Protein AF-0000000074164419 (afdb_homodimer)

InterPro domains:
  IPR000891 Pyruvate carboxyltransferase [PF00682] (5-278)
  IPR000891 Pyruvate carboxyltransferase [PS50991] (6-289)
  IPR013785 Aldolase-type TIM barrel [G3DSA:3.20.20.70] (1-295)
  IPR050073 2-IPM synthase/homocitrate synthase-like [PTHR10277] (2-401)
  IPR054691 2-isopropylmalate synthase/homocitrate synthase, post-catalytic domain [PF22617] (308-386)

Radius of gyration: 31.01 Å; Cα contacts (8 Å, |Δi|>4): 2029; chains: 2; bounding box: 69×81×91 Å

Solvent-accessible surface area (backbone atoms only — not comparable to full-atom values): 44474 Å² total; per-residue (Å²): 121,57,71,42,67,41,42,45,34,37,29,37,62,31,48,21,24,48,15,74,50,19,56,62,54,75,67,52,52,51,52,46,52,53,50,40,53,70,23,43,41,42,29,39,30,49,20,40,25,63,77,36,71,67,36,22,49,50,27,26,49,47,19,40,53,38,37,75,67,66,52,87,43,24,39,27,30,39,32,57,84,40,71,68,32,44,52,45,28,49,61,29,29,44,49,14,44,77,72,73,26,20,30,46,32,33,41,46,60,53,10,60,61,43,23,42,56,74,47,42,94,70,61,42,71,69,57,50,32,52,47,41,23,54,53,43,26,59,43,30,74,72,67,35,43,28,33,42,31,37,36,29,43,53,50,35,85,90,32,60,65,60,52,50,50,37,49,49,28,28,50,76,27,49,43,40,29,44,31,45,19,24,61,40,13,60,65,49,70,72,39,78,81,21,44,49,42,50,51,51,36,52,51,52,52,52,48,42,71,76,37,69,87,57,81,67,42,30,27,30,35,24,21,11,34,58,66,39,10,56,60,53,40,49,42,26,41,78,76,24,66,27,38,29,41,36,20,6,66,84,15,37,15,50,25,16,7,23,12,30,38,67,45,52,51,50,48,34,72,75,46,20,71,52,95,69,36,28,43,40,68,74,59,44,48,53,48,45,25,60,54,41,49,51,42,32,73,56,36,53,58,65,30,45,33,32,46,77,59,20,72,31,37,38,34,38,71,33,40,92,46,47,64,48,38,71,75,38,47,65,61,61,26,70,59,66,44,57,56,33,50,39,63,78,41,67,32,52,22,74,60,36,46,20,68,56,42,28,49,54,40,40,73,71,74,43,89,60,56,80,88,45,20,49,59,50,29,50,49,40,42,58,73,38,58,78,32,68,40,13,40,42,68,64,52,47,46,50,40,47,46,54,72,63,34,42,58,34,65,84,41,77,49,64,50,71,58,96,84,23,35,28,29,33,31,36,33,34,44,67,84,34,71,59,39,69,31,75,21,79,81,54,89,38,58,61,53,22,48,49,48,49,50,50,73,68,98,122,58,72,41,69,41,43,43,32,38,28,38,62,31,49,21,23,49,15,76,49,18,56,63,53,73,66,53,51,50,52,46,52,54,50,40,54,69,25,44,41,43,29,38,29,50,20,40,25,64,77,38,71,66,37,23,49,50,28,27,50,47,20,40,54,38,37,74,66,65,52,85,42,24,40,27,30,41,32,56,83,40,71,71,34,45,53,44,28,49,62,29,29,45,49,14,43,76,72,73,25,20,31,46,33,34,41,46,60,53,8,61,61,43,24,43,56,75,47,43,91,69,61,42,73,70,58,50,31,52,48,41,23,54,54,44,27,58,43,30,74,73,67,36,42,29,34,41,31,36,36,30,43,52,50,32,85,90,34,60,67,60,51,50,50,38,50,49,27,28,51,76,28,51,43,41,30,46,31,46,19,25,61,39,14,57,66,48,69,74,40,78,82,22,43,51,40,50,51,51,37,53,51,51,51,51,49,41,70,75,37,71,87,57,83,67,41,31,27,28,36,24,21,12,35,58,65,40,10,54,58,53,40,48,41,24,40,77,76,24,66,27,37,29,42,37,21,7,66,83,16,37,14,51,24,16,7,23,13,32,38,66,46,51,52,48,48,34,71,75,44,20,71,52,95,69,36,29,43,39,68,74,60,44,48,51,48,46,26,59,56,40,51,51,41,32,73,56,36,52,59,63,28,46,33,31,45,76,59,20,72,30,35,39,36,39,70,34,40,92,46,46,63,48,38,71,75,38,46,64,61,62,26,69,57,66,46,58,58,34,50,39,65,79,41,66,32,53,22,74,61,36,45,21,67,55,42,28,49,55,38,40,73,71,73,44,88,61,56,82,88,44,19,49,60,50,28,50,50,41,43,58,73,39,59,76,30,67,39,14,39,41,68,65,52,47,48,51,40,48,48,53,70,63,33,42,60,36,64,83,42,77,48,66,49,70,58,98,83,23,37,28,27,33,32,36,33,34,44,68,84,34,71,60,39,68,30,74,23,78,82,52,89,38,58,61,54,22,48,49,49,48,48,49,73,70,97

Structure (mmCIF, N/CA/C/O backbone):
data_AF-0000000074164419-model_v1
#
loop_
_entity.id
_entity.type
_entity.pdbx_description
1 polymer '2-isopropylmalate synthase'
#
loop_
_atom_site.group_PDB
_atom_site.id
_atom_site.type_symbol
_atom_site.label_atom_id
_atom_site.label_alt_id
_atom_site.label_comp_id
_atom_site.label_asym_id
_atom_site.label_entity_id
_atom_site.label_seq_id
_atom_site.pdbx_PDB_ins_code
_atom_site.Cartn_x
_atom_site.Cartn_y
_atom_site.Cartn_z
_atom_site.occupancy
_atom_site.B_iso_or_equiv
_atom_site.auth_seq_id
_atom_site.auth_comp_id
_atom_site.auth_asym_id
_atom_site.auth_atom_id
_atom_site.pdbx_PDB_model_num
ATOM 1 N N . MET A 1 1 ? -29.906 -5.766 -13.25 1 70.62 1 MET A N 1
ATOM 2 C CA . MET A 1 1 ? -28.469 -5.457 -13.188 1 70.62 1 MET A CA 1
ATOM 3 C C . MET A 1 1 ? -27.641 -6.703 -13.445 1 70.62 1 MET A C 1
ATOM 5 O O . MET A 1 1 ? -27.969 -7.793 -12.984 1 70.62 1 MET A O 1
ATOM 9 N N . ASP A 1 2 ? -26.703 -6.707 -14.453 1 84.56 2 ASP A N 1
ATOM 10 C CA . ASP A 1 2 ? -25.844 -7.824 -14.82 1 84.56 2 ASP A CA 1
ATOM 11 C C . ASP A 1 2 ? -24.828 -8.125 -13.719 1 84.56 2 ASP A C 1
ATOM 13 O O . ASP A 1 2 ? -23.969 -7.297 -13.43 1 84.56 2 ASP A O 1
ATOM 17 N N . LYS A 1 3 ? -25.078 -9.141 -12.867 1 92.38 3 LYS A N 1
ATOM 18 C CA . LYS A 1 3 ? -24.172 -9.555 -11.805 1 92.38 3 LYS A CA 1
ATOM 19 C C . LYS A 1 3 ? -23.062 -10.461 -12.344 1 92.38 3 LYS A C 1
ATOM 21 O O . LYS A 1 3 ? -23.328 -11.43 -13.047 1 92.38 3 LYS A O 1
ATOM 26 N N . GLN A 1 4 ? -21.859 -10.078 -12.062 1 96.88 4 GLN A N 1
ATOM 27 C CA . GLN A 1 4 ? -20.703 -10.844 -12.516 1 96.88 4 GLN A CA 1
ATOM 28 C C . GLN A 1 4 ? -19.766 -11.164 -11.352 1 96.88 4 GLN A C 1
ATOM 30 O O . GLN A 1 4 ? -19.375 -10.266 -10.602 1 96.88 4 GLN A O 1
ATOM 35 N N . LYS A 1 5 ? -19.406 -12.359 -11.242 1 98.12 5 LYS A N 1
ATOM 36 C CA . LYS A 1 5 ? -18.5 -12.781 -10.18 1 98.12 5 LYS A CA 1
ATOM 37 C C . LYS A 1 5 ? -17.047 -12.477 -10.555 1 98.12 5 LYS A C 1
ATOM 39 O O . LYS A 1 5 ? -16.641 -12.672 -11.703 1 98.12 5 LYS A O 1
ATOM 44 N N . ILE A 1 6 ? -16.344 -11.961 -9.656 1 98.88 6 ILE A N 1
ATOM 45 C CA . ILE A 1 6 ? -14.898 -11.844 -9.758 1 98.88 6 ILE A CA 1
ATOM 46 C C . ILE A 1 6 ? -14.234 -12.938 -8.922 1 98.88 6 ILE A C 1
ATOM 48 O O . ILE A 1 6 ? -14.375 -12.969 -7.699 1 98.88 6 ILE A O 1
ATOM 52 N N . TYR A 1 7 ? -13.461 -13.82 -9.555 1 98.94 7 TYR A N 1
ATOM 53 C CA . TYR A 1 7 ? -12.766 -14.898 -8.867 1 98.94 7 TYR A CA 1
ATOM 54 C C . TYR A 1 7 ? -11.516 -14.383 -8.164 1 98.94 7 TYR A C 1
ATOM 56 O O . TYR A 1 7 ? -10.781 -13.562 -8.711 1 98.94 7 TYR A O 1
ATOM 64 N N . ILE A 1 8 ? -11.359 -14.828 -6.938 1 98.94 8 ILE A N 1
ATOM 65 C CA . ILE A 1 8 ? -10.203 -14.43 -6.145 1 98.94 8 ILE A CA 1
ATOM 66 C C . ILE A 1 8 ? -9.164 -15.547 -6.148 1 98.94 8 ILE A C 1
ATOM 68 O O . ILE A 1 8 ? -9.414 -16.641 -5.652 1 98.94 8 ILE A O 1
ATOM 72 N N . PHE A 1 9 ? -8 -15.297 -6.73 1 98.94 9 PHE A N 1
ATOM 73 C CA . PHE A 1 9 ? -6.871 -16.219 -6.84 1 98.94 9 PHE A CA 1
ATOM 74 C C . PHE A 1 9 ? -5.777 -15.852 -5.844 1 98.94 9 PHE A C 1
ATOM 76 O O . PHE A 1 9 ? -5.125 -14.812 -5.98 1 98.94 9 PHE A O 1
ATOM 83 N N . ASP A 1 10 ? -5.574 -16.703 -4.871 1 98.94 10 ASP A N 1
ATOM 84 C CA . ASP A 1 10 ? -4.594 -16.484 -3.809 1 98.94 10 ASP A CA 1
ATOM 85 C C . ASP A 1 10 ? -3.283 -17.203 -4.125 1 98.94 10 ASP A C 1
ATOM 87 O O . ASP A 1 10 ? -3.223 -18.438 -4.113 1 98.94 10 ASP A O 1
ATOM 91 N N . THR A 1 11 ? -2.248 -16.453 -4.367 1 98.38 11 THR A N 1
ATOM 92 C CA . THR A 1 11 ? -0.948 -17.047 -4.66 1 98.38 11 THR A CA 1
ATOM 93 C C . THR A 1 11 ? 0.026 -16.812 -3.51 1 98.38 11 THR A C 1
ATOM 95 O O . THR A 1 11 ? 1.242 -16.812 -3.709 1 98.38 11 THR A O 1
ATOM 98 N N . THR A 1 12 ? -0.447 -16.672 -2.277 1 97.56 12 THR A N 1
ATOM 99 C CA . THR A 1 12 ? 0.369 -16.438 -1.091 1 97.56 12 THR A CA 1
ATOM 100 C C . THR A 1 12 ? 1.345 -17.578 -0.87 1 97.56 12 THR A C 1
ATOM 102 O O . THR A 1 12 ? 2.508 -17.359 -0.527 1 97.56 12 THR A O 1
ATOM 105 N N . LEU A 1 13 ? 0.938 -18.812 -1.135 1 95.94 13 LEU A N 1
ATOM 106 C CA . LEU A 1 13 ? 1.765 -19.984 -0.866 1 95.94 13 LEU A CA 1
ATOM 107 C C . LEU A 1 13 ? 2.82 -20.156 -1.952 1 95.94 13 LEU A C 1
ATOM 109 O O . LEU A 1 13 ? 3.787 -20.906 -1.767 1 95.94 13 LEU A O 1
ATOM 113 N N . ARG A 1 14 ? 2.645 -19.484 -3.025 1 93.56 14 ARG A N 1
ATOM 114 C CA . ARG A 1 14 ? 3.598 -19.625 -4.121 1 93.56 14 ARG A CA 1
ATOM 115 C C . ARG A 1 14 ? 4.406 -18.344 -4.312 1 93.56 14 ARG A C 1
ATOM 117 O O . ARG A 1 14 ? 5.512 -18.219 -3.789 1 93.56 14 ARG A O 1
ATOM 124 N N . ASP A 1 15 ? 3.775 -17.281 -4.863 1 92.94 15 ASP A N 1
ATOM 125 C CA . ASP A 1 15 ? 4.477 -16.016 -5.07 1 92.94 15 ASP A CA 1
ATOM 126 C C . ASP A 1 15 ? 4.832 -15.367 -3.738 1 92.94 15 ASP A C 1
ATOM 128 O O . ASP A 1 15 ? 5.898 -14.758 -3.602 1 92.94 15 ASP A O 1
ATOM 132 N N . GLY A 1 16 ? 3.893 -15.453 -2.803 1 92.75 16 GLY A N 1
ATOM 133 C CA . GLY A 1 16 ? 4.145 -14.875 -1.49 1 92.75 16 GLY A CA 1
ATOM 134 C C . GLY A 1 16 ? 5.422 -15.383 -0.85 1 92.75 16 GLY A C 1
ATOM 135 O O . GLY A 1 16 ? 6.145 -14.617 -0.203 1 92.75 16 GLY A O 1
ATOM 136 N N . GLN A 1 17 ? 5.711 -16.609 -1.078 1 87.62 17 GLN A N 1
ATOM 137 C CA . GLN A 1 17 ? 6.875 -17.234 -0.452 1 87.62 17 GLN A CA 1
ATOM 138 C C . GLN A 1 17 ? 8.125 -17.047 -1.312 1 87.62 17 GLN A C 1
ATOM 140 O O . GLN A 1 17 ? 9.203 -17.531 -0.953 1 87.62 17 GLN A O 1
ATOM 145 N N . GLN A 1 18 ? 7.961 -16.359 -2.404 1 80.88 18 GLN A N 1
ATOM 146 C CA . GLN A 1 18 ? 9.125 -16.094 -3.24 1 80.88 18 GLN A CA 1
ATOM 147 C C . GLN A 1 18 ? 9.914 -14.898 -2.721 1 80.88 18 GLN A C 1
ATOM 149 O O . GLN A 1 18 ? 11.031 -14.641 -3.176 1 80.88 18 GLN A O 1
ATOM 154 N N . SER A 1 19 ? 9.344 -14.203 -1.775 1 77.69 19 SER A N 1
ATOM 155 C CA . SER A 1 19 ? 10.094 -13.141 -1.123 1 77.69 19 SER A CA 1
ATOM 156 C C . SER A 1 19 ? 11.211 -13.703 -0.248 1 77.69 19 SER A C 1
ATOM 158 O O . SER A 1 19 ? 11.023 -14.719 0.427 1 77.69 19 SER A O 1
ATOM 160 N N . PRO A 1 20 ? 12.328 -13.023 -0.27 1 70.25 20 PRO A N 1
ATOM 161 C CA . PRO A 1 20 ? 13.398 -13.492 0.617 1 70.25 20 PRO A CA 1
ATOM 162 C C . PRO A 1 20 ? 12.961 -13.578 2.076 1 70.25 20 PRO A C 1
ATOM 164 O O . PRO A 1 20 ? 12.328 -12.656 2.592 1 70.25 20 PRO A O 1
ATOM 167 N N . GLY A 1 21 ? 13.211 -14.703 2.693 1 66.88 21 GLY A N 1
ATOM 168 C CA . GLY A 1 21 ? 12.898 -14.867 4.102 1 66.88 21 GLY A CA 1
ATOM 169 C C . GLY A 1 21 ? 11.461 -15.266 4.352 1 66.88 21 GLY A C 1
ATOM 170 O O . GLY A 1 21 ? 11.023 -15.359 5.5 1 66.88 21 GLY A O 1
ATOM 171 N N . ALA A 1 22 ? 10.711 -15.562 3.289 1 75.12 22 ALA A N 1
ATOM 172 C CA . ALA A 1 22 ? 9.273 -15.766 3.434 1 75.12 22 ALA A CA 1
ATOM 173 C C . ALA A 1 22 ? 8.922 -17.25 3.379 1 75.12 22 ALA A C 1
ATOM 175 O O . ALA A 1 22 ? 7.766 -17.609 3.133 1 75.12 22 ALA A O 1
ATOM 176 N N . GLY A 1 23 ? 9.766 -18.125 3.598 1 78.44 23 GLY A N 1
ATOM 177 C CA . GLY A 1 23 ? 9.453 -19.547 3.586 1 78.44 23 GLY A CA 1
ATOM 178 C C . GLY A 1 23 ? 8.719 -20.016 4.832 1 78.44 23 GLY A C 1
ATOM 179 O O . GLY A 1 23 ? 9.023 -19.562 5.938 1 78.44 23 GLY A O 1
ATOM 180 N N . MET A 1 24 ? 7.695 -20.781 4.605 1 82 24 MET A N 1
ATOM 181 C CA . MET A 1 24 ? 6.922 -21.344 5.711 1 82 24 MET A CA 1
ATOM 182 C C . MET A 1 24 ? 7.199 -22.828 5.867 1 82 24 MET A C 1
ATOM 184 O O . MET A 1 24 ? 7.613 -23.5 4.914 1 82 24 MET A O 1
ATOM 188 N N . SER A 1 25 ? 6.988 -23.328 7.078 1 81.69 25 SER A N 1
ATOM 189 C CA . SER A 1 25 ? 7.09 -24.766 7.32 1 81.69 25 SER A CA 1
ATOM 190 C C . SER A 1 25 ? 6.004 -25.531 6.574 1 81.69 25 SER A C 1
ATOM 192 O O . SER A 1 25 ? 5.031 -24.938 6.105 1 81.69 25 SER A O 1
ATOM 194 N N . PHE A 1 26 ? 6.293 -26.844 6.422 1 87.94 26 PHE A N 1
ATOM 195 C CA . PHE A 1 26 ? 5.301 -27.734 5.824 1 87.94 26 PHE A CA 1
ATOM 196 C C . PHE A 1 26 ? 3.953 -27.578 6.523 1 87.94 26 PHE A C 1
ATOM 198 O O . PHE A 1 26 ? 2.926 -27.375 5.867 1 87.94 26 PHE A O 1
ATOM 205 N N . GLU A 1 27 ? 3.982 -27.531 7.875 1 91.38 27 GLU A N 1
ATOM 206 C CA . GLU A 1 27 ? 2.77 -27.453 8.68 1 91.38 27 GLU A CA 1
ATOM 207 C C . GLU A 1 27 ? 2.068 -26.109 8.477 1 91.38 27 GLU A C 1
ATOM 209 O O . GLU A 1 27 ? 0.84 -26.047 8.406 1 91.38 27 GLU A O 1
ATOM 214 N N . ASP A 1 28 ? 2.834 -25.094 8.352 1 91.88 28 ASP A N 1
ATOM 215 C CA . ASP A 1 28 ? 2.268 -23.766 8.172 1 91.88 28 ASP A CA 1
ATOM 216 C C . ASP A 1 28 ? 1.6 -23.625 6.809 1 91.88 28 ASP A C 1
ATOM 218 O O . ASP A 1 28 ? 0.587 -22.938 6.676 1 91.88 28 ASP A O 1
ATOM 222 N N . ASN A 1 29 ? 2.205 -24.25 5.797 1 94.06 29 ASN A N 1
ATOM 223 C CA . ASN A 1 29 ? 1.574 -24.25 4.48 1 94.06 29 ASN A CA 1
ATOM 224 C C . ASN A 1 29 ? 0.196 -24.906 4.52 1 94.06 29 ASN A C 1
ATOM 226 O O . ASN A 1 29 ? -0.762 -24.375 3.953 1 94.06 29 ASN A O 1
ATOM 230 N N . ILE A 1 30 ? 0.13 -26.031 5.168 1 96.94 30 ILE A N 1
ATOM 231 C CA . ILE A 1 30 ? -1.129 -26.766 5.266 1 96.94 30 ILE A CA 1
ATOM 232 C C . ILE A 1 30 ? -2.135 -25.938 6.078 1 96.94 30 ILE A C 1
ATOM 234 O O . ILE A 1 30 ? -3.303 -25.828 5.695 1 96.94 30 ILE A O 1
ATOM 238 N N . ALA A 1 31 ? -1.688 -25.312 7.195 1 97 31 ALA A N 1
ATOM 239 C CA . ALA A 1 31 ? -2.553 -24.484 8.031 1 97 31 ALA A CA 1
ATOM 240 C C . ALA A 1 31 ? -3.1 -23.297 7.254 1 97 31 ALA A C 1
ATOM 242 O O . ALA A 1 31 ? -4.262 -22.922 7.426 1 97 31 ALA A O 1
ATOM 243 N N . TYR A 1 32 ? -2.301 -22.75 6.445 1 98 32 TYR A N 1
ATOM 244 C CA . TYR A 1 32 ? -2.736 -21.625 5.629 1 98 32 TYR A CA 1
ATOM 245 C C . TYR A 1 32 ? -3.846 -22.047 4.672 1 98 32 TYR A C 1
ATOM 247 O O . TYR A 1 32 ? -4.812 -21.297 4.469 1 98 32 TYR A O 1
ATOM 255 N N . ALA A 1 33 ? -3.676 -23.188 4.066 1 98.75 33 ALA A N 1
ATOM 256 C CA . ALA A 1 33 ? -4.688 -23.688 3.139 1 98.75 33 ALA A CA 1
ATOM 257 C C . ALA A 1 33 ? -6.039 -23.844 3.83 1 98.75 33 ALA A C 1
ATOM 259 O O . ALA A 1 33 ? -7.082 -23.562 3.236 1 98.75 33 ALA A O 1
ATOM 260 N N . ASP A 1 34 ? -5.996 -24.266 5.066 1 98.31 34 ASP A N 1
ATOM 261 C CA . ASP A 1 34 ? -7.23 -24.375 5.844 1 98.31 34 ASP A CA 1
ATOM 262 C C . ASP A 1 34 ? -7.875 -23 6.043 1 98.31 34 ASP A C 1
ATOM 264 O O . ASP A 1 34 ? -9.094 -22.875 5.949 1 98.31 34 ASP A O 1
ATOM 268 N N . LEU A 1 35 ? -7.066 -22.047 6.348 1 98.19 35 LEU A N 1
ATOM 269 C CA . LEU A 1 35 ? -7.562 -20.688 6.547 1 98.19 35 LEU A CA 1
ATOM 270 C C . LEU A 1 35 ? -8.133 -20.125 5.25 1 98.19 35 LEU A C 1
ATOM 272 O O . LEU A 1 35 ? -9.188 -19.484 5.262 1 98.19 35 LEU A O 1
ATOM 276 N N . ALA A 1 36 ? -7.43 -20.375 4.152 1 98.75 36 ALA A N 1
ATOM 277 C CA . ALA A 1 36 ? -7.906 -19.906 2.848 1 98.75 36 ALA A CA 1
ATOM 278 C C . ALA A 1 36 ? -9.258 -20.531 2.51 1 98.75 36 ALA A C 1
ATOM 280 O O . ALA A 1 36 ? -10.133 -19.859 1.963 1 98.75 36 ALA A O 1
ATOM 281 N N . ASP A 1 37 ? -9.367 -21.781 2.781 1 98.62 37 ASP A N 1
ATOM 282 C CA . ASP A 1 37 ? -10.625 -22.484 2.547 1 98.62 37 ASP A CA 1
ATOM 283 C C . ASP A 1 37 ? -11.75 -21.875 3.381 1 98.62 37 ASP A C 1
ATOM 285 O O . ASP A 1 37 ? -12.867 -21.703 2.891 1 98.62 37 ASP A O 1
ATOM 289 N N . LYS A 1 38 ? -11.445 -21.547 4.602 1 97.19 38 LYS A N 1
ATOM 290 C CA . LYS A 1 38 ? -12.422 -20.938 5.496 1 97.19 38 LYS A CA 1
ATOM 291 C C . LYS A 1 38 ? -12.883 -19.578 4.961 1 97.19 38 LYS A C 1
ATOM 293 O O . LYS A 1 38 ? -14.023 -19.172 5.18 1 97.19 38 LYS A O 1
ATOM 298 N N . LEU A 1 39 ? -12.062 -18.891 4.262 1 98.19 39 LEU A N 1
ATOM 299 C CA . LEU A 1 39 ? -12.383 -17.609 3.672 1 98.19 39 LEU A CA 1
ATOM 300 C C . LEU A 1 39 ? -13.195 -17.766 2.393 1 98.19 39 LEU A C 1
ATOM 302 O O . LEU A 1 39 ? -13.758 -16.797 1.877 1 98.19 39 LEU A O 1
ATOM 306 N N . ASN A 1 40 ? -13.266 -18.938 1.892 1 98.38 40 ASN A N 1
ATOM 307 C CA . ASN A 1 40 ? -13.93 -19.219 0.62 1 98.38 40 ASN A CA 1
ATOM 308 C C . ASN A 1 40 ? -13.156 -18.609 -0.554 1 98.38 40 ASN A C 1
ATOM 310 O O . ASN A 1 40 ? -13.758 -18.016 -1.452 1 98.38 40 ASN A O 1
ATOM 314 N N . ILE A 1 41 ? -11.867 -18.734 -0.454 1 98.81 41 ILE A N 1
ATOM 315 C CA . ILE A 1 41 ? -11.039 -18.391 -1.597 1 98.81 41 ILE A CA 1
ATOM 316 C C . ILE A 1 41 ? -11.398 -19.266 -2.793 1 98.81 41 ILE A C 1
ATOM 318 O O . ILE A 1 41 ? -11.633 -20.469 -2.641 1 98.81 41 ILE A O 1
ATOM 322 N N . ASP A 1 42 ? -11.422 -18.672 -3.977 1 98.94 42 ASP A N 1
ATOM 323 C CA . ASP A 1 42 ? -11.836 -19.422 -5.152 1 98.94 42 ASP A CA 1
ATOM 324 C C . ASP A 1 42 ? -10.727 -20.359 -5.625 1 98.94 42 ASP A C 1
ATOM 326 O O . ASP A 1 42 ? -10.977 -21.516 -5.949 1 98.94 42 ASP A O 1
ATOM 330 N N . VAL A 1 43 ? -9.531 -19.844 -5.758 1 98.94 43 VAL A N 1
ATOM 331 C CA . VAL A 1 43 ? -8.391 -20.594 -6.25 1 98.94 43 VAL A CA 1
ATOM 332 C C . VAL A 1 43 ? -7.184 -20.359 -5.336 1 98.94 43 VAL A C 1
ATOM 334 O O . VAL A 1 43 ? -6.832 -19.219 -5.043 1 98.94 43 VAL A O 1
ATOM 337 N N . LEU A 1 44 ? -6.57 -21.375 -4.859 1 98.94 44 LEU A N 1
ATOM 338 C CA . LEU A 1 44 ? -5.324 -21.312 -4.102 1 98.94 44 LEU A CA 1
ATOM 339 C C . LEU A 1 44 ? -4.172 -21.906 -4.898 1 98.94 44 LEU A C 1
ATOM 341 O O . LEU A 1 44 ? -4.188 -23.078 -5.238 1 98.94 44 LEU A O 1
ATOM 345 N N . GLU A 1 45 ? -3.25 -21.078 -5.273 1 98.81 45 GLU A N 1
ATOM 346 C CA . GLU A 1 45 ? -2.018 -21.625 -5.844 1 98.81 45 GLU A CA 1
ATOM 347 C C . GLU A 1 45 ? -1.098 -22.156 -4.75 1 98.81 45 GLU A C 1
ATOM 349 O O . GLU A 1 45 ? -0.402 -21.391 -4.082 1 98.81 45 GLU A O 1
ATOM 354 N N . ALA A 1 46 ? -1.036 -23.422 -4.703 1 98.31 46 ALA A N 1
ATOM 355 C CA . ALA A 1 46 ? -0.48 -24.094 -3.533 1 98.31 46 ALA A CA 1
ATOM 356 C C . ALA A 1 46 ? 1.042 -24.172 -3.621 1 98.31 46 ALA A C 1
ATOM 358 O O . ALA A 1 46 ? 1.711 -24.469 -2.629 1 98.31 46 ALA A O 1
ATOM 359 N N . GLY A 1 47 ? 1.548 -23.906 -4.789 1 94.5 47 GLY A N 1
ATOM 360 C CA . GLY A 1 47 ? 3 -23.922 -4.879 1 94.5 47 GLY A CA 1
ATOM 361 C C . GLY A 1 47 ? 3.51 -24.219 -6.273 1 94.5 47 GLY A C 1
ATOM 362 O O . GLY A 1 47 ? 2.834 -23.922 -7.266 1 94.5 47 GLY A O 1
ATOM 363 N N . PHE A 1 48 ? 4.789 -24.625 -6.309 1 91.44 48 PHE A N 1
ATOM 364 C CA . PHE A 1 48 ? 5.535 -25.031 -7.488 1 91.44 48 PHE A CA 1
ATOM 365 C C . PHE A 1 48 ? 6.047 -26.469 -7.336 1 91.44 48 PHE A C 1
ATOM 367 O O . PHE A 1 48 ? 7.223 -26.672 -7.035 1 91.44 48 PHE A O 1
ATOM 374 N N . PRO A 1 49 ? 5.188 -27.453 -7.723 1 93.94 49 PRO A N 1
ATOM 375 C CA . PRO A 1 49 ? 5.426 -28.844 -7.348 1 93.94 49 PRO A CA 1
ATOM 376 C C . PRO A 1 49 ? 6.75 -29.375 -7.887 1 93.94 49 PRO A C 1
ATOM 378 O O . PRO A 1 49 ? 7.375 -30.234 -7.254 1 93.94 49 PRO A O 1
ATOM 381 N N . SER A 1 50 ? 7.191 -28.906 -9.039 1 87.25 50 SER A N 1
ATOM 382 C CA . SER A 1 50 ? 8.383 -29.469 -9.664 1 87.25 50 SER A CA 1
ATOM 383 C C . SER A 1 50 ? 9.656 -28.844 -9.102 1 87.25 50 SER A C 1
ATOM 385 O O . SER A 1 50 ? 10.766 -29.234 -9.469 1 87.25 50 SER A O 1
ATOM 387 N N . ALA A 1 51 ? 9.508 -27.828 -8.219 1 78.75 51 ALA A N 1
ATOM 388 C CA . ALA A 1 51 ? 10.672 -27.125 -7.695 1 78.75 51 ALA A CA 1
ATOM 389 C C . ALA A 1 51 ? 11.492 -28.031 -6.777 1 78.75 51 ALA A C 1
ATOM 391 O O . ALA A 1 51 ? 12.727 -27.984 -6.777 1 78.75 51 ALA A O 1
ATOM 392 N N . SER A 1 52 ? 10.867 -28.828 -5.969 1 76.44 52 SER A N 1
ATOM 393 C CA . SER A 1 52 ? 11.492 -29.781 -5.055 1 76.44 52 SER A CA 1
ATOM 394 C C . SER A 1 52 ? 10.5 -30.844 -4.602 1 76.44 52 SER A C 1
ATOM 396 O O . SER A 1 52 ? 9.289 -30.703 -4.801 1 76.44 52 SER A O 1
ATOM 398 N N . ASN A 1 53 ? 11.047 -31.859 -3.994 1 85.69 53 ASN A N 1
ATOM 399 C CA . ASN A 1 53 ? 10.18 -32.906 -3.439 1 85.69 53 ASN A CA 1
ATOM 400 C C . ASN A 1 53 ? 9.266 -32.344 -2.352 1 85.69 53 ASN A C 1
ATOM 402 O O . ASN A 1 53 ? 8.102 -32.719 -2.244 1 85.69 53 ASN A O 1
ATOM 406 N N . THR A 1 54 ? 9.805 -31.453 -1.534 1 83.56 54 THR A N 1
ATOM 407 C CA . THR A 1 54 ? 9.016 -30.828 -0.48 1 83.56 54 THR A CA 1
ATOM 408 C C . THR A 1 54 ? 7.883 -30 -1.075 1 83.56 54 THR A C 1
ATOM 410 O O . THR A 1 54 ? 6.758 -30.016 -0.566 1 83.56 54 THR A O 1
ATOM 413 N N . ASP A 1 55 ? 8.18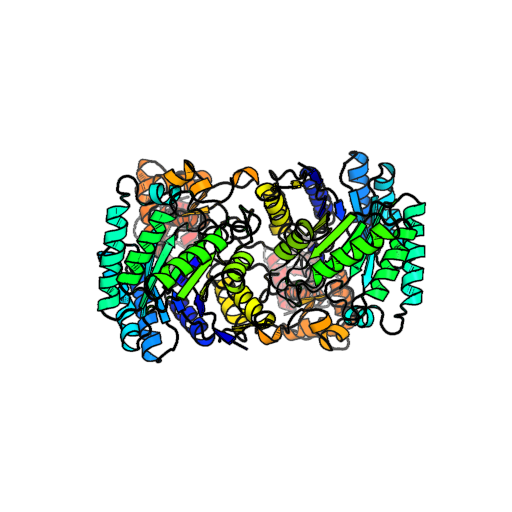8 -29.312 -2.09 1 87.81 55 ASP A N 1
ATOM 414 C CA . ASP A 1 55 ? 7.156 -28.516 -2.758 1 87.81 55 ASP A CA 1
ATOM 415 C C . ASP A 1 55 ? 6.059 -29.406 -3.328 1 87.81 55 ASP A C 1
ATOM 417 O O . ASP A 1 55 ? 4.875 -29.078 -3.24 1 87.81 55 ASP A O 1
ATOM 421 N N . PHE A 1 56 ? 6.539 -30.484 -3.922 1 93.62 56 PHE A N 1
ATOM 422 C CA . PHE A 1 56 ? 5.582 -31.469 -4.414 1 93.62 56 PHE A CA 1
ATOM 423 C C . PHE A 1 56 ? 4.68 -31.953 -3.285 1 93.62 56 PHE A C 1
ATOM 425 O O . PHE A 1 56 ? 3.457 -31.969 -3.43 1 93.62 56 PHE A O 1
ATOM 432 N N . GLU A 1 57 ? 5.273 -32.312 -2.197 1 95.62 57 GLU A N 1
ATOM 433 C CA . GLU A 1 57 ? 4.539 -32.875 -1.067 1 95.62 57 GLU A CA 1
ATOM 434 C C . GLU A 1 57 ? 3.559 -31.859 -0.489 1 95.62 57 GLU A C 1
ATOM 436 O O . GLU A 1 57 ? 2.457 -32.219 -0.068 1 95.62 57 GLU A O 1
ATOM 441 N N . ILE A 1 58 ? 3.924 -30.641 -0.418 1 95.19 58 ILE A N 1
ATOM 442 C CA . ILE A 1 58 ? 3.057 -29.578 0.087 1 95.19 58 ILE A CA 1
ATOM 443 C C . ILE A 1 58 ? 1.811 -29.469 -0.789 1 95.19 58 ILE A C 1
ATOM 445 O O . ILE A 1 58 ? 0.685 -29.531 -0.289 1 95.19 58 ILE A O 1
ATOM 449 N N . VAL A 1 59 ? 2.018 -29.391 -2.061 1 98.19 59 VAL A N 1
ATOM 450 C CA . VAL A 1 59 ? 0.904 -29.219 -2.988 1 98.19 59 VAL A CA 1
ATOM 451 C C . VAL A 1 59 ? 0.018 -30.453 -2.971 1 98.19 59 VAL A C 1
ATOM 453 O O . VAL A 1 59 ? -1.21 -30.344 -2.932 1 98.19 59 VAL A O 1
ATOM 456 N N . ASN A 1 60 ? 0.656 -31.594 -3.02 1 98.75 60 ASN A N 1
ATOM 457 C CA . ASN A 1 60 ? -0.091 -32.844 -3.021 1 98.75 60 ASN A CA 1
ATOM 458 C C . ASN A 1 60 ? -0.904 -33.031 -1.741 1 98.75 60 ASN A C 1
ATOM 460 O O . ASN A 1 60 ? -2.049 -33.469 -1.783 1 98.75 60 ASN A O 1
ATOM 464 N N . THR A 1 61 ? -0.321 -32.688 -0.6 1 98.69 61 THR A N 1
ATOM 465 C CA . THR A 1 61 ? -1.011 -32.812 0.68 1 98.69 61 THR A CA 1
ATOM 466 C C . THR A 1 61 ? -2.193 -31.844 0.75 1 98.69 61 THR A C 1
ATOM 468 O O . THR A 1 61 ? -3.277 -32.219 1.207 1 98.69 61 THR A O 1
ATOM 471 N N . ILE A 1 62 ? -2.045 -30.641 0.302 1 98.88 62 ILE A N 1
ATOM 472 C CA . ILE A 1 62 ? -3.129 -29.672 0.271 1 98.88 62 ILE A CA 1
ATOM 473 C C . ILE A 1 62 ? -4.234 -30.156 -0.666 1 98.88 62 ILE A C 1
ATOM 475 O O . ILE A 1 62 ? -5.418 -30.094 -0.325 1 98.88 62 ILE A O 1
ATOM 479 N N . SER A 1 63 ? -3.82 -30.641 -1.813 1 98.88 63 SER A N 1
ATOM 480 C CA . SER A 1 63 ? -4.766 -31.188 -2.779 1 98.88 63 SER A CA 1
ATOM 481 C C . SER A 1 63 ? -5.59 -32.312 -2.17 1 98.88 63 SER A C 1
ATOM 483 O O . SER A 1 63 ? -6.812 -32.344 -2.295 1 98.88 63 SER A O 1
ATOM 485 N N . LYS A 1 64 ? -4.93 -33.219 -1.512 1 98.81 64 LYS A N 1
ATOM 486 C CA . LYS A 1 64 ? -5.598 -34.344 -0.861 1 98.81 64 LYS A CA 1
ATOM 487 C C . LYS A 1 64 ? -6.562 -33.875 0.218 1 98.81 64 LYS A C 1
ATOM 489 O O . LYS A 1 64 ? -7.703 -34.312 0.286 1 98.81 64 LYS A O 1
ATOM 494 N N . ARG A 1 65 ? -6.047 -33 0.984 1 98.44 65 ARG A N 1
ATOM 495 C CA . ARG A 1 65 ? -6.82 -32.5 2.113 1 98.44 65 ARG A CA 1
ATOM 496 C C . ARG A 1 65 ? -8.094 -31.812 1.638 1 98.44 65 ARG A C 1
ATOM 498 O O . ARG A 1 65 ? -9.172 -32.031 2.191 1 98.44 65 ARG A O 1
ATOM 505 N N . MET A 1 66 ? -8.031 -31 0.649 1 98.69 66 MET A N 1
ATOM 506 C CA . MET A 1 66 ? -9.195 -30.281 0.123 1 98.69 66 MET A CA 1
ATOM 507 C C . MET A 1 66 ? -10.164 -31.25 -0.558 1 98.69 66 MET A C 1
ATOM 509 O O . MET A 1 66 ? -11.375 -31.062 -0.474 1 98.69 66 MET A O 1
ATOM 513 N N . ALA A 1 67 ? -9.617 -32.219 -1.251 1 98.5 67 ALA A N 1
ATOM 514 C CA . ALA A 1 67 ? -10.461 -33.219 -1.887 1 98.5 67 ALA A CA 1
ATOM 515 C C . ALA A 1 67 ? -11.258 -34 -0.846 1 98.5 67 ALA A C 1
ATOM 517 O O . ALA A 1 67 ? -12.453 -34.25 -1.02 1 98.5 67 ALA A O 1
ATOM 518 N N . GLU A 1 68 ? -10.57 -34.406 0.193 1 98.19 68 GLU A N 1
ATOM 519 C CA . GLU A 1 68 ? -11.203 -35.156 1.263 1 98.19 68 GLU A CA 1
ATOM 520 C C . GLU A 1 68 ? -12.367 -34.375 1.882 1 98.19 68 GLU A C 1
ATOM 522 O O . GLU A 1 68 ? -13.383 -34.969 2.256 1 98.19 68 GLU A O 1
ATOM 527 N N . ARG A 1 69 ? -12.273 -33.156 1.903 1 97.44 69 ARG A N 1
ATOM 528 C CA . ARG A 1 69 ? -13.289 -32.312 2.525 1 97.44 69 ARG A CA 1
ATOM 529 C C . ARG A 1 69 ? -14.305 -31.828 1.495 1 97.44 69 ARG A C 1
ATOM 531 O O . ARG A 1 69 ? -15.234 -31.078 1.829 1 97.44 69 ARG A O 1
ATOM 538 N N . ASN A 1 70 ? -14.117 -32.188 0.281 1 98.12 70 ASN A N 1
ATOM 539 C CA . ASN A 1 70 ? -14.961 -31.766 -0.826 1 98.12 70 ASN A CA 1
ATOM 540 C C . ASN A 1 70 ? -15.055 -30.234 -0.89 1 98.12 70 ASN A C 1
ATOM 542 O O . ASN A 1 70 ? -16.156 -29.688 -0.952 1 98.12 70 ASN A O 1
ATOM 546 N N . SER A 1 71 ? -13.859 -29.594 -0.697 1 98.25 71 SER A N 1
ATOM 547 C CA . SER A 1 71 ? -13.766 -28.141 -0.741 1 98.25 71 SER A CA 1
ATOM 548 C C . SER A 1 71 ? -14.172 -27.594 -2.109 1 98.25 71 SER A C 1
ATOM 550 O O . SER A 1 71 ? -13.938 -28.25 -3.131 1 98.25 71 SER A O 1
ATOM 552 N N . ASN A 1 72 ? -14.75 -26.406 -2.129 1 98.19 72 ASN A N 1
ATOM 553 C CA . ASN A 1 72 ? -15.07 -25.734 -3.385 1 98.19 72 ASN A CA 1
ATOM 554 C C . ASN A 1 72 ? -13.859 -24.969 -3.932 1 98.19 72 ASN A C 1
ATOM 556 O O . ASN A 1 72 ? -13.898 -24.469 -5.055 1 98.19 72 ASN A O 1
ATOM 560 N N . MET A 1 73 ? -12.82 -24.906 -3.156 1 98.75 73 MET A N 1
ATOM 561 C CA . MET A 1 73 ? -11.609 -24.188 -3.545 1 98.75 73 MET A CA 1
ATOM 562 C C . MET A 1 73 ? -10.836 -24.969 -4.605 1 98.75 73 MET A C 1
ATOM 564 O O . MET A 1 73 ? -10.57 -26.156 -4.434 1 98.75 73 MET A O 1
ATOM 568 N N . ILE A 1 74 ? -10.539 -24.344 -5.711 1 98.94 74 ILE A N 1
ATOM 569 C CA . ILE A 1 74 ? -9.688 -24.938 -6.734 1 98.94 74 ILE A CA 1
ATOM 570 C C . ILE A 1 74 ? -8.227 -24.875 -6.293 1 98.94 74 ILE A C 1
ATOM 572 O O . ILE A 1 74 ? -7.758 -23.828 -5.832 1 98.94 74 ILE A O 1
ATOM 576 N N . ILE A 1 75 ? -7.543 -25.969 -6.359 1 98.94 75 ILE A N 1
ATOM 577 C CA . ILE A 1 75 ? -6.121 -26 -6.031 1 98.94 75 ILE A CA 1
ATOM 578 C C . ILE A 1 75 ? -5.293 -25.922 -7.312 1 98.94 75 ILE A C 1
ATOM 580 O O . ILE A 1 75 ? -5.48 -26.719 -8.234 1 98.94 75 ILE A O 1
ATOM 584 N N . ALA A 1 76 ? -4.438 -24.922 -7.375 1 98.94 76 ALA A N 1
ATOM 585 C CA . ALA A 1 76 ? -3.588 -24.703 -8.547 1 98.94 76 ALA A CA 1
ATOM 586 C C . ALA A 1 76 ? -2.123 -24.984 -8.211 1 98.94 76 ALA A C 1
ATOM 588 O O . ALA A 1 76 ? -1.708 -24.844 -7.059 1 98.94 76 ALA A O 1
ATOM 589 N N . GLY A 1 77 ? -1.396 -25.422 -9.156 1 98.44 77 GLY A N 1
ATOM 590 C CA . GLY A 1 77 ? 0.052 -25.547 -9.117 1 98.44 77 GLY A CA 1
ATOM 591 C C . GLY A 1 77 ? 0.742 -24.922 -10.312 1 98.44 77 GLY A C 1
ATOM 592 O O . GLY A 1 77 ? 0.29 -25.078 -11.453 1 98.44 77 GLY A O 1
ATOM 593 N N . LEU A 1 78 ? 1.803 -24.172 -10.016 1 97 78 LEU A N 1
ATOM 594 C CA . LEU A 1 78 ? 2.533 -23.484 -11.07 1 97 78 LEU A CA 1
ATOM 595 C C . LEU A 1 78 ? 3.611 -24.375 -11.664 1 97 78 LEU A C 1
ATOM 597 O O . LEU A 1 78 ? 4.207 -25.188 -10.961 1 97 78 LEU A O 1
ATOM 601 N N . CYS A 1 79 ? 3.828 -24.25 -12.953 1 93.88 79 CYS A N 1
ATOM 602 C CA . CYS A 1 79 ? 4.949 -24.891 -13.617 1 93.88 79 CYS A CA 1
ATOM 603 C C . CYS A 1 79 ? 5.383 -24.109 -14.852 1 93.88 79 CYS A C 1
ATOM 605 O O . CYS A 1 79 ? 4.609 -23.312 -15.391 1 93.88 79 CYS A O 1
ATOM 607 N N . GLN A 1 80 ? 6.609 -24.328 -15.266 1 90.44 80 GLN A N 1
ATOM 608 C CA . GLN A 1 80 ? 7.074 -23.797 -16.547 1 90.44 80 GLN A CA 1
ATOM 609 C C . GLN A 1 80 ? 6.504 -24.594 -17.703 1 90.44 80 GLN A C 1
ATOM 611 O O . GLN A 1 80 ? 5.914 -25.656 -17.5 1 90.44 80 GLN A O 1
ATOM 616 N N . LEU A 1 81 ? 6.656 -24.047 -18.844 1 92.69 81 LEU A N 1
ATOM 617 C CA . LEU A 1 81 ? 6.195 -24.719 -20.062 1 92.69 81 LEU A CA 1
ATOM 618 C C . LEU A 1 81 ? 7.164 -25.812 -20.469 1 92.69 81 LEU A C 1
ATOM 620 O O . LEU A 1 81 ? 7.727 -25.781 -21.562 1 92.69 81 LEU A O 1
ATOM 624 N N . ARG A 1 82 ? 7.262 -26.797 -19.625 1 92.12 82 ARG A N 1
ATOM 625 C CA . ARG A 1 82 ? 8.062 -28 -19.812 1 92.12 82 ARG A CA 1
ATOM 626 C C . ARG A 1 82 ? 7.258 -29.25 -19.5 1 92.12 82 ARG A C 1
ATOM 628 O O . ARG A 1 82 ? 6.578 -29.312 -18.469 1 92.12 82 ARG A O 1
ATOM 635 N N . LYS A 1 83 ? 7.367 -30.219 -20.375 1 96 83 LYS A N 1
ATOM 636 C CA . LYS A 1 83 ? 6.527 -31.406 -20.281 1 96 83 LYS A CA 1
ATOM 637 C C . LYS A 1 83 ? 6.688 -32.062 -18.922 1 96 83 LYS A C 1
ATOM 639 O O . LYS A 1 83 ? 5.695 -32.438 -18.266 1 96 83 LYS A O 1
ATOM 644 N N . ASN A 1 84 ? 7.879 -32.281 -18.5 1 95.75 84 ASN A N 1
ATOM 645 C CA . ASN A 1 84 ? 8.133 -32.938 -17.234 1 95.75 84 ASN A CA 1
ATOM 646 C C . ASN A 1 84 ? 7.512 -32.188 -16.062 1 95.75 84 ASN A C 1
ATOM 648 O O . ASN A 1 84 ? 6.938 -32.781 -15.156 1 95.75 84 ASN A O 1
ATOM 652 N N . GLN A 1 85 ? 7.621 -30.891 -16.016 1 94.88 85 GLN A N 1
ATOM 653 C CA . GLN A 1 85 ? 7.062 -30.062 -14.938 1 94.88 85 GLN A CA 1
ATOM 654 C C . GLN A 1 85 ? 5.539 -30.109 -14.953 1 94.88 85 GLN A C 1
ATOM 656 O O . GLN A 1 85 ? 4.898 -30.125 -13.898 1 94.88 85 GLN A O 1
ATOM 661 N N . VAL A 1 86 ? 4.973 -30.109 -16.156 1 98 86 VAL A N 1
ATOM 662 C CA . VAL A 1 86 ? 3.525 -30.203 -16.297 1 98 86 VAL A CA 1
ATOM 663 C C . VAL A 1 86 ? 3.033 -31.531 -15.711 1 98 86 VAL A C 1
ATOM 665 O O . VAL A 1 86 ? 2.074 -31.547 -14.938 1 98 86 VAL A O 1
ATOM 668 N N . GLU A 1 87 ? 3.717 -32.594 -16.031 1 98.44 87 GLU A N 1
ATOM 669 C CA . GLU A 1 87 ? 3.336 -33.938 -15.555 1 98.44 87 GLU A CA 1
ATOM 670 C C . GLU A 1 87 ? 3.449 -34 -14.031 1 98.44 87 GLU A C 1
ATOM 672 O O . GLU A 1 87 ? 2.555 -34.531 -13.367 1 98.44 87 GLU A O 1
ATOM 677 N N . ILE A 1 88 ? 4.523 -33.469 -13.484 1 97.88 88 ILE A N 1
ATOM 678 C CA . ILE A 1 88 ? 4.73 -33.469 -12.039 1 97.88 88 ILE A CA 1
ATOM 679 C C . ILE A 1 88 ? 3.623 -32.656 -11.359 1 97.88 88 ILE A C 1
ATOM 681 O O . ILE A 1 88 ? 3.096 -33.094 -10.328 1 97.88 88 ILE A O 1
ATOM 685 N N . THR A 1 89 ? 3.326 -31.547 -11.953 1 98.38 89 THR A N 1
ATOM 686 C CA . THR A 1 89 ? 2.277 -30.703 -11.406 1 98.38 89 THR A CA 1
ATOM 687 C C . THR A 1 89 ? 0.925 -31.406 -11.461 1 98.38 89 THR A C 1
ATOM 689 O O . THR A 1 89 ? 0.16 -31.359 -10.492 1 98.38 89 THR A O 1
ATOM 692 N N . MET A 1 90 ? 0.617 -32.062 -12.57 1 98.81 90 MET A N 1
ATOM 693 C CA . MET A 1 90 ? -0.609 -32.875 -12.68 1 98.81 90 MET A CA 1
ATOM 694 C C . MET A 1 90 ? -0.668 -33.938 -11.602 1 98.81 90 MET A C 1
ATOM 696 O O . MET A 1 90 ? -1.711 -34.125 -10.977 1 98.81 90 MET A O 1
ATOM 700 N N . ASP A 1 91 ? 0.432 -34.594 -11.391 1 98.81 91 ASP A N 1
ATOM 701 C CA . ASP A 1 91 ? 0.486 -35.625 -10.383 1 98.81 91 ASP A CA 1
ATOM 702 C C . ASP A 1 91 ? 0.197 -35.062 -8.992 1 98.81 91 ASP A C 1
ATOM 704 O O . ASP A 1 91 ? -0.531 -35.688 -8.203 1 98.81 91 ASP A O 1
ATOM 708 N N . ALA A 1 92 ? 0.767 -33.938 -8.688 1 98.69 92 ALA A N 1
ATOM 709 C CA . ALA A 1 92 ? 0.568 -33.312 -7.387 1 98.69 92 ALA A CA 1
ATOM 710 C C . ALA A 1 92 ? -0.896 -32.938 -7.18 1 98.69 92 ALA A C 1
ATOM 712 O O . ALA A 1 92 ? -1.396 -32.969 -6.055 1 98.69 92 ALA A O 1
ATOM 713 N N . LEU A 1 93 ? -1.629 -32.656 -8.25 1 98.88 93 LEU A N 1
ATOM 714 C CA . LEU A 1 93 ? -2.971 -32.094 -8.172 1 98.88 93 LEU A CA 1
ATOM 715 C C . LEU A 1 93 ? -4.027 -33.156 -8.383 1 98.88 93 LEU A C 1
ATOM 717 O O . LEU A 1 93 ? -5.227 -32.875 -8.289 1 98.88 93 LEU A O 1
ATOM 721 N N . ARG A 1 94 ? -3.66 -34.375 -8.633 1 98.69 94 ARG A N 1
ATOM 722 C CA . ARG A 1 94 ? -4.559 -35.469 -9 1 98.69 94 ARG A CA 1
ATOM 723 C C . ARG A 1 94 ? -5.672 -35.656 -7.973 1 98.69 94 ARG A C 1
ATOM 725 O O . ARG A 1 94 ? -6.828 -35.875 -8.336 1 98.69 94 ARG A O 1
ATOM 732 N N . PRO A 1 95 ? -5.387 -35.531 -6.625 1 98.75 95 PRO A N 1
ATOM 733 C CA . PRO A 1 95 ? -6.488 -35.656 -5.668 1 98.75 95 PRO A CA 1
ATOM 734 C C . PRO A 1 95 ? -7.59 -34.625 -5.891 1 98.75 95 PRO A C 1
ATOM 736 O O . PRO A 1 95 ? -8.773 -34.969 -5.77 1 98.75 95 PRO A O 1
ATOM 739 N N . SER A 1 96 ? -7.258 -33.438 -6.199 1 98.75 96 SER A N 1
ATOM 740 C CA . SER A 1 96 ? -8.242 -32.375 -6.434 1 98.75 96 SER A CA 1
ATOM 741 C C . SER A 1 96 ? -8.992 -32.594 -7.742 1 98.75 96 SER A C 1
ATOM 743 O O . S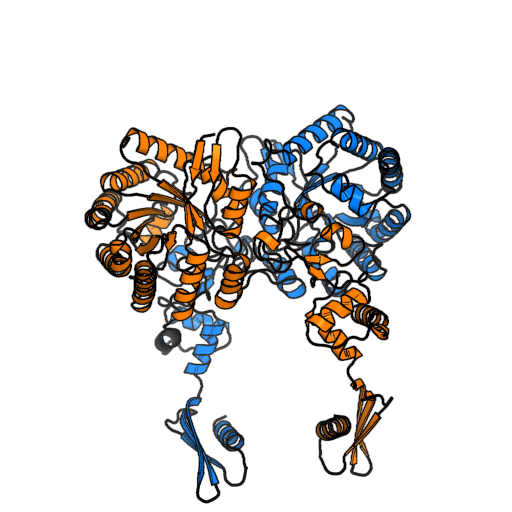ER A 1 96 ? -10.141 -32.188 -7.879 1 98.75 96 SER A O 1
ATOM 745 N N . LEU A 1 97 ? -8.312 -33.219 -8.727 1 98.69 97 LEU A N 1
ATOM 746 C CA . LEU A 1 97 ? -8.961 -33.531 -9.992 1 98.69 97 LEU A CA 1
ATOM 747 C C . LEU A 1 97 ? -10.18 -34.438 -9.766 1 98.69 97 LEU A C 1
ATOM 749 O O . LEU A 1 97 ? -11.18 -34.312 -10.469 1 98.69 97 LEU A O 1
ATOM 753 N N . ALA A 1 98 ? -10.078 -35.281 -8.828 1 97.81 98 ALA A N 1
ATOM 754 C CA . ALA A 1 98 ? -11.141 -36.219 -8.531 1 97.81 98 ALA A CA 1
ATOM 755 C C . ALA A 1 98 ? -12.445 -35.531 -8.195 1 97.81 98 ALA A C 1
ATOM 757 O O . ALA A 1 98 ? -13.531 -36.062 -8.414 1 97.81 98 ALA A O 1
ATOM 758 N N . ILE A 1 99 ? -12.391 -34.312 -7.703 1 98.19 99 ILE A N 1
ATOM 759 C CA . ILE A 1 99 ? -13.602 -33.562 -7.363 1 98.19 99 ILE A CA 1
ATOM 760 C C . ILE A 1 99 ? -13.766 -32.375 -8.312 1 98.19 99 ILE A C 1
ATOM 762 O O . ILE A 1 99 ? -14.508 -31.438 -8.016 1 98.19 99 ILE A O 1
ATOM 766 N N . GLY A 1 100 ? -12.984 -32.312 -9.375 1 98.31 100 GLY A N 1
ATOM 767 C CA . GLY A 1 100 ? -13.125 -31.312 -10.414 1 98.31 100 GLY A CA 1
ATOM 768 C C . GLY A 1 100 ? -12.57 -29.953 -10.016 1 98.31 100 GLY A C 1
ATOM 769 O O . GLY A 1 100 ? -13.055 -28.922 -10.484 1 98.31 100 GLY A O 1
ATOM 770 N N . LYS A 1 101 ? -11.602 -29.938 -9.094 1 98.81 101 LYS A N 1
ATOM 771 C CA . LYS A 1 101 ? -11.102 -28.672 -8.547 1 98.81 101 LYS A CA 1
ATOM 772 C C . LYS A 1 101 ? -9.586 -28.578 -8.695 1 98.81 101 LYS A C 1
ATOM 774 O O . LYS A 1 101 ? -8.891 -28.109 -7.789 1 98.81 101 LYS A O 1
ATOM 779 N N . ALA A 1 102 ? -9.016 -29.031 -9.797 1 98.88 102 ALA A N 1
ATOM 780 C CA . ALA A 1 102 ? -7.578 -29.016 -10.055 1 98.88 102 ALA A CA 1
ATOM 781 C C . ALA A 1 102 ? -7.246 -28.109 -11.242 1 98.88 102 ALA A C 1
ATOM 783 O O . ALA A 1 102 ? -7.832 -28.25 -12.312 1 98.88 102 ALA A O 1
ATOM 784 N N . ARG A 1 103 ? -6.281 -27.203 -11.023 1 98.94 103 ARG A N 1
ATOM 785 C CA . ARG A 1 103 ? -5.871 -26.281 -12.086 1 98.94 103 ARG A CA 1
ATOM 786 C C . ARG A 1 103 ? -4.355 -26.312 -12.273 1 98.94 103 ARG A C 1
ATOM 788 O O . ARG A 1 103 ? -3.607 -26.062 -11.32 1 98.94 103 ARG A O 1
ATOM 795 N N . VAL A 1 104 ? -3.92 -26.625 -13.445 1 98.94 104 VAL A N 1
ATOM 796 C CA . VAL A 1 104 ? -2.514 -26.5 -13.82 1 98.94 104 VAL A CA 1
ATOM 797 C C . VAL A 1 104 ? -2.236 -25.109 -14.359 1 98.94 104 VAL A C 1
ATOM 799 O O . VAL A 1 104 ? -2.871 -24.672 -15.328 1 98.94 104 VAL A O 1
ATOM 802 N N . HIS A 1 105 ? -1.344 -24.375 -13.719 1 98.88 105 HIS A N 1
ATOM 803 C CA . HIS A 1 105 ? -0.98 -23.016 -14.094 1 98.88 105 HIS A CA 1
ATOM 804 C C . HIS A 1 105 ? 0.375 -22.984 -14.789 1 98.88 105 HIS A C 1
ATOM 806 O O . HIS A 1 105 ? 1.402 -23.281 -14.18 1 98.88 105 HIS A O 1
ATOM 812 N N . MET A 1 106 ? 0.366 -22.641 -16.094 1 98.06 106 MET A N 1
ATOM 813 C CA . MET A 1 106 ? 1.576 -22.578 -16.906 1 98.06 106 MET A CA 1
ATOM 814 C C . MET A 1 106 ? 1.892 -21.141 -17.281 1 98.06 106 MET A C 1
ATOM 816 O O . MET A 1 106 ? 0.996 -20.297 -17.328 1 98.06 106 MET A O 1
ATOM 820 N N . TYR A 1 107 ? 3.207 -20.875 -17.484 1 95.81 107 TYR A N 1
ATOM 821 C CA . TYR A 1 107 ? 3.52 -19.516 -17.906 1 95.81 107 TYR A CA 1
ATOM 822 C C . TYR A 1 107 ? 4.629 -19.5 -18.953 1 95.81 107 TYR A C 1
ATOM 824 O O . TYR A 1 107 ? 5.391 -20.469 -19.062 1 95.81 107 TYR A O 1
ATOM 832 N N . LEU A 1 108 ? 4.691 -18.5 -19.75 1 93.94 108 LEU A N 1
ATOM 833 C CA . LEU A 1 108 ? 5.68 -18.203 -20.781 1 93.94 108 LEU A CA 1
ATOM 834 C C . LEU A 1 108 ? 6.016 -16.719 -20.781 1 93.94 108 LEU A C 1
ATOM 836 O O . LEU A 1 108 ? 5.117 -15.875 -20.828 1 93.94 108 LEU A O 1
ATOM 840 N N . PRO A 1 109 ? 7.383 -16.375 -20.656 1 91.44 109 PRO A N 1
ATOM 841 C CA . PRO A 1 109 ? 7.715 -14.953 -20.797 1 91.44 109 PRO A CA 1
ATOM 842 C C . PRO A 1 109 ? 7.418 -14.422 -22.203 1 91.44 109 PRO A C 1
ATOM 844 O O . PRO A 1 109 ? 7.844 -15.016 -23.203 1 91.44 109 PRO A O 1
ATOM 847 N N . VAL A 1 110 ? 6.641 -13.328 -22.25 1 94.19 110 VAL A N 1
ATOM 848 C CA . VAL A 1 110 ? 6.273 -1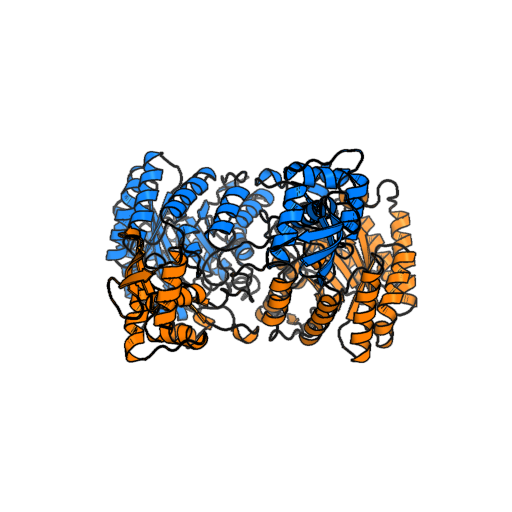2.789 -23.562 1 94.19 110 VAL A CA 1
ATOM 849 C C . VAL A 1 110 ? 6.875 -11.398 -23.734 1 94.19 110 VAL A C 1
ATOM 851 O O . VAL A 1 110 ? 6.887 -10.852 -24.828 1 94.19 110 VAL A O 1
ATOM 854 N N . ASP A 1 111 ? 7.266 -10.766 -22.594 1 91.25 111 ASP A N 1
ATOM 855 C CA . ASP A 1 111 ? 8.102 -9.57 -22.688 1 91.25 111 ASP A CA 1
ATOM 856 C C . ASP A 1 111 ? 9.445 -9.875 -23.328 1 91.25 111 ASP A C 1
ATOM 858 O O . ASP A 1 111 ? 10.148 -10.797 -22.906 1 91.25 111 ASP A O 1
ATOM 862 N N . PRO A 1 112 ? 9.82 -9.102 -24.344 1 86.81 112 PRO A N 1
ATOM 863 C CA . PRO A 1 112 ? 11.039 -9.445 -25.078 1 86.81 112 PRO A CA 1
ATOM 864 C C . PRO A 1 112 ? 12.273 -9.484 -24.172 1 86.81 112 PRO A C 1
ATOM 866 O O . PRO A 1 112 ? 13.133 -10.359 -24.344 1 86.81 112 PRO A O 1
ATOM 869 N N . ASN A 1 113 ? 12.367 -8.555 -23.266 1 83.5 113 ASN A N 1
ATOM 870 C CA . ASN A 1 113 ? 13.531 -8.523 -22.391 1 83.5 113 ASN A CA 1
ATOM 871 C C . ASN A 1 113 ? 13.531 -9.711 -21.422 1 83.5 113 ASN A C 1
ATOM 873 O O . ASN A 1 113 ? 14.57 -10.336 -21.203 1 83.5 113 ASN A O 1
ATOM 877 N N . LEU A 1 114 ? 12.367 -10.039 -20.922 1 83.12 114 LEU A N 1
ATOM 878 C CA . LEU A 1 114 ? 12.25 -11.164 -20.016 1 83.12 114 LEU A CA 1
ATOM 879 C C . LEU A 1 114 ? 12.445 -12.484 -20.75 1 83.12 114 LEU A C 1
ATOM 881 O O . LEU A 1 114 ? 13.047 -13.422 -20.203 1 83.12 114 LEU A O 1
ATOM 885 N N . ALA A 1 115 ? 11.883 -12.562 -21.953 1 84.94 115 ALA A N 1
ATOM 886 C CA . ALA A 1 115 ? 12.016 -13.781 -22.75 1 84.94 115 ALA A CA 1
ATOM 887 C C . ALA A 1 115 ? 13.477 -14.07 -23.062 1 84.94 115 ALA A C 1
ATOM 889 O O . ALA A 1 115 ? 13.93 -15.211 -22.969 1 84.94 115 ALA A O 1
ATOM 890 N N . GLN A 1 116 ? 14.156 -13.031 -23.375 1 78.69 116 GLN A N 1
ATOM 891 C CA . GLN A 1 116 ? 15.57 -13.188 -23.672 1 78.69 116 GLN A CA 1
ATOM 892 C C . GLN A 1 116 ? 16.359 -13.609 -22.438 1 78.69 116 GLN A C 1
ATOM 894 O O . GLN A 1 116 ? 17.25 -14.461 -22.516 1 78.69 116 GLN A O 1
ATOM 899 N N . ALA A 1 117 ? 16 -13.047 -21.375 1 72.5 117 ALA A N 1
ATOM 900 C CA . ALA A 1 117 ? 16.719 -13.328 -20.125 1 72.5 117 ALA A CA 1
ATOM 901 C C . ALA A 1 117 ? 16.406 -14.734 -19.641 1 72.5 117 ALA A C 1
ATOM 903 O O . ALA A 1 117 ? 17.297 -15.422 -19.109 1 72.5 117 ALA A O 1
ATOM 904 N N . SER A 1 118 ? 15.227 -15.195 -19.781 1 74.88 118 SER A N 1
ATOM 905 C CA . SER A 1 118 ? 14.766 -16.453 -19.219 1 74.88 118 SER A CA 1
ATOM 906 C C . SER A 1 118 ? 15.062 -17.625 -20.156 1 74.88 118 SER A C 1
ATOM 908 O O . SER A 1 118 ? 15.406 -18.719 -19.703 1 74.88 118 SER A O 1
ATOM 910 N N . LEU A 1 119 ? 14.859 -17.375 -21.484 1 76.19 119 LEU A N 1
ATOM 911 C CA . LEU A 1 119 ? 14.938 -18.469 -22.438 1 76.19 119 LEU A CA 1
ATOM 912 C C . LEU A 1 119 ? 16.234 -18.422 -23.234 1 76.19 119 LEU A C 1
ATOM 914 O O . LEU A 1 119 ? 16.641 -19.422 -23.812 1 76.19 119 LEU A O 1
ATOM 918 N N . GLY A 1 120 ? 16.859 -17.25 -23.203 1 73.88 120 GLY A N 1
ATOM 919 C CA . GLY A 1 120 ? 18.125 -17.094 -23.891 1 73.88 120 GLY A CA 1
ATOM 920 C C . GLY A 1 120 ? 18.047 -17.391 -25.375 1 73.88 120 GLY A C 1
ATOM 921 O O . GLY A 1 120 ? 17.156 -16.891 -26.062 1 73.88 120 GLY A O 1
ATOM 922 N N . SER A 1 121 ? 19.141 -18.172 -25.859 1 68.56 121 SER A N 1
ATOM 923 C CA . SER A 1 121 ? 19.281 -18.516 -27.281 1 68.56 121 SER A CA 1
ATOM 924 C C . SER A 1 121 ? 18.203 -19.5 -27.719 1 68.56 121 SER A C 1
ATOM 926 O O . SER A 1 121 ? 17.938 -19.656 -28.906 1 68.56 121 SER A O 1
ATOM 928 N N . LYS A 1 122 ? 17.547 -20.031 -26.922 1 70.81 122 LYS A N 1
ATOM 929 C CA . LYS A 1 122 ? 16.516 -21.047 -27.219 1 70.81 122 LYS A CA 1
ATOM 930 C C . LYS A 1 122 ? 15.164 -20.391 -27.469 1 70.81 122 LYS A C 1
ATOM 932 O O . LYS A 1 122 ? 14.195 -21.062 -27.828 1 70.81 122 LYS A O 1
ATOM 937 N N . ASN A 1 123 ? 15.188 -19.141 -27.297 1 80.31 123 ASN A N 1
ATOM 938 C CA . ASN A 1 123 ? 13.914 -18.453 -27.531 1 80.31 123 ASN A CA 1
ATOM 939 C C . ASN A 1 123 ? 13.508 -18.516 -29 1 80.31 123 ASN A C 1
ATOM 941 O O . ASN A 1 123 ? 14.211 -17.969 -29.859 1 80.31 123 ASN A O 1
ATOM 945 N N . ASP A 1 124 ? 12.445 -19.234 -29.25 1 89.38 124 ASP A N 1
ATOM 946 C CA . ASP A 1 124 ? 11.852 -19.422 -30.562 1 89.38 124 ASP A CA 1
ATOM 947 C C . ASP A 1 124 ? 10.328 -19.266 -30.5 1 89.38 124 ASP A C 1
ATOM 949 O O . ASP A 1 124 ? 9.633 -20.156 -30 1 89.38 124 ASP A O 1
ATOM 953 N N . ASN A 1 125 ? 9.836 -18.219 -31.141 1 92.81 125 ASN A N 1
ATOM 954 C CA . ASN A 1 125 ? 8.422 -17.875 -31.031 1 92.81 125 ASN A CA 1
ATOM 955 C C . ASN A 1 125 ? 7.531 -18.984 -31.578 1 92.81 125 ASN A C 1
ATOM 957 O O . ASN A 1 125 ? 6.512 -19.328 -30.969 1 92.81 125 ASN A O 1
ATOM 961 N N . GLU A 1 126 ? 7.922 -19.516 -32.719 1 95.12 126 GLU A N 1
ATOM 962 C CA . GLU A 1 126 ? 7.117 -20.578 -33.312 1 95.12 126 GLU A CA 1
ATOM 963 C C . GLU A 1 126 ? 7.098 -21.828 -32.438 1 95.12 126 GLU A C 1
ATOM 965 O O . GLU A 1 126 ? 6.047 -22.453 -32.25 1 95.12 126 GLU A O 1
ATOM 970 N N . GLN A 1 127 ? 8.188 -22.172 -31.984 1 95.06 127 GLN A N 1
ATOM 971 C CA . GLN A 1 127 ? 8.266 -23.328 -31.094 1 95.06 127 GLN A CA 1
ATOM 972 C C . GLN A 1 127 ? 7.484 -23.078 -29.797 1 95.06 127 GLN A C 1
ATOM 974 O O . GLN A 1 127 ? 6.859 -24 -29.266 1 95.06 127 GLN A O 1
ATOM 979 N N . ASN A 1 128 ? 7.57 -21.875 -29.281 1 95.94 128 ASN A N 1
ATOM 980 C CA . ASN A 1 128 ? 6.824 -21.531 -28.062 1 95.94 128 ASN A CA 1
ATOM 981 C C . ASN A 1 128 ? 5.324 -21.719 -28.266 1 95.94 128 ASN A C 1
ATOM 983 O O . ASN A 1 128 ? 4.641 -22.266 -27.406 1 95.94 128 ASN A O 1
ATOM 987 N N . ILE A 1 129 ? 4.848 -21.266 -29.375 1 97.94 129 ILE A N 1
ATOM 988 C CA . ILE A 1 129 ? 3.428 -21.375 -29.688 1 97.94 129 ILE A CA 1
ATOM 989 C C . ILE A 1 129 ? 3.029 -22.844 -29.75 1 97.94 129 ILE A C 1
ATOM 991 O O . ILE A 1 129 ? 1.995 -23.234 -29.219 1 97.94 129 ILE A O 1
ATOM 995 N N . LYS A 1 130 ? 3.848 -23.672 -30.406 1 97.88 130 LYS A N 1
ATOM 996 C CA . LYS A 1 130 ? 3.598 -25.094 -30.484 1 97.88 130 LYS A CA 1
ATOM 997 C C . LYS A 1 130 ? 3.596 -25.734 -29.109 1 97.88 130 LYS A C 1
ATOM 999 O O . LYS A 1 130 ? 2.738 -26.578 -28.797 1 97.88 130 LYS A O 1
ATOM 1004 N N . ASN A 1 131 ? 4.555 -25.344 -28.328 1 97.12 131 ASN A N 1
ATOM 1005 C CA . ASN A 1 131 ? 4.656 -25.875 -26.969 1 97.12 131 ASN A CA 1
ATOM 1006 C C . ASN A 1 131 ? 3.422 -25.531 -26.141 1 97.12 131 ASN A C 1
ATOM 1008 O O . ASN A 1 131 ? 2.936 -26.359 -25.375 1 97.12 131 ASN A O 1
ATOM 1012 N N . VAL A 1 132 ? 2.945 -24.297 -26.266 1 98.62 132 VAL A N 1
ATOM 1013 C CA . VAL A 1 132 ? 1.752 -23.875 -25.531 1 98.62 132 VAL A CA 1
ATOM 1014 C C . VAL A 1 132 ? 0.577 -24.781 -25.906 1 98.62 132 VAL A C 1
ATOM 1016 O O . VAL A 1 132 ? -0.114 -25.297 -25.016 1 98.62 132 VAL A O 1
ATOM 1019 N N . TYR A 1 133 ? 0.394 -25 -27.172 1 98.75 133 TYR A N 1
ATOM 1020 C CA . TYR A 1 133 ? -0.708 -25.844 -27.609 1 98.75 133 TYR A CA 1
ATOM 1021 C C . TYR A 1 133 ? -0.565 -27.25 -27.047 1 98.75 133 TYR A C 1
ATOM 1023 O O . TYR A 1 133 ? -1.502 -27.797 -26.453 1 98.75 133 TYR A O 1
ATOM 1031 N N . GLU A 1 134 ? 0.563 -27.859 -27.203 1 98.75 134 GLU A N 1
ATOM 1032 C CA . GLU A 1 134 ? 0.793 -29.25 -26.844 1 98.75 134 GLU A CA 1
ATOM 1033 C C . GLU A 1 134 ? 0.651 -29.469 -25.344 1 98.75 134 GLU A C 1
ATOM 1035 O O . GLU A 1 134 ? 0.021 -30.438 -24.906 1 98.75 134 GLU A O 1
ATOM 1040 N N . LEU A 1 135 ? 1.229 -28.609 -24.594 1 98.75 135 LEU A N 1
ATOM 1041 C CA . LEU A 1 135 ? 1.286 -28.844 -23.156 1 98.75 135 LEU A CA 1
ATOM 1042 C C . LEU A 1 135 ? -0.036 -28.469 -22.484 1 98.75 135 LEU A C 1
ATOM 1044 O O . LEU A 1 135 ? -0.449 -29.094 -21.516 1 98.75 135 LEU A O 1
ATOM 1048 N N . VAL A 1 136 ? -0.695 -27.391 -22.953 1 98.88 136 VAL A N 1
ATOM 1049 C CA . VAL A 1 136 ? -2.041 -27.094 -22.469 1 98.88 136 VAL A CA 1
ATOM 1050 C C . VAL A 1 136 ? -2.963 -28.281 -22.781 1 98.88 136 VAL A C 1
ATOM 1052 O O . VAL A 1 136 ? -3.746 -28.703 -21.922 1 98.88 136 VAL A O 1
ATOM 1055 N N . LYS A 1 137 ? -2.848 -28.828 -23.969 1 98.75 137 LYS A N 1
ATOM 1056 C CA . LYS A 1 137 ? -3.688 -29.953 -24.391 1 98.75 137 LYS A CA 1
ATOM 1057 C C . LYS A 1 137 ? -3.416 -31.188 -23.547 1 98.75 137 LYS A C 1
ATOM 1059 O O . LYS A 1 137 ? -4.344 -31.922 -23.203 1 98.75 137 LYS A O 1
ATOM 1064 N N . LEU A 1 138 ? -2.145 -31.391 -23.266 1 98.75 138 LEU A N 1
ATOM 1065 C CA . LEU A 1 138 ? -1.762 -32.531 -22.422 1 98.75 138 LEU A CA 1
ATOM 1066 C C . LEU A 1 138 ? -2.547 -32.531 -21.109 1 98.75 138 LEU A C 1
ATOM 1068 O O . LEU A 1 138 ? -3.068 -33.562 -20.688 1 98.75 138 LEU A O 1
ATOM 1072 N N . ALA A 1 139 ? -2.67 -31.375 -20.453 1 98.81 139 ALA A N 1
ATOM 1073 C CA . ALA A 1 139 ? -3.348 -31.25 -19.156 1 98.81 139 ALA A CA 1
ATOM 1074 C C . ALA A 1 139 ? -4.863 -31.234 -19.344 1 98.81 139 ALA A C 1
ATOM 1076 O O . ALA A 1 139 ? -5.59 -31.906 -18.609 1 98.81 139 ALA A O 1
ATOM 1077 N N . SER A 1 140 ? -5.355 -30.453 -20.328 1 98.75 140 SER A N 1
ATOM 1078 C CA . SER A 1 140 ? -6.797 -30.312 -20.531 1 98.75 140 SER A CA 1
ATOM 1079 C C . SER A 1 140 ? -7.426 -31.641 -20.953 1 98.75 140 SER A C 1
ATOM 1081 O O . SER A 1 140 ? -8.555 -31.953 -20.562 1 98.75 140 SER A O 1
ATOM 1083 N N . ASP A 1 141 ? -6.707 -32.438 -21.734 1 98.5 141 ASP A N 1
ATOM 1084 C CA . ASP A 1 141 ? -7.207 -33.719 -22.172 1 98.5 141 ASP A CA 1
ATOM 1085 C C . ASP A 1 141 ? -7.406 -34.688 -21 1 98.5 141 ASP A C 1
ATOM 1087 O O . ASP A 1 141 ? -8.227 -35.594 -21.062 1 98.5 141 ASP A O 1
ATOM 1091 N N . GLU A 1 142 ? -6.664 -34.438 -20 1 98.31 142 GLU A N 1
ATOM 1092 C CA . GLU A 1 142 ? -6.781 -35.312 -18.828 1 98.31 142 GLU A CA 1
ATOM 1093 C C . GLU A 1 142 ? -7.801 -34.75 -17.828 1 98.31 142 GLU A C 1
ATOM 1095 O O . GLU A 1 142 ? -7.965 -35.312 -16.734 1 98.31 142 GLU A O 1
ATOM 1100 N N . GLY A 1 143 ? -8.414 -33.656 -18.156 1 98.44 143 GLY A N 1
ATOM 1101 C CA . GLY A 1 143 ? -9.531 -33.156 -17.359 1 98.44 143 GLY A CA 1
ATOM 1102 C C . GLY A 1 143 ? -9.156 -32.031 -16.438 1 98.44 143 GLY A C 1
ATOM 1103 O O . GLY A 1 143 ? -10.008 -31.453 -15.742 1 98.44 143 GLY A O 1
ATOM 1104 N N . PHE A 1 144 ? -7.879 -31.625 -16.422 1 98.81 144 PHE A N 1
ATOM 1105 C CA . PHE A 1 144 ? -7.461 -30.5 -15.578 1 98.81 144 PHE A CA 1
ATOM 1106 C C . PHE A 1 144 ? -7.949 -29.188 -16.156 1 98.81 144 PHE A C 1
ATOM 1108 O O . PHE A 1 144 ? -7.973 -29 -17.375 1 98.81 144 PHE A O 1
ATOM 1115 N N . GLU A 1 145 ? -8.422 -28.25 -15.281 1 98.75 145 GLU A N 1
ATOM 1116 C CA . GLU A 1 145 ? -8.445 -26.859 -15.734 1 98.75 145 GLU A CA 1
ATOM 1117 C C . GLU A 1 145 ? -7.031 -26.344 -15.984 1 98.75 145 GLU A C 1
ATOM 1119 O O . GLU A 1 145 ? -6.094 -26.703 -15.266 1 98.75 145 GLU A O 1
ATOM 1124 N N . VAL A 1 146 ? -6.887 -25.531 -17 1 98.94 146 VAL A N 1
ATOM 1125 C CA . VAL A 1 146 ? -5.57 -24.984 -17.281 1 98.94 146 VAL A CA 1
ATOM 1126 C C . VAL A 1 146 ? -5.641 -23.453 -17.281 1 98.94 146 VAL A C 1
ATOM 1128 O O . VAL A 1 146 ? -6.578 -22.859 -17.828 1 98.94 146 VAL A O 1
ATOM 1131 N N . GLU A 1 147 ? -4.738 -22.844 -16.562 1 98.94 147 GLU A N 1
ATOM 1132 C CA . GLU A 1 147 ? -4.465 -21.406 -16.609 1 98.94 147 GLU A CA 1
ATOM 1133 C C . GLU A 1 147 ? -3.125 -21.125 -17.281 1 98.94 147 GLU A C 1
ATOM 1135 O O . GLU A 1 147 ? -2.133 -21.812 -17.016 1 98.94 147 GLU A O 1
ATOM 1140 N N . PHE A 1 148 ? -3.17 -20.203 -18.219 1 98.88 148 PHE A N 1
ATOM 1141 C CA . PHE A 1 148 ? -1.949 -19.812 -18.922 1 98.88 148 PHE A CA 1
ATOM 1142 C C . PHE A 1 148 ? -1.606 -18.359 -18.641 1 98.88 148 PHE A C 1
ATOM 1144 O O . PHE A 1 148 ? -2.445 -17.469 -18.828 1 98.88 148 PHE A O 1
ATOM 1151 N N . SER A 1 149 ? -0.339 -18.094 -18.203 1 98.62 149 SER A N 1
ATOM 1152 C CA . SER A 1 149 ? 0.114 -16.75 -17.891 1 98.62 149 SER A CA 1
ATOM 1153 C C . SER A 1 149 ? 1.139 -16.266 -18.922 1 98.62 149 SER A C 1
ATOM 1155 O O . SER A 1 149 ? 2.16 -16.922 -19.141 1 98.62 149 SER A O 1
ATOM 1157 N N . ALA A 1 150 ? 0.845 -15.125 -19.5 1 98.12 150 ALA A N 1
ATOM 1158 C CA . ALA A 1 150 ? 1.808 -14.43 -20.359 1 98.12 150 ALA A CA 1
ATOM 1159 C C . ALA A 1 150 ? 2.688 -13.492 -19.531 1 98.12 150 ALA A C 1
ATOM 1161 O O . ALA A 1 150 ? 2.41 -12.297 -19.438 1 98.12 150 ALA A O 1
ATOM 1162 N N . GLU A 1 151 ? 3.807 -13.992 -19 1 95.38 151 GLU A N 1
ATOM 1163 C CA . GLU A 1 151 ? 4.676 -13.266 -18.094 1 95.38 151 GLU A CA 1
ATOM 1164 C C . GLU A 1 151 ? 5.25 -12.016 -18.75 1 95.38 151 GLU A C 1
ATOM 1166 O O . GLU A 1 151 ? 5.762 -12.078 -19.875 1 95.38 151 GLU A O 1
ATOM 1171 N N . GLY A 1 152 ? 5.191 -10.914 -18.078 1 95.19 152 GLY A N 1
ATOM 1172 C CA . GLY A 1 152 ? 5.66 -9.641 -18.609 1 95.19 152 GLY A CA 1
ATOM 1173 C C . GLY A 1 152 ? 4.656 -8.977 -19.531 1 95.19 152 GLY A C 1
ATOM 1174 O O . GLY A 1 152 ? 5.027 -8.125 -20.344 1 95.19 152 GLY A O 1
ATOM 1175 N N . TYR A 1 153 ? 3.42 -9.289 -19.406 1 97.62 153 TYR A N 1
ATOM 1176 C CA . TYR A 1 153 ? 2.369 -8.875 -20.328 1 97.62 153 TYR A CA 1
ATOM 1177 C C . TYR A 1 153 ? 2.271 -7.355 -20.406 1 97.62 153 TYR A C 1
ATOM 1179 O O . TYR A 1 153 ? 1.996 -6.793 -21.469 1 97.62 153 TYR A O 1
ATOM 1187 N N . SER A 1 154 ? 2.457 -6.656 -19.312 1 95.81 154 SER A N 1
ATOM 1188 C CA . SER A 1 154 ? 2.287 -5.207 -19.266 1 95.81 154 SER A CA 1
ATOM 1189 C C . SER A 1 154 ? 3.381 -4.496 -20.047 1 95.81 154 SER A C 1
ATOM 1191 O O . SER A 1 154 ? 3.344 -3.275 -20.203 1 95.81 154 SER A O 1
ATOM 1193 N N . ARG A 1 155 ? 4.312 -5.281 -20.609 1 93.56 155 ARG A N 1
ATOM 1194 C CA . ARG A 1 155 ? 5.418 -4.727 -21.375 1 93.56 155 ARG A CA 1
ATOM 1195 C C . ARG A 1 155 ? 5.605 -5.48 -22.688 1 93.56 155 ARG A C 1
ATOM 1197 O O . ARG A 1 155 ? 6.711 -5.93 -23 1 93.56 155 ARG A O 1
ATOM 1204 N N . LEU A 1 156 ? 4.668 -5.555 -23.5 1 91.94 156 LEU A N 1
ATOM 1205 C CA . LEU A 1 156 ? 4.699 -6.348 -24.719 1 91.94 156 LEU A CA 1
ATOM 1206 C C . LEU A 1 156 ? 5.59 -5.695 -25.766 1 91.94 156 LEU A C 1
ATOM 1208 O O . LEU A 1 156 ? 6.18 -6.383 -26.609 1 91.94 156 LEU A O 1
ATOM 1212 N N . GLY A 1 157 ? 5.738 -4.344 -25.734 1 84.31 157 GLY A N 1
ATOM 1213 C CA . GLY A 1 157 ? 6.461 -3.68 -26.812 1 84.31 157 GLY A CA 1
ATOM 1214 C C . GLY A 1 157 ? 5.871 -3.947 -28.188 1 84.31 157 GLY A C 1
ATOM 1215 O O . GLY A 1 157 ? 4.715 -3.617 -28.438 1 84.31 157 GLY A O 1
ATOM 1216 N N . ASP A 1 158 ? 6.625 -4.754 -29.078 1 88.38 158 ASP A N 1
ATOM 1217 C CA . ASP A 1 158 ? 6.168 -5.039 -30.438 1 88.38 158 ASP A CA 1
ATOM 1218 C C . ASP A 1 158 ? 5.723 -6.492 -30.578 1 88.38 158 ASP A C 1
ATOM 1220 O O . ASP A 1 158 ? 5.598 -7.008 -31.688 1 88.38 158 ASP A O 1
ATOM 1224 N N . THR A 1 159 ? 5.352 -7.105 -29.484 1 93.19 159 THR A N 1
ATOM 1225 C CA . THR A 1 159 ? 5.07 -8.539 -29.516 1 93.19 159 THR A CA 1
ATOM 1226 C C . THR A 1 159 ? 3.57 -8.797 -29.438 1 93.19 159 THR A C 1
ATOM 1228 O O . THR A 1 159 ? 3.145 -9.914 -29.125 1 93.19 159 THR A O 1
ATOM 1231 N N . PHE A 1 160 ? 2.732 -7.836 -29.625 1 97 160 PHE A N 1
ATOM 1232 C CA . PHE A 1 160 ? 1.289 -7.984 -29.484 1 97 160 PHE A CA 1
ATOM 1233 C C . PHE A 1 160 ? 0.781 -9.125 -30.359 1 97 160 PHE A C 1
ATOM 1235 O O . PHE A 1 160 ? 0.004 -9.969 -29.906 1 97 160 PHE A O 1
ATOM 1242 N N . ASP A 1 161 ? 1.209 -9.227 -31.594 1 97.31 161 ASP A N 1
ATOM 1243 C CA . ASP A 1 161 ? 0.752 -10.258 -32.531 1 97.31 161 ASP A CA 1
ATOM 1244 C C . ASP A 1 161 ? 1.259 -11.633 -32.125 1 97.31 161 ASP A C 1
ATOM 1246 O O . ASP A 1 161 ? 0.537 -12.625 -32.25 1 97.31 161 ASP A O 1
ATOM 1250 N N . TYR A 1 162 ? 2.496 -11.656 -31.75 1 97.06 162 TYR A N 1
ATOM 1251 C CA . TYR A 1 162 ? 3.053 -12.906 -31.25 1 97.06 162 TYR A CA 1
ATOM 1252 C C . TYR A 1 162 ? 2.234 -13.43 -30.078 1 97.06 162 TYR A C 1
ATOM 1254 O O . TYR A 1 162 ? 1.868 -14.609 -30.047 1 97.06 162 TYR A O 1
ATOM 1262 N N . VAL A 1 163 ? 1.913 -12.539 -29.125 1 98.5 163 VAL A N 1
ATOM 1263 C CA . VAL A 1 163 ? 1.169 -12.922 -27.938 1 98.5 163 VAL A CA 1
ATOM 1264 C C . VAL A 1 163 ? -0.25 -13.336 -28.312 1 98.5 163 VAL A C 1
ATOM 1266 O O . VAL A 1 163 ? -0.826 -14.242 -27.719 1 98.5 163 VAL A O 1
ATOM 1269 N N . THR A 1 164 ? -0.805 -12.695 -29.344 1 98.62 164 THR A N 1
ATOM 1270 C CA . THR A 1 164 ? -2.105 -13.102 -29.875 1 98.62 164 THR A CA 1
ATOM 1271 C C . THR A 1 164 ? -2.08 -14.562 -30.312 1 98.62 164 THR A C 1
ATOM 1273 O O . THR A 1 164 ? -2.998 -15.32 -30 1 98.62 164 THR A O 1
ATOM 1276 N N . ASN A 1 165 ? -1.057 -14.922 -31.016 1 98.62 165 ASN A N 1
ATOM 1277 C CA . ASN A 1 165 ? -0.928 -16.297 -31.484 1 98.62 165 ASN A CA 1
ATOM 1278 C C . ASN A 1 165 ? -0.725 -17.266 -30.328 1 98.62 165 ASN A C 1
ATOM 1280 O O . ASN A 1 165 ? -1.184 -18.406 -30.391 1 98.62 165 ASN A O 1
ATOM 1284 N N . VAL A 1 166 ? -0.01 -16.812 -29.344 1 98.69 166 VAL A N 1
ATOM 1285 C CA . VAL A 1 166 ? 0.168 -17.609 -28.141 1 98.69 166 VAL A CA 1
ATOM 1286 C C . VAL A 1 166 ? -1.189 -17.891 -27.5 1 98.69 166 VAL A C 1
ATOM 1288 O O . VAL A 1 166 ? -1.491 -19.031 -27.141 1 98.69 166 VAL A O 1
ATOM 1291 N N . PHE A 1 167 ? -2.01 -16.875 -27.359 1 98.88 167 PHE A N 1
ATOM 1292 C CA . PHE A 1 167 ? -3.33 -17.016 -26.75 1 98.88 167 PHE A CA 1
ATOM 1293 C C . PHE A 1 167 ? -4.223 -17.906 -27.609 1 98.88 167 PHE A C 1
ATOM 1295 O O . PHE A 1 167 ? -4.969 -18.734 -27.094 1 98.88 167 PHE A O 1
ATOM 1302 N N . ARG A 1 168 ? -4.113 -17.781 -28.984 1 98.81 168 ARG A N 1
ATOM 1303 C CA . ARG A 1 168 ? -4.863 -18.641 -29.891 1 98.81 168 ARG A CA 1
ATOM 1304 C C . ARG A 1 168 ? -4.547 -20.109 -29.641 1 98.81 168 ARG A C 1
ATOM 1306 O O . ARG A 1 168 ? -5.453 -20.953 -29.562 1 98.81 168 ARG A O 1
ATOM 1313 N N . ALA A 1 169 ? -3.311 -20.359 -29.531 1 98.81 169 ALA A N 1
ATOM 1314 C CA . ALA A 1 169 ? -2.867 -21.734 -29.297 1 98.81 169 ALA A CA 1
ATOM 1315 C C . ALA A 1 169 ? -3.406 -22.266 -27.984 1 98.81 169 ALA A C 1
ATOM 1317 O O . ALA A 1 169 ? -3.881 -23.391 -27.906 1 98.81 169 ALA A O 1
ATOM 1318 N N . ALA A 1 170 ? -3.305 -21.453 -26.891 1 98.88 170 ALA A N 1
ATOM 1319 C CA . ALA A 1 170 ? -3.785 -21.859 -25.578 1 98.88 170 ALA A CA 1
ATOM 1320 C C . ALA A 1 170 ? -5.285 -22.141 -25.609 1 98.88 170 ALA A C 1
ATOM 1322 O O . ALA A 1 170 ? -5.738 -23.172 -25.078 1 98.88 170 ALA A O 1
ATOM 1323 N N . VAL A 1 171 ? -6.051 -21.266 -26.234 1 98.88 171 VAL A N 1
ATOM 1324 C CA . VAL A 1 171 ? -7.508 -21.375 -26.266 1 98.88 171 VAL A CA 1
ATOM 1325 C C . VAL A 1 171 ? -7.91 -22.594 -27.109 1 98.88 171 VAL A C 1
ATOM 1327 O O . VAL A 1 171 ? -8.789 -23.359 -26.703 1 98.88 171 VAL A O 1
ATOM 1330 N N . ALA A 1 172 ? -7.246 -22.766 -28.25 1 98.75 172 ALA A N 1
ATOM 1331 C CA . ALA A 1 172 ? -7.531 -23.906 -29.109 1 98.75 172 ALA A CA 1
ATOM 1332 C C . ALA A 1 172 ? -7.266 -25.219 -28.375 1 98.75 172 ALA A C 1
ATOM 1334 O O . ALA A 1 172 ? -7.938 -26.219 -28.609 1 98.75 172 ALA A O 1
ATOM 1335 N N . ALA A 1 173 ? -6.328 -25.172 -27.453 1 98.81 173 ALA A N 1
ATOM 1336 C CA . ALA A 1 173 ? -5.91 -26.375 -26.734 1 98.81 173 ALA A CA 1
ATOM 1337 C C . ALA A 1 173 ? -6.793 -26.609 -25.5 1 98.81 173 ALA A C 1
ATOM 1339 O O . ALA A 1 173 ? -6.723 -27.672 -24.875 1 98.81 173 ALA A O 1
ATOM 1340 N N . GLY A 1 174 ? -7.598 -25.625 -25.125 1 98.62 174 GLY A N 1
ATOM 1341 C CA . GLY A 1 174 ? -8.578 -25.875 -24.078 1 98.62 174 GLY A CA 1
ATOM 1342 C C . GLY A 1 174 ? -8.297 -25.125 -22.797 1 98.62 174 GLY A C 1
ATOM 1343 O O . GLY A 1 174 ? -8.773 -25.5 -21.734 1 98.62 174 GLY A O 1
ATOM 1344 N N . VAL A 1 175 ? -7.566 -24.047 -22.859 1 98.81 175 VAL A N 1
ATOM 1345 C CA . VAL A 1 175 ? -7.297 -23.25 -21.672 1 98.81 175 VAL A CA 1
ATOM 1346 C C . VAL A 1 175 ? -8.602 -22.688 -21.109 1 98.81 175 VAL A C 1
ATOM 1348 O O . VAL A 1 175 ? -9.523 -22.375 -21.859 1 98.81 175 VAL A O 1
ATOM 1351 N N . LYS A 1 176 ? -8.672 -22.609 -19.797 1 98.69 176 LYS A N 1
ATOM 1352 C CA . LYS A 1 176 ? -9.844 -22.047 -19.125 1 98.69 176 LYS A CA 1
ATOM 1353 C C . LYS A 1 176 ? -9.602 -20.594 -18.734 1 98.69 176 LYS A C 1
ATOM 1355 O O . LYS A 1 176 ? -10.516 -19.766 -18.781 1 98.69 176 LYS A O 1
ATOM 1360 N N . VAL A 1 177 ? -8.414 -20.25 -18.312 1 98.94 177 VAL A N 1
ATOM 1361 C CA . VAL A 1 177 ? -8.07 -18.938 -17.812 1 98.94 177 VAL A CA 1
ATOM 1362 C C . VAL A 1 177 ? -6.84 -18.406 -18.531 1 98.94 177 VAL A C 1
ATOM 1364 O O . VAL A 1 177 ? -5.852 -19.125 -18.703 1 98.94 177 VAL A O 1
ATOM 1367 N N . ILE A 1 178 ? -6.836 -17.203 -19 1 98.94 178 ILE A N 1
ATOM 1368 C CA . ILE A 1 178 ? -5.676 -16.484 -19.5 1 98.94 178 ILE A CA 1
ATOM 1369 C C . ILE A 1 178 ? -5.316 -15.352 -18.531 1 98.94 178 ILE A C 1
ATOM 1371 O O . ILE A 1 178 ? -6.137 -14.477 -18.25 1 98.94 178 ILE A O 1
ATOM 1375 N N . ASN A 1 179 ? -4.133 -15.43 -18.031 1 98.88 179 ASN A N 1
ATOM 1376 C CA . ASN A 1 179 ? -3.65 -14.438 -17.062 1 98.88 179 ASN A CA 1
ATOM 1377 C C . ASN A 1 179 ? -2.666 -13.469 -17.703 1 98.88 179 ASN A C 1
ATOM 1379 O O . ASN A 1 179 ? -1.753 -13.883 -18.422 1 98.88 179 ASN A O 1
ATOM 1383 N N . CYS A 1 180 ? -2.873 -12.203 -17.484 1 98.81 180 CYS A N 1
ATOM 1384 C CA . CYS A 1 180 ? -2.02 -11.117 -17.953 1 98.81 180 CYS A CA 1
ATOM 1385 C C . CYS A 1 180 ? -1.343 -10.406 -16.781 1 98.81 180 CYS A C 1
ATOM 1387 O O . CYS A 1 180 ? -1.917 -9.492 -16.188 1 98.81 180 CYS A O 1
ATOM 1389 N N . PRO A 1 181 ? -0.09 -10.719 -16.531 1 98.31 181 PRO A N 1
ATOM 1390 C CA . PRO A 1 181 ? 0.567 -10.164 -15.344 1 98.31 181 PRO A CA 1
ATOM 1391 C C . PRO A 1 181 ? 1.287 -8.852 -15.633 1 98.31 181 PRO A C 1
ATOM 1393 O O . PRO A 1 181 ? 1.833 -8.664 -16.719 1 98.31 181 PRO A O 1
ATOM 1396 N N . ASP A 1 182 ? 1.226 -7.945 -14.695 1 97.88 182 ASP A N 1
ATOM 1397 C CA . ASP A 1 182 ? 2.193 -6.859 -14.562 1 97.88 182 ASP A CA 1
ATOM 1398 C C . ASP A 1 182 ? 3.4 -7.297 -13.734 1 97.88 182 ASP A C 1
ATOM 1400 O O . ASP A 1 182 ? 3.566 -6.867 -12.594 1 97.88 182 ASP A O 1
ATOM 1404 N N . THR A 1 183 ? 4.242 -8.008 -14.359 1 95.44 183 THR A N 1
ATOM 1405 C CA . THR A 1 183 ? 5.273 -8.812 -13.711 1 95.44 183 THR A CA 1
ATOM 1406 C C . THR A 1 183 ? 6.27 -7.922 -12.977 1 95.44 183 THR A C 1
ATOM 1408 O O . THR A 1 183 ? 6.734 -8.273 -11.891 1 95.44 183 THR A O 1
ATOM 1411 N N . ILE A 1 184 ? 6.605 -6.781 -13.516 1 92.81 184 ILE A N 1
ATOM 1412 C CA . ILE A 1 184 ? 7.66 -5.984 -12.898 1 92.81 184 ILE A CA 1
ATOM 1413 C C . ILE A 1 184 ? 7.043 -4.844 -12.102 1 92.81 184 ILE A C 1
ATOM 1415 O O . ILE A 1 184 ? 7.758 -3.971 -11.602 1 92.81 184 ILE A O 1
ATOM 1419 N N . GLY A 1 185 ? 5.652 -4.781 -12.039 1 96.44 185 GLY A N 1
ATOM 1420 C CA . GLY A 1 185 ? 4.965 -3.803 -11.211 1 96.44 185 GLY A CA 1
ATOM 1421 C C . GLY A 1 185 ? 5.156 -2.377 -11.688 1 96.44 185 GLY A C 1
ATOM 1422 O O . GLY A 1 185 ? 5.293 -1.457 -10.883 1 96.44 185 GLY A O 1
ATOM 1423 N N . GLY A 1 186 ? 5.223 -2.225 -12.992 1 95.06 186 GLY A N 1
ATOM 1424 C CA . GLY A 1 186 ? 5.52 -0.911 -13.547 1 95.06 186 GLY A CA 1
ATOM 1425 C C . GLY A 1 186 ? 4.371 -0.32 -14.336 1 95.06 186 GLY A C 1
ATOM 1426 O O . GLY A 1 186 ? 4.449 0.817 -14.805 1 95.06 186 GLY A O 1
ATOM 1427 N N . ALA A 1 187 ? 3.264 -1.018 -14.5 1 96.81 187 ALA A N 1
ATOM 1428 C CA . ALA A 1 187 ? 2.143 -0.534 -15.305 1 96.81 187 ALA A CA 1
ATOM 1429 C C . ALA A 1 187 ? 1.424 0.616 -14.602 1 96.81 187 ALA A C 1
ATOM 1431 O O . ALA A 1 187 ? 1.374 0.668 -13.375 1 96.81 187 ALA A O 1
ATOM 1432 N N . CYS A 1 188 ? 0.917 1.525 -15.352 1 97.44 188 CYS A N 1
ATOM 1433 C CA . CYS A 1 188 ? 0.149 2.666 -14.859 1 97.44 188 CYS A CA 1
ATOM 1434 C C . CYS A 1 188 ? -0.894 3.096 -15.891 1 97.44 188 CYS A C 1
ATOM 1436 O O . CYS A 1 188 ? -0.624 3.104 -17.094 1 97.44 188 CYS A O 1
ATOM 1438 N N . GLU A 1 189 ? -2.035 3.469 -15.367 1 96.38 189 GLU A N 1
ATOM 1439 C CA . GLU A 1 189 ? -3.115 3.912 -16.234 1 96.38 189 GLU A CA 1
ATOM 1440 C C . GLU A 1 189 ? -2.723 5.172 -17 1 96.38 189 GLU A C 1
ATOM 1442 O O . GLU A 1 189 ? -3.252 5.438 -18.094 1 96.38 189 GLU A O 1
ATOM 1447 N N . ARG A 1 190 ? -1.768 5.926 -16.484 1 96.06 190 ARG A N 1
ATOM 1448 C CA . ARG A 1 190 ? -1.361 7.191 -17.078 1 96.06 190 ARG A CA 1
ATOM 1449 C C . ARG A 1 190 ? -0.313 6.973 -18.172 1 96.06 190 ARG A C 1
ATOM 1451 O O . ARG A 1 190 ? 0.029 7.898 -18.906 1 96.06 190 ARG A O 1
ATOM 1458 N N . GLU A 1 191 ? 0.079 5.773 -18.312 1 92.44 191 GLU A N 1
ATOM 1459 C CA . GLU A 1 191 ? 1.118 5.473 -19.281 1 92.44 191 GLU A CA 1
ATOM 1460 C C . GLU A 1 191 ? 0.513 5.012 -20.609 1 92.44 191 GLU A C 1
ATOM 1462 O O . GLU A 1 191 ? -0.254 4.047 -20.641 1 92.44 191 GLU A O 1
ATOM 1467 N N . ASN A 1 192 ? 0.869 5.691 -21.75 1 89.56 192 ASN A N 1
ATOM 1468 C CA . ASN A 1 192 ? 0.529 5.289 -23.109 1 89.56 192 ASN A CA 1
ATOM 1469 C C . ASN A 1 192 ? -0.944 4.91 -23.234 1 89.56 192 ASN A C 1
ATOM 1471 O O . ASN A 1 192 ? -1.272 3.83 -23.734 1 89.56 192 ASN A O 1
ATOM 1475 N N . ASP A 1 193 ? -1.857 5.758 -22.75 1 88.06 193 ASP A N 1
ATOM 1476 C CA . ASP A 1 193 ? -3.305 5.578 -22.797 1 88.06 193 ASP A CA 1
ATOM 1477 C C . ASP A 1 193 ? -3.713 4.23 -22.203 1 88.06 193 ASP A C 1
ATOM 1479 O O . ASP A 1 193 ? -4.359 3.422 -22.875 1 88.06 193 ASP A O 1
ATOM 1483 N N . ASN A 1 194 ? -3.201 3.975 -20.969 1 93.62 194 ASN A N 1
ATOM 1484 C CA . ASN A 1 194 ? -3.525 2.76 -20.219 1 93.62 194 ASN A CA 1
ATOM 1485 C C . ASN A 1 194 ? -3.197 1.508 -21.031 1 93.62 194 ASN A C 1
ATOM 1487 O O . ASN A 1 194 ? -4.047 0.629 -21.203 1 93.62 194 ASN A O 1
ATOM 1491 N N . TYR A 1 195 ? -2.023 1.453 -21.453 1 94.06 195 TYR A N 1
ATOM 1492 C CA . TYR A 1 195 ? -1.479 0.453 -22.375 1 94.06 195 TYR A CA 1
ATOM 1493 C C . TYR A 1 195 ? -1.784 -0.957 -21.875 1 94.06 195 TYR A C 1
ATOM 1495 O O . TYR A 1 195 ? -2.213 -1.812 -22.656 1 94.06 195 TYR A O 1
ATOM 1503 N N . PHE A 1 196 ? -1.604 -1.284 -20.672 1 97.38 196 PHE A N 1
ATOM 1504 C CA . PHE A 1 196 ? -1.775 -2.602 -20.062 1 97.38 196 PHE A CA 1
ATOM 1505 C C . PHE A 1 196 ? -3.211 -3.086 -20.234 1 97.38 196 PHE A C 1
ATOM 1507 O O . PHE A 1 196 ? -3.457 -4.121 -20.859 1 97.38 196 PHE A O 1
ATOM 1514 N N . ILE A 1 197 ? -4.141 -2.248 -19.812 1 98 197 ILE A N 1
ATOM 1515 C CA . ILE A 1 197 ? -5.551 -2.623 -19.797 1 98 197 ILE A CA 1
ATOM 1516 C C . ILE A 1 197 ? -6.105 -2.605 -21.234 1 98 197 ILE A C 1
ATOM 1518 O O . ILE A 1 197 ? -6.922 -3.457 -21.594 1 98 197 ILE A O 1
ATOM 1522 N N . LYS A 1 198 ? -5.699 -1.7 -22.047 1 97.5 198 LYS A N 1
ATOM 1523 C CA . LYS A 1 198 ? -6.148 -1.621 -23.438 1 97.5 198 LYS A CA 1
ATOM 1524 C C . LYS A 1 198 ? -5.746 -2.867 -24.219 1 97.5 198 LYS A C 1
ATOM 1526 O O . LYS A 1 198 ? -6.535 -3.4 -25 1 97.5 198 LYS A O 1
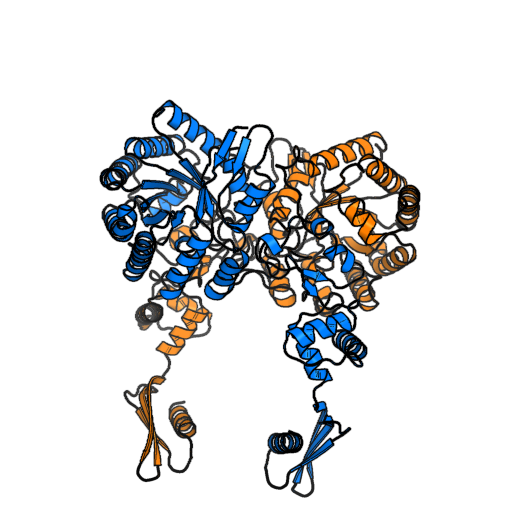ATOM 1531 N N . ASN A 1 199 ? -4.52 -3.301 -24.016 1 98 199 ASN A N 1
ATOM 1532 C CA . ASN A 1 199 ? -4.059 -4.516 -24.672 1 98 199 ASN A CA 1
ATOM 1533 C C . ASN A 1 199 ? -4.848 -5.738 -24.219 1 98 199 ASN A C 1
ATOM 1535 O O . ASN A 1 199 ? -5.18 -6.605 -25.031 1 98 199 ASN A O 1
ATOM 1539 N N . MET A 1 200 ? -5.109 -5.832 -22.953 1 98.56 200 MET A N 1
ATOM 1540 C CA . MET A 1 200 ? -5.914 -6.934 -22.438 1 98.56 200 MET A CA 1
ATOM 1541 C C . MET A 1 200 ? -7.281 -6.969 -23.109 1 98.56 200 MET A C 1
ATOM 1543 O O . MET A 1 200 ? -7.754 -8.039 -23.516 1 98.56 200 MET A O 1
ATOM 1547 N N . ALA A 1 201 ? -7.902 -5.793 -23.172 1 98.5 201 ALA A N 1
ATOM 1548 C CA . ALA A 1 201 ? -9.227 -5.695 -23.781 1 98.5 201 ALA A CA 1
ATOM 1549 C C . ALA A 1 201 ? -9.195 -6.102 -25.25 1 98.5 201 ALA A C 1
ATOM 1551 O O . ALA A 1 201 ? -10.078 -6.824 -25.719 1 98.5 201 ALA A O 1
ATOM 1552 N N . LYS A 1 202 ? -8.234 -5.633 -25.953 1 98.44 202 LYS A N 1
ATOM 1553 C CA . LYS A 1 202 ? -8.094 -5.961 -27.375 1 98.44 202 LYS A CA 1
ATOM 1554 C C . LYS A 1 202 ? -7.902 -7.465 -27.562 1 98.44 202 LYS A C 1
ATOM 1556 O O . LYS A 1 202 ? -8.508 -8.062 -28.453 1 98.44 202 LYS A O 1
ATOM 1561 N N . HIS A 1 203 ? -7.008 -8.055 -26.766 1 98.81 203 HIS A N 1
ATOM 1562 C CA . HIS A 1 203 ? -6.785 -9.492 -26.859 1 98.81 203 HIS A CA 1
ATOM 1563 C C . HIS A 1 203 ? -8.062 -10.266 -26.547 1 98.81 203 HIS A C 1
ATOM 1565 O O . HIS A 1 203 ? -8.375 -11.258 -27.203 1 98.81 203 HIS A O 1
ATOM 1571 N N . ALA A 1 204 ? -8.773 -9.867 -25.531 1 98.81 204 ALA A N 1
ATOM 1572 C CA . ALA A 1 204 ? -10.016 -10.539 -25.172 1 98.81 204 ALA A CA 1
ATOM 1573 C C . ALA A 1 204 ? -11.031 -10.469 -26.312 1 98.81 204 ALA A C 1
ATOM 1575 O O . ALA A 1 204 ? -11.742 -11.438 -26.578 1 98.81 204 ALA A O 1
ATOM 1576 N N . GLU A 1 205 ? -11.125 -9.336 -26.953 1 98.62 205 GLU A N 1
ATOM 1577 C CA . GLU A 1 205 ? -12.031 -9.156 -28.078 1 98.62 205 GLU A CA 1
ATOM 1578 C C . GLU A 1 205 ? -11.664 -10.086 -29.234 1 98.62 205 GLU A C 1
ATOM 1580 O O . GLU A 1 205 ? -12.539 -10.711 -29.844 1 98.62 205 GLU A O 1
ATOM 1585 N N . ILE A 1 206 ? -10.398 -10.109 -29.531 1 98.75 206 ILE A N 1
ATOM 1586 C CA . ILE A 1 206 ? -9.914 -10.953 -30.625 1 98.75 206 ILE A CA 1
ATOM 1587 C C . ILE A 1 206 ? -10.258 -12.414 -30.344 1 98.75 206 ILE A C 1
ATOM 1589 O O . ILE A 1 206 ? -10.805 -13.109 -31.203 1 98.75 206 ILE A O 1
ATOM 1593 N N . ILE A 1 207 ? -9.945 -12.852 -29.156 1 98.75 207 ILE A N 1
ATOM 1594 C CA . ILE A 1 207 ? -10.156 -14.242 -28.781 1 98.75 207 ILE A CA 1
ATOM 1595 C C . ILE A 1 207 ? -11.648 -14.57 -28.797 1 98.75 207 ILE A C 1
ATOM 1597 O O . ILE A 1 207 ? -12.047 -15.633 -29.25 1 98.75 207 ILE A O 1
ATOM 1601 N N . LYS A 1 208 ? -12.492 -13.68 -28.297 1 98.38 208 LYS A N 1
ATOM 1602 C CA . LYS A 1 208 ? -13.938 -13.898 -28.297 1 98.38 208 LYS A CA 1
ATOM 1603 C C . LYS A 1 208 ? -14.484 -14.016 -29.703 1 98.38 208 LYS A C 1
ATOM 1605 O O . LYS A 1 208 ? -15.375 -14.836 -29.969 1 98.38 208 LYS A O 1
ATOM 1610 N N . LYS A 1 209 ? -14.031 -13.211 -30.594 1 98.44 209 LYS A N 1
ATOM 1611 C CA . LYS A 1 209 ? -14.461 -13.234 -32 1 98.44 209 LYS A CA 1
ATOM 1612 C C . LYS A 1 209 ? -14.055 -14.539 -32.688 1 98.44 209 LYS A C 1
ATOM 1614 O O . LYS A 1 209 ? -14.836 -15.125 -33.438 1 98.44 209 LYS A O 1
ATOM 1619 N N . GLU A 1 210 ? -12.852 -14.953 -32.406 1 98.5 210 GLU A N 1
ATOM 1620 C CA . GLU A 1 210 ? -12.289 -16.109 -33.094 1 98.5 210 GLU A CA 1
ATOM 1621 C C . GLU A 1 210 ? -12.766 -17.406 -32.469 1 98.5 210 GLU A C 1
ATOM 1623 O O . GLU A 1 210 ? -12.859 -18.438 -33.125 1 98.5 210 GLU A O 1
ATOM 1628 N N . PHE A 1 211 ? -13.023 -17.359 -31.188 1 98.44 211 PHE A N 1
ATOM 1629 C CA . PHE A 1 211 ? -13.469 -18.547 -30.453 1 98.44 211 PHE A CA 1
ATOM 1630 C C . PHE A 1 211 ? -14.75 -18.234 -29.688 1 98.44 211 PHE A C 1
ATOM 1632 O O . PHE A 1 211 ? -14.773 -18.312 -28.453 1 98.44 211 PHE A O 1
ATOM 1639 N N . PRO A 1 212 ? -15.906 -18.047 -30.312 1 96.94 212 PRO A N 1
ATOM 1640 C CA . PRO A 1 212 ? -17.141 -17.594 -29.656 1 96.94 212 PRO A CA 1
ATOM 1641 C C . PRO A 1 212 ? -17.703 -18.641 -28.703 1 96.94 212 PRO A C 1
ATOM 1643 O O . PRO A 1 212 ? -18.453 -18.297 -27.766 1 96.94 212 PRO A O 1
ATOM 1646 N N . ASP A 1 213 ? -17.359 -19.844 -28.922 1 96.81 213 ASP A N 1
ATOM 1647 C CA . ASP A 1 213 ? -17.938 -20.906 -28.109 1 96.81 213 ASP A CA 1
ATOM 1648 C C . ASP A 1 213 ? -17.078 -21.188 -26.875 1 96.81 213 ASP A C 1
ATOM 1650 O O . ASP A 1 213 ? -17.422 -22.031 -26.047 1 96.81 213 ASP A O 1
ATOM 1654 N N . ARG A 1 214 ? -15.93 -20.547 -26.766 1 96.88 214 ARG A N 1
ATOM 1655 C CA . ARG A 1 214 ? -15.047 -20.703 -25.625 1 96.88 214 ARG A CA 1
ATOM 1656 C C . ARG A 1 214 ? -15.266 -19.594 -24.594 1 96.88 214 ARG A C 1
ATOM 1658 O O . ARG A 1 214 ? -15.227 -18.422 -24.938 1 96.88 214 ARG A O 1
ATOM 1665 N N . ASN A 1 215 ? -15.609 -19.984 -23.438 1 96.31 215 ASN A N 1
ATOM 1666 C CA . ASN A 1 215 ? -15.75 -19.031 -22.344 1 96.31 215 ASN A CA 1
ATOM 1667 C C . ASN A 1 215 ? -14.453 -18.891 -21.547 1 96.31 215 ASN A C 1
ATOM 1669 O O . ASN A 1 215 ? -14.242 -19.594 -20.562 1 96.31 215 ASN A O 1
ATOM 1673 N N . ILE A 1 216 ? -13.656 -17.953 -21.906 1 98.5 216 ILE A N 1
ATOM 1674 C CA . ILE A 1 216 ? -12.344 -17.734 -21.312 1 98.5 216 ILE A CA 1
ATOM 1675 C C . ILE A 1 216 ? -12.469 -16.766 -20.141 1 98.5 216 ILE A C 1
ATOM 1677 O O . ILE A 1 216 ? -13.102 -15.711 -20.266 1 98.5 216 ILE A O 1
ATOM 1681 N N . ILE A 1 217 ? -11.938 -17.078 -19 1 98.81 217 ILE A N 1
ATOM 1682 C CA . ILE A 1 217 ? -11.797 -16.156 -17.875 1 98.81 217 ILE A CA 1
ATOM 1683 C C . ILE A 1 217 ? -10.477 -15.398 -18 1 98.81 217 ILE A C 1
ATOM 1685 O O . ILE A 1 217 ? -9.406 -16 -18.031 1 98.81 217 ILE A O 1
ATOM 1689 N N . TRP A 1 218 ? -10.516 -14.117 -18.125 1 98.88 218 TRP A N 1
ATOM 1690 C CA . TRP A 1 218 ? -9.312 -13.297 -18.125 1 98.88 218 TRP A CA 1
ATOM 1691 C C . TRP A 1 218 ? -8.914 -12.93 -16.688 1 98.88 218 TRP A C 1
ATOM 1693 O O . TRP A 1 218 ? -9.766 -12.633 -15.859 1 98.88 218 TRP A O 1
ATOM 1703 N N . SER A 1 219 ? -7.605 -12.969 -16.438 1 98.94 219 SER A N 1
ATOM 1704 C CA . SER A 1 219 ? -7.07 -12.742 -15.102 1 98.94 219 SER A CA 1
ATOM 1705 C C . SER A 1 219 ? -5.973 -11.68 -15.117 1 98.94 219 SER A C 1
ATOM 1707 O O . SER A 1 219 ? -5.273 -11.516 -16.109 1 98.94 219 SER A O 1
ATOM 1709 N N . ALA A 1 220 ? -5.887 -10.906 -14.039 1 98.88 220 ALA A N 1
ATOM 1710 C CA . ALA A 1 220 ? -4.805 -9.938 -13.836 1 98.88 220 ALA A CA 1
ATOM 1711 C C . ALA A 1 220 ? -3.986 -10.281 -12.594 1 98.88 220 ALA A C 1
ATOM 1713 O O . ALA A 1 220 ? -4.547 -10.547 -11.531 1 98.88 220 ALA A O 1
ATOM 1714 N N . HIS A 1 221 ? -2.688 -10.352 -12.727 1 98.81 221 HIS A N 1
ATOM 1715 C CA . HIS A 1 221 ? -1.688 -10.547 -11.68 1 98.81 221 HIS A CA 1
ATOM 1716 C C . HIS A 1 221 ? -0.708 -9.383 -11.625 1 98.81 221 HIS A C 1
ATOM 1718 O O . HIS A 1 221 ? 0.207 -9.297 -12.445 1 98.81 221 HIS A O 1
ATOM 1724 N N . CYS A 1 222 ? -0.859 -8.555 -10.602 1 98.69 222 CYS A N 1
ATOM 1725 C CA . CYS A 1 222 ? -0.092 -7.316 -10.617 1 98.69 222 CYS A CA 1
ATOM 1726 C C . CYS A 1 222 ? 0.86 -7.246 -9.43 1 98.69 222 CYS A C 1
ATOM 1728 O O . CYS A 1 222 ? 0.442 -7.426 -8.289 1 98.69 222 CYS A O 1
ATOM 1730 N N . HIS A 1 223 ? 2.139 -7 -9.734 1 98 223 HIS A N 1
ATOM 1731 C CA . HIS A 1 223 ? 3.117 -6.727 -8.688 1 98 223 HIS A CA 1
ATOM 1732 C C . HIS A 1 223 ? 3.082 -5.258 -8.266 1 98 223 HIS A C 1
ATOM 1734 O O . HIS A 1 223 ? 2.49 -4.426 -8.961 1 98 223 HIS A O 1
ATOM 1740 N N . ASN A 1 224 ? 3.732 -4.934 -7.113 1 98.31 224 ASN A N 1
ATOM 1741 C CA . ASN A 1 224 ? 3.436 -3.688 -6.41 1 98.31 224 ASN A CA 1
ATOM 1742 C C . ASN A 1 224 ? 4.648 -2.762 -6.371 1 98.31 224 ASN A C 1
ATOM 1744 O O . ASN A 1 224 ? 4.727 -1.869 -5.527 1 98.31 224 ASN A O 1
ATOM 1748 N N . ASP A 1 225 ? 5.566 -2.846 -7.305 1 97.25 225 ASP A N 1
ATOM 1749 C CA . ASP A 1 225 ? 6.863 -2.176 -7.254 1 97.25 225 ASP A CA 1
ATOM 1750 C C . ASP A 1 225 ? 6.695 -0.66 -7.176 1 97.25 225 ASP A C 1
ATOM 1752 O O . ASP A 1 225 ? 7.5 0.029 -6.543 1 97.25 225 ASP A O 1
ATOM 1756 N N . LEU A 1 226 ? 5.641 -0.119 -7.777 1 98.06 226 LEU A N 1
ATOM 1757 C CA . LEU A 1 226 ? 5.398 1.319 -7.742 1 98.06 226 LEU A CA 1
ATOM 1758 C C . LEU A 1 226 ? 4.227 1.654 -6.824 1 98.06 226 LEU A C 1
ATOM 1760 O O . LEU A 1 226 ? 3.795 2.807 -6.758 1 98.06 226 LEU A O 1
ATOM 1764 N N . GLY A 1 227 ? 3.672 0.622 -6.152 1 98.12 227 GLY A N 1
ATOM 1765 C CA . GLY A 1 227 ? 2.525 0.832 -5.281 1 98.12 227 GLY A CA 1
ATOM 1766 C C . GLY A 1 227 ? 1.204 0.85 -6.027 1 98.12 227 GLY A C 1
ATOM 1767 O O . GLY A 1 227 ? 0.213 1.388 -5.527 1 98.12 227 GLY A O 1
ATOM 1768 N N . LEU A 1 228 ? 1.139 0.255 -7.207 1 98.44 228 LEU A N 1
ATOM 1769 C CA . LEU A 1 228 ? -0.033 0.433 -8.055 1 98.44 228 LEU A CA 1
ATOM 1770 C C . LEU A 1 228 ? -0.725 -0.902 -8.312 1 98.44 228 LEU A C 1
ATOM 1772 O O . LEU A 1 228 ? -1.579 -1.003 -9.203 1 98.44 228 LEU A O 1
ATOM 1776 N N . ALA A 1 229 ? -0.368 -1.95 -7.57 1 98.75 229 ALA A N 1
ATOM 1777 C CA . ALA A 1 229 ? -0.899 -3.285 -7.828 1 98.75 229 ALA A CA 1
ATOM 1778 C C . ALA A 1 229 ? -2.412 -3.32 -7.641 1 98.75 229 ALA A C 1
ATOM 1780 O O . ALA A 1 229 ? -3.129 -3.939 -8.43 1 98.75 229 ALA A O 1
ATOM 1781 N N . LEU A 1 230 ? -2.906 -2.695 -6.535 1 98.75 230 LEU A N 1
ATOM 1782 C CA . LEU A 1 230 ? -4.348 -2.654 -6.309 1 98.75 230 LEU A CA 1
ATOM 1783 C C . LEU A 1 230 ? -5.055 -1.924 -7.445 1 98.75 230 LEU A C 1
ATOM 1785 O O . LEU A 1 230 ? -6.016 -2.441 -8.016 1 98.75 230 LEU A O 1
ATOM 1789 N N . GLU A 1 231 ? -4.594 -0.77 -7.773 1 98.12 231 GLU A N 1
ATOM 1790 C CA . GLU A 1 231 ? -5.199 0.044 -8.82 1 98.12 231 GLU A CA 1
ATOM 1791 C C . GLU A 1 231 ? -5.219 -0.7 -10.156 1 98.12 231 GLU A C 1
ATOM 1793 O O . GLU A 1 231 ? -6.25 -0.738 -10.836 1 98.12 231 GLU A O 1
ATOM 1798 N N . ASN A 1 232 ? -4.098 -1.285 -10.508 1 98.62 232 ASN A N 1
ATOM 1799 C CA . ASN A 1 232 ? -4.008 -1.989 -11.781 1 98.62 232 ASN A CA 1
ATOM 1800 C C . ASN A 1 232 ? -4.918 -3.213 -11.812 1 98.62 232 ASN A C 1
ATOM 1802 O O . ASN A 1 232 ? -5.527 -3.512 -12.844 1 98.62 232 ASN A O 1
ATOM 1806 N N . SER A 1 233 ? -4.988 -3.936 -10.742 1 98.88 233 SER A N 1
ATOM 1807 C CA . SER A 1 233 ? -5.887 -5.086 -10.656 1 98.88 233 SER A CA 1
ATOM 1808 C C . SER A 1 233 ? -7.344 -4.664 -10.805 1 98.88 233 SER A C 1
ATOM 1810 O O . SER A 1 233 ? -8.102 -5.297 -11.539 1 98.88 233 SER A O 1
ATOM 1812 N N . MET A 1 234 ? -7.742 -3.562 -10.125 1 98.56 234 MET A N 1
ATOM 1813 C CA . MET A 1 234 ? -9.125 -3.094 -10.203 1 98.56 234 MET A CA 1
ATOM 1814 C C . MET A 1 234 ? -9.422 -2.512 -11.578 1 98.56 234 MET A C 1
ATOM 1816 O O . MET A 1 234 ? -10.523 -2.68 -12.102 1 98.56 234 MET A O 1
ATOM 1820 N N . ASN A 1 235 ? -8.453 -1.811 -12.172 1 98.25 235 ASN A N 1
ATOM 1821 C CA . ASN A 1 235 ? -8.641 -1.327 -13.539 1 98.25 235 ASN A CA 1
ATOM 1822 C C . ASN A 1 235 ? -8.875 -2.477 -14.516 1 98.25 235 ASN A C 1
ATOM 1824 O O . ASN A 1 235 ? -9.664 -2.35 -15.453 1 98.25 235 ASN A O 1
ATOM 1828 N N . ALA A 1 236 ? -8.156 -3.58 -14.312 1 98.81 236 ALA A N 1
ATOM 1829 C CA . ALA A 1 236 ? -8.328 -4.746 -15.172 1 98.81 236 ALA A CA 1
ATOM 1830 C C . ALA A 1 236 ? -9.75 -5.289 -15.086 1 98.81 236 ALA A C 1
ATOM 1832 O O . ALA A 1 236 ? -10.281 -5.816 -16.062 1 98.81 236 ALA A O 1
ATOM 1833 N N . VAL A 1 237 ? -10.391 -5.164 -13.945 1 98.5 237 VAL A N 1
ATOM 1834 C CA . VAL A 1 237 ? -11.75 -5.648 -13.719 1 98.5 237 VAL A CA 1
ATOM 1835 C C . VAL A 1 237 ? -12.758 -4.637 -14.266 1 98.5 237 VAL A C 1
ATOM 1837 O O . VAL A 1 237 ? -13.609 -4.98 -15.086 1 98.5 237 VAL A O 1
ATOM 1840 N N . PHE A 1 238 ? -12.648 -3.375 -13.891 1 97.19 238 PHE A N 1
ATOM 1841 C CA . PHE A 1 238 ? -13.68 -2.375 -14.109 1 97.19 238 PHE A CA 1
ATOM 1842 C C . PHE A 1 238 ? -13.578 -1.788 -15.516 1 97.19 238 PHE A C 1
ATOM 1844 O O . PHE A 1 238 ? -14.586 -1.387 -16.109 1 97.19 238 PHE A O 1
ATOM 1851 N N . ASP A 1 239 ? -12.336 -1.664 -16.047 1 96.62 239 ASP A N 1
ATOM 1852 C CA . ASP A 1 239 ? -12.117 -1.062 -17.344 1 96.62 239 ASP A CA 1
ATOM 1853 C C . ASP A 1 239 ? -11.648 -2.104 -18.359 1 96.62 239 ASP A C 1
ATOM 1855 O O . ASP A 1 239 ? -11.508 -1.806 -19.547 1 96.62 239 ASP A O 1
ATOM 1859 N N . GLY A 1 240 ? -11.32 -3.312 -17.859 1 98.06 240 GLY A N 1
ATOM 1860 C CA . GLY A 1 240 ? -10.836 -4.398 -18.703 1 98.06 240 GLY A CA 1
ATOM 1861 C C . GLY A 1 240 ? -11.703 -5.641 -18.625 1 98.06 240 GLY A C 1
ATOM 1862 O O . GLY A 1 240 ? -12.82 -5.594 -18.109 1 98.06 240 GLY A O 1
ATOM 1863 N N . PRO A 1 241 ? -11.195 -6.742 -19.188 1 98.38 241 PRO A N 1
ATOM 1864 C CA . PRO A 1 241 ? -11.992 -7.965 -19.281 1 98.38 241 PRO A CA 1
ATOM 1865 C C . PRO A 1 241 ? -11.789 -8.906 -18.094 1 98.38 241 PRO A C 1
ATOM 1867 O O . PRO A 1 241 ? -12.43 -9.953 -18.016 1 98.38 241 PRO A O 1
ATOM 1870 N N . ALA A 1 242 ? -10.977 -8.547 -17.141 1 98.81 242 ALA A N 1
ATOM 1871 C CA . ALA A 1 242 ? -10.594 -9.492 -16.094 1 98.81 242 ALA A CA 1
ATOM 1872 C C . ALA A 1 242 ? -11.797 -9.867 -15.234 1 98.81 242 ALA A C 1
ATOM 1874 O O . ALA A 1 242 ? -12.586 -9 -14.844 1 98.81 242 ALA A O 1
ATOM 1875 N N . ARG A 1 243 ? -11.961 -11.117 -15.023 1 98.81 243 ARG A N 1
ATOM 1876 C CA . ARG A 1 243 ? -12.961 -11.641 -14.102 1 98.81 243 ARG A CA 1
ATOM 1877 C C . ARG A 1 243 ? -12.32 -12.516 -13.031 1 98.81 243 ARG A C 1
ATOM 1879 O O . ARG A 1 243 ? -13.016 -13.195 -12.273 1 98.81 243 ARG A O 1
ATOM 1886 N N . GLN A 1 244 ? -10.992 -12.508 -12.969 1 98.94 244 GLN A N 1
ATOM 1887 C CA . GLN A 1 244 ? -10.156 -13.062 -11.906 1 98.94 244 GLN A CA 1
ATOM 1888 C C . GLN A 1 244 ? -9.031 -12.094 -11.539 1 98.94 244 GLN A C 1
ATOM 1890 O O . GLN A 1 244 ? -8.414 -11.484 -12.414 1 98.94 244 GLN A O 1
ATOM 1895 N N . VAL A 1 245 ? -8.82 -11.938 -10.242 1 98.88 245 VAL A N 1
ATOM 1896 C CA . VAL A 1 245 ? -7.695 -11.148 -9.758 1 98.88 245 VAL A CA 1
ATOM 1897 C C . VAL A 1 245 ? -6.797 -12.016 -8.875 1 98.88 245 VAL A C 1
ATOM 1899 O O . VAL A 1 245 ? -7.289 -12.812 -8.07 1 98.88 245 VAL A O 1
ATOM 1902 N N . GLU A 1 246 ? -5.512 -11.898 -9.117 1 98.94 246 GLU A N 1
ATOM 1903 C CA . GLU A 1 246 ? -4.527 -12.68 -8.367 1 98.94 246 GLU A CA 1
ATOM 1904 C C . GLU A 1 246 ? -3.725 -11.797 -7.418 1 98.94 246 GLU A C 1
ATOM 1906 O O . GLU A 1 246 ? -3.311 -10.695 -7.785 1 98.94 246 GLU A O 1
ATOM 1911 N N . GLY A 1 247 ? -3.604 -12.18 -6.238 1 98.75 247 GLY A N 1
ATOM 1912 C CA . GLY A 1 247 ? -2.875 -11.43 -5.227 1 98.75 247 GLY A CA 1
ATOM 1913 C C . GLY A 1 247 ? -2.445 -12.281 -4.047 1 98.75 247 GLY A C 1
ATOM 1914 O O . GLY A 1 247 ? -2.457 -13.516 -4.129 1 98.75 247 GLY A O 1
ATOM 1915 N N . CYS A 1 248 ? -1.915 -11.641 -3.049 1 98.44 248 CYS A N 1
ATOM 1916 C CA . CYS A 1 248 ? -1.456 -12.297 -1.833 1 98.44 248 CYS A CA 1
ATOM 1917 C C . CYS A 1 248 ? -2.006 -11.602 -0.594 1 98.44 248 CYS A C 1
ATOM 1919 O O . CYS A 1 248 ? -2.176 -10.383 -0.585 1 98.44 248 CYS A O 1
ATOM 1921 N N . ILE A 1 249 ? -2.281 -12.414 0.428 1 98.31 249 ILE A N 1
ATOM 1922 C CA . ILE A 1 249 ? -2.596 -11.828 1.726 1 98.31 249 ILE A CA 1
ATOM 1923 C C . ILE A 1 249 ? -1.432 -10.961 2.195 1 98.31 249 ILE A C 1
ATOM 1925 O O . ILE A 1 249 ? -0.269 -11.352 2.078 1 98.31 249 ILE A O 1
ATOM 1929 N N . ASN A 1 250 ? -1.715 -9.734 2.697 1 97.06 250 ASN A N 1
ATOM 1930 C CA . ASN A 1 250 ? -0.751 -8.727 3.141 1 97.06 250 ASN A CA 1
ATOM 1931 C C . ASN A 1 250 ? 0.107 -8.227 1.983 1 97.06 250 ASN A C 1
ATOM 1933 O O . ASN A 1 250 ? 1.11 -7.547 2.199 1 97.06 250 ASN A O 1
ATOM 1937 N N . GLY A 1 251 ? -0.202 -8.594 0.759 1 97.44 251 GLY A N 1
ATOM 1938 C CA . GLY A 1 251 ? 0.509 -8.133 -0.422 1 97.44 251 GLY A CA 1
ATOM 1939 C C . GLY A 1 251 ? 1.931 -8.656 -0.506 1 97.44 251 GLY A C 1
ATOM 1940 O O . GLY A 1 251 ? 2.789 -8.039 -1.142 1 97.44 251 GLY A O 1
ATOM 1941 N N . VAL A 1 252 ? 2.281 -9.758 0.09 1 94.56 252 VAL A N 1
ATOM 1942 C CA . VAL A 1 252 ? 3.641 -10.289 0.104 1 94.56 252 VAL A CA 1
ATOM 1943 C C . VAL A 1 252 ? 3.994 -10.844 -1.274 1 94.56 252 VAL A C 1
ATOM 1945 O O . VAL A 1 252 ? 3.111 -11.055 -2.109 1 94.56 252 VAL A O 1
ATOM 1948 N N . GLY A 1 253 ? 5.309 -11.047 -1.499 1 92.62 253 GLY A N 1
ATOM 1949 C CA . GLY A 1 253 ? 5.762 -11.648 -2.744 1 92.62 253 GLY A CA 1
ATOM 1950 C C . GLY A 1 253 ? 7.066 -11.062 -3.25 1 92.62 253 GLY A C 1
ATOM 1951 O O . GLY A 1 253 ? 7.762 -10.359 -2.516 1 92.62 253 GLY A O 1
ATOM 1952 N N . GLU A 1 254 ? 7.363 -11.383 -4.422 1 88.38 254 GLU A N 1
ATOM 1953 C CA . GLU A 1 254 ? 8.625 -10.977 -5.031 1 88.38 254 GLU A CA 1
ATOM 1954 C C . GLU A 1 254 ? 8.766 -9.461 -5.039 1 88.38 254 GLU A C 1
ATOM 1956 O O . GLU A 1 254 ? 7.812 -8.742 -5.344 1 88.38 254 GLU A O 1
ATOM 1961 N N . ARG A 1 255 ? 10.055 -9 -4.637 1 91.38 255 ARG A N 1
ATOM 1962 C CA . ARG A 1 255 ? 10.391 -7.578 -4.59 1 91.38 255 ARG A CA 1
ATOM 1963 C C . ARG A 1 255 ? 9.398 -6.812 -3.723 1 91.38 255 ARG A C 1
ATOM 1965 O O . ARG A 1 255 ? 9.422 -6.922 -2.496 1 91.38 255 ARG A O 1
ATOM 1972 N N . ALA A 1 256 ? 8.508 -5.941 -4.332 1 95 256 ALA A N 1
ATOM 1973 C CA . ALA A 1 256 ? 7.57 -5.137 -3.557 1 95 256 ALA A CA 1
ATOM 1974 C C . ALA A 1 256 ? 6.25 -5.875 -3.35 1 95 256 ALA A C 1
ATOM 1976 O O . ALA A 1 256 ? 5.293 -5.309 -2.816 1 95 256 ALA A O 1
ATOM 1977 N N . GLY A 1 257 ? 6.219 -7.125 -3.762 1 95.5 257 GLY A N 1
ATOM 1978 C CA . GLY A 1 257 ? 5.051 -7.953 -3.492 1 95.5 257 GLY A CA 1
ATOM 1979 C C . GLY A 1 257 ? 3.979 -7.836 -4.559 1 95.5 257 GLY A C 1
ATOM 1980 O O . GLY A 1 257 ? 4.281 -7.57 -5.723 1 95.5 257 GLY A O 1
ATOM 1981 N N . ASN A 1 258 ? 2.738 -8.281 -4.18 1 97.75 258 ASN A N 1
ATOM 1982 C CA . ASN A 1 258 ? 1.582 -8.383 -5.062 1 97.75 258 ASN A CA 1
ATOM 1983 C C . ASN A 1 258 ? 0.437 -7.484 -4.594 1 97.75 258 ASN A C 1
ATOM 1985 O O . ASN A 1 258 ? 0.532 -6.848 -3.545 1 97.75 258 ASN A O 1
ATOM 1989 N N . ALA A 1 259 ? -0.587 -7.41 -5.434 1 98.75 259 ALA A N 1
ATOM 1990 C CA . ALA A 1 259 ? -1.838 -6.828 -4.961 1 98.75 259 ALA A CA 1
ATOM 1991 C C . ALA A 1 259 ? -2.307 -7.508 -3.676 1 98.75 259 ALA A C 1
ATOM 1993 O O . ALA A 1 259 ? -2.285 -8.734 -3.574 1 98.75 259 ALA A O 1
ATOM 1994 N N . SER A 1 260 ? -2.674 -6.676 -2.676 1 98.5 260 SER A N 1
ATOM 1995 C CA . SER A 1 260 ? -3.227 -7.219 -1.438 1 98.5 260 SER A CA 1
ATOM 1996 C C . SER A 1 260 ? -4.637 -7.758 -1.651 1 98.5 260 SER A C 1
ATOM 1998 O O . SER A 1 260 ? -5.527 -7.031 -2.092 1 98.5 260 SER A O 1
ATOM 2000 N N . LEU A 1 261 ? -4.832 -9.016 -1.31 1 98.81 261 LEU A N 1
ATOM 2001 C CA . LEU A 1 261 ? -6.121 -9.641 -1.574 1 98.81 261 LEU A CA 1
ATOM 2002 C C . LEU A 1 261 ? -7.215 -9.016 -0.715 1 98.81 261 LEU A C 1
ATOM 2004 O O . LEU A 1 261 ? -8.344 -8.836 -1.177 1 98.81 261 LEU A O 1
ATOM 2008 N N . GLU A 1 262 ? -6.895 -8.695 0.565 1 98.38 262 GLU A N 1
ATOM 2009 C CA . GLU A 1 262 ? -7.895 -8.055 1.418 1 98.38 262 GLU A CA 1
ATOM 2010 C C . GLU A 1 262 ? -8.367 -6.734 0.823 1 98.38 262 GLU A C 1
ATOM 2012 O O . GLU A 1 262 ? -9.555 -6.41 0.882 1 98.38 262 GLU A O 1
ATOM 2017 N N . GLN A 1 263 ? -7.438 -6.004 0.279 1 98.69 263 GLN A N 1
ATOM 2018 C CA . GLN A 1 263 ? -7.77 -4.715 -0.318 1 98.69 263 GLN A CA 1
ATOM 2019 C C . GLN A 1 263 ? -8.586 -4.895 -1.595 1 98.69 263 GLN A C 1
ATOM 2021 O O . GLN A 1 263 ? -9.547 -4.164 -1.828 1 98.69 263 GLN A O 1
ATOM 2026 N N . CYS A 1 264 ? -8.258 -5.891 -2.428 1 98.88 264 CYS A N 1
ATOM 2027 C CA . CYS A 1 264 ? -9.016 -6.176 -3.639 1 98.88 264 CYS A CA 1
ATOM 2028 C C . CYS A 1 264 ? -10.453 -6.559 -3.303 1 98.88 264 CYS A C 1
ATOM 2030 O O . CYS A 1 264 ? -11.391 -6.031 -3.896 1 98.88 264 CYS A O 1
ATOM 2032 N N . VAL A 1 265 ? -10.602 -7.441 -2.369 1 98.88 265 VAL A N 1
ATOM 2033 C CA . VAL A 1 265 ? -11.914 -7.953 -1.989 1 98.88 265 VAL A CA 1
ATOM 2034 C C . VAL A 1 265 ? -12.766 -6.816 -1.431 1 98.88 265 VAL A C 1
ATOM 2036 O O . VAL A 1 265 ? -13.922 -6.652 -1.817 1 98.88 265 VAL A O 1
ATOM 2039 N N . MET A 1 266 ? -12.188 -5.988 -0.538 1 98.56 266 MET A N 1
ATOM 2040 C CA . MET A 1 266 ? -12.93 -4.879 0.053 1 98.56 266 MET A CA 1
ATOM 2041 C C . MET A 1 266 ? -13.305 -3.85 -1.007 1 98.56 266 MET A C 1
ATOM 2043 O O . MET A 1 266 ? -14.383 -3.26 -0.95 1 98.56 266 MET A O 1
ATOM 2047 N N . PHE A 1 267 ? -12.391 -3.598 -1.948 1 98.62 267 PHE A N 1
ATOM 2048 C CA . PHE A 1 267 ? -12.688 -2.697 -3.055 1 98.62 267 PHE A CA 1
ATOM 2049 C C . PHE A 1 267 ? -13.93 -3.156 -3.809 1 98.62 267 PHE A C 1
ATOM 2051 O O . PHE A 1 267 ? -14.836 -2.361 -4.066 1 98.62 267 PHE A O 1
ATOM 2058 N N . ILE A 1 268 ? -14.008 -4.418 -4.152 1 98.69 268 ILE A N 1
ATOM 2059 C CA . ILE A 1 268 ? -15.117 -4.977 -4.918 1 98.69 268 ILE A CA 1
ATOM 2060 C C . ILE A 1 268 ? -16.391 -4.945 -4.078 1 98.69 268 ILE A C 1
ATOM 2062 O O . ILE A 1 268 ? -17.469 -4.613 -4.582 1 98.69 268 ILE A O 1
ATOM 2066 N N . ASN A 1 269 ? -16.266 -5.297 -2.811 1 98.12 269 ASN A N 1
ATOM 2067 C CA . ASN A 1 269 ? -17.438 -5.316 -1.93 1 98.12 269 ASN A CA 1
ATOM 2068 C C . ASN A 1 269 ? -18.062 -3.932 -1.801 1 98.12 269 ASN A C 1
ATOM 2070 O O . ASN A 1 269 ? -19.281 -3.801 -1.755 1 98.12 269 ASN A O 1
ATOM 2074 N N . LEU A 1 270 ? -17.25 -2.91 -1.712 1 96.94 270 LEU A N 1
ATOM 2075 C CA . LEU A 1 270 ? -17.719 -1.566 -1.41 1 96.94 270 LEU A CA 1
ATOM 2076 C C . LEU A 1 270 ? -18.109 -0.829 -2.688 1 96.94 270 LEU A C 1
ATOM 2078 O O . LEU A 1 270 ? -19.031 -0.009 -2.682 1 96.94 270 LEU A O 1
ATOM 2082 N N . PHE A 1 271 ? -17.422 -1.155 -3.781 1 97 271 PHE A N 1
ATOM 2083 C CA . PHE A 1 271 ? -17.578 -0.307 -4.957 1 97 271 PHE A CA 1
ATOM 2084 C C . PHE A 1 271 ? -17.984 -1.138 -6.172 1 97 271 PHE A C 1
ATOM 2086 O O . PHE A 1 271 ? -18.109 -0.608 -7.277 1 97 271 PHE A O 1
ATOM 2093 N N . GLY A 1 272 ? -18.234 -2.436 -5.98 1 97.19 272 GLY A N 1
ATOM 2094 C CA . GLY A 1 272 ? -18.547 -3.336 -7.086 1 97.19 272 GLY A CA 1
ATOM 2095 C C . GLY A 1 272 ? -19.891 -3.061 -7.73 1 97.19 272 GLY A C 1
ATOM 2096 O O . GLY A 1 272 ? -20.094 -3.383 -8.898 1 97.19 272 GLY A O 1
ATOM 2097 N N . LYS A 1 273 ? -20.859 -2.523 -6.969 1 95.62 273 LYS A N 1
ATOM 2098 C CA . LYS A 1 273 ? -22.172 -2.195 -7.52 1 95.62 273 LYS A CA 1
ATOM 2099 C C . LYS A 1 273 ? -22.125 -0.879 -8.297 1 95.62 273 LYS A C 1
ATOM 2101 O O . LYS A 1 273 ? -22.016 0.194 -7.695 1 95.62 273 LYS A O 1
ATOM 2106 N N . GLN A 1 274 ? -22.188 -0.971 -9.562 1 93.19 274 GLN A N 1
ATOM 2107 C CA . GLN A 1 274 ? -22.172 0.173 -10.469 1 93.19 274 GLN A CA 1
ATOM 2108 C C . GLN A 1 274 ? -23.531 0.349 -11.141 1 93.19 274 GLN A C 1
ATOM 2110 O O . GLN A 1 274 ? -24.484 -0.378 -10.844 1 93.19 274 GLN A O 1
ATOM 2115 N N . LYS A 1 275 ? -23.688 1.35 -11.992 1 88.62 275 LYS A N 1
ATOM 2116 C CA . LYS A 1 275 ? -24.953 1.672 -12.633 1 88.62 275 LYS A CA 1
ATOM 2117 C C . LYS A 1 275 ? -25.438 0.521 -13.516 1 88.62 275 LYS A C 1
ATOM 2119 O O . LYS A 1 275 ? -26.609 0.128 -13.445 1 88.62 275 LYS A O 1
ATOM 2124 N N . ASP A 1 276 ? -24.531 -0.106 -14.227 1 89.31 276 ASP A N 1
ATOM 2125 C CA . ASP A 1 276 ? -24.938 -1.072 -15.242 1 89.31 276 ASP A CA 1
ATOM 2126 C C . ASP A 1 276 ? -24.469 -2.48 -14.875 1 89.31 276 ASP A C 1
ATOM 2128 O O . ASP A 1 276 ? -24.922 -3.463 -15.461 1 89.31 276 ASP A O 1
ATOM 2132 N N . TYR A 1 277 ? -23.547 -2.6 -13.945 1 91.81 277 TYR A N 1
ATOM 2133 C CA . TYR A 1 277 ? -23.031 -3.906 -13.562 1 91.81 277 TYR A CA 1
ATOM 2134 C C . TYR A 1 277 ? -22.812 -3.986 -12.055 1 91.81 277 TYR A C 1
ATOM 2136 O O . TYR A 1 277 ? -22.719 -2.959 -11.375 1 91.81 277 TYR A O 1
ATOM 2144 N N . HIS A 1 278 ? -22.844 -5.219 -11.609 1 96.06 278 HIS A N 1
ATOM 2145 C CA . HIS A 1 278 ? -22.531 -5.504 -10.211 1 96.06 278 HIS A CA 1
ATOM 2146 C C . HIS A 1 278 ? -21.484 -6.594 -10.094 1 96.06 278 HIS A C 1
ATOM 2148 O O . HIS A 1 278 ? -21.781 -7.777 -10.266 1 96.06 278 HIS A O 1
ATOM 2154 N N . TYR A 1 279 ? -20.25 -6.172 -9.867 1 98.12 279 TYR A N 1
ATOM 2155 C CA . TYR A 1 279 ? -19.172 -7.113 -9.594 1 98.12 279 TYR A CA 1
ATOM 2156 C C . TYR A 1 279 ? -19.203 -7.566 -8.141 1 98.12 279 TYR A C 1
ATOM 2158 O O . TYR A 1 279 ? -19.375 -6.746 -7.234 1 98.12 279 TYR A O 1
ATOM 2166 N N . TYR A 1 280 ? -19.078 -8.852 -7.934 1 98.25 280 TYR A N 1
ATOM 2167 C CA . TYR A 1 280 ? -19.109 -9.367 -6.566 1 98.25 280 TYR A CA 1
ATOM 2168 C C . TYR A 1 280 ? -18.156 -10.539 -6.398 1 98.25 280 TYR A C 1
ATOM 2170 O O . TYR A 1 280 ? -17.578 -11.023 -7.379 1 98.25 280 TYR A O 1
ATOM 2178 N N . ASN A 1 281 ? -17.812 -10.922 -5.215 1 98.5 281 ASN A N 1
ATOM 2179 C CA . ASN A 1 281 ? -17.094 -12.133 -4.836 1 98.5 281 ASN A CA 1
ATOM 2180 C C . ASN A 1 281 ? -17.75 -12.82 -3.639 1 98.5 281 ASN A C 1
ATOM 2182 O O . ASN A 1 281 ? -18.672 -12.273 -3.029 1 98.5 281 ASN A O 1
ATOM 2186 N N . ASP A 1 282 ? -17.297 -13.984 -3.322 1 97.94 282 ASP A N 1
ATOM 2187 C CA . ASP A 1 282 ? -17.938 -14.773 -2.275 1 97.94 282 ASP A CA 1
ATOM 2188 C C . ASP A 1 282 ? -17.016 -14.953 -1.073 1 97.94 282 ASP A C 1
ATOM 2190 O O . ASP A 1 282 ? -17.219 -15.852 -0.259 1 97.94 282 ASP A O 1
ATOM 2194 N N . VAL A 1 283 ? -16.031 -14.125 -0.958 1 98.5 283 VAL A N 1
ATOM 2195 C CA . VAL A 1 283 ? -15.047 -14.289 0.112 1 98.5 283 VAL A CA 1
ATOM 2196 C C . VAL A 1 283 ? -15.688 -13.938 1.453 1 98.5 283 VAL A C 1
ATOM 2198 O O . VAL A 1 283 ? -16.406 -12.938 1.563 1 98.5 283 VAL A O 1
ATOM 2201 N N . ASN A 1 284 ? -15.461 -14.789 2.443 1 98.06 284 ASN A N 1
ATOM 2202 C CA . ASN A 1 284 ? -15.852 -14.484 3.816 1 98.06 284 ASN A CA 1
ATOM 2203 C C . ASN A 1 284 ? -14.828 -13.578 4.496 1 98.06 284 ASN A C 1
ATOM 2205 O O . ASN A 1 284 ? -13.82 -14.047 5.023 1 98.06 284 ASN A O 1
ATOM 2209 N N . ILE A 1 285 ? -15.18 -12.344 4.637 1 97.94 285 ILE A N 1
ATOM 2210 C CA . ILE A 1 285 ? -14.188 -11.344 5.02 1 97.94 285 ILE A CA 1
ATOM 2211 C C . ILE A 1 285 ? -14.023 -11.328 6.539 1 97.94 285 ILE A C 1
ATOM 2213 O O . ILE A 1 285 ? -13.094 -10.711 7.066 1 97.94 285 ILE A O 1
ATOM 2217 N N . ALA A 1 286 ? -14.836 -12.023 7.289 1 95.94 286 ALA A N 1
ATOM 2218 C CA . ALA A 1 286 ? -14.812 -12.031 8.75 1 95.94 286 ALA A CA 1
ATOM 2219 C C . ALA A 1 286 ? -13.484 -12.562 9.281 1 95.94 286 ALA A C 1
ATOM 2221 O O . ALA A 1 286 ? -13.094 -12.266 10.414 1 95.94 286 ALA A O 1
ATOM 2222 N N . HIS A 1 287 ? -12.766 -13.281 8.438 1 94 287 HIS A N 1
ATOM 2223 C CA . HIS A 1 287 ? -11.555 -13.938 8.906 1 94 287 HIS A CA 1
ATOM 2224 C C . HIS A 1 287 ? -10.312 -13.289 8.297 1 94 287 HIS A C 1
ATOM 2226 O O . HIS A 1 287 ? -9.219 -13.852 8.367 1 94 287 HIS A O 1
ATOM 2232 N N . PHE A 1 288 ? -10.414 -12.125 7.773 1 97.38 288 PHE A N 1
ATOM 2233 C CA . PHE A 1 288 ? -9.281 -11.445 7.152 1 97.38 288 PHE A CA 1
ATOM 2234 C C . PHE A 1 288 ? -8.188 -11.164 8.18 1 97.38 288 PHE A C 1
ATOM 2236 O O . PHE A 1 288 ? -7.004 -11.375 7.902 1 97.38 288 PHE A O 1
ATOM 2243 N N . LYS A 1 289 ? -8.57 -10.695 9.305 1 95.06 289 LYS A N 1
ATOM 2244 C CA . LYS A 1 289 ? -7.582 -10.383 10.328 1 95.06 289 LYS A CA 1
ATOM 2245 C C . LYS A 1 289 ? -6.781 -11.625 10.719 1 95.06 289 LYS A C 1
ATOM 2247 O O . LYS A 1 289 ? -5.559 -11.562 10.859 1 95.06 289 LYS A O 1
ATOM 2252 N N . THR A 1 290 ? -7.465 -12.727 10.883 1 94.81 290 THR A N 1
ATOM 2253 C CA . THR A 1 290 ? -6.84 -13.977 11.305 1 94.81 290 THR A CA 1
ATOM 2254 C C . THR A 1 290 ? -5.789 -14.422 10.289 1 94.81 290 THR A C 1
ATOM 2256 O O . THR A 1 290 ? -4.652 -14.727 10.656 1 94.81 290 THR A O 1
ATOM 2259 N N . ILE A 1 291 ? -6.133 -14.477 9.047 1 97.75 291 ILE A N 1
ATOM 2260 C CA . ILE A 1 291 ? -5.219 -14.984 8.031 1 97.75 291 ILE A CA 1
ATOM 2261 C C . ILE A 1 291 ? -4.102 -13.969 7.789 1 97.75 291 ILE A C 1
ATOM 2263 O O . ILE A 1 291 ? -2.955 -14.352 7.531 1 97.75 291 ILE A O 1
ATOM 2267 N N . SER A 1 292 ? -4.43 -12.703 7.836 1 97.31 292 SER A N 1
ATOM 2268 C CA . SER A 1 292 ? -3.426 -11.656 7.734 1 97.31 292 SER A CA 1
ATOM 2269 C C . SER A 1 292 ? -2.396 -11.758 8.859 1 97.31 292 SER A C 1
ATOM 2271 O O . SER A 1 292 ? -1.193 -11.656 8.609 1 97.31 292 SER A O 1
ATOM 2273 N N . ASP A 1 293 ? -2.867 -11.953 10.109 1 92.94 293 ASP A N 1
ATOM 2274 C CA . ASP A 1 293 ? -1.982 -12.141 11.258 1 92.94 293 ASP A CA 1
ATOM 2275 C C . ASP A 1 293 ? -1.099 -13.367 11.078 1 92.94 293 ASP A C 1
ATOM 2277 O O . ASP A 1 293 ? 0.076 -13.359 11.453 1 92.94 293 ASP A O 1
ATOM 2281 N N . PHE A 1 294 ? -1.684 -14.406 10.539 1 94.38 294 PHE A N 1
ATOM 2282 C CA . PHE A 1 294 ? -0.936 -15.625 10.273 1 94.38 294 PHE A CA 1
ATOM 2283 C C . PHE A 1 294 ? 0.271 -15.344 9.391 1 94.38 294 PHE A C 1
ATOM 2285 O O . PHE A 1 294 ? 1.39 -15.75 9.703 1 94.38 294 PHE A O 1
ATOM 2292 N N . ILE A 1 295 ? 0.103 -14.586 8.336 1 94.38 295 ILE A N 1
ATOM 2293 C CA . ILE A 1 295 ? 1.166 -14.258 7.395 1 94.38 295 ILE A CA 1
ATOM 2294 C C . ILE A 1 295 ? 2.148 -13.281 8.039 1 94.38 295 ILE A C 1
ATOM 2296 O O . ILE A 1 295 ? 3.363 -13.43 7.895 1 94.38 295 ILE A O 1
ATOM 2300 N N . GLY A 1 296 ? 1.624 -12.297 8.734 1 89.88 296 GLY A N 1
ATOM 2301 C CA . GLY A 1 296 ? 2.477 -11.336 9.422 1 89.88 296 GLY A CA 1
ATOM 2302 C C . GLY A 1 296 ? 3.439 -11.992 10.398 1 89.88 296 GLY A C 1
ATOM 2303 O O . GLY A 1 296 ? 4.566 -11.523 10.57 1 89.88 296 GLY A O 1
ATOM 2304 N N . LYS A 1 297 ? 3.035 -13.078 10.977 1 85.38 297 LYS A N 1
ATOM 2305 C CA . LYS A 1 297 ? 3.828 -13.766 11.992 1 85.38 297 LYS A CA 1
ATOM 2306 C C . LYS A 1 297 ? 4.793 -14.758 11.359 1 85.38 297 LYS A C 1
ATOM 2308 O O . LYS A 1 297 ? 5.887 -14.992 11.875 1 85.38 297 LYS A O 1
ATOM 2313 N N . ARG A 1 298 ? 4.43 -15.32 10.25 1 81.38 298 ARG A N 1
ATOM 2314 C CA . ARG A 1 298 ? 5.145 -16.5 9.773 1 81.38 298 ARG A CA 1
ATOM 2315 C C . ARG A 1 298 ? 6.016 -16.172 8.562 1 81.38 298 ARG A C 1
ATOM 2317 O O . ARG A 1 298 ? 6.969 -16.875 8.266 1 81.38 298 ARG A O 1
ATOM 2324 N N . ILE A 1 299 ? 5.668 -15.195 7.824 1 82.81 299 ILE A N 1
ATOM 2325 C CA . ILE A 1 299 ? 6.355 -14.914 6.57 1 82.81 299 ILE A CA 1
ATOM 2326 C C . ILE A 1 299 ? 7.062 -13.562 6.664 1 82.81 299 ILE A C 1
ATOM 2328 O O . ILE A 1 299 ? 8.281 -13.508 6.852 1 82.81 299 ILE A O 1
ATOM 2332 N N . LEU A 1 300 ? 6.402 -12.523 6.5 1 82.69 300 LEU A N 1
ATOM 2333 C CA . LEU A 1 300 ? 6.926 -11.156 6.539 1 82.69 300 LEU A CA 1
ATOM 2334 C C . LEU A 1 300 ? 6.051 -10.266 7.41 1 82.69 300 LEU A C 1
ATOM 2336 O O . LEU A 1 300 ? 4.82 -10.32 7.332 1 82.69 300 LEU A O 1
ATOM 2340 N N . SER A 1 301 ? 6.742 -9.43 8.141 1 84.12 301 SER A N 1
ATOM 2341 C CA . SER A 1 301 ? 6.012 -8.523 9.023 1 84.12 301 SER A CA 1
ATOM 2342 C C . SER A 1 301 ? 5.133 -7.57 8.219 1 84.12 301 SER A C 1
ATOM 2344 O O . SER A 1 301 ? 5.48 -7.191 7.102 1 84.12 301 SER A O 1
ATOM 2346 N N . ARG A 1 302 ? 4.023 -7.27 8.859 1 88.5 302 ARG A N 1
ATOM 2347 C CA . ARG A 1 302 ? 3.062 -6.316 8.312 1 88.5 302 ARG A CA 1
ATOM 2348 C C . ARG A 1 302 ? 3.166 -4.965 9.016 1 88.5 302 ARG A C 1
ATOM 2350 O O . ARG A 1 302 ? 3.311 -4.906 10.242 1 88.5 302 ARG A O 1
ATOM 2357 N N . GLN A 1 303 ? 3.143 -3.93 8.258 1 90.44 303 GLN A N 1
ATOM 2358 C CA . GLN A 1 303 ? 3.123 -2.611 8.875 1 90.44 303 GLN A CA 1
ATOM 2359 C C . GLN A 1 303 ? 1.893 -2.439 9.766 1 90.44 303 GLN A C 1
ATOM 2361 O O . GLN A 1 303 ? 0.799 -2.887 9.414 1 90.44 303 GLN A O 1
ATOM 2366 N N . PRO A 1 304 ? 2.068 -1.751 10.914 1 87.88 304 PRO A N 1
ATOM 2367 C CA . PRO A 1 304 ? 0.921 -1.56 11.805 1 87.88 304 PRO A CA 1
ATOM 2368 C C . PRO A 1 304 ? -0.235 -0.826 11.125 1 87.88 304 PRO A C 1
ATOM 2370 O O . PRO A 1 304 ? -1.4 -1.082 11.438 1 87.88 304 PRO A O 1
ATOM 2373 N N . HIS A 1 305 ? 0.085 0.067 10.234 1 92 305 HIS A N 1
ATOM 2374 C CA . HIS A 1 305 ? -0.937 0.874 9.578 1 92 305 HIS A CA 1
ATOM 2375 C C . HIS A 1 305 ? -1.32 0.282 8.227 1 92 305 HIS A C 1
ATOM 2377 O O . HIS A 1 305 ? -1.797 0.999 7.344 1 92 305 HIS A O 1
ATOM 2383 N N . HIS A 1 306 ? -1.082 -1.048 8.062 1 94.88 306 HIS A N 1
ATOM 2384 C CA . HIS A 1 306 ? -1.525 -1.714 6.844 1 94.88 306 HIS A CA 1
ATOM 2385 C C . HIS A 1 306 ? -3.031 -1.573 6.656 1 94.88 306 HIS A C 1
ATOM 2387 O O . HIS A 1 306 ? -3.805 -1.834 7.582 1 94.88 306 HIS A O 1
ATOM 2393 N N . PRO A 1 307 ? -3.484 -1.15 5.473 1 97.25 307 PRO A N 1
ATOM 2394 C CA . PRO A 1 307 ? -4.922 -0.962 5.262 1 97.25 307 PRO A CA 1
ATOM 2395 C C . PRO A 1 307 ? -5.73 -2.223 5.555 1 97.25 307 PRO A C 1
ATOM 2397 O O . PRO A 1 307 ? -5.27 -3.334 5.285 1 97.25 307 PRO A O 1
ATOM 2400 N N . ILE A 1 308 ? -6.926 -2.121 6.09 1 97.12 308 ILE A N 1
ATOM 2401 C CA . ILE A 1 308 ? -7.957 -3.127 6.312 1 97.12 308 ILE A CA 1
ATOM 2402 C C . ILE A 1 308 ? -7.633 -3.932 7.566 1 97.12 308 ILE A C 1
ATOM 2404 O O . ILE A 1 308 ? -8.461 -4.031 8.477 1 97.12 308 ILE A O 1
ATOM 2408 N N . THR A 1 309 ? -6.367 -4.453 7.664 1 95.19 309 THR A N 1
ATOM 2409 C CA . THR A 1 309 ? -6.156 -5.465 8.695 1 95.19 309 THR A CA 1
ATOM 2410 C C . THR A 1 309 ? -5.066 -5.027 9.664 1 95.19 309 THR A C 1
ATOM 2412 O O . THR A 1 309 ? -4.824 -5.691 10.68 1 95.19 309 THR A O 1
ATOM 2415 N N . GLY A 1 310 ? -4.355 -3.977 9.398 1 92.44 310 GLY A N 1
ATOM 2416 C CA . GLY A 1 310 ? -3.311 -3.531 10.305 1 92.44 310 GLY A CA 1
ATOM 2417 C C . GLY A 1 310 ? -3.816 -3.248 11.711 1 92.44 310 GLY A C 1
ATOM 2418 O O . GLY A 1 310 ? -4.98 -2.883 11.891 1 92.44 310 GLY A O 1
ATOM 2419 N N . LEU A 1 311 ? -2.885 -3.369 12.578 1 83.5 311 LEU A N 1
ATOM 2420 C CA . LEU A 1 311 ? -3.223 -3.143 13.977 1 83.5 311 LEU A CA 1
ATOM 2421 C C . LEU A 1 311 ? -3.783 -1.738 14.18 1 83.5 311 LEU A C 1
ATOM 2423 O O . LEU A 1 311 ? -4.781 -1.559 14.891 1 83.5 311 LEU A O 1
ATOM 2427 N N . ASN A 1 312 ? -3.197 -0.764 13.594 1 87.75 312 ASN A N 1
ATOM 2428 C CA . ASN A 1 312 ? -3.555 0.637 13.789 1 87.75 312 ASN A CA 1
ATOM 2429 C C . ASN A 1 312 ? -4.723 1.05 12.898 1 87.75 312 ASN A C 1
ATOM 2431 O O . ASN A 1 312 ? -5.305 2.119 13.086 1 87.75 312 ASN A O 1
ATOM 2435 N N . SER A 1 313 ? -5.102 0.184 11.992 1 89.88 313 SER A N 1
ATOM 2436 C CA . SER A 1 313 ? -6.113 0.567 11.008 1 89.88 313 SER A CA 1
ATOM 2437 C C . SER A 1 313 ? -7.457 0.838 11.68 1 89.88 313 SER A C 1
ATOM 2439 O O . SER A 1 313 ? -8.305 1.527 11.117 1 89.88 313 SER A O 1
ATOM 2441 N N . ALA A 1 314 ? -7.637 0.358 12.852 1 87 314 ALA A N 1
ATOM 2442 C CA . ALA A 1 314 ? -8.883 0.573 13.586 1 87 314 ALA A CA 1
ATOM 2443 C C . ALA A 1 314 ? -8.609 1.177 14.961 1 87 314 ALA A C 1
ATOM 2445 O O . ALA A 1 314 ? -9.43 1.047 15.875 1 87 314 ALA A O 1
ATOM 2446 N N . ARG A 1 315 ? -7.504 1.734 15.047 1 84.12 315 ARG A N 1
ATOM 2447 C CA . ARG A 1 315 ? -7.129 2.332 16.328 1 84.12 315 ARG A CA 1
ATOM 2448 C C . ARG A 1 315 ? -7.258 3.852 16.281 1 84.12 315 ARG A C 1
ATOM 2450 O O . ARG A 1 315 ? -6.891 4.48 15.281 1 84.12 315 ARG A O 1
ATOM 2457 N N . HIS A 1 316 ? -7.82 4.352 17.344 1 78.25 316 HIS A N 1
ATOM 2458 C CA . HIS A 1 316 ? -8.039 5.793 17.422 1 78.25 316 HIS A CA 1
ATOM 2459 C C . HIS A 1 316 ? -7.418 6.367 18.703 1 78.25 316 HIS A C 1
ATOM 2461 O O . HIS A 1 316 ? -7.203 5.645 19.672 1 78.25 316 HIS A O 1
ATOM 2467 N N . THR A 1 317 ? -6.98 7.574 18.547 1 67.19 317 THR A N 1
ATOM 2468 C CA . THR A 1 317 ? -6.508 8.234 19.75 1 67.19 317 THR A CA 1
ATOM 2469 C C . THR A 1 317 ? -7.668 8.523 20.703 1 67.19 317 THR A C 1
ATOM 2471 O O . THR A 1 317 ? -8.773 8.844 20.266 1 67.19 317 THR A O 1
ATOM 2474 N N . SER A 1 318 ? -7.254 8.203 22.062 1 55.78 318 SER A N 1
ATOM 2475 C CA . SER A 1 318 ? -8.273 8.453 23.078 1 55.78 318 SER A CA 1
ATOM 2476 C C . SER A 1 318 ? -8.492 9.945 23.281 1 55.78 318 SER A C 1
ATOM 2478 O O . SER A 1 318 ? -7.559 10.742 23.141 1 55.78 318 SER A O 1
ATOM 2480 N N . GLY A 1 319 ? -9.68 10.492 23.062 1 54.12 319 GLY A N 1
ATOM 2481 C CA . GLY A 1 319 ? -10.078 11.859 23.344 1 54.12 319 GLY A CA 1
ATOM 2482 C C . GLY A 1 319 ? -11.57 12.094 23.219 1 54.12 319 GLY A C 1
ATOM 2483 O O . GLY A 1 319 ? -12.359 11.172 23.453 1 54.12 319 GLY A O 1
ATOM 2484 N N . GLY A 1 320 ? -11.859 13.328 23 1 51.09 320 GLY A N 1
ATOM 2485 C CA . GLY A 1 320 ? -13.242 13.773 23.047 1 51.09 320 GLY A CA 1
ATOM 2486 C C . GLY A 1 320 ? -14.117 13.094 22.016 1 51.09 320 GLY A C 1
ATOM 2487 O O . GLY A 1 320 ? -15.344 13.195 22.078 1 51.09 320 GLY A O 1
ATOM 2488 N N . HIS A 1 321 ? -13.398 12.203 21.172 1 62.53 321 HIS A N 1
ATOM 2489 C CA . HIS A 1 321 ? -14.25 11.664 20.125 1 62.53 321 HIS A CA 1
ATOM 2490 C C . HIS A 1 321 ? -14.5 10.172 20.328 1 62.53 321 HIS A C 1
ATOM 2492 O O . HIS A 1 321 ? -15.016 9.492 19.438 1 62.53 321 HIS A O 1
ATOM 2498 N N . THR A 1 322 ? -14.086 9.68 21.453 1 65.44 322 THR A N 1
ATOM 2499 C CA . THR A 1 322 ? -14.211 8.242 21.672 1 65.44 322 THR A CA 1
ATOM 2500 C C . THR A 1 322 ? -15.664 7.805 21.578 1 65.44 322 THR A C 1
ATOM 2502 O O . THR A 1 322 ? -15.984 6.836 20.875 1 65.44 322 THR A O 1
ATOM 2505 N N . ASN A 1 323 ? -16.422 8.586 22.25 1 62.81 323 ASN A N 1
ATOM 2506 C CA . ASN A 1 323 ? -17.828 8.242 22.25 1 62.81 323 ASN A CA 1
ATOM 2507 C C . ASN A 1 323 ? -18.453 8.406 20.875 1 62.81 323 ASN A C 1
ATOM 2509 O O . ASN A 1 323 ? -19.297 7.613 20.469 1 62.81 323 ASN A O 1
ATOM 2513 N N . ALA A 1 324 ? -18.062 9.414 20.25 1 69.56 324 ALA A N 1
ATOM 2514 C CA . ALA A 1 324 ? -18.578 9.672 18.922 1 69.56 324 ALA A CA 1
ATOM 2515 C C . ALA A 1 324 ? -18.188 8.555 17.953 1 69.56 324 ALA A C 1
ATOM 2517 O O . ALA A 1 324 ? -18.984 8.125 17.125 1 69.56 324 ALA A O 1
ATOM 2518 N N . ILE A 1 325 ? -17.047 8.078 18.109 1 75.19 325 ILE A N 1
ATOM 2519 C CA . ILE A 1 325 ? -16.531 7.012 17.266 1 75.19 325 ILE A CA 1
ATOM 2520 C C . ILE A 1 325 ? -17.297 5.719 17.531 1 75.19 325 ILE A C 1
ATOM 2522 O O . ILE A 1 325 ? -17.672 5.008 16.594 1 75.19 325 ILE A O 1
ATOM 2526 N N . LEU A 1 326 ? -17.484 5.516 18.781 1 71.5 326 LEU A N 1
ATOM 2527 C CA . LEU A 1 326 ? -18.172 4.277 19.141 1 71.5 326 LEU A CA 1
ATOM 2528 C C . LEU A 1 326 ? -19.625 4.309 18.688 1 71.5 326 LEU A C 1
ATOM 2530 O O . LEU A 1 326 ? -20.172 3.281 18.297 1 71.5 326 LEU A O 1
ATOM 2534 N N . LYS A 1 327 ? -20.203 5.469 18.781 1 72.88 327 LYS A N 1
ATOM 2535 C CA . LYS A 1 327 ? -21.609 5.613 18.391 1 72.88 327 LYS A CA 1
ATOM 2536 C C . LYS A 1 327 ? -21.766 5.523 16.875 1 72.88 327 LYS A C 1
ATOM 2538 O O . LYS A 1 327 ? -22.734 4.953 16.375 1 72.88 327 LYS A O 1
ATOM 2543 N N . ASN A 1 328 ? -20.812 6.078 16.156 1 80.75 328 ASN A N 1
ATOM 2544 C CA . ASN A 1 328 ? -20.859 6.062 14.695 1 80.75 328 ASN A CA 1
ATOM 2545 C C . ASN A 1 328 ? -19.469 5.863 14.094 1 80.75 328 ASN A C 1
ATOM 2547 O O . ASN A 1 328 ? -18.891 6.797 13.531 1 80.75 328 ASN A O 1
ATOM 2551 N N . PRO A 1 329 ? -19.094 4.613 14.031 1 79.94 329 PRO A N 1
ATOM 2552 C CA . PRO A 1 329 ? -17.75 4.332 13.516 1 79.94 329 PRO A CA 1
ATOM 2553 C C . PRO A 1 329 ? -17.562 4.789 12.07 1 79.94 329 PRO A C 1
ATOM 2555 O O . PRO A 1 329 ? -16.453 5.141 11.672 1 79.94 329 PRO A O 1
ATOM 2558 N N . LEU A 1 330 ? -18.594 4.844 11.328 1 84.69 330 LEU A N 1
ATOM 2559 C CA . LEU A 1 330 ? -18.516 5.148 9.906 1 84.69 330 LEU A CA 1
ATOM 2560 C C . LEU A 1 330 ? -18.266 6.637 9.68 1 84.69 330 LEU A C 1
ATOM 2562 O O . LEU A 1 330 ? -17.922 7.055 8.578 1 84.69 330 LEU A O 1
ATOM 2566 N N . ALA A 1 331 ? -18.391 7.402 10.742 1 80.81 331 ALA A N 1
ATOM 2567 C CA . ALA A 1 331 ? -18.016 8.812 10.664 1 80.81 331 ALA A CA 1
ATOM 2568 C C . ALA A 1 331 ? -16.5 8.977 10.609 1 80.81 331 ALA A C 1
ATOM 2570 O O . ALA A 1 331 ? -15.992 9.984 10.125 1 80.81 331 ALA A O 1
ATOM 2571 N N . TYR A 1 332 ? -15.836 7.914 11.039 1 83.81 332 TYR A N 1
ATOM 2572 C CA . TYR A 1 332 ? -14.398 8.062 11.203 1 83.81 332 TYR A CA 1
ATOM 2573 C C . TYR A 1 332 ? -13.648 7.031 10.375 1 83.81 332 TYR A C 1
ATOM 2575 O O . TYR A 1 332 ? -12.438 7.156 10.164 1 83.81 332 TYR A O 1
ATOM 2583 N N . GLN A 1 333 ? -14.414 6.008 9.906 1 90.38 333 GLN A N 1
ATOM 2584 C CA . GLN A 1 333 ? -13.836 4.926 9.117 1 90.38 333 GLN A CA 1
ATOM 2585 C C . GLN A 1 333 ? -14.719 4.574 7.926 1 90.38 333 GLN A C 1
ATOM 2587 O O . GLN A 1 333 ? -15.938 4.746 7.98 1 90.38 333 GLN A O 1
ATOM 2592 N N . PRO A 1 334 ? -14.109 4.055 6.891 1 92.31 334 PRO A N 1
ATOM 2593 C CA . PRO A 1 334 ? -14.898 3.803 5.684 1 92.31 334 PRO A CA 1
ATOM 2594 C C . PRO A 1 334 ? -15.664 2.484 5.746 1 92.31 334 PRO A C 1
ATOM 2596 O O . PRO A 1 334 ? -16.484 2.199 4.867 1 92.31 334 PRO A O 1
ATOM 2599 N N . PHE A 1 335 ? -15.406 1.648 6.656 1 92.88 335 PHE A N 1
ATOM 2600 C CA . PHE A 1 335 ? -16.109 0.389 6.883 1 92.88 335 PHE A CA 1
ATOM 2601 C C . PHE A 1 335 ? -16.016 -0.022 8.344 1 92.88 335 PHE A C 1
ATOM 2603 O O . PHE A 1 335 ? -15.266 0.565 9.117 1 92.88 335 PHE A O 1
ATOM 2610 N N . HIS A 1 336 ? -16.891 -0.941 8.734 1 91.62 336 HIS A N 1
ATOM 2611 C CA . HIS A 1 336 ? -16.844 -1.455 10.094 1 91.62 336 HIS A CA 1
ATOM 2612 C C . HIS A 1 336 ? -15.672 -2.41 10.281 1 91.62 336 HIS A C 1
ATOM 2614 O O . HIS A 1 336 ? -15.648 -3.5 9.703 1 91.62 336 HIS A O 1
ATOM 2620 N N . PRO A 1 337 ? -14.742 -2.035 11.109 1 90.25 337 PRO A N 1
ATOM 2621 C CA . PRO A 1 337 ? -13.578 -2.902 11.297 1 90.25 337 PRO A CA 1
ATOM 2622 C C . PRO A 1 337 ? -13.953 -4.309 11.766 1 90.25 337 PRO A C 1
ATOM 2624 O O . PRO A 1 337 ? -13.266 -5.277 11.43 1 90.25 337 PRO A O 1
ATOM 2627 N N . GLU A 1 338 ? -15.008 -4.465 12.469 1 90.06 338 GLU A N 1
ATOM 2628 C CA . GLU A 1 338 ? -15.453 -5.758 12.984 1 90.06 338 GLU A CA 1
ATOM 2629 C C . GLU A 1 338 ? -15.805 -6.711 11.844 1 90.06 338 GLU A C 1
ATOM 2631 O O . GLU A 1 338 ? -15.695 -7.93 11.992 1 90.06 338 GLU A O 1
ATOM 2636 N N . SER A 1 339 ? -16.188 -6.156 10.758 1 94.19 339 SER A N 1
ATOM 2637 C CA . SER A 1 339 ? -16.578 -6.984 9.625 1 94.19 339 SER A CA 1
ATOM 2638 C C . SER A 1 339 ? -15.406 -7.797 9.094 1 94.19 339 SER A C 1
ATOM 2640 O O . SER A 1 339 ? -15.602 -8.852 8.484 1 94.19 339 SER A O 1
ATOM 2642 N N . VAL A 1 340 ? -14.18 -7.352 9.312 1 95.44 340 VAL A N 1
ATOM 2643 C CA . VAL A 1 340 ? -13.008 -8.055 8.789 1 95.44 340 VAL A CA 1
ATOM 2644 C C . VAL A 1 340 ? -12.258 -8.734 9.93 1 95.44 340 VAL A C 1
ATOM 2646 O O . VAL A 1 340 ? -11.094 -9.117 9.781 1 95.44 340 VAL A O 1
ATOM 2649 N N . GLY A 1 341 ? -12.875 -8.797 11.055 1 91.19 341 GLY A N 1
ATOM 2650 C CA . GLY A 1 341 ? -12.289 -9.453 12.211 1 91.19 341 GLY A CA 1
ATOM 2651 C C . GLY A 1 341 ? -11.375 -8.547 13.008 1 91.19 341 GLY A C 1
ATOM 2652 O O . GLY A 1 341 ? -10.562 -9.023 13.805 1 91.19 341 GLY A O 1
ATOM 2653 N N . ASN A 1 342 ? -11.445 -7.32 12.727 1 87.81 342 ASN A N 1
ATOM 2654 C CA . ASN A 1 342 ? -10.703 -6.328 13.492 1 87.81 342 ASN A CA 1
ATOM 2655 C C . ASN A 1 342 ? -11.586 -5.66 14.547 1 87.81 342 ASN A C 1
ATOM 2657 O O . ASN A 1 342 ? -12.789 -5.938 14.625 1 87.81 342 ASN A O 1
ATOM 2661 N N . GLU A 1 343 ? -10.961 -4.887 15.516 1 82.94 343 GLU A N 1
ATOM 2662 C CA . GLU A 1 343 ? -11.727 -4.23 16.578 1 82.94 343 GLU A CA 1
ATOM 2663 C C . GLU A 1 343 ? -11.219 -2.809 16.812 1 82.94 343 GLU A C 1
ATOM 2665 O O . GLU A 1 343 ? -10.008 -2.566 16.812 1 82.94 343 GLU A O 1
ATOM 2670 N N . ILE A 1 344 ? -12.266 -1.922 16.922 1 81.69 344 ILE A N 1
ATOM 2671 C CA . ILE A 1 344 ? -11.922 -0.546 17.266 1 81.69 344 ILE A CA 1
ATOM 2672 C C . ILE A 1 344 ? -11.273 -0.506 18.656 1 81.69 344 ILE A C 1
ATOM 2674 O O . ILE A 1 344 ? -11.742 -1.172 19.578 1 81.69 344 ILE A O 1
ATOM 2678 N N . SER A 1 345 ? -10.156 0.09 18.641 1 78.06 345 SER A N 1
ATOM 2679 C CA . SER A 1 345 ? -9.469 0.258 19.922 1 78.06 345 SER A CA 1
ATOM 2680 C C . SER A 1 345 ? -8.938 1.68 20.078 1 78.06 345 SER A C 1
ATOM 2682 O O . SER A 1 345 ? -8.836 2.422 19.094 1 78.06 345 SER A O 1
ATOM 2684 N N . PHE A 1 346 ? -8.805 2.059 21.328 1 76.5 346 PHE A N 1
ATOM 2685 C CA . PHE A 1 346 ? -8.352 3.414 21.625 1 76.5 346 PHE A CA 1
ATOM 2686 C C . PHE A 1 346 ? -7.008 3.391 22.344 1 76.5 346 PHE A C 1
ATOM 2688 O O . PHE A 1 346 ? -6.773 2.535 23.203 1 76.5 346 PHE A O 1
ATOM 2695 N N . ILE A 1 347 ? -6.16 4.211 21.859 1 75.25 347 ILE A N 1
ATOM 2696 C CA . ILE A 1 347 ? -4.855 4.324 22.5 1 75.25 347 ILE A CA 1
ATOM 2697 C C . ILE A 1 347 ? -4.938 5.293 23.672 1 75.25 347 ILE A C 1
ATOM 2699 O O . ILE A 1 347 ? -5.637 6.305 23.609 1 75.25 347 ILE A O 1
ATOM 2703 N N . PHE A 1 348 ? -4.199 4.785 24.703 1 75.06 348 PHE A N 1
ATOM 2704 C CA . PHE A 1 348 ? -4.129 5.66 25.875 1 75.06 348 PHE A CA 1
ATOM 2705 C C . PHE A 1 348 ? -3.287 6.895 25.578 1 75.06 348 PHE A C 1
ATOM 2707 O O . PHE A 1 348 ? -2.131 6.777 25.156 1 75.06 348 PHE A O 1
ATOM 2714 N N . GLY A 1 349 ? -3.873 8.047 25.547 1 68.56 349 GLY A N 1
ATOM 2715 C CA . GLY A 1 349 ? -3.176 9.289 25.266 1 68.56 349 GLY A CA 1
ATOM 2716 C C . GLY A 1 349 ? -3.414 10.359 26.312 1 68.56 349 GLY A C 1
ATOM 2717 O O . GLY A 1 349 ? -3.918 10.078 27.391 1 68.56 349 GLY A O 1
ATOM 2718 N N . PRO A 1 350 ? -2.943 11.586 26.016 1 61.78 350 PRO A N 1
ATOM 2719 C CA . PRO A 1 350 ? -3.018 12.672 27 1 61.78 350 PRO A CA 1
ATOM 2720 C C . PRO A 1 350 ? -4.438 12.922 27.5 1 61.78 350 PRO A C 1
ATOM 2722 O O . PRO A 1 350 ? -4.625 13.359 28.641 1 61.78 350 PRO A O 1
ATOM 2725 N N . LEU A 1 351 ? -5.348 12.57 26.641 1 57.03 351 LEU A N 1
ATOM 2726 C CA . LEU A 1 351 ? -6.73 12.836 27.016 1 57.03 351 LEU A CA 1
ATOM 2727 C C . LEU A 1 351 ? -7.371 11.586 27.625 1 57.03 351 LEU A C 1
ATOM 2729 O O . LEU A 1 351 ? -8.547 11.609 28 1 57.03 351 LEU A O 1
ATOM 2733 N N . SER A 1 352 ? -6.586 10.547 27.641 1 69.5 352 SER A N 1
ATOM 2734 C CA . SER A 1 352 ? -7.098 9.32 28.234 1 69.5 352 SER A CA 1
ATOM 2735 C C . SER A 1 352 ? -7.219 9.453 29.75 1 69.5 352 SER A C 1
ATOM 2737 O O . SER A 1 352 ? -6.469 10.203 30.375 1 69.5 352 SER A O 1
ATOM 2739 N N . GLY A 1 353 ? -8.344 8.914 30.297 1 64.06 353 GLY A N 1
ATOM 2740 C CA . GLY A 1 353 ? -8.578 8.969 31.734 1 64.06 353 GLY A CA 1
ATOM 2741 C C . GLY A 1 353 ? -8.391 7.633 32.406 1 64.06 353 GLY A C 1
ATOM 2742 O O . GLY A 1 353 ? -7.785 6.719 31.859 1 64.06 353 GLY A O 1
ATOM 2743 N N . GLY A 1 354 ? -8.766 7.652 33.625 1 71.81 354 GLY A N 1
ATOM 2744 C CA . GLY A 1 354 ? -8.617 6.492 34.5 1 71.81 354 GLY A CA 1
ATOM 2745 C C . GLY A 1 354 ? -9.336 5.262 33.969 1 71.81 354 GLY A C 1
ATOM 2746 O O . GLY A 1 354 ? -8.812 4.148 34.062 1 71.81 354 GLY A O 1
ATOM 2747 N N . ASN A 1 355 ? -10.43 5.492 33.406 1 71.25 355 ASN A N 1
ATOM 2748 C CA . ASN A 1 355 ? -11.195 4.359 32.906 1 71.25 355 ASN A CA 1
ATOM 2749 C C . ASN A 1 355 ? -10.461 3.666 31.766 1 71.25 355 ASN A C 1
ATOM 2751 O O . ASN A 1 355 ? -10.445 2.436 31.688 1 71.25 355 ASN A O 1
ATOM 2755 N N . HIS A 1 356 ? -9.961 4.41 30.969 1 74.31 356 HIS A N 1
ATOM 2756 C CA . HIS A 1 356 ? -9.195 3.861 29.859 1 74.31 356 HIS A CA 1
ATOM 2757 C C . HIS A 1 356 ? -7.957 3.123 30.344 1 74.31 356 HIS A C 1
ATOM 2759 O O . HIS A 1 356 ? -7.656 2.023 29.875 1 74.31 356 HIS A O 1
ATOM 2765 N N . ALA A 1 357 ? -7.277 3.744 31.203 1 80.06 357 ALA A N 1
ATOM 2766 C CA . ALA A 1 357 ? -6.102 3.102 31.781 1 80.06 357 ALA A CA 1
ATOM 2767 C C . ALA A 1 357 ? -6.473 1.782 32.438 1 80.06 357 ALA A C 1
ATOM 2769 O O . ALA A 1 357 ? -5.824 0.758 32.219 1 80.06 357 ALA A O 1
ATOM 2770 N N . LYS A 1 358 ? -7.492 1.865 33.156 1 78.12 358 LYS A N 1
ATOM 2771 C CA . LYS A 1 358 ? -7.961 0.678 33.875 1 78.12 358 LYS A CA 1
ATOM 2772 C C . LYS A 1 358 ? -8.305 -0.446 32.906 1 78.12 358 LYS A C 1
ATOM 2774 O O . LYS A 1 358 ? -7.93 -1.6 33.125 1 78.12 358 LYS A O 1
ATOM 2779 N N . LYS A 1 359 ? -8.938 -0.102 31.906 1 75.81 359 LYS A N 1
ATOM 2780 C CA . LYS A 1 359 ? -9.32 -1.099 30.906 1 75.81 359 LYS A CA 1
ATOM 2781 C C . LYS A 1 359 ? -8.094 -1.793 30.328 1 75.81 359 LYS A C 1
ATOM 2783 O O . LYS A 1 359 ? -8.047 -3.021 30.234 1 75.81 359 LYS A O 1
ATOM 2788 N N . ILE A 1 360 ? -7.184 -1.042 29.922 1 77.75 360 ILE A N 1
ATOM 2789 C CA . ILE A 1 360 ? -5.969 -1.585 29.328 1 77.75 360 ILE A CA 1
ATOM 2790 C C . ILE A 1 360 ? -5.234 -2.449 30.344 1 77.75 360 ILE A C 1
ATOM 2792 O O . ILE A 1 360 ? -4.777 -3.549 30.016 1 77.75 360 ILE A O 1
ATOM 2796 N N . ILE A 1 361 ? -5.199 -1.982 31.562 1 79.19 361 ILE A N 1
ATOM 2797 C CA . ILE A 1 361 ? -4.496 -2.652 32.656 1 79.19 361 ILE A CA 1
ATOM 2798 C C . ILE A 1 361 ? -5.172 -3.986 32.969 1 79.19 361 ILE A C 1
ATOM 2800 O O . ILE A 1 361 ? -4.512 -5.023 33.031 1 79.19 361 ILE A O 1
ATOM 2804 N N . GLU A 1 362 ? -6.453 -3.936 33 1 75.19 362 GLU A N 1
ATOM 2805 C CA . GLU A 1 362 ? -7.207 -5.141 33.344 1 75.19 362 GLU A CA 1
ATOM 2806 C C . GLU A 1 362 ? -7.203 -6.137 32.188 1 75.19 362 GLU A C 1
ATOM 2808 O O . GLU A 1 362 ? -7.109 -7.348 32.406 1 75.19 362 GLU A O 1
ATOM 2813 N N . GLU A 1 363 ? -7.242 -5.625 31.047 1 72.12 363 GLU A N 1
ATOM 2814 C CA . GLU A 1 363 ? -7.199 -6.492 29.875 1 72.12 363 GLU A CA 1
ATOM 2815 C C . GLU A 1 363 ? -5.852 -7.195 29.75 1 72.12 363 GLU A C 1
ATOM 2817 O O . GLU A 1 363 ? -5.746 -8.242 29.109 1 72.12 363 GLU A O 1
ATOM 2822 N N . ASN A 1 364 ? -4.906 -6.621 30.312 1 70.38 364 ASN A N 1
ATOM 2823 C CA . ASN A 1 364 ? -3.572 -7.211 30.266 1 70.38 364 ASN A CA 1
ATOM 2824 C C . ASN A 1 364 ? -3.273 -8.016 31.531 1 70.38 364 ASN A C 1
ATOM 2826 O O . ASN A 1 364 ? -2.115 -8.312 31.828 1 70.38 364 ASN A O 1
ATOM 2830 N N . GLY A 1 365 ? -4.305 -8.25 32.344 1 71.38 365 GLY A N 1
ATOM 2831 C CA . GLY A 1 365 ? -4.203 -9.219 33.438 1 71.38 365 GLY A CA 1
ATOM 2832 C C . GLY A 1 365 ? -3.826 -8.578 34.75 1 71.38 365 GLY A C 1
ATOM 2833 O O . GLY A 1 365 ? -3.447 -9.281 35.719 1 71.38 365 GLY A O 1
ATOM 2834 N N . TYR A 1 366 ? -3.824 -7.309 34.812 1 78.31 366 TYR A N 1
ATOM 2835 C CA . TYR A 1 366 ? -3.486 -6.621 36.062 1 78.31 366 TYR A CA 1
ATOM 2836 C C . TYR A 1 366 ? -4.734 -6.082 36.75 1 78.31 366 TYR A C 1
ATOM 2838 O O . TYR A 1 366 ? -5.836 -6.152 36.188 1 78.31 366 TYR A O 1
ATOM 2846 N N . ILE A 1 367 ? -4.516 -5.836 38.062 1 77 367 ILE A N 1
ATOM 2847 C CA . ILE A 1 367 ? -5.617 -5.281 38.844 1 77 367 ILE A CA 1
ATOM 2848 C C . ILE A 1 367 ? -5.438 -3.775 39 1 77 367 ILE A C 1
ATOM 2850 O O . ILE A 1 367 ? -4.34 -3.303 39.312 1 77 367 ILE A O 1
ATOM 2854 N N . CYS A 1 368 ? -6.438 -3.059 38.656 1 81.44 368 CYS A N 1
ATOM 2855 C CA . CYS A 1 368 ? -6.457 -1.613 38.844 1 81.44 368 CYS A CA 1
ATOM 2856 C C . CYS A 1 368 ? -7.754 -1.169 39.5 1 81.44 368 CYS A C 1
ATOM 2858 O O . CYS A 1 368 ? -8.828 -1.252 38.906 1 81.44 368 CYS A O 1
ATOM 2860 N N . ASP A 1 369 ? -7.562 -0.828 40.812 1 80.81 369 ASP A N 1
ATOM 2861 C CA . ASP A 1 369 ? -8.734 -0.436 41.594 1 80.81 369 ASP A CA 1
ATOM 2862 C C . ASP A 1 369 ? -9.32 0.876 41.062 1 80.81 369 ASP A C 1
ATOM 2864 O O . ASP A 1 369 ? -8.586 1.763 40.625 1 80.81 369 ASP A O 1
ATOM 2868 N N . ASP A 1 370 ? -10.586 1.058 41.188 1 81.25 370 ASP A N 1
ATOM 2869 C CA . ASP A 1 370 ? -11.305 2.252 40.75 1 81.25 370 ASP A CA 1
ATOM 2870 C C . ASP A 1 370 ? -10.781 3.496 41.469 1 81.25 370 ASP A C 1
ATOM 2872 O O . ASP A 1 370 ? -10.766 4.59 40.906 1 81.25 370 ASP A O 1
ATOM 2876 N N . LYS A 1 371 ? -10.383 3.289 42.688 1 78.5 371 LYS A N 1
ATOM 2877 C CA . LYS A 1 371 ? -9.945 4.414 43.5 1 78.5 371 LYS A CA 1
ATOM 2878 C C . LYS A 1 371 ? -8.617 4.977 43 1 78.5 371 LYS A C 1
ATOM 2880 O O . LYS A 1 371 ? -8.32 6.156 43.188 1 78.5 371 LYS A O 1
ATOM 2885 N N . GLU A 1 372 ? -7.879 4.141 42.312 1 85.31 372 GLU A N 1
ATOM 2886 C CA . GLU A 1 372 ? -6.527 4.57 41.969 1 85.31 372 GLU A CA 1
ATOM 2887 C C . GLU A 1 372 ? -6.391 4.793 40.438 1 85.31 372 GLU A C 1
ATOM 2889 O O . GLU A 1 372 ? -5.367 5.305 40 1 85.31 372 GLU A O 1
ATOM 2894 N N . LYS A 1 373 ? -7.363 4.445 39.688 1 83 373 LYS A N 1
ATOM 2895 C CA . LYS A 1 373 ? -7.227 4.418 38.25 1 83 373 LYS A CA 1
ATOM 2896 C C . LYS A 1 373 ? -6.883 5.797 37.688 1 83 373 LYS A C 1
ATOM 2898 O O . LYS A 1 373 ? -6.09 5.922 36.75 1 83 373 LYS A O 1
ATOM 2903 N N . ALA A 1 374 ? -7.453 6.781 38.312 1 79.44 374 ALA A N 1
ATOM 2904 C CA . ALA A 1 374 ? -7.203 8.141 37.844 1 79.44 374 ALA A CA 1
ATOM 2905 C C . ALA A 1 374 ? -5.758 8.555 38.094 1 79.44 374 ALA A C 1
ATOM 2907 O O . ALA A 1 374 ? -5.117 9.164 37.219 1 79.44 374 ALA A O 1
ATOM 2908 N N . ALA A 1 375 ? -5.344 8.258 39.25 1 81.56 375 ALA A N 1
ATOM 2909 C CA . ALA A 1 375 ? -3.969 8.586 39.594 1 81.56 375 ALA A CA 1
ATOM 2910 C C . ALA A 1 375 ? -2.969 7.832 38.719 1 81.56 375 ALA A C 1
ATOM 2912 O O . ALA A 1 375 ? -1.953 8.391 38.312 1 81.56 375 ALA A O 1
ATOM 2913 N N . ILE A 1 376 ? -3.248 6.648 38.531 1 85.12 376 ILE A N 1
ATOM 2914 C CA . ILE A 1 376 ? -2.393 5.809 37.688 1 85.12 376 ILE A CA 1
ATOM 2915 C C . ILE A 1 376 ? -2.338 6.371 36.281 1 85.12 376 ILE A C 1
ATOM 2917 O O . ILE A 1 376 ? -1.263 6.477 35.688 1 85.12 376 ILE A O 1
ATOM 2921 N N . ALA A 1 377 ? -3.508 6.73 35.781 1 81.25 377 ALA A N 1
ATOM 2922 C CA . ALA A 1 377 ? -3.57 7.285 34.438 1 81.25 377 ALA A CA 1
ATOM 2923 C C . ALA A 1 377 ? -2.701 8.531 34.312 1 81.25 377 ALA A C 1
ATOM 2925 O O . ALA A 1 377 ? -1.962 8.695 33.344 1 81.25 377 ALA A O 1
ATOM 2926 N N . GLN A 1 378 ? -2.785 9.312 35.281 1 79.31 378 GLN A N 1
ATOM 2927 C CA . GLN A 1 378 ? -2.006 10.547 35.281 1 79.31 378 GLN A CA 1
ATOM 2928 C C . GLN A 1 378 ? -0.51 10.25 35.344 1 79.31 378 GLN A C 1
ATOM 2930 O O . GLN A 1 378 ? 0.284 10.891 34.656 1 79.31 378 GLN A O 1
ATOM 2935 N N . GLN A 1 379 ? -0.17 9.344 36.156 1 81.69 379 GLN A N 1
ATOM 2936 C CA . GLN A 1 379 ? 1.235 8.984 36.312 1 81.69 379 GLN A CA 1
ATOM 2937 C C . GLN A 1 379 ? 1.795 8.414 35 1 81.69 379 GLN A C 1
ATOM 2939 O O . GLN A 1 379 ? 2.938 8.703 34.656 1 81.69 379 GLN A O 1
ATOM 2944 N N . ILE A 1 380 ? 0.938 7.656 34.438 1 81.44 380 ILE A N 1
ATOM 2945 C CA . ILE A 1 380 ? 1.356 7.09 33.156 1 81.44 380 ILE A CA 1
ATOM 2946 C C . ILE A 1 380 ? 1.587 8.211 32.125 1 81.44 380 ILE A C 1
ATOM 2948 O O . ILE A 1 380 ? 2.592 8.211 31.422 1 81.44 380 ILE A O 1
ATOM 2952 N N . LYS A 1 381 ? 0.723 9.117 32.062 1 75.19 381 LYS A N 1
ATOM 2953 C CA . LYS A 1 381 ? 0.843 10.266 31.172 1 75.19 381 LYS A CA 1
ATOM 2954 C C . LYS A 1 381 ? 2.094 11.078 31.5 1 75.19 381 LYS A C 1
ATOM 2956 O O . LYS A 1 381 ? 2.75 11.594 30.578 1 75.19 381 LYS A O 1
ATOM 2961 N N . ASP A 1 382 ? 2.406 11.047 32.75 1 74.5 382 ASP A N 1
ATOM 2962 C CA . ASP A 1 382 ? 3.594 11.781 33.188 1 74.5 382 ASP A CA 1
ATOM 2963 C C . ASP A 1 382 ? 4.867 11.07 32.719 1 74.5 382 ASP A C 1
ATOM 2965 O O . ASP A 1 382 ? 5.852 11.727 32.375 1 74.5 382 ASP A O 1
ATOM 2969 N N . ILE A 1 383 ? 4.812 9.789 32.812 1 75.25 383 ILE A N 1
ATOM 2970 C CA . ILE A 1 383 ? 5.949 8.984 32.375 1 75.25 383 ILE A CA 1
ATOM 2971 C C . ILE A 1 383 ? 6.199 9.211 30.891 1 75.25 383 ILE A C 1
ATOM 2973 O O . ILE A 1 383 ? 7.348 9.344 30.469 1 75.25 383 ILE A O 1
ATOM 2977 N N . TYR A 1 384 ? 5.113 9.203 30.281 1 73.5 384 TYR A N 1
ATOM 2978 C CA . TYR A 1 384 ? 5.219 9.336 28.828 1 73.5 384 TYR A CA 1
ATOM 2979 C C . TYR A 1 384 ? 4.785 10.727 28.375 1 73.5 384 TYR A C 1
ATOM 2981 O O . TYR A 1 384 ? 4.051 10.867 27.391 1 73.5 384 TYR A O 1
ATOM 2989 N N . HIS A 1 385 ? 5.191 11.664 29.141 1 65.31 385 HIS A N 1
ATOM 2990 C CA . HIS A 1 385 ? 4.746 13.031 28.906 1 65.31 385 HIS A CA 1
ATOM 2991 C C . HIS A 1 385 ? 5.125 13.516 27.516 1 65.31 385 HIS A C 1
ATOM 2993 O O . HIS A 1 385 ? 4.48 14.406 26.953 1 65.31 385 HIS A O 1
ATOM 2999 N N . GLU A 1 386 ? 6.004 12.68 27.078 1 59.44 386 GLU A N 1
ATOM 3000 C CA . GLU A 1 386 ? 6.492 13.094 25.766 1 59.44 386 GLU A CA 1
ATOM 3001 C C . GLU A 1 386 ? 5.684 12.438 24.641 1 59.44 386 GLU A C 1
ATOM 3003 O O . GLU A 1 386 ? 5.789 12.836 23.484 1 59.44 386 GLU A O 1
ATOM 3008 N N . ARG A 1 387 ? 4.902 11.469 25.172 1 61.72 387 ARG A N 1
ATOM 3009 C CA . ARG A 1 387 ? 4.145 10.727 24.172 1 61.72 387 ARG A CA 1
ATOM 3010 C C . ARG A 1 387 ? 2.771 11.344 23.938 1 61.72 387 ARG A C 1
ATOM 3012 O O . ARG A 1 387 ? 1.76 10.812 24.406 1 61.72 387 ARG A O 1
ATOM 3019 N N . ARG A 1 388 ? 2.678 12.344 23.266 1 54.03 388 ARG A N 1
ATOM 3020 C CA . ARG A 1 388 ? 1.489 13.172 23.094 1 54.03 388 ARG A CA 1
ATOM 3021 C C . ARG A 1 388 ? 0.434 12.445 22.266 1 54.03 388 ARG A C 1
ATOM 3023 O O . ARG A 1 388 ? -0.747 12.797 22.297 1 54.03 388 ARG A O 1
ATOM 3030 N N . LYS A 1 389 ? 0.865 11.516 21.609 1 58.75 389 LYS A N 1
ATOM 3031 C CA . LYS A 1 389 ? -0.076 10.852 20.703 1 58.75 389 LYS A CA 1
ATOM 3032 C C . LYS A 1 389 ? -0.478 9.484 21.25 1 58.75 389 LYS A C 1
ATOM 3034 O O . LYS A 1 389 ? -1.003 8.648 20.5 1 58.75 389 LYS A O 1
ATOM 3039 N N . GLY A 1 390 ? -0.115 9.281 22.375 1 68.44 390 GLY A N 1
ATOM 3040 C CA . GLY A 1 390 ? -0.55 8.07 23.031 1 68.44 390 GLY A CA 1
ATOM 3041 C C . GLY A 1 390 ? 0.556 7.043 23.188 1 68.44 390 GLY A C 1
ATOM 3042 O O . GLY A 1 390 ? 1.692 7.281 22.781 1 68.44 390 GLY A O 1
ATOM 3043 N N . ILE A 1 391 ? 0.282 6.102 24.047 1 71.25 391 ILE A N 1
ATOM 3044 C CA . ILE A 1 391 ? 1.243 5.043 24.328 1 71.25 391 ILE A CA 1
ATOM 3045 C C . ILE A 1 391 ? 0.608 3.682 24.047 1 71.25 391 ILE A C 1
ATOM 3047 O O . ILE A 1 391 ? -0.618 3.549 24.047 1 71.25 391 ILE A O 1
ATOM 3051 N N . THR A 1 392 ? 1.418 2.766 23.531 1 70.12 392 THR A N 1
ATOM 3052 C CA . THR A 1 392 ? 0.926 1.409 23.312 1 70.12 392 THR A CA 1
ATOM 3053 C C . THR A 1 392 ? 0.465 0.786 24.625 1 70.12 392 THR A C 1
ATOM 3055 O O . THR A 1 392 ? 0.83 1.259 25.703 1 70.12 392 THR A O 1
ATOM 3058 N N . ASP A 1 393 ? -0.363 -0.219 24.438 1 70.56 393 ASP A N 1
ATOM 3059 C CA . ASP A 1 393 ? -0.762 -0.949 25.625 1 70.56 393 ASP A CA 1
ATOM 3060 C C . ASP A 1 393 ? 0.457 -1.483 26.375 1 70.56 393 ASP A C 1
ATOM 3062 O O . ASP A 1 393 ? 0.485 -1.479 27.609 1 70.56 393 ASP A O 1
ATOM 3066 N N . GLU A 1 394 ? 1.408 -1.846 25.547 1 67.5 394 GLU A N 1
ATOM 3067 C CA . GLU A 1 394 ? 2.623 -2.361 26.172 1 67.5 394 GLU A CA 1
ATOM 3068 C C . GLU A 1 394 ? 3.334 -1.278 26.969 1 67.5 394 GLU A C 1
ATOM 3070 O O . GLU A 1 394 ? 3.785 -1.527 28.094 1 67.5 394 GLU A O 1
ATOM 3075 N N . GLU A 1 395 ? 3.346 -0.171 26.375 1 72.88 395 GLU A N 1
ATOM 3076 C CA . GLU A 1 395 ? 3.955 0.947 27.094 1 72.88 395 GLU A CA 1
ATOM 3077 C C . GLU A 1 395 ? 3.162 1.299 28.344 1 72.88 395 GLU A C 1
ATOM 3079 O O . GLU A 1 395 ? 3.744 1.598 29.391 1 72.88 395 GLU A O 1
ATOM 3084 N N . LEU A 1 396 ? 1.931 1.248 28.094 1 78.69 396 LEU A N 1
ATOM 3085 C CA . LEU A 1 396 ? 1.073 1.546 29.234 1 78.69 396 LEU A CA 1
ATOM 3086 C C . LEU A 1 396 ? 1.304 0.547 30.359 1 78.69 396 LEU A C 1
ATOM 3088 O O . LEU A 1 396 ? 1.438 0.937 31.531 1 78.69 396 LEU A O 1
ATOM 3092 N N . ILE A 1 397 ? 1.414 -0.69 29.953 1 75.12 397 ILE A N 1
ATOM 3093 C CA . ILE A 1 397 ? 1.595 -1.745 30.938 1 75.12 397 ILE A CA 1
ATOM 3094 C C . ILE A 1 397 ? 2.98 -1.627 31.578 1 75.12 397 ILE A C 1
ATOM 3096 O O . ILE A 1 397 ? 3.139 -1.84 32.781 1 75.12 397 ILE A O 1
ATOM 3100 N N . GLN A 1 398 ? 3.912 -1.261 30.797 1 74.25 398 GLN A N 1
ATOM 3101 C CA . GLN A 1 398 ? 5.246 -1.045 31.344 1 74.25 398 GLN A CA 1
ATOM 3102 C C . GLN A 1 398 ? 5.242 0.087 32.375 1 74.25 398 GLN A C 1
ATOM 3104 O O . GLN A 1 398 ? 5.855 -0.029 33.438 1 74.25 398 GLN A O 1
ATOM 3109 N N . ALA A 1 399 ? 4.609 1.124 32.062 1 80.12 399 ALA A N 1
ATOM 3110 C CA . ALA A 1 399 ? 4.484 2.246 32.969 1 80.12 399 ALA A CA 1
ATOM 3111 C C . ALA A 1 399 ? 3.725 1.836 34.25 1 80.12 399 ALA A C 1
ATOM 3113 O O . ALA A 1 399 ? 4.109 2.203 35.344 1 80.12 399 ALA A O 1
ATOM 3114 N N . TYR A 1 400 ? 2.701 1.061 34 1 82.19 400 TYR A N 1
ATOM 3115 C CA . TYR A 1 400 ? 1.907 0.584 35.125 1 82.19 400 TYR A CA 1
ATOM 3116 C C . TYR A 1 400 ? 2.758 -0.245 36.094 1 82.19 400 TYR A C 1
ATOM 3118 O O . TYR A 1 400 ? 2.686 -0.067 37.312 1 82.19 400 TYR A O 1
ATOM 3126 N N . LYS A 1 401 ? 3.529 -1.104 35.438 1 73.06 401 LYS A N 1
ATOM 3127 C CA . LYS A 1 401 ? 4.43 -1.928 36.25 1 73.06 401 LYS A CA 1
ATOM 3128 C C . LYS A 1 401 ? 5.426 -1.064 37 1 73.06 401 LYS A C 1
ATOM 3130 O O . LYS A 1 401 ? 5.738 -1.354 38.156 1 73.06 401 LYS A O 1
ATOM 3135 N N . GLN A 1 402 ? 5.934 -0.083 36.375 1 73.31 402 GLN A N 1
ATOM 3136 C CA . GLN A 1 402 ? 6.859 0.843 37.031 1 73.31 402 GLN A CA 1
ATOM 3137 C C . GLN A 1 402 ? 6.191 1.567 38.188 1 73.31 402 GLN A C 1
ATOM 3139 O O . GLN A 1 402 ? 6.805 1.757 39.25 1 73.31 402 GLN A O 1
ATOM 3144 N N . ILE A 1 403 ? 5 1.973 38 1 76.69 403 ILE A N 1
ATOM 3145 C CA . ILE A 1 403 ? 4.234 2.715 39 1 76.69 403 ILE A CA 1
ATOM 3146 C C . ILE A 1 403 ? 3.934 1.812 40.188 1 76.69 403 ILE A C 1
ATOM 3148 O O . ILE A 1 403 ? 4.016 2.248 41.344 1 76.69 403 ILE A O 1
ATOM 3152 N N . LYS A 1 404 ? 3.598 0.542 39.812 1 72.5 404 LYS A N 1
ATOM 3153 C CA . LYS A 1 404 ? 3.201 -0.39 40.875 1 72.5 404 LYS A CA 1
ATOM 3154 C C . LYS A 1 404 ? 4.41 -1.145 41.438 1 72.5 404 LYS A C 1
ATOM 3156 O O . LYS A 1 404 ? 4.289 -1.898 42.406 1 72.5 404 LYS A O 1
ATOM 3161 N N . SER A 1 405 ? 5.445 -1.009 40.719 1 63.16 405 SER A N 1
ATOM 3162 C CA . SER A 1 405 ? 6.633 -1.7 41.219 1 63.16 405 SER A CA 1
ATOM 3163 C C . SER A 1 405 ? 6.914 -1.364 42.688 1 63.16 405 SER A C 1
ATOM 3165 O O . SER A 1 405 ? 6.879 -0.196 43.062 1 63.16 405 SER A O 1
ATOM 3167 N N . PRO A 1 406 ? 6.84 -2.396 43.312 1 58.75 406 PRO A N 1
ATOM 3168 C CA . PRO A 1 406 ? 7.168 -2.152 44.719 1 58.75 406 PRO A CA 1
ATOM 3169 C C . PRO A 1 406 ? 8.539 -1.51 44.906 1 58.75 406 PRO A C 1
ATOM 3171 O O . PRO A 1 406 ? 8.828 -0.948 45.969 1 58.75 406 PRO A O 1
ATOM 3174 N N . ILE A 1 407 ? 9.406 -1.622 43.812 1 55.56 407 ILE A N 1
ATOM 3175 C CA . ILE A 1 407 ? 10.758 -1.076 43.875 1 55.56 407 ILE A CA 1
ATOM 3176 C C . ILE A 1 407 ? 10.898 0.058 42.844 1 55.56 407 ILE A C 1
ATOM 3178 O O . ILE A 1 407 ? 10.719 -0.153 41.656 1 55.56 407 ILE A O 1
ATOM 3182 N N . HIS A 1 408 ? 10.766 1.188 43.219 1 57.16 408 HIS A N 1
ATOM 3183 C CA . HIS A 1 408 ? 11.102 2.367 42.406 1 57.16 408 HIS A CA 1
ATOM 3184 C C . HIS A 1 408 ? 12.383 3.02 42.906 1 57.16 408 HIS A C 1
ATOM 3186 O O . HIS A 1 408 ? 12.391 3.654 43.969 1 57.16 408 HIS A O 1
ATOM 3192 N N . VAL A 1 409 ? 13.562 2.791 42.219 1 53.53 409 VAL A N 1
ATOM 3193 C CA . VAL A 1 409 ? 14.852 3.27 42.719 1 53.53 409 VAL A CA 1
ATOM 3194 C C . VAL A 1 409 ? 15.422 4.301 41.75 1 53.53 409 VAL A C 1
ATOM 3196 O O . VAL A 1 409 ? 15.492 4.055 40.531 1 53.53 409 VAL A O 1
ATOM 3199 N N . SER A 1 410 ? 15.484 5.465 42.125 1 55.25 410 SER A N 1
ATOM 3200 C CA . SER A 1 410 ? 16.062 6.535 41.312 1 55.25 410 SER A CA 1
ATOM 3201 C C . SER A 1 410 ? 17.594 6.461 41.344 1 55.25 410 SER A C 1
ATOM 3203 O O . SER A 1 410 ? 18.25 6.922 40.375 1 55.25 410 SER A O 1
ATOM 3205 N N . ALA A 1 411 ? 18.156 6.016 42.406 1 59.81 411 ALA A N 1
ATOM 3206 C CA . ALA A 1 411 ? 19.609 5.863 42.562 1 59.81 411 ALA A CA 1
ATOM 3207 C C . ALA A 1 411 ? 19.953 4.645 43.406 1 59.81 411 ALA A C 1
ATOM 3209 O O . ALA A 1 411 ? 19.203 4.293 44.344 1 59.81 411 ALA A O 1
ATOM 3210 N N . ILE A 1 412 ? 20.859 3.842 42.938 1 59 412 ILE A N 1
ATOM 3211 C CA . ILE A 1 412 ? 21.406 2.736 43.719 1 59 412 ILE A CA 1
ATOM 3212 C C . ILE A 1 412 ? 22.844 3.055 44.125 1 59 412 ILE A C 1
ATOM 3214 O O . ILE A 1 412 ? 23.688 3.34 43.25 1 59 412 ILE A O 1
ATOM 3218 N N . ASP A 1 413 ? 23.047 3.27 45.312 1 63.31 413 ASP A N 1
ATOM 3219 C CA . ASP A 1 413 ? 24.391 3.363 45.875 1 63.31 413 ASP A CA 1
ATOM 3220 C C . ASP A 1 413 ? 24.812 2.043 46.5 1 63.31 413 ASP A C 1
ATOM 3222 O O . ASP A 1 413 ? 24.031 1.415 47.219 1 63.31 413 ASP A O 1
ATOM 3226 N N . TYR A 1 414 ? 25.875 1.491 45.875 1 61.25 414 TYR A N 1
ATOM 3227 C CA . TYR A 1 414 ? 26.391 0.273 46.5 1 61.25 414 TYR A CA 1
ATOM 3228 C C . TYR A 1 414 ? 27.844 0.429 46.906 1 61.25 414 TYR A C 1
ATOM 3230 O O . TYR A 1 414 ? 28.562 1.249 46.344 1 61.25 414 TYR A O 1
ATOM 3238 N N . GLY A 1 415 ? 28.219 -0.042 47.938 1 63.19 415 GLY A N 1
ATOM 3239 C CA . GLY A 1 415 ? 29.562 -0.01 48.438 1 63.19 415 GLY A CA 1
ATOM 3240 C C . GLY A 1 415 ? 29.812 -1.038 49.531 1 63.19 415 GLY A C 1
ATOM 3241 O O . GLY A 1 415 ? 28.969 -1.914 49.781 1 63.19 415 GLY A O 1
ATOM 3242 N N . LYS A 1 416 ? 30.953 -1.197 49.906 1 64.31 416 LYS A N 1
ATOM 3243 C CA . LYS A 1 416 ? 31.391 -1.987 51.062 1 64.31 416 LYS A CA 1
ATOM 3244 C C . LYS A 1 416 ? 31.766 -1.089 52.219 1 64.31 416 LYS A C 1
ATOM 3246 O O . LYS A 1 416 ? 32.469 -0.101 52.031 1 64.31 416 LYS A O 1
ATOM 3251 N N . SER A 1 417 ? 31.031 -1.146 53.219 1 61.34 417 SER A N 1
ATOM 3252 C CA . SER A 1 417 ? 31.406 -0.434 54.438 1 61.34 417 SER A CA 1
ATOM 3253 C C . SER A 1 417 ? 31.5 -1.386 55.625 1 61.34 417 SER A C 1
ATOM 3255 O O . SER A 1 417 ? 30.594 -2.184 55.875 1 61.34 417 SER A O 1
ATOM 3257 N N . ASN A 1 418 ? 32.562 -1.346 56.406 1 62.25 418 ASN A N 1
ATOM 3258 C CA . ASN A 1 418 ? 32.875 -2.178 57.594 1 62.25 418 ASN A CA 1
ATOM 3259 C C . ASN A 1 418 ? 32.719 -3.662 57.25 1 62.25 418 ASN A C 1
ATOM 3261 O O . ASN A 1 418 ? 32.125 -4.414 58.062 1 62.25 418 ASN A O 1
ATOM 3265 N N . GLY A 1 419 ? 33.188 -4.035 56 1 59.88 419 GLY A N 1
ATOM 3266 C CA . GLY A 1 419 ? 33.188 -5.441 55.625 1 59.88 419 GLY A CA 1
ATOM 3267 C C . GLY A 1 419 ? 31.859 -5.918 55.062 1 59.88 419 GLY A C 1
ATOM 3268 O O . GLY A 1 419 ? 31.703 -7.094 54.719 1 59.88 419 GLY A O 1
ATOM 3269 N N . GLU A 1 420 ? 30.922 -5.074 55.062 1 58.53 420 GLU A N 1
ATOM 3270 C CA . GLU A 1 420 ? 29.609 -5.438 54.562 1 58.53 420 GLU A CA 1
ATOM 3271 C C . GLU A 1 420 ? 29.281 -4.715 53.25 1 58.53 420 GLU A C 1
ATOM 3273 O O . GLU A 1 420 ? 29.625 -3.541 53.094 1 58.53 420 GLU A O 1
ATOM 3278 N N . THR A 1 421 ? 28.859 -5.539 52.375 1 62.47 421 THR A N 1
ATOM 3279 C CA . THR A 1 421 ? 28.406 -4.969 51.094 1 62.47 421 THR A CA 1
ATOM 3280 C C . THR A 1 421 ? 27.016 -4.355 51.281 1 62.47 421 THR A C 1
ATOM 3282 O O . THR A 1 421 ? 26.125 -4.957 51.875 1 62.47 421 THR A O 1
ATOM 3285 N N . TYR A 1 422 ? 26.906 -3.072 50.938 1 62.75 422 TYR A N 1
ATOM 3286 C CA . TYR A 1 422 ? 25.578 -2.469 51.031 1 62.75 422 TYR A CA 1
ATOM 3287 C C . TYR A 1 422 ? 25.094 -1.969 49.688 1 62.75 422 TYR A C 1
ATOM 3289 O O . TYR A 1 422 ? 25.906 -1.671 48.812 1 62.75 422 TYR A O 1
ATOM 3297 N N . VAL A 1 423 ? 23.75 -2.141 49.562 1 64.69 423 VAL A N 1
ATOM 3298 C CA . VAL A 1 423 ? 23.062 -1.509 48.438 1 64.69 423 VAL A CA 1
ATOM 3299 C C . VAL A 1 423 ? 22.016 -0.531 48.938 1 64.69 423 VAL A C 1
ATOM 3301 O O . VAL A 1 423 ? 21.156 -0.9 49.75 1 64.69 423 VAL A O 1
ATOM 3304 N N . GLU A 1 424 ? 22.281 0.69 48.688 1 63.44 424 GLU A N 1
ATOM 3305 C CA . GLU A 1 424 ? 21.297 1.716 49.031 1 63.44 424 GLU A CA 1
ATOM 3306 C C . GLU A 1 424 ? 20.453 2.104 47.812 1 63.44 424 GLU A C 1
ATOM 3308 O O . GLU A 1 424 ? 21 2.484 46.781 1 63.44 424 GLU A O 1
ATOM 3313 N N . LEU A 1 425 ? 19.172 1.846 48.062 1 63.88 425 LEU A N 1
ATOM 3314 C CA . LEU A 1 425 ? 18.234 2.178 47 1 63.88 425 LEU A CA 1
ATOM 3315 C C . LEU A 1 425 ? 17.5 3.482 47.281 1 63.88 425 LEU A C 1
ATOM 3317 O O . LEU A 1 425 ? 16.875 3.615 48.344 1 63.88 425 LEU A O 1
ATOM 3321 N N . LYS A 1 426 ? 17.875 4.445 46.469 1 61.91 426 LYS A N 1
ATOM 3322 C CA . LYS A 1 426 ? 17.109 5.68 46.594 1 61.91 426 LYS A CA 1
ATOM 3323 C C . LYS A 1 426 ? 15.812 5.598 45.781 1 61.91 426 LYS A C 1
ATOM 3325 O O . LYS A 1 426 ? 15.836 5.418 44.562 1 61.91 426 LYS A O 1
ATOM 3330 N N . GLY A 1 427 ? 14.711 5.5 46.5 1 62.91 427 GLY A N 1
ATOM 3331 C CA . GLY A 1 427 ? 13.391 5.398 45.906 1 62.91 427 GLY A CA 1
ATOM 3332 C C . GLY A 1 427 ? 12.438 4.535 46.719 1 62.91 427 GLY A C 1
ATOM 3333 O O . GLY A 1 427 ? 12.57 4.445 47.938 1 62.91 427 GLY A O 1
ATOM 3334 N N . ARG A 1 428 ? 11.477 4.047 46.156 1 62.12 428 ARG A N 1
ATOM 3335 C CA . ARG A 1 428 ? 10.516 3.189 46.844 1 62.12 428 ARG A CA 1
ATOM 3336 C C . ARG A 1 428 ? 10.844 1.716 46.625 1 62.12 428 ARG A C 1
ATOM 3338 O O . ARG A 1 428 ? 11.039 1.281 45.5 1 62.12 428 ARG A O 1
ATOM 3345 N N . PHE A 1 429 ? 11.086 0.981 47.688 1 61.38 429 PHE A N 1
ATOM 3346 C CA . PHE A 1 429 ? 11.344 -0.452 47.719 1 61.38 429 PHE A CA 1
ATOM 3347 C C . PHE A 1 429 ? 10.305 -1.182 48.562 1 61.38 429 PHE A C 1
ATOM 3349 O O . PHE A 1 429 ? 10.344 -1.124 49.781 1 61.38 429 PHE A O 1
ATOM 3356 N N . PHE A 1 430 ? 9.359 -1.856 47.969 1 59.03 430 PHE A N 1
ATOM 3357 C CA . PHE A 1 430 ? 8.258 -2.568 48.594 1 59.03 430 PHE A CA 1
ATOM 3358 C C . PHE A 1 430 ? 7.59 -1.703 49.656 1 59.03 430 PHE A C 1
ATOM 3360 O O . PHE A 1 430 ? 7.387 -2.145 50.781 1 59.03 430 PHE A O 1
ATOM 3367 N N . GLY A 1 431 ? 7.207 -0.487 49.281 1 59.47 431 GLY A N 1
ATOM 3368 C CA . GLY A 1 431 ? 6.484 0.398 50.156 1 59.47 431 GLY A CA 1
ATOM 3369 C C . GLY A 1 431 ? 7.395 1.211 51.062 1 59.47 431 GLY A C 1
ATOM 3370 O O . GLY A 1 431 ? 6.938 2.125 51.75 1 59.47 431 GLY A O 1
ATOM 3371 N N . ASN A 1 432 ? 8.664 0.848 51.125 1 63.28 432 ASN A N 1
ATOM 3372 C CA . ASN A 1 432 ? 9.602 1.58 51.969 1 63.28 432 ASN A CA 1
ATOM 3373 C C . ASN A 1 432 ? 10.383 2.619 51.156 1 63.28 432 ASN A C 1
ATOM 3375 O O . ASN A 1 432 ? 10.734 2.381 50 1 63.28 432 ASN A O 1
ATOM 3379 N N . THR A 1 433 ? 10.453 3.82 51.625 1 63.41 433 THR A N 1
ATOM 3380 C CA . THR A 1 433 ? 11.203 4.91 51 1 63.41 433 THR A CA 1
ATOM 3381 C C . THR A 1 433 ? 12.672 4.859 51.438 1 63.41 433 THR A C 1
ATOM 3383 O O . THR A 1 433 ? 12.977 4.738 52.625 1 63.41 433 THR A O 1
ATOM 3386 N N . ASP A 1 434 ? 13.617 5.055 50.5 1 60.53 434 ASP A N 1
ATOM 3387 C CA . ASP A 1 434 ? 15.062 5.086 50.719 1 60.53 434 ASP A CA 1
ATOM 3388 C C . ASP A 1 434 ? 15.531 3.854 51.5 1 60.53 434 ASP A C 1
ATOM 3390 O O . ASP A 1 434 ? 16 3.969 52.625 1 60.53 434 ASP A O 1
ATOM 3394 N N . TYR A 1 435 ? 15.406 2.738 50.875 1 64.38 435 TYR A N 1
ATOM 3395 C CA . TYR A 1 435 ? 15.672 1.451 51.5 1 64.38 435 TYR A CA 1
ATOM 3396 C C . TYR A 1 435 ? 17.125 1.037 51.312 1 64.38 435 TYR A C 1
ATOM 3398 O O . TYR A 1 435 ? 17.672 1.149 50.219 1 64.38 435 TYR A O 1
ATOM 3406 N N . ARG A 1 436 ? 17.797 0.817 52.438 1 65.75 436 ARG A N 1
ATOM 3407 C CA . ARG A 1 436 ? 19.156 0.295 52.438 1 65.75 436 ARG A CA 1
ATOM 3408 C C . ARG A 1 436 ? 19.172 -1.204 52.719 1 65.75 436 ARG A C 1
ATOM 3410 O O . ARG A 1 436 ? 18.578 -1.662 53.688 1 65.75 436 ARG A O 1
ATOM 3417 N N . ILE A 1 437 ? 19.641 -1.925 51.719 1 62.25 437 ILE A N 1
ATOM 3418 C CA . ILE A 1 437 ? 19.828 -3.357 51.906 1 62.25 437 ILE A CA 1
ATOM 3419 C C . ILE A 1 437 ? 21.297 -3.631 52.281 1 62.25 437 ILE A C 1
ATOM 3421 O O . ILE A 1 437 ? 22.203 -3.125 51.625 1 62.25 437 ILE A O 1
ATOM 3425 N N . THR A 1 438 ? 21.516 -4.137 53.469 1 60.06 438 THR A N 1
ATOM 3426 C CA . THR A 1 438 ? 22.859 -4.535 53.875 1 60.06 438 THR A CA 1
ATOM 3427 C C . THR A 1 438 ? 23.016 -6.055 53.812 1 60.06 438 THR A C 1
ATOM 3429 O O . THR A 1 438 ? 22.078 -6.789 54.125 1 60.06 438 THR A O 1
ATOM 3432 N N . GLY A 1 439 ? 23.859 -6.629 52.969 1 54.59 439 GLY A N 1
ATOM 3433 C CA . GLY A 1 439 ? 24.156 -8.047 53 1 54.59 439 GLY A CA 1
ATOM 3434 C C . GLY A 1 439 ? 25.5 -8.367 53.594 1 54.59 439 GLY A C 1
ATOM 3435 O O . GLY A 1 439 ? 26.469 -7.648 53.375 1 54.59 439 GLY A O 1
ATOM 3436 N N . ARG A 1 440 ? 25.5 -9.164 54.625 1 50 440 ARG A N 1
ATOM 3437 C CA . ARG A 1 440 ? 26.688 -9.758 55.219 1 50 440 ARG A CA 1
ATOM 3438 C C . ARG A 1 440 ? 27.156 -10.977 54.438 1 50 440 ARG A C 1
ATOM 3440 O O . ARG A 1 440 ? 26.344 -11.836 54.094 1 50 440 ARG A O 1
ATOM 3447 N N . GLY A 1 441 ? 28.5 -10.891 54 1 49.69 441 GLY A N 1
ATOM 3448 C CA . GLY A 1 441 ? 29.219 -12.023 53.469 1 49.69 441 GLY A CA 1
ATOM 3449 C C . GLY A 1 441 ? 29.141 -12.117 51.969 1 49.69 441 GLY A C 1
ATOM 3450 O O . GLY A 1 441 ? 30 -12.75 51.312 1 49.69 441 GLY A O 1
ATOM 3451 N N . GLU A 1 442 ? 27.891 -11.977 51.438 1 49.06 442 GLU A N 1
ATOM 3452 C CA . GLU A 1 442 ? 27.797 -12.32 50 1 49.06 442 GLU A CA 1
ATOM 3453 C C . GLU A 1 442 ? 28.188 -11.141 49.125 1 49.06 442 GLU A C 1
ATOM 3455 O O . GLU A 1 442 ? 27.938 -9.984 49.469 1 49.06 442 GLU A O 1
ATOM 3460 N N . ASN A 1 443 ? 29.188 -11.289 48.25 1 49.69 443 ASN A N 1
ATOM 3461 C CA . ASN A 1 443 ? 30.094 -10.445 47.5 1 49.69 443 ASN A CA 1
ATOM 3462 C C . ASN A 1 443 ? 29.344 -9.594 46.469 1 49.69 443 ASN A C 1
ATOM 3464 O O . ASN A 1 443 ? 29.969 -8.953 45.625 1 49.69 443 ASN A O 1
ATOM 3468 N N . SER A 1 444 ? 28.172 -9.758 46.188 1 55.41 444 SER A N 1
ATOM 3469 C CA . SER A 1 444 ? 27.812 -8.852 45.094 1 55.41 444 SER A CA 1
ATOM 3470 C C . SER A 1 444 ? 26.578 -8.031 45.438 1 55.41 444 SER A C 1
ATOM 3472 O O . SER A 1 444 ? 25.734 -8.469 46.25 1 55.41 444 SER A O 1
ATOM 3474 N N . ALA A 1 445 ? 26.562 -6.691 45.219 1 54.88 445 ALA A N 1
ATOM 3475 C CA . ALA A 1 445 ? 25.422 -5.773 45.219 1 54.88 445 ALA A CA 1
ATOM 3476 C C . ALA A 1 445 ? 24.172 -6.445 44.719 1 54.88 445 ALA A C 1
ATOM 3478 O O . ALA A 1 445 ? 23.078 -6.258 45.25 1 54.88 445 ALA A O 1
ATOM 3479 N N . LEU A 1 446 ? 24.391 -7.215 43.844 1 57.53 446 LEU A N 1
ATOM 3480 C CA . LEU A 1 446 ? 23.266 -7.934 43.25 1 57.53 446 LEU A CA 1
ATOM 3481 C C . LEU A 1 446 ? 22.688 -8.945 44.25 1 57.53 446 LEU A C 1
ATOM 3483 O O . LEU A 1 446 ? 21.469 -9.094 44.312 1 57.53 446 LEU A O 1
ATOM 3487 N N . SER A 1 447 ? 23.484 -9.562 44.906 1 60.06 447 SER A N 1
ATOM 3488 C CA . SER A 1 447 ? 23.016 -10.508 45.938 1 60.06 447 SER A CA 1
ATOM 3489 C C . SER A 1 447 ? 22.266 -9.789 47.031 1 60.06 447 SER A C 1
ATOM 3491 O O . SER A 1 447 ? 21.234 -10.281 47.531 1 60.06 447 SER A O 1
ATOM 3493 N N . ALA A 1 448 ? 22.828 -8.742 47.406 1 57.12 448 ALA A N 1
ATOM 3494 C CA . ALA A 1 448 ? 22.141 -7.938 48.438 1 57.12 448 ALA A CA 1
ATOM 3495 C C . ALA A 1 448 ? 20.797 -7.445 47.906 1 57.12 448 ALA A C 1
ATOM 3497 O O . ALA A 1 448 ? 19.797 -7.48 48.656 1 57.12 448 ALA A O 1
ATOM 3498 N N . LEU A 1 449 ? 20.797 -7.027 46.781 1 59.41 449 LEU A N 1
ATOM 3499 C CA . LEU A 1 449 ? 19.547 -6.578 46.188 1 59.41 449 LEU A CA 1
ATOM 3500 C C . LEU A 1 449 ? 18.547 -7.727 46.062 1 59.41 449 LEU A C 1
ATOM 3502 O O . LEU A 1 449 ? 17.359 -7.555 46.375 1 59.41 449 LEU A O 1
ATOM 3506 N N . LEU A 1 450 ? 19.016 -8.781 45.656 1 60.47 450 LEU A N 1
ATOM 3507 C CA . LEU A 1 450 ? 18.156 -9.953 45.562 1 60.47 450 LEU A CA 1
ATOM 3508 C C . LEU A 1 450 ? 17.594 -10.344 46.938 1 60.47 450 LEU A C 1
ATOM 3510 O O . LEU A 1 450 ? 16.422 -10.711 47.031 1 60.47 450 LEU A O 1
ATOM 3514 N N . LYS A 1 451 ? 18.422 -10.266 47.844 1 59.28 451 LYS A N 1
ATOM 3515 C CA . LYS A 1 451 ? 17.969 -10.555 49.219 1 59.28 451 LYS A CA 1
ATOM 3516 C C . LYS A 1 451 ? 16.906 -9.555 49.656 1 59.28 451 LYS A C 1
ATOM 3518 O O . LYS A 1 451 ? 15.922 -9.93 50.281 1 59.28 451 LYS A O 1
ATOM 3523 N N . GLY A 1 452 ? 17.172 -8.414 49.375 1 55.59 452 GLY A N 1
ATOM 3524 C CA . GLY A 1 452 ? 16.188 -7.395 49.688 1 55.59 452 GLY A CA 1
ATOM 3525 C C . GLY A 1 452 ? 14.859 -7.605 49 1 55.59 452 GLY A C 1
ATOM 3526 O O . GLY A 1 452 ? 13.797 -7.434 49.594 1 55.59 452 GLY A O 1
ATOM 3527 N N . ILE A 1 453 ? 14.977 -7.957 47.844 1 58.59 453 ILE A N 1
ATOM 3528 C CA . ILE A 1 453 ? 13.766 -8.234 47.094 1 58.59 453 ILE A CA 1
ATOM 3529 C C . ILE A 1 453 ? 13.055 -9.461 47.656 1 58.59 453 ILE A C 1
ATOM 3531 O O . ILE A 1 453 ? 11.836 -9.469 47.812 1 58.59 453 ILE A O 1
ATOM 3535 N N . GLN A 1 454 ? 13.812 -10.383 48.062 1 56.69 454 GLN A N 1
ATOM 3536 C CA . GLN A 1 454 ? 13.273 -11.609 48.625 1 56.69 454 GLN A CA 1
ATOM 3537 C C . GLN A 1 454 ? 12.562 -11.328 49.938 1 56.69 454 GLN A C 1
ATOM 3539 O O . GLN A 1 454 ? 11.625 -12.039 50.312 1 56.69 454 GLN A O 1
ATOM 3544 N N . GLU A 1 455 ? 13.055 -10.438 50.594 1 54.81 455 GLU A N 1
ATOM 3545 C CA . GLU A 1 455 ? 12.438 -10.109 51.875 1 54.81 455 GLU A CA 1
ATOM 3546 C C . GLU A 1 455 ? 11.031 -9.539 51.688 1 54.81 455 GLU A C 1
ATOM 3548 O O . GLU A 1 455 ? 10.195 -9.609 52.594 1 54.81 455 GLU A O 1
ATOM 3553 N N . TYR A 1 456 ? 10.891 -9.039 50.531 1 53.19 456 TYR A N 1
ATOM 3554 C CA . TYR A 1 456 ? 9.57 -8.438 50.344 1 53.19 456 TYR A CA 1
ATOM 3555 C C . TYR A 1 456 ? 8.695 -9.32 49.469 1 53.19 456 TYR A C 1
ATOM 3557 O O . TYR A 1 456 ? 7.488 -9.086 49.344 1 53.19 456 TYR A O 1
ATOM 3565 N N . ILE A 1 457 ? 9.234 -10.148 48.75 1 52.09 457 ILE A N 1
ATOM 3566 C CA . ILE A 1 457 ? 8.398 -11.078 48 1 52.09 457 ILE A CA 1
ATOM 3567 C C . ILE A 1 457 ? 8.07 -12.289 48.875 1 52.09 457 ILE A C 1
ATOM 3569 O O . ILE A 1 457 ? 8.945 -12.82 49.562 1 52.09 457 ILE A O 1
ATOM 3573 N N . MET B 1 1 ? 5.043 22.328 -24.469 1 69.75 1 MET B N 1
ATOM 3574 C CA . MET B 1 1 ? 4.336 21.531 -23.453 1 69.75 1 MET B CA 1
ATOM 3575 C C . MET B 1 1 ? 4.191 22.312 -22.156 1 69.75 1 MET B C 1
ATOM 3577 O O . MET B 1 1 ? 5.102 23.047 -21.75 1 69.75 1 MET B O 1
ATOM 3581 N N . ASP B 1 2 ? 2.938 22.531 -21.609 1 83.81 2 ASP B N 1
ATOM 3582 C CA . ASP B 1 2 ? 2.639 23.266 -20.391 1 83.81 2 ASP B CA 1
ATOM 3583 C C . ASP B 1 2 ? 3.191 22.531 -19.156 1 83.81 2 ASP B C 1
ATOM 3585 O O . ASP B 1 2 ? 2.742 21.438 -18.828 1 83.81 2 ASP B O 1
ATOM 3589 N N . LYS B 1 3 ? 4.379 22.938 -18.641 1 92 3 LYS B N 1
ATOM 3590 C CA . LYS B 1 3 ? 4.996 22.344 -17.453 1 92 3 LYS B CA 1
ATOM 3591 C C . LYS B 1 3 ? 4.391 22.922 -16.172 1 92 3 LYS B C 1
ATOM 3593 O O . LYS B 1 3 ? 4.301 24.141 -16.016 1 92 3 LYS B O 1
ATOM 3598 N N . GLN B 1 4 ? 3.938 22.062 -15.344 1 96.94 4 GLN B N 1
ATOM 3599 C CA . GLN B 1 4 ? 3.326 22.469 -14.086 1 96.94 4 GLN B CA 1
ATOM 3600 C C . GLN B 1 4 ? 3.977 21.75 -12.906 1 96.94 4 GLN B C 1
ATOM 3602 O O . GLN B 1 4 ? 4.102 20.531 -12.906 1 96.94 4 GLN B O 1
ATOM 3607 N N . LYS B 1 5 ? 4.328 22.484 -11.953 1 98.12 5 LYS B N 1
ATOM 3608 C CA . LYS B 1 5 ? 4.938 21.922 -10.75 1 98.12 5 LYS B CA 1
ATOM 3609 C C . LYS B 1 5 ? 3.873 21.359 -9.805 1 98.12 5 LYS B C 1
ATOM 3611 O O . LYS B 1 5 ? 2.822 21.969 -9.617 1 98.12 5 LYS B O 1
ATOM 3616 N N . ILE B 1 6 ? 4.109 20.219 -9.32 1 98.88 6 ILE B N 1
ATOM 3617 C CA . ILE B 1 6 ? 3.336 19.672 -8.211 1 98.88 6 ILE B CA 1
ATOM 3618 C C . ILE B 1 6 ? 4.117 19.812 -6.91 1 98.88 6 ILE B C 1
ATOM 3620 O O . ILE B 1 6 ? 5.195 19.234 -6.754 1 98.88 6 ILE B O 1
ATOM 3624 N N . TYR B 1 7 ? 3.576 20.562 -5.945 1 98.94 7 TYR B N 1
ATOM 3625 C CA . TYR B 1 7 ? 4.219 20.766 -4.652 1 98.94 7 TYR B CA 1
ATOM 3626 C C . TYR B 1 7 ? 4.055 19.547 -3.756 1 98.94 7 TYR B C 1
ATOM 3628 O O . TYR B 1 7 ? 2.98 18.938 -3.713 1 98.94 7 TYR B O 1
ATOM 3636 N N . ILE B 1 8 ? 5.145 19.172 -3.133 1 98.94 8 ILE B N 1
ATOM 3637 C CA . ILE B 1 8 ? 5.137 18.031 -2.23 1 98.94 8 ILE B CA 1
ATOM 3638 C C . ILE B 1 8 ? 5.07 18.516 -0.783 1 98.94 8 ILE B C 1
ATOM 3640 O O . ILE B 1 8 ? 5.984 19.188 -0.302 1 98.94 8 ILE B O 1
ATOM 3644 N N . PHE B 1 9 ? 3.98 18.203 -0.092 1 98.94 9 PHE B N 1
ATOM 3645 C CA . PHE B 1 9 ? 3.717 18.562 1.298 1 98.94 9 PHE B CA 1
ATOM 3646 C C . PHE B 1 9 ? 3.916 17.359 2.211 1 98.94 9 PHE B C 1
ATOM 3648 O O . PHE B 1 9 ? 3.141 16.406 2.162 1 98.94 9 PHE B O 1
ATOM 3655 N N . ASP B 1 10 ? 4.93 17.422 3.029 1 98.94 10 ASP B N 1
ATOM 3656 C CA . ASP B 1 10 ? 5.289 16.344 3.949 1 98.94 10 ASP B CA 1
ATOM 3657 C C . ASP B 1 10 ? 4.703 16.594 5.34 1 98.94 10 ASP B C 1
ATOM 3659 O O . ASP B 1 10 ? 5.133 17.5 6.043 1 98.94 10 ASP B O 1
ATOM 3663 N N . THR B 1 11 ? 3.775 15.773 5.742 1 98.38 11 THR B N 1
ATOM 3664 C CA . THR B 1 11 ? 3.17 15.914 7.062 1 98.38 11 THR B CA 1
ATOM 3665 C C . THR B 1 11 ? 3.592 14.773 7.977 1 98.38 11 THR B C 1
ATOM 3667 O O . THR B 1 11 ? 2.881 14.43 8.922 1 98.38 11 THR B O 1
ATOM 3670 N N . THR B 1 12 ? 4.754 14.164 7.77 1 97.62 12 THR B N 1
ATOM 3671 C CA . THR B 1 12 ? 5.277 13.055 8.562 1 97.62 12 THR B CA 1
ATOM 3672 C C . THR B 1 12 ? 5.438 13.469 10.023 1 97.62 12 THR B C 1
ATOM 3674 O O . THR B 1 12 ? 5.117 12.695 10.93 1 97.62 12 THR B O 1
ATOM 3677 N N . LEU B 1 13 ? 5.836 14.695 10.289 1 96.06 13 LEU B N 1
ATOM 3678 C CA . LEU B 1 13 ? 6.109 15.148 11.648 1 96.06 13 LEU B CA 1
ATOM 3679 C C . LEU B 1 13 ? 4.812 15.484 12.375 1 96.06 13 LEU B C 1
ATOM 3681 O O . LEU B 1 13 ? 4.801 15.609 13.602 1 96.06 13 LEU B O 1
ATOM 3685 N N . ARG B 1 14 ? 3.762 15.594 11.641 1 93.62 14 ARG B N 1
ATOM 3686 C CA . ARG B 1 14 ? 2.488 15.945 12.266 1 93.62 14 ARG B CA 1
ATOM 3687 C C . ARG B 1 14 ? 1.509 14.781 12.203 1 93.62 14 ARG B C 1
ATOM 3689 O O . ARG B 1 14 ? 1.389 14.016 13.156 1 93.62 14 ARG B O 1
ATOM 3696 N N . ASP B 1 15 ? 0.963 14.5 11.008 1 93 15 ASP B N 1
ATOM 3697 C CA . ASP B 1 15 ? 0.023 13.391 10.867 1 93 15 ASP B CA 1
ATOM 3698 C C . ASP B 1 15 ? 0.717 12.055 11.086 1 93 15 ASP B C 1
ATOM 3700 O O . ASP B 1 15 ? 0.133 11.133 11.672 1 93 15 ASP B O 1
ATOM 3704 N N . GLY B 1 16 ? 1.938 11.953 10.562 1 92.75 16 GLY B N 1
ATOM 3705 C CA . GLY B 1 16 ? 2.691 10.727 10.742 1 92.75 16 GLY B CA 1
ATOM 3706 C C . GLY B 1 16 ? 2.822 10.312 12.195 1 92.75 16 GLY B C 1
ATOM 3707 O O . GLY B 1 16 ? 2.744 9.125 12.523 1 92.75 16 GLY B O 1
ATOM 3708 N N . GLN B 1 17 ? 2.961 11.266 13.031 1 87.69 17 GLN B N 1
ATOM 3709 C CA . GLN B 1 17 ? 3.174 10.992 14.453 1 87.69 17 GLN B CA 1
ATOM 3710 C C . GLN B 1 17 ? 1.847 10.859 15.188 1 87.69 17 GLN B C 1
ATOM 3712 O O . GLN B 1 17 ? 1.825 10.625 16.406 1 87.69 17 GLN B O 1
ATOM 3717 N N . GLN B 1 18 ? 0.773 10.992 14.461 1 81 18 GLN B N 1
ATOM 3718 C CA . GLN B 1 18 ? -0.53 10.812 15.094 1 81 18 GLN B CA 1
ATOM 3719 C C . GLN B 1 18 ? -0.885 9.328 15.203 1 81 18 GLN B C 1
ATOM 3721 O O . GLN B 1 18 ? -1.848 8.969 15.891 1 81 18 GLN B O 1
ATOM 3726 N N . SER B 1 19 ? -0.11 8.492 14.562 1 77.69 19 SER B N 1
ATOM 3727 C CA . SER B 1 19 ? -0.292 7.059 14.742 1 77.69 19 SER B CA 1
ATOM 3728 C C . SER B 1 19 ? 0.124 6.625 16.141 1 77.69 19 SER B C 1
ATOM 3730 O O . SER B 1 19 ? 1.121 7.113 16.688 1 77.69 19 SER B O 1
ATOM 3732 N N . PRO B 1 20 ? -0.634 5.719 16.703 1 70.19 20 PRO B N 1
ATOM 3733 C CA . PRO B 1 20 ? -0.228 5.223 18.016 1 70.19 20 PRO B CA 1
ATOM 3734 C C . PRO B 1 20 ? 1.194 4.668 18.031 1 70.19 20 PRO B C 1
ATOM 3736 O O . PRO B 1 20 ? 1.566 3.902 17.141 1 70.19 20 PRO B O 1
ATOM 3739 N N . GLY B 1 21 ? 1.989 5.109 18.969 1 66.75 21 GLY B N 1
ATOM 3740 C CA . GLY B 1 21 ? 3.344 4.598 19.109 1 66.75 21 GLY B CA 1
ATOM 3741 C C . GLY B 1 21 ? 4.34 5.281 18.188 1 66.75 21 GLY B C 1
ATOM 3742 O O . GLY B 1 21 ? 5.508 4.895 18.141 1 66.75 21 GLY B O 1
ATOM 3743 N N . ALA B 1 22 ? 3.918 6.336 17.5 1 75.25 22 ALA B N 1
ATOM 3744 C CA . ALA B 1 22 ? 4.758 6.93 16.469 1 75.25 22 ALA B CA 1
ATOM 3745 C C . ALA B 1 22 ? 5.406 8.219 16.953 1 75.25 22 ALA B C 1
ATOM 3747 O O . ALA B 1 22 ? 5.863 9.031 16.141 1 75.25 22 ALA B O 1
ATOM 3748 N N . GLY B 1 23 ? 5.512 8.477 18.156 1 78.56 23 GLY B N 1
ATOM 3749 C CA . GLY B 1 23 ? 6.152 9.68 18.656 1 78.56 23 GLY B CA 1
ATOM 3750 C C . GLY B 1 23 ? 7.664 9.633 18.562 1 78.56 23 GLY B C 1
ATOM 3751 O O . GLY B 1 23 ? 8.273 8.594 18.812 1 78.56 23 GLY B O 1
ATOM 3752 N N . MET B 1 24 ? 8.227 10.719 18.094 1 82.25 24 MET B N 1
ATOM 3753 C CA . MET B 1 24 ? 9.68 10.836 18 1 82.25 24 MET B CA 1
ATOM 3754 C C . MET B 1 24 ? 10.219 11.797 19.062 1 82.25 24 MET B C 1
ATOM 3756 O O . MET B 1 24 ? 9.484 12.656 19.547 1 82.25 24 MET B O 1
ATOM 3760 N N . SER B 1 25 ? 11.477 11.617 19.406 1 81.94 25 SER B N 1
ATOM 3761 C CA . SER B 1 25 ? 12.141 12.547 20.312 1 81.94 25 SER B CA 1
ATOM 3762 C C . SER B 1 25 ? 12.297 13.922 19.656 1 81.94 25 SER B C 1
ATOM 3764 O O . SER B 1 25 ? 12.141 14.07 18.453 1 81.94 25 SER B O 1
ATOM 3766 N N . PHE B 1 26 ? 12.523 14.906 20.578 1 88.25 26 PHE B N 1
ATOM 3767 C CA . PHE B 1 26 ? 12.797 16.266 20.094 1 88.25 26 PHE B CA 1
ATOM 3768 C C . PHE B 1 26 ? 13.922 16.25 19.062 1 88.25 26 PHE B C 1
ATOM 3770 O O . PHE B 1 26 ? 13.773 16.828 17.984 1 88.25 26 PHE B O 1
ATOM 3777 N N . GLU B 1 27 ? 15 15.5 19.359 1 91.56 27 GLU B N 1
ATOM 3778 C CA . GLU B 1 27 ? 16.172 15.438 18.484 1 91.56 27 GLU B CA 1
ATOM 3779 C C . GLU B 1 27 ? 15.836 14.766 17.156 1 91.56 27 GLU B C 1
ATOM 3781 O O . GLU B 1 27 ? 16.312 15.195 16.109 1 91.56 27 GLU B O 1
ATOM 3786 N N . ASP B 1 28 ? 15.023 13.781 17.219 1 92 28 ASP B N 1
ATOM 3787 C CA . ASP B 1 28 ? 14.648 13.055 16 1 92 28 ASP B CA 1
ATOM 3788 C C . ASP B 1 28 ? 13.789 13.922 15.094 1 92 28 ASP B C 1
ATOM 3790 O O . ASP B 1 28 ? 13.883 13.82 13.867 1 92 28 ASP B O 1
ATOM 3794 N N . ASN B 1 29 ? 12.914 14.719 15.703 1 94.19 29 ASN B N 1
ATOM 3795 C CA . ASN B 1 29 ? 12.117 15.648 14.906 1 94.19 29 ASN B CA 1
ATOM 3796 C C . ASN B 1 29 ? 13 16.625 14.133 1 94.19 29 ASN B C 1
ATOM 3798 O O . ASN B 1 29 ? 12.773 16.859 12.945 1 94.19 29 ASN B O 1
ATOM 3802 N N . ILE B 1 30 ? 13.961 17.156 14.812 1 97 30 ILE B N 1
ATOM 3803 C CA . ILE B 1 30 ? 14.875 18.109 14.188 1 97 30 ILE B CA 1
ATOM 3804 C C . ILE B 1 30 ? 15.688 17.422 13.102 1 97 30 ILE B C 1
ATOM 3806 O O . ILE B 1 30 ? 15.867 17.953 12.008 1 97 30 ILE B O 1
ATOM 3810 N N . ALA B 1 31 ? 16.172 16.188 13.383 1 97.06 31 ALA B N 1
ATOM 3811 C CA . ALA B 1 31 ? 16.953 15.414 12.414 1 97.06 31 ALA B CA 1
ATOM 3812 C C . ALA B 1 31 ? 16.125 15.109 11.164 1 97.06 31 ALA B C 1
ATOM 3814 O O . ALA B 1 31 ? 16.656 15.148 10.047 1 97.06 31 ALA B O 1
ATOM 3815 N N . TYR B 1 32 ? 14.914 14.836 11.352 1 98.06 32 TYR B N 1
ATOM 3816 C CA . TYR B 1 32 ? 14.039 14.562 10.219 1 98.06 32 TYR B CA 1
ATOM 3817 C C . TYR B 1 32 ? 13.898 15.797 9.328 1 98.06 32 TYR B C 1
ATOM 3819 O O . TYR B 1 32 ? 13.898 15.688 8.102 1 98.06 32 TYR B O 1
ATOM 3827 N N . ALA B 1 33 ? 13.742 16.938 9.961 1 98.75 33 ALA B N 1
ATOM 3828 C CA . ALA B 1 33 ? 13.609 18.172 9.195 1 98.75 33 ALA B CA 1
ATOM 3829 C C . ALA B 1 33 ? 14.828 18.406 8.32 1 98.75 33 ALA B C 1
ATOM 3831 O O . ALA B 1 33 ? 14.711 18.891 7.188 1 98.75 33 ALA B O 1
ATOM 3832 N N . ASP B 1 34 ? 15.977 18.078 8.836 1 98.31 34 ASP B N 1
ATOM 3833 C CA . ASP B 1 34 ? 17.203 18.188 8.055 1 98.31 34 ASP B CA 1
ATOM 3834 C C . ASP B 1 34 ? 17.172 17.266 6.84 1 98.31 34 ASP B C 1
ATOM 3836 O O . ASP B 1 34 ? 17.594 17.656 5.746 1 98.31 34 ASP B O 1
ATOM 3840 N N . LEU B 1 35 ? 16.719 16.078 7.051 1 98.19 35 LEU B N 1
ATOM 3841 C CA . LEU B 1 35 ? 16.609 15.109 5.961 1 98.19 35 LEU B CA 1
ATOM 3842 C C . LEU B 1 35 ? 15.602 15.57 4.914 1 98.19 35 LEU B C 1
ATOM 3844 O O . LEU B 1 35 ? 15.852 15.453 3.713 1 98.19 35 LEU B O 1
ATOM 3848 N N . ALA B 1 36 ? 14.469 16.094 5.395 1 98.75 36 ALA B N 1
ATOM 3849 C CA . ALA B 1 36 ? 13.453 16.609 4.484 1 98.75 36 ALA B CA 1
ATOM 3850 C C . ALA B 1 36 ? 14 17.75 3.639 1 98.75 36 ALA B C 1
ATOM 3852 O O . ALA B 1 36 ? 13.703 17.844 2.445 1 98.75 36 ALA B O 1
ATOM 3853 N N . ASP B 1 37 ? 14.719 18.609 4.27 1 98.62 37 ASP B N 1
ATOM 3854 C CA . ASP B 1 37 ? 15.344 19.719 3.561 1 98.62 37 ASP B CA 1
ATOM 3855 C C . ASP B 1 37 ? 16.312 19.219 2.492 1 98.62 37 ASP B C 1
ATOM 3857 O O . ASP B 1 37 ? 16.344 19.75 1.383 1 98.62 37 ASP B O 1
ATOM 3861 N N . LYS B 1 38 ? 17.062 18.203 2.834 1 97.19 38 LYS B N 1
ATOM 3862 C CA . LYS B 1 38 ? 18.016 17.625 1.894 1 97.19 38 LYS B CA 1
ATOM 3863 C C . LYS B 1 38 ? 17.297 17.031 0.682 1 97.19 38 LYS B C 1
ATOM 3865 O O . LYS B 1 38 ? 17.844 17.016 -0.424 1 97.19 38 LYS B O 1
ATOM 3870 N N . LEU B 1 39 ? 16.109 16.578 0.834 1 98.19 39 LEU B N 1
ATOM 3871 C CA . LEU B 1 39 ? 15.297 16.016 -0.243 1 98.19 39 LEU B CA 1
ATOM 3872 C C . LEU B 1 39 ? 14.672 17.125 -1.089 1 98.19 39 LEU B C 1
ATOM 3874 O O . LEU B 1 39 ? 14.156 16.859 -2.18 1 98.19 39 LEU B O 1
ATOM 3878 N N . ASN B 1 40 ? 14.711 18.312 -0.633 1 98.38 40 ASN B N 1
ATOM 3879 C CA . ASN B 1 40 ? 14.062 19.438 -1.292 1 98.38 40 ASN B CA 1
ATOM 3880 C C . ASN B 1 40 ? 12.539 19.328 -1.235 1 98.38 40 ASN B C 1
ATOM 3882 O O . ASN B 1 40 ? 11.859 19.562 -2.232 1 98.38 40 ASN B O 1
ATOM 3886 N N . ILE B 1 41 ? 12.086 18.906 -0.09 1 98.81 41 ILE B N 1
ATOM 3887 C CA . ILE B 1 41 ? 10.648 18.938 0.16 1 98.81 41 ILE B CA 1
ATOM 3888 C C . ILE B 1 41 ? 10.148 20.375 0.079 1 98.81 41 ILE B C 1
ATOM 3890 O O . ILE B 1 41 ? 10.805 21.297 0.556 1 98.81 41 ILE B O 1
ATOM 3894 N N . ASP B 1 42 ? 8.984 20.562 -0.509 1 98.88 42 ASP B N 1
ATOM 3895 C CA . ASP B 1 42 ? 8.477 21.922 -0.694 1 98.88 42 ASP B CA 1
ATOM 3896 C C . ASP B 1 42 ? 7.926 22.484 0.612 1 98.88 42 ASP B C 1
ATOM 3898 O O . ASP B 1 42 ? 8.188 23.641 0.96 1 98.88 42 ASP B O 1
ATOM 3902 N N . VAL B 1 43 ? 7.098 21.719 1.291 1 98.94 43 VAL B N 1
ATOM 3903 C CA . VAL B 1 43 ? 6.453 22.156 2.529 1 98.94 43 VAL B CA 1
ATOM 3904 C C . VAL B 1 43 ? 6.578 21.062 3.584 1 98.94 43 VAL B C 1
ATOM 3906 O O . VAL B 1 43 ? 6.25 19.891 3.322 1 98.94 43 VAL B O 1
ATOM 3909 N N . LEU B 1 44 ? 7.062 21.359 4.723 1 98.94 44 LEU B N 1
ATOM 3910 C CA . LEU B 1 44 ? 7.102 20.453 5.867 1 98.94 44 LEU B CA 1
ATOM 3911 C C . LEU B 1 44 ? 6.145 20.906 6.957 1 98.94 44 LEU B C 1
ATOM 3913 O O . LEU B 1 44 ? 6.301 22 7.504 1 98.94 44 LEU B O 1
ATOM 3917 N N . GLU B 1 45 ? 5.133 20.156 7.199 1 98.81 45 GLU B N 1
ATOM 3918 C CA . GLU B 1 45 ? 4.309 20.422 8.375 1 98.81 45 GLU B CA 1
ATOM 3919 C C . GLU B 1 45 ? 4.984 19.922 9.648 1 98.81 45 GLU B C 1
ATOM 3921 O O . GLU B 1 45 ? 4.945 18.719 9.953 1 98.81 45 GLU B O 1
ATOM 3926 N N . ALA B 1 46 ? 5.453 20.828 10.375 1 98.31 46 ALA B N 1
ATOM 3927 C CA . ALA B 1 46 ? 6.406 20.531 11.438 1 98.31 46 ALA B CA 1
ATOM 3928 C C . ALA B 1 46 ? 5.684 20.094 12.711 1 98.31 46 ALA B C 1
ATOM 3930 O O . ALA B 1 46 ? 6.301 19.531 13.625 1 98.31 46 ALA B O 1
ATOM 3931 N N . GLY B 1 47 ? 4.402 20.328 12.734 1 94.56 47 GLY B N 1
ATOM 3932 C CA . GLY B 1 47 ? 3.684 19.859 13.914 1 94.56 47 GLY B CA 1
ATOM 3933 C C . GLY B 1 47 ? 2.42 20.656 14.188 1 94.56 47 GLY B C 1
ATOM 3934 O O . GLY B 1 47 ? 1.809 21.203 13.273 1 94.56 47 GLY B O 1
ATOM 3935 N N . PHE B 1 48 ? 1.957 20.516 15.453 1 91.69 48 PHE B N 1
ATOM 3936 C CA . PHE B 1 48 ? 0.805 21.203 16.031 1 91.69 48 PHE B CA 1
ATOM 3937 C C . PHE B 1 48 ? 1.216 22.031 17.234 1 91.69 48 PHE B C 1
ATOM 3939 O O . PHE B 1 48 ? 1.043 21.594 18.391 1 91.69 48 PHE B O 1
ATOM 3946 N N . PRO B 1 49 ? 1.646 23.297 16.984 1 93.88 49 PRO B N 1
ATOM 3947 C CA . PRO B 1 49 ? 2.346 24.078 18 1 93.88 49 PRO B CA 1
ATOM 3948 C C . PRO B 1 49 ? 1.503 24.297 19.25 1 93.88 49 PRO B C 1
ATOM 3950 O O . PRO B 1 49 ? 2.047 24.391 20.359 1 93.88 49 PRO B O 1
ATOM 3953 N N . SER B 1 50 ? 0.195 24.391 19.125 1 87.12 50 SER B N 1
ATOM 3954 C CA . SER B 1 50 ? -0.654 24.719 20.266 1 87.12 50 SER B CA 1
ATOM 3955 C C . SER B 1 50 ? -0.987 23.484 21.078 1 87.12 50 SER B C 1
ATOM 3957 O O . SER B 1 50 ? -1.644 23.578 22.125 1 87.12 50 SER B O 1
ATOM 3959 N N . ALA B 1 51 ? -0.562 22.297 20.625 1 79 51 ALA B N 1
ATOM 3960 C CA . ALA B 1 51 ? -0.905 21.062 21.312 1 79 51 ALA B CA 1
ATOM 3961 C C . ALA B 1 51 ? -0.192 20.969 22.656 1 79 51 ALA B C 1
ATOM 3963 O O . ALA B 1 51 ? -0.761 20.484 23.641 1 79 51 ALA B O 1
ATOM 3964 N N . SER B 1 52 ? 1.038 21.375 22.734 1 76.44 52 SER B N 1
ATOM 3965 C CA . SER B 1 52 ? 1.85 21.391 23.953 1 76.44 52 SER B CA 1
ATOM 3966 C C . SER B 1 52 ? 3.047 22.328 23.797 1 76.44 52 SER B C 1
ATOM 3968 O O . SER B 1 52 ? 3.375 22.75 22.688 1 76.44 52 SER B O 1
ATOM 3970 N N . ASN B 1 53 ? 3.666 22.594 24.922 1 85.88 53 ASN B N 1
ATOM 3971 C CA . ASN B 1 53 ? 4.879 23.391 24.875 1 85.88 53 ASN B CA 1
ATOM 3972 C C . ASN B 1 53 ? 5.977 22.719 24.062 1 85.88 53 ASN B C 1
ATOM 3974 O O . ASN B 1 53 ? 6.73 23.375 23.359 1 85.88 53 ASN B O 1
ATOM 3978 N N . THR B 1 54 ? 6.086 21.422 24.219 1 83.69 54 THR B N 1
ATOM 3979 C CA . THR B 1 54 ? 7.074 20.656 23.469 1 83.69 54 THR B CA 1
ATOM 3980 C C . THR B 1 54 ? 6.801 20.75 21.969 1 83.69 54 THR B C 1
ATOM 3982 O O . THR B 1 54 ? 7.73 20.891 21.172 1 83.69 54 THR B O 1
ATOM 3985 N N . ASP B 1 55 ? 5.59 20.641 21.625 1 87.88 55 ASP B N 1
ATOM 3986 C CA . ASP B 1 55 ? 5.219 20.766 20.219 1 87.88 55 ASP B CA 1
ATOM 3987 C C . ASP B 1 55 ? 5.566 22.141 19.672 1 87.88 55 ASP B C 1
ATOM 3989 O O . ASP B 1 55 ? 6.051 22.266 18.547 1 87.88 55 ASP B O 1
ATOM 3993 N N . PHE B 1 56 ? 5.242 23.109 20.516 1 93.5 56 PHE B N 1
ATOM 3994 C CA . PHE B 1 56 ? 5.617 24.469 20.156 1 93.5 56 PHE B CA 1
ATOM 3995 C C . PHE B 1 56 ? 7.121 24.562 19.906 1 93.5 56 PHE B C 1
ATOM 3997 O O . PHE B 1 56 ? 7.559 25.109 18.891 1 93.5 56 PHE B O 1
ATOM 4004 N N . GLU B 1 57 ? 7.883 24.047 20.828 1 95.62 57 GLU B N 1
ATOM 4005 C CA . GLU B 1 57 ? 9.336 24.141 20.766 1 95.62 57 GLU B CA 1
ATOM 4006 C C . GLU B 1 57 ? 9.883 23.406 19.531 1 95.62 57 GLU B C 1
ATOM 4008 O O . GLU B 1 57 ? 10.852 23.859 18.922 1 95.62 57 GLU B O 1
ATOM 4013 N N . ILE B 1 58 ? 9.344 22.297 19.188 1 95.19 58 ILE B N 1
ATOM 4014 C CA . ILE B 1 58 ? 9.766 21.531 18.031 1 95.19 58 ILE B CA 1
ATOM 4015 C C . ILE B 1 58 ? 9.562 22.375 16.766 1 95.19 58 ILE B C 1
ATOM 4017 O O . ILE B 1 58 ? 10.5 22.562 15.984 1 95.19 58 ILE B O 1
ATOM 4021 N N . VAL B 1 59 ? 8.398 22.906 16.625 1 98.19 59 VAL B N 1
ATOM 4022 C CA . VAL B 1 59 ? 8.07 23.672 15.422 1 98.19 59 VAL B CA 1
ATOM 4023 C C . VAL B 1 59 ? 8.93 24.938 15.359 1 98.19 59 VAL B C 1
ATOM 4025 O O . VAL B 1 59 ? 9.469 25.266 14.305 1 98.19 59 VAL B O 1
ATOM 4028 N N . ASN B 1 60 ? 9.016 25.594 16.484 1 98.75 60 ASN B N 1
ATOM 4029 C CA . ASN B 1 60 ? 9.797 26.828 16.531 1 98.75 60 ASN B CA 1
ATOM 4030 C C . ASN B 1 60 ? 11.273 26.562 16.234 1 98.75 60 ASN B C 1
ATOM 4032 O O . ASN B 1 60 ? 11.914 27.344 15.531 1 98.75 60 ASN B O 1
ATOM 4036 N N . THR B 1 61 ? 11.836 25.5 16.781 1 98.69 61 THR B N 1
ATOM 4037 C CA . THR B 1 61 ? 13.234 25.172 16.547 1 98.69 61 THR B CA 1
ATOM 4038 C C . THR B 1 61 ? 13.477 24.812 15.086 1 98.69 61 THR B C 1
ATOM 4040 O O . THR B 1 61 ? 14.469 25.25 14.492 1 98.69 61 THR B O 1
ATOM 4043 N N . ILE B 1 62 ? 12.602 24.062 14.469 1 98.88 62 ILE B N 1
ATOM 4044 C CA . ILE B 1 62 ? 12.711 23.734 13.055 1 98.88 62 ILE B CA 1
ATOM 4045 C C . ILE B 1 62 ? 12.617 25 12.211 1 98.88 62 ILE B C 1
ATOM 4047 O O . ILE B 1 62 ? 13.398 25.203 11.273 1 98.88 62 ILE B O 1
ATOM 4051 N N . SER B 1 63 ? 11.672 25.828 12.562 1 98.88 63 SER B N 1
ATOM 4052 C CA . SER B 1 63 ? 11.5 27.109 11.875 1 98.88 63 SER B CA 1
ATOM 4053 C C . SER B 1 63 ? 12.773 27.953 11.938 1 98.88 63 SER B C 1
ATOM 4055 O O . SER B 1 63 ? 13.227 28.469 10.922 1 98.88 63 SER B O 1
ATOM 4057 N N . LYS B 1 64 ? 13.344 28.062 13.102 1 98.81 64 LYS B N 1
ATOM 4058 C CA . LYS B 1 64 ? 14.578 28.812 13.297 1 98.81 64 LYS B CA 1
ATOM 4059 C C . LYS B 1 64 ? 15.719 28.219 12.477 1 98.81 64 LYS B C 1
ATOM 4061 O O . LYS B 1 64 ? 16.453 28.953 11.797 1 98.81 64 LYS B O 1
ATOM 4066 N N . ARG B 1 65 ? 15.805 26.969 12.594 1 98.44 65 ARG B N 1
ATOM 4067 C CA . ARG B 1 65 ? 16.891 26.266 11.93 1 98.44 65 ARG B CA 1
ATOM 4068 C C . ARG B 1 65 ? 16.828 26.438 10.422 1 98.44 65 ARG B C 1
ATOM 4070 O O . ARG B 1 65 ? 17.844 26.703 9.773 1 98.44 65 ARG B O 1
ATOM 4077 N N . MET B 1 66 ? 15.695 26.328 9.836 1 98.69 66 MET B N 1
ATOM 4078 C CA . MET B 1 66 ? 15.523 26.469 8.398 1 98.69 66 MET B CA 1
ATOM 4079 C C . MET B 1 66 ? 15.75 27.922 7.969 1 98.69 66 MET B C 1
ATOM 4081 O O . MET B 1 66 ? 16.297 28.172 6.895 1 98.69 66 MET B O 1
ATOM 4085 N N . ALA B 1 67 ? 15.289 28.844 8.781 1 98.5 67 ALA B N 1
ATOM 4086 C CA . ALA B 1 67 ? 15.508 30.25 8.492 1 98.5 67 ALA B CA 1
ATOM 4087 C C . ALA B 1 67 ? 17 30.594 8.484 1 98.5 67 ALA B C 1
ATOM 4089 O O . ALA B 1 67 ? 17.484 31.297 7.602 1 98.5 67 ALA B O 1
ATOM 4090 N N . GLU B 1 68 ? 17.672 30.078 9.469 1 98.25 68 GLU B N 1
ATOM 4091 C CA . GLU B 1 68 ? 19.109 30.312 9.578 1 98.25 68 GLU B CA 1
ATOM 4092 C C . GLU B 1 68 ? 19.859 29.797 8.352 1 98.25 68 GLU B C 1
ATOM 4094 O O . GLU B 1 68 ? 20.828 30.422 7.906 1 98.25 68 GLU B O 1
ATOM 4099 N N . ARG B 1 69 ? 19.391 28.812 7.777 1 97.44 69 ARG B N 1
ATOM 4100 C CA . ARG B 1 69 ? 20.047 28.203 6.629 1 97.44 69 ARG B CA 1
ATOM 4101 C C . ARG B 1 69 ? 19.484 28.75 5.32 1 97.44 69 ARG B C 1
ATOM 4103 O O . ARG B 1 69 ? 19.906 28.328 4.238 1 97.44 69 ARG B O 1
ATOM 4110 N N . ASN B 1 70 ? 18.547 29.625 5.418 1 98.12 70 ASN B N 1
ATOM 4111 C CA . ASN B 1 70 ? 17.859 30.188 4.254 1 98.12 70 ASN B CA 1
ATOM 4112 C C . ASN B 1 70 ? 17.312 29.094 3.355 1 98.12 70 ASN B C 1
ATOM 4114 O O . ASN B 1 70 ? 17.547 29.094 2.146 1 98.12 70 ASN B O 1
ATOM 4118 N N . SER B 1 71 ? 16.703 28.062 4.027 1 98.25 71 SER B N 1
ATOM 4119 C CA . SER B 1 71 ? 16.094 26.938 3.32 1 98.25 71 SER B CA 1
ATOM 4120 C C . SER B 1 71 ? 14.961 27.391 2.412 1 98.25 71 SER B C 1
ATOM 4122 O O . SER B 1 71 ? 14.25 28.359 2.734 1 98.25 71 SER B O 1
ATOM 4124 N N . ASN B 1 72 ? 14.766 26.688 1.297 1 98.19 72 ASN B N 1
ATOM 4125 C CA . ASN B 1 72 ? 13.641 26.969 0.414 1 98.19 72 ASN B CA 1
ATOM 4126 C C . ASN B 1 72 ? 12.375 26.234 0.877 1 98.19 72 ASN B C 1
ATOM 4128 O O . ASN B 1 72 ? 11.297 26.469 0.339 1 98.19 72 ASN B O 1
ATOM 4132 N N . MET B 1 73 ? 12.523 25.406 1.861 1 98.75 73 MET B N 1
ATOM 4133 C CA . MET B 1 73 ? 11.406 24.625 2.391 1 98.75 73 MET B CA 1
ATOM 4134 C C . MET B 1 73 ? 10.469 25.516 3.213 1 98.75 73 MET B C 1
ATOM 4136 O O . MET B 1 73 ? 10.922 26.25 4.094 1 98.75 73 MET B O 1
ATOM 4140 N N . ILE B 1 74 ? 9.203 25.516 2.873 1 98.94 74 ILE B N 1
ATOM 4141 C CA . ILE B 1 74 ? 8.203 26.203 3.672 1 98.94 74 ILE B CA 1
ATOM 4142 C C . ILE B 1 74 ? 7.891 25.391 4.93 1 98.94 74 ILE B C 1
ATOM 4144 O O . ILE B 1 74 ? 7.68 24.188 4.859 1 98.94 74 ILE B O 1
ATOM 4148 N N . ILE B 1 75 ? 7.918 26.031 6.059 1 98.94 75 ILE B N 1
ATOM 4149 C CA . ILE B 1 75 ? 7.566 25.359 7.312 1 98.94 75 ILE B CA 1
ATOM 4150 C C . ILE B 1 75 ? 6.117 25.688 7.672 1 98.94 75 ILE B C 1
ATOM 4152 O O . ILE B 1 75 ? 5.734 26.859 7.746 1 98.94 75 ILE B O 1
ATOM 4156 N N . ALA B 1 76 ? 5.332 24.641 7.836 1 98.94 76 ALA B N 1
ATOM 4157 C CA . ALA B 1 76 ? 3.918 24.797 8.172 1 98.94 76 ALA B CA 1
ATOM 4158 C C . ALA B 1 76 ? 3.631 24.297 9.586 1 98.94 76 ALA B C 1
ATOM 4160 O O . ALA B 1 76 ? 4.34 23.422 10.102 1 98.94 76 ALA B O 1
ATOM 4161 N N . GLY B 1 77 ? 2.684 24.875 10.203 1 98.44 77 GLY B N 1
ATOM 4162 C CA . GLY B 1 77 ? 2.115 24.438 11.469 1 98.44 77 GLY B CA 1
ATOM 4163 C C . GLY B 1 77 ? 0.601 24.344 11.445 1 98.44 77 GLY B C 1
ATOM 4164 O O . GLY B 1 77 ? -0.071 25.234 10.914 1 98.44 77 GLY B O 1
ATOM 4165 N N . LEU B 1 78 ? 0.099 23.234 11.977 1 97.06 78 LEU B N 1
ATOM 4166 C CA . LEU B 1 78 ? -1.341 23 11.977 1 97.06 78 LEU B CA 1
ATOM 4167 C C . LEU B 1 78 ? -1.991 23.609 13.211 1 97.06 78 LEU B C 1
ATOM 4169 O O . LEU B 1 78 ? -1.387 23.641 14.289 1 97.06 78 LEU B O 1
ATOM 4173 N N . CYS B 1 79 ? -3.191 24.125 13.047 1 94 79 CYS B N 1
ATOM 4174 C CA . CYS B 1 79 ? -4.004 24.562 14.172 1 94 79 CYS B CA 1
ATOM 4175 C C . CYS B 1 79 ? -5.492 24.469 13.844 1 94 79 CYS B C 1
ATOM 4177 O O . CYS B 1 79 ? -5.871 24.422 12.672 1 94 79 CYS B O 1
ATOM 4179 N N . GLN B 1 80 ? -6.301 24.391 14.867 1 90.5 80 GLN B N 1
ATOM 4180 C CA . GLN B 1 80 ? -7.746 24.5 14.688 1 90.5 80 GLN B CA 1
ATOM 4181 C C . GLN B 1 80 ? -8.156 25.953 14.398 1 90.5 80 GLN B C 1
ATOM 4183 O O . GLN B 1 80 ? -7.344 26.859 14.531 1 90.5 80 GLN B O 1
ATOM 4188 N N . LEU B 1 81 ? -9.352 26.078 14 1 92.75 81 LEU B N 1
ATOM 4189 C CA . LEU B 1 81 ? -9.898 27.406 13.719 1 92.75 81 LEU B CA 1
ATOM 4190 C C . LEU B 1 81 ? -10.266 28.125 15.016 1 92.75 81 LEU B C 1
ATOM 4192 O O . LEU B 1 81 ? -11.43 28.484 15.227 1 92.75 81 LEU B O 1
ATOM 4196 N N . ARG B 1 82 ? -9.273 28.391 15.797 1 92.25 82 ARG B N 1
ATOM 4197 C CA . ARG B 1 82 ? -9.352 29.125 17.047 1 92.25 82 ARG B CA 1
ATOM 4198 C C . ARG B 1 82 ? -8.281 30.203 17.125 1 92.25 82 ARG B C 1
ATOM 4200 O O . ARG B 1 82 ? -7.117 29.953 16.828 1 92.25 82 ARG B O 1
ATOM 4207 N N . LYS B 1 83 ? -8.711 31.375 17.547 1 96.12 83 LYS B N 1
ATOM 4208 C CA . LYS B 1 83 ? -7.82 32.531 17.516 1 96.12 83 LYS B CA 1
ATOM 4209 C C . LYS B 1 83 ? -6.535 32.25 18.297 1 96.12 83 LYS B C 1
ATOM 4211 O O . LYS B 1 83 ? -5.438 32.531 17.812 1 96.12 83 LYS B O 1
ATOM 4216 N N . ASN B 1 84 ? -6.656 31.781 19.469 1 95.81 84 ASN B N 1
ATOM 4217 C CA . ASN B 1 84 ? -5.488 31.5 20.312 1 95.81 84 ASN B CA 1
ATOM 4218 C C . ASN B 1 84 ? -4.531 30.531 19.641 1 95.81 84 ASN B C 1
ATOM 4220 O O . ASN B 1 84 ? -3.316 30.719 19.672 1 95.81 84 ASN B O 1
ATOM 4224 N N . GLN B 1 85 ? -4.992 29.469 19.047 1 95.06 85 GLN B N 1
ATOM 4225 C CA . GLN B 1 85 ? -4.156 28.469 18.375 1 95.06 85 GLN B CA 1
ATOM 4226 C C . GLN B 1 85 ? -3.473 29.062 17.141 1 95.06 85 GLN B C 1
ATOM 4228 O O . GLN B 1 85 ? -2.316 28.734 16.859 1 95.06 85 GLN B O 1
ATOM 4233 N N . VAL B 1 86 ? -4.207 29.906 16.438 1 98 86 VAL B N 1
ATOM 4234 C CA . VAL B 1 86 ? -3.637 30.562 15.266 1 98 86 VAL B CA 1
ATOM 4235 C C . VAL B 1 86 ? -2.469 31.453 15.695 1 98 86 VAL B C 1
ATOM 4237 O O . VAL B 1 86 ? -1.396 31.406 15.086 1 98 86 VAL B O 1
ATOM 4240 N N . GLU B 1 87 ? -2.652 32.188 16.766 1 98.44 87 GLU B N 1
ATOM 4241 C CA . GLU B 1 87 ? -1.612 33.094 17.25 1 98.44 87 GLU B CA 1
ATOM 4242 C C . GLU B 1 87 ? -0.386 32.312 17.719 1 98.44 87 GLU B C 1
ATOM 4244 O O . GLU B 1 87 ? 0.748 32.688 17.406 1 98.44 87 GLU B O 1
ATOM 4249 N N . ILE B 1 88 ? -0.607 31.219 18.438 1 97.88 88 ILE B N 1
ATOM 4250 C CA . ILE B 1 88 ? 0.484 30.375 18.906 1 97.88 88 ILE B CA 1
ATOM 4251 C C . ILE B 1 88 ? 1.244 29.797 17.719 1 97.88 88 ILE B C 1
ATOM 4253 O O . ILE B 1 88 ? 2.477 29.75 17.719 1 97.88 88 ILE B O 1
ATOM 4257 N N . THR B 1 89 ? 0.486 29.359 16.75 1 98.31 89 THR B N 1
ATOM 4258 C CA . THR B 1 89 ? 1.098 28.797 15.547 1 98.31 89 THR B CA 1
ATOM 4259 C C . THR B 1 89 ? 1.912 29.859 14.805 1 98.31 89 THR B C 1
ATOM 4261 O O . THR B 1 89 ? 3.029 29.578 14.359 1 98.31 89 THR B O 1
ATOM 4264 N N . MET B 1 90 ? 1.384 31.062 14.68 1 98.81 90 MET B N 1
ATOM 4265 C CA . MET B 1 90 ? 2.121 32.156 14.062 1 98.81 90 MET B CA 1
ATOM 4266 C C . MET B 1 90 ? 3.416 32.438 14.82 1 98.81 90 MET B C 1
ATOM 4268 O O . MET B 1 90 ? 4.469 32.625 14.211 1 98.81 90 MET B O 1
ATOM 4272 N N . ASP B 1 91 ? 3.336 32.438 16.125 1 98.81 91 ASP B N 1
ATOM 4273 C CA . ASP B 1 91 ? 4.52 32.688 16.938 1 98.81 91 ASP B CA 1
ATOM 4274 C C . ASP B 1 91 ? 5.586 31.609 16.703 1 98.81 91 ASP B C 1
ATOM 4276 O O . ASP B 1 91 ? 6.773 31.938 16.594 1 98.81 91 ASP B O 1
ATOM 4280 N N . ALA B 1 92 ? 5.172 30.391 16.625 1 98.69 92 ALA B N 1
ATOM 4281 C CA . ALA B 1 92 ? 6.102 29.281 16.391 1 98.69 92 ALA B CA 1
ATOM 4282 C C . ALA B 1 92 ? 6.789 29.406 15.039 1 98.69 92 ALA B C 1
ATOM 4284 O O . ALA B 1 92 ? 7.945 29.016 14.883 1 98.69 92 ALA B O 1
ATOM 4285 N N . LEU B 1 93 ? 6.137 30.016 14.062 1 98.88 93 LEU B N 1
ATOM 4286 C CA . LEU B 1 93 ? 6.598 30.031 12.68 1 98.88 93 LEU B CA 1
ATOM 4287 C C . LEU B 1 93 ? 7.289 31.344 12.344 1 98.88 93 LEU B C 1
ATOM 4289 O O . LEU B 1 93 ? 7.805 31.516 11.234 1 98.88 93 LEU B O 1
ATOM 4293 N N . ARG B 1 94 ? 7.355 32.281 13.25 1 98.69 94 ARG B N 1
ATOM 4294 C CA . ARG B 1 94 ? 7.848 33.656 13.023 1 98.69 94 ARG B CA 1
ATOM 4295 C C . ARG B 1 94 ? 9.25 33.625 12.414 1 98.69 94 ARG B C 1
ATOM 4297 O O . ARG B 1 94 ? 9.547 34.406 11.516 1 98.69 94 ARG B O 1
ATOM 4304 N N . PRO B 1 95 ? 10.195 32.719 12.867 1 98.75 95 PRO B N 1
ATOM 4305 C CA . PRO B 1 95 ? 11.516 32.719 12.234 1 98.75 95 PRO B CA 1
ATOM 4306 C C . PRO B 1 95 ? 11.453 32.438 10.734 1 98.75 95 PRO B C 1
ATOM 4308 O O . PRO B 1 95 ? 12.188 33.031 9.961 1 98.75 95 PRO B O 1
ATOM 4311 N N . SER B 1 96 ? 10.609 31.547 10.297 1 98.75 96 SER B N 1
ATOM 4312 C CA . SER B 1 96 ? 10.484 31.203 8.883 1 98.75 96 SER B CA 1
ATOM 4313 C C . SER B 1 96 ? 9.82 32.344 8.109 1 98.75 96 SER B C 1
ATOM 4315 O O . SER B 1 96 ? 10.078 32.531 6.914 1 98.75 96 SER B O 1
ATOM 4317 N N . LEU B 1 97 ? 8.93 33.094 8.797 1 98.69 97 LEU B N 1
ATOM 4318 C CA . LEU B 1 97 ? 8.305 34.25 8.164 1 98.69 97 LEU B CA 1
ATOM 4319 C C . LEU B 1 97 ? 9.359 35.25 7.699 1 98.69 97 LEU B C 1
ATOM 4321 O O . LEU B 1 97 ? 9.188 35.906 6.668 1 98.69 97 LEU B O 1
ATOM 4325 N N . ALA B 1 98 ? 10.383 35.375 8.414 1 97.88 98 ALA B N 1
ATOM 4326 C CA . ALA B 1 98 ? 11.445 36.344 8.125 1 97.88 98 ALA B CA 1
ATOM 4327 C C . ALA B 1 98 ? 12.055 36.094 6.746 1 97.88 98 ALA B C 1
ATOM 4329 O O . ALA B 1 98 ? 12.562 37 6.113 1 97.88 98 ALA B O 1
ATOM 4330 N N . ILE B 1 99 ? 12 34.875 6.254 1 98.19 99 ILE B N 1
ATOM 4331 C CA . ILE B 1 99 ? 12.555 34.562 4.941 1 98.19 99 ILE B CA 1
ATOM 4332 C C . ILE B 1 99 ? 11.43 34.219 3.969 1 98.19 99 ILE B C 1
ATOM 4334 O O . ILE B 1 99 ? 11.664 33.594 2.926 1 98.19 99 ILE B O 1
ATOM 4338 N N . GLY B 1 100 ? 10.172 34.438 4.344 1 98.31 100 GLY B N 1
ATOM 4339 C CA . GLY B 1 100 ? 9.016 34.281 3.471 1 98.31 100 GLY B CA 1
ATOM 4340 C C . GLY B 1 100 ? 8.609 32.844 3.287 1 98.31 100 GLY B C 1
ATOM 4341 O O . GLY B 1 100 ? 8.062 32.469 2.246 1 98.31 100 GLY B O 1
ATOM 4342 N N . LYS B 1 101 ? 8.922 31.984 4.262 1 98.75 101 LYS B N 1
ATOM 4343 C CA . LYS B 1 101 ? 8.695 30.547 4.121 1 98.75 101 LYS B CA 1
ATOM 4344 C C . LYS B 1 101 ? 7.863 30 5.277 1 98.75 101 LYS B C 1
ATOM 4346 O O . LYS B 1 101 ? 8.133 28.922 5.793 1 98.75 101 LYS B O 1
ATOM 4351 N N . ALA B 1 102 ? 6.871 30.734 5.742 1 98.88 102 ALA B N 1
ATOM 4352 C CA . ALA B 1 102 ? 6.012 30.344 6.855 1 98.88 102 ALA B CA 1
ATOM 4353 C C . ALA B 1 102 ? 4.57 30.156 6.395 1 98.88 102 ALA B C 1
ATOM 4355 O O . ALA B 1 102 ? 4 31.047 5.754 1 98.88 102 ALA B O 1
ATOM 4356 N N . ARG B 1 103 ? 3.982 28.984 6.75 1 98.94 103 ARG B N 1
ATOM 4357 C CA . ARG B 1 103 ? 2.602 28.703 6.375 1 98.94 103 ARG B CA 1
ATOM 4358 C C . ARG B 1 103 ? 1.781 28.281 7.59 1 98.94 103 ARG B C 1
ATOM 4360 O O . ARG B 1 103 ? 2.137 27.312 8.281 1 98.94 103 ARG B O 1
ATOM 4367 N N . VAL B 1 104 ? 0.734 28.984 7.859 1 98.94 104 VAL B N 1
ATOM 4368 C CA . VAL B 1 104 ? -0.243 28.594 8.867 1 98.94 104 VAL B CA 1
ATOM 4369 C C . VAL B 1 104 ? -1.313 27.703 8.234 1 98.94 104 VAL B C 1
ATOM 4371 O O . VAL B 1 104 ? -1.975 28.109 7.277 1 98.94 104 VAL B O 1
ATOM 4374 N N . HIS B 1 105 ? -1.446 26.484 8.711 1 98.88 105 HIS B N 1
ATOM 4375 C CA . HIS B 1 105 ? -2.41 25.516 8.211 1 98.88 105 HIS B CA 1
ATOM 4376 C C . HIS B 1 105 ? -3.6 25.375 9.148 1 98.88 105 HIS B C 1
ATOM 4378 O O . HIS B 1 105 ? -3.447 24.922 10.289 1 98.88 105 HIS B O 1
ATOM 4384 N N . MET B 1 106 ? -4.781 25.812 8.688 1 98.06 106 MET B N 1
ATOM 4385 C CA . MET B 1 106 ? -6.012 25.75 9.469 1 98.06 106 MET B CA 1
ATOM 4386 C C . MET B 1 106 ? -6.988 24.75 8.875 1 98.06 106 MET B C 1
ATOM 4388 O O . MET B 1 106 ? -6.926 24.438 7.684 1 98.06 106 MET B O 1
ATOM 4392 N N . TYR B 1 107 ? -7.84 24.188 9.773 1 95.88 107 TYR B N 1
ATOM 4393 C CA . TYR B 1 107 ? -8.812 23.25 9.219 1 95.88 107 TYR B CA 1
ATOM 4394 C C . TYR B 1 107 ? -10.164 23.406 9.898 1 95.88 107 TYR B C 1
ATOM 4396 O O . TYR B 1 107 ? -10.25 23.922 11.016 1 95.88 107 TYR B O 1
ATOM 4404 N N . LEU B 1 108 ? -11.203 23.047 9.258 1 94.06 108 LEU B N 1
ATOM 4405 C CA . LEU B 1 108 ? -12.594 23 9.68 1 94.06 108 LEU B CA 1
ATOM 4406 C C . LEU B 1 108 ? -13.289 21.75 9.164 1 94.06 108 LEU B C 1
ATOM 4408 O O . LEU B 1 108 ? -13.227 21.453 7.965 1 94.06 108 LEU B O 1
ATOM 4412 N N . PRO B 1 109 ? -13.914 20.922 10.133 1 91.56 109 PRO B N 1
ATOM 4413 C CA . PRO B 1 109 ? -14.695 19.781 9.617 1 91.56 109 PRO B CA 1
ATOM 4414 C C . PRO B 1 109 ? -15.898 20.234 8.789 1 91.56 109 PRO B C 1
ATOM 4416 O O . PRO B 1 109 ? -16.688 21.062 9.242 1 91.56 109 PRO B O 1
ATOM 4419 N N . VAL B 1 110 ? -15.977 19.703 7.555 1 94.31 110 VAL B N 1
ATOM 4420 C CA . VAL B 1 110 ? -17.078 20.125 6.691 1 94.31 110 VAL B CA 1
ATOM 4421 C C . VAL B 1 110 ? -17.984 18.922 6.402 1 94.31 110 VAL B C 1
ATOM 4423 O O . VAL B 1 110 ? -19.094 19.094 5.895 1 94.31 110 VAL B O 1
ATOM 4426 N N . ASP B 1 111 ? -17.469 17.703 6.617 1 91.38 111 ASP B N 1
ATOM 4427 C CA . ASP B 1 111 ? -18.344 16.531 6.641 1 91.38 111 ASP B CA 1
ATOM 4428 C C . ASP B 1 111 ? -19.359 16.625 7.773 1 91.38 111 ASP B C 1
ATOM 4430 O O . ASP B 1 111 ? -19 16.844 8.93 1 91.38 111 ASP B O 1
ATOM 4434 N N . PRO B 1 112 ? -20.641 16.422 7.445 1 87 112 PRO B N 1
ATOM 4435 C CA . PRO B 1 112 ? -21.656 16.641 8.469 1 87 112 PRO B CA 1
ATOM 4436 C C . PRO B 1 112 ? -21.453 15.75 9.695 1 87 112 PRO B C 1
ATOM 4438 O O . PRO B 1 112 ? -21.656 16.203 10.828 1 87 112 PRO B O 1
ATOM 4441 N N . ASN B 1 113 ? -21.094 14.523 9.477 1 83.69 113 ASN B N 1
ATOM 4442 C CA . ASN B 1 113 ? -20.906 13.617 10.602 1 83.69 113 ASN B CA 1
ATOM 4443 C C . ASN B 1 113 ? -19.688 14.008 11.438 1 83.69 113 ASN B C 1
ATOM 4445 O O . ASN B 1 113 ? -19.734 13.992 12.664 1 83.69 113 ASN B O 1
ATOM 4449 N N . LEU B 1 114 ? -18.641 14.414 10.766 1 83.38 114 LEU B N 1
ATOM 4450 C CA . LEU B 1 114 ? -17.438 14.828 11.461 1 83.38 114 LEU B CA 1
ATOM 4451 C C . LEU B 1 114 ? -17.641 16.156 12.164 1 83.38 114 LEU B C 1
ATOM 4453 O O . LEU B 1 114 ? -17.141 16.375 13.273 1 83.38 114 LEU B O 1
ATOM 4457 N N . ALA B 1 115 ? -18.344 17.062 11.5 1 85.31 115 ALA B N 1
ATOM 4458 C CA . ALA B 1 115 ? -18.625 18.375 12.086 1 85.31 115 ALA B CA 1
ATOM 4459 C C . ALA B 1 115 ? -19.438 18.234 13.367 1 85.31 115 ALA B C 1
ATOM 4461 O O . ALA B 1 115 ? -19.156 18.891 14.367 1 85.31 115 ALA B O 1
ATOM 4462 N N . GLN B 1 116 ? -20.375 17.359 13.305 1 79.25 116 GLN B N 1
ATOM 4463 C CA . GLN B 1 116 ? -21.203 17.125 14.484 1 79.25 116 GLN B CA 1
ATOM 4464 C C . GLN B 1 116 ? -20.375 16.5 15.617 1 79.25 116 GLN B C 1
ATOM 4466 O O . GLN B 1 116 ? -20.531 16.875 16.781 1 79.25 116 GLN B O 1
ATOM 4471 N N . ALA B 1 117 ? -19.547 15.641 15.25 1 73.06 117 ALA B N 1
ATOM 4472 C CA . ALA B 1 117 ? -18.734 14.938 16.25 1 73.06 117 ALA B CA 1
ATOM 4473 C C . ALA B 1 117 ? -17.703 15.867 16.859 1 73.06 117 ALA B C 1
ATOM 4475 O O . ALA B 1 117 ? -17.422 15.789 18.062 1 73.06 117 ALA B O 1
ATOM 4476 N N . SER B 1 118 ? -17.141 16.734 16.109 1 75.25 118 SER B N 1
ATOM 4477 C CA . SER B 1 118 ? -16.016 17.562 16.516 1 75.25 118 SER B CA 1
ATOM 4478 C C . SER B 1 118 ? -16.484 18.844 17.188 1 75.25 118 SER B C 1
ATOM 4480 O O . SER B 1 118 ? -15.875 19.328 18.141 1 75.25 118 SER B O 1
ATOM 4482 N N . LEU B 1 119 ? -17.594 19.422 16.594 1 76.56 119 LEU B N 1
ATOM 4483 C CA . LEU B 1 119 ? -18.016 20.75 17.047 1 76.56 119 LEU B CA 1
ATOM 4484 C C . LEU B 1 119 ? -19.266 20.672 17.906 1 76.56 119 LEU B C 1
ATOM 4486 O O . LEU B 1 119 ? -19.562 21.594 18.656 1 76.56 119 LEU B O 1
ATOM 4490 N N . GLY B 1 120 ? -19.938 19.531 17.797 1 74.62 120 GLY B N 1
ATOM 4491 C CA . GLY B 1 120 ? -21.109 19.312 18.625 1 74.62 120 GLY B CA 1
ATOM 4492 C C . GLY B 1 120 ? -22.188 20.359 18.406 1 74.62 120 GLY B C 1
ATOM 4493 O O . GLY B 1 120 ? -22.531 20.672 17.266 1 74.62 120 GLY B O 1
ATOM 4494 N N . SER B 1 121 ? -22.781 20.844 19.609 1 69.12 121 SER B N 1
ATOM 4495 C CA . SER B 1 121 ? -23.875 21.797 19.594 1 69.12 121 SER B CA 1
ATOM 4496 C C . SER B 1 121 ? -23.406 23.172 19.141 1 69.12 121 SER B C 1
ATOM 4498 O O . SER B 1 121 ? -24.219 24.031 18.766 1 69.12 121 SER B O 1
ATOM 4500 N N . LYS B 1 122 ? -22.25 23.406 19.062 1 70.94 122 LYS B N 1
ATOM 4501 C CA . LYS B 1 122 ? -21.672 24.688 18.688 1 70.94 122 LYS B CA 1
ATOM 4502 C C . LYS B 1 122 ? -21.516 24.812 17.172 1 70.94 122 LYS B C 1
ATOM 4504 O O . LYS B 1 122 ? -21.125 25.859 16.672 1 70.94 122 LYS B O 1
ATOM 4509 N N . ASN B 1 123 ? -21.859 23.766 16.562 1 80.88 123 ASN B N 1
ATOM 4510 C CA . ASN B 1 123 ? -21.719 23.812 15.109 1 80.88 123 ASN B CA 1
ATOM 4511 C C . ASN B 1 123 ? -22.734 24.781 14.492 1 80.88 123 ASN B C 1
ATOM 4513 O O . ASN B 1 123 ? -23.938 24.578 14.594 1 80.88 123 ASN B O 1
ATOM 4517 N N . ASP B 1 124 ? -22.203 25.859 13.953 1 89.62 124 ASP B N 1
ATOM 4518 C CA . ASP B 1 124 ? -22.938 26.906 13.289 1 89.62 124 ASP B CA 1
ATOM 4519 C C . ASP B 1 124 ? -22.266 27.312 11.977 1 89.62 124 ASP B C 1
ATOM 4521 O O . ASP B 1 124 ? -21.234 27.969 11.977 1 89.62 124 ASP B O 1
ATOM 4525 N N . ASN B 1 125 ? -22.953 27.031 10.867 1 92.94 125 ASN B N 1
ATOM 4526 C CA . ASN B 1 125 ? -22.359 27.203 9.555 1 92.94 125 ASN B CA 1
ATOM 4527 C C . ASN B 1 125 ? -22 28.672 9.289 1 92.94 125 ASN B C 1
ATOM 4529 O O . ASN B 1 125 ? -20.938 28.969 8.766 1 92.94 125 ASN B O 1
ATOM 4533 N N . GLU B 1 126 ? -22.906 29.547 9.648 1 95.19 126 GLU B N 1
ATOM 4534 C CA . GLU B 1 126 ? -22.656 30.969 9.43 1 95.19 126 GLU B CA 1
ATOM 4535 C C . GLU B 1 126 ? -21.484 31.469 10.266 1 95.19 126 GLU B C 1
ATOM 4537 O O . GLU B 1 126 ? -20.641 32.219 9.773 1 95.19 126 GLU B O 1
ATOM 4542 N N . GLN B 1 127 ? -21.469 31.094 11.445 1 95.12 127 GLN B N 1
ATOM 4543 C CA . GLN B 1 127 ? -20.375 31.469 12.32 1 95.12 127 GLN B CA 1
ATOM 4544 C C . GLN B 1 127 ? -19.047 30.891 11.828 1 95.12 127 GLN B C 1
ATOM 4546 O O . GLN B 1 127 ? -18 31.531 11.922 1 95.12 127 GLN B O 1
ATOM 4551 N N . ASN B 1 128 ? -19.094 29.641 11.359 1 96.06 128 ASN B N 1
ATOM 4552 C CA . ASN B 1 128 ? -17.891 29 10.828 1 96.06 128 ASN B CA 1
ATOM 4553 C C . ASN B 1 128 ? -17.312 29.797 9.656 1 96.06 128 ASN B C 1
ATOM 4555 O O . ASN B 1 128 ? -16.109 30 9.57 1 96.06 128 ASN B O 1
ATOM 4559 N N . ILE B 1 129 ? -18.172 30.219 8.781 1 97.94 129 ILE B N 1
ATOM 4560 C CA . ILE B 1 129 ? -17.766 30.984 7.617 1 97.94 129 ILE B CA 1
ATOM 4561 C C . ILE B 1 129 ? -17.109 32.281 8.062 1 97.94 129 ILE B C 1
ATOM 4563 O O . ILE B 1 129 ? -16.047 32.688 7.543 1 97.94 129 ILE B O 1
ATOM 4567 N N . LYS B 1 130 ? -17.703 32.969 9.039 1 97.88 130 LYS B N 1
ATOM 4568 C CA . LYS B 1 130 ? -17.141 34.188 9.578 1 97.88 130 LYS B CA 1
ATOM 4569 C C . LYS B 1 130 ? -15.781 33.938 10.219 1 97.88 130 LYS B C 1
ATOM 4571 O O . LYS B 1 130 ? -14.852 34.75 10.031 1 97.88 130 LYS B O 1
ATOM 4576 N N . ASN B 1 131 ? -15.719 32.906 10.953 1 97.19 131 ASN B N 1
ATOM 4577 C CA . ASN B 1 131 ? -14.469 32.531 11.609 1 97.19 131 ASN B CA 1
ATOM 4578 C C . ASN B 1 131 ? -13.359 32.281 10.594 1 97.19 131 ASN B C 1
ATOM 4580 O O . ASN B 1 131 ? -12.211 32.656 10.797 1 97.19 131 ASN B O 1
ATOM 4584 N N . VAL B 1 132 ? -13.68 31.578 9.523 1 98.62 132 VAL B N 1
ATOM 4585 C CA . VAL B 1 132 ? -12.695 31.281 8.477 1 98.62 132 VAL B CA 1
ATOM 4586 C C . VAL B 1 132 ? -12.148 32.594 7.918 1 98.62 132 VAL B C 1
ATOM 4588 O O . VAL B 1 132 ? -10.93 32.781 7.816 1 98.62 132 VAL B O 1
ATOM 4591 N N . TYR B 1 133 ? -13.031 33.5 7.602 1 98.75 133 TYR B N 1
ATOM 4592 C CA . TYR B 1 133 ? -12.594 34.781 7.059 1 98.75 133 TYR B CA 1
ATOM 4593 C C . TYR B 1 133 ? -11.695 35.5 8.047 1 98.75 133 TYR B C 1
ATOM 4595 O O . TYR B 1 133 ? -10.594 35.938 7.691 1 98.75 133 TYR B O 1
ATOM 4603 N N . GLU B 1 134 ? -12.109 35.656 9.266 1 98.75 134 GLU B N 1
ATOM 4604 C CA . GLU B 1 134 ? -11.414 36.438 10.273 1 98.75 134 GLU B CA 1
ATOM 4605 C C . GLU B 1 134 ? -10.039 35.875 10.594 1 98.75 134 GLU B C 1
ATOM 4607 O O . GLU B 1 134 ? -9.055 36.594 10.688 1 98.75 134 GLU B O 1
ATOM 4612 N N . LEU B 1 135 ? -9.992 34.594 10.773 1 98.75 135 LEU B N 1
ATOM 4613 C CA . LEU B 1 135 ? -8.758 33.969 11.242 1 98.75 135 LEU B CA 1
ATOM 4614 C C . LEU B 1 135 ? -7.758 33.812 10.102 1 98.75 135 LEU B C 1
ATOM 4616 O O . LEU B 1 135 ? -6.547 33.938 10.312 1 98.75 135 LEU B O 1
ATOM 4620 N N . VAL B 1 136 ? -8.227 33.469 8.891 1 98.88 136 VAL B N 1
ATOM 4621 C CA . VAL B 1 136 ? -7.336 33.5 7.734 1 98.88 136 VAL B CA 1
ATOM 4622 C C . VAL B 1 136 ? -6.754 34.875 7.547 1 98.88 136 VAL B C 1
ATOM 4624 O O . VAL B 1 136 ? -5.551 35.031 7.312 1 98.88 136 VAL B O 1
ATOM 4627 N N . LYS B 1 137 ? -7.582 35.906 7.684 1 98.75 137 LYS B N 1
ATOM 4628 C CA . LYS B 1 137 ? -7.152 37.281 7.504 1 98.75 137 LYS B CA 1
ATOM 4629 C C . LYS B 1 137 ? -6.133 37.688 8.57 1 98.75 137 LYS B C 1
ATOM 4631 O O . LYS B 1 137 ? -5.172 38.406 8.273 1 98.75 137 LYS B O 1
ATOM 4636 N N . LEU B 1 138 ? -6.387 37.219 9.773 1 98.75 138 LEU B N 1
ATOM 4637 C CA . LEU B 1 138 ? -5.465 37.5 10.867 1 98.75 138 LEU B CA 1
ATOM 4638 C C . LEU B 1 138 ? -4.043 37.094 10.5 1 98.75 138 LEU B C 1
ATOM 4640 O O . LEU B 1 138 ? -3.094 37.844 10.719 1 98.75 138 LEU B O 1
ATOM 4644 N N . ALA B 1 139 ? -3.854 35.906 9.93 1 98.81 139 ALA B N 1
ATOM 4645 C CA . ALA B 1 139 ? -2.541 35.375 9.586 1 98.81 139 ALA B CA 1
ATOM 4646 C C . ALA B 1 139 ? -2.018 36 8.289 1 98.81 139 ALA B C 1
ATOM 4648 O O . ALA B 1 139 ? -0.85 36.406 8.211 1 98.81 139 ALA B O 1
ATOM 4649 N N . SER B 1 140 ? -2.893 36.125 7.27 1 98.75 140 SER B N 1
ATOM 4650 C CA . SER B 1 140 ? -2.461 36.625 5.977 1 98.75 140 SER B CA 1
ATOM 4651 C C . SER B 1 140 ? -2.049 38.094 6.078 1 98.75 140 SER B C 1
ATOM 4653 O O . SER B 1 140 ? -1.116 38.531 5.402 1 98.75 140 SER B O 1
ATOM 4655 N N . ASP B 1 141 ? -2.723 38.875 6.926 1 98.5 141 ASP B N 1
ATOM 4656 C CA . ASP B 1 141 ? -2.4 40.281 7.113 1 98.5 141 ASP B CA 1
ATOM 4657 C C . ASP B 1 141 ? -1.002 40.438 7.703 1 98.5 141 ASP B C 1
ATOM 4659 O O . ASP B 1 141 ? -0.359 41.469 7.504 1 98.5 141 ASP B O 1
ATOM 4663 N N . GLU B 1 142 ? -0.594 39.469 8.406 1 98.31 142 GLU B N 1
ATOM 4664 C CA . GLU B 1 142 ? 0.728 39.531 9.016 1 98.31 142 GLU B CA 1
ATOM 4665 C C . GLU B 1 142 ? 1.799 38.969 8.102 1 98.31 142 GLU B C 1
ATOM 4667 O O . GLU B 1 142 ? 2.965 38.844 8.484 1 98.31 142 GLU B O 1
ATOM 4672 N N . GLY B 1 143 ? 1.412 38.5 6.938 1 98.44 143 GLY B N 1
ATOM 4673 C CA . GLY B 1 143 ? 2.381 38.094 5.926 1 98.44 143 GLY B CA 1
ATOM 4674 C C . GLY B 1 143 ? 2.561 36.594 5.824 1 98.44 143 GLY B C 1
ATOM 4675 O O . GLY B 1 143 ? 3.307 36.125 4.973 1 98.44 143 GLY B O 1
ATOM 4676 N N . PHE B 1 144 ? 1.869 35.812 6.66 1 98.81 144 PHE B N 1
ATOM 4677 C CA . PHE B 1 144 ? 1.966 34.375 6.582 1 98.81 144 PHE B CA 1
ATOM 4678 C C . PHE B 1 144 ? 1.234 33.844 5.352 1 98.81 144 PHE B C 1
ATOM 4680 O O . PHE B 1 144 ? 0.183 34.375 4.977 1 98.81 144 PHE B O 1
ATOM 4687 N N . GLU B 1 145 ? 1.824 32.844 4.656 1 98.75 145 GLU B N 1
ATOM 4688 C CA . GLU B 1 145 ? 0.966 32.031 3.801 1 98.75 145 GLU B CA 1
ATOM 4689 C C . GLU B 1 145 ? -0.059 31.25 4.625 1 98.75 145 GLU B C 1
ATOM 4691 O O . GLU B 1 145 ? 0.238 30.797 5.734 1 98.75 145 GLU B O 1
ATOM 4696 N N . VAL B 1 146 ? -1.238 31.125 4.098 1 98.94 146 VAL B N 1
ATOM 4697 C CA . VAL B 1 146 ? -2.266 30.391 4.816 1 98.94 146 VAL B CA 1
ATOM 4698 C C . VAL B 1 146 ? -2.777 29.234 3.947 1 98.94 146 VAL B C 1
ATOM 4700 O O . VAL B 1 146 ? -3.012 29.422 2.75 1 98.94 146 VAL B O 1
ATOM 4703 N N . GLU B 1 147 ? -2.814 28.047 4.512 1 98.94 147 GLU B N 1
ATOM 4704 C CA . GLU B 1 147 ? -3.498 26.875 3.959 1 98.94 147 GLU B CA 1
ATOM 4705 C C . GLU B 1 147 ? -4.75 26.547 4.762 1 98.94 147 GLU B C 1
ATOM 4707 O O . GLU B 1 147 ? -4.73 26.562 5.996 1 98.94 147 GLU B O 1
ATOM 4712 N N . PHE B 1 148 ? -5.832 26.344 4.035 1 98.88 148 PHE B N 1
ATOM 4713 C CA . PHE B 1 148 ? -7.086 25.984 4.684 1 98.88 148 PHE B CA 1
ATOM 4714 C C . PHE B 1 148 ? -7.539 24.594 4.242 1 98.88 148 PHE B C 1
ATOM 4716 O O . PHE B 1 148 ? -7.637 24.328 3.045 1 98.88 148 PHE B O 1
ATOM 4723 N N . SER B 1 149 ? -7.832 23.719 5.234 1 98.62 149 SER B N 1
ATOM 4724 C CA . SER B 1 149 ? -8.273 22.359 4.953 1 98.62 149 SER B CA 1
ATOM 4725 C C . SER B 1 149 ? -9.742 22.156 5.316 1 98.62 149 SER B C 1
ATOM 4727 O O . SER B 1 149 ? -10.141 22.422 6.453 1 98.62 149 SER B O 1
ATOM 4729 N N . ALA B 1 150 ? -10.5 21.703 4.348 1 98.19 150 ALA B N 1
ATOM 4730 C CA . ALA B 1 150 ? -11.875 21.281 4.586 1 98.19 150 ALA B CA 1
ATOM 4731 C C . ALA B 1 150 ? -11.93 19.812 4.98 1 98.19 150 ALA B C 1
ATOM 4733 O O . ALA B 1 150 ? -12.156 18.938 4.137 1 98.19 150 ALA B O 1
ATOM 4734 N N . GLU B 1 151 ? -11.82 19.516 6.277 1 95.44 151 GLU B N 1
ATOM 4735 C CA . GLU B 1 151 ? -11.719 18.141 6.797 1 95.44 151 GLU B CA 1
ATOM 4736 C C . GLU B 1 151 ? -12.969 17.344 6.457 1 95.44 151 GLU B C 1
ATOM 4738 O O . GLU B 1 151 ? -14.094 17.797 6.672 1 95.44 151 GLU B O 1
ATOM 4743 N N . GLY B 1 152 ? -12.773 16.156 5.969 1 95.25 152 GLY B N 1
ATOM 4744 C CA . GLY B 1 152 ? -13.875 15.297 5.562 1 95.25 152 GLY B CA 1
ATOM 4745 C C . GLY B 1 152 ? -14.422 15.633 4.191 1 95.25 152 GLY B C 1
ATOM 4746 O O . GLY B 1 152 ? -15.562 15.281 3.865 1 95.25 152 GLY B O 1
ATOM 4747 N N . TYR B 1 153 ? -13.664 16.266 3.375 1 97.69 153 TYR B N 1
ATOM 4748 C CA . TYR B 1 153 ? -14.102 16.812 2.098 1 97.69 153 TYR B CA 1
ATOM 4749 C C . TYR B 1 153 ? -14.656 15.719 1.194 1 97.69 153 TYR B C 1
ATOM 4751 O O . TYR B 1 153 ? -15.609 15.953 0.444 1 97.69 153 TYR B O 1
ATOM 4759 N N . SER B 1 154 ? -14.094 14.539 1.206 1 95.88 154 SER B N 1
ATOM 4760 C CA . SER B 1 154 ? -14.5 13.469 0.304 1 95.88 154 SER B CA 1
ATOM 4761 C C . SER B 1 154 ? -15.891 12.945 0.651 1 95.88 154 SER B C 1
ATOM 4763 O O . SER B 1 154 ? -16.453 12.125 -0.073 1 95.88 154 SER B O 1
ATOM 4765 N N . ARG B 1 155 ? -16.484 13.5 1.718 1 93.62 155 ARG B N 1
ATOM 4766 C CA . ARG B 1 155 ? -17.812 13.086 2.162 1 93.62 155 ARG B CA 1
ATOM 4767 C C . ARG B 1 155 ? -18.703 14.289 2.434 1 93.62 155 ARG B C 1
ATOM 4769 O O . ARG B 1 155 ? -19.281 14.406 3.512 1 93.62 155 ARG B O 1
ATOM 4776 N N . LEU B 1 156 ? -18.906 15.125 1.529 1 91.94 156 LEU B N 1
ATOM 4777 C CA . LEU B 1 156 ? -19.641 16.359 1.715 1 91.94 156 LEU B CA 1
ATOM 4778 C C . LEU B 1 156 ? -21.141 16.094 1.861 1 91.94 156 LEU B C 1
ATOM 4780 O O . LEU B 1 156 ? -21.844 16.859 2.529 1 91.94 156 LEU B O 1
ATOM 4784 N N . GLY B 1 157 ? -21.656 14.992 1.285 1 84.19 157 GLY B N 1
ATOM 4785 C CA . GLY B 1 157 ? -23.094 14.789 1.291 1 84.19 157 GLY B CA 1
ATOM 4786 C C . GLY B 1 157 ? -23.859 15.93 0.655 1 84.19 157 GLY B C 1
ATOM 4787 O O . GLY B 1 157 ? -23.672 16.234 -0.526 1 84.19 157 GLY B O 1
ATOM 4788 N N . ASP B 1 158 ? -24.656 16.766 1.502 1 88.25 158 ASP B N 1
ATOM 4789 C CA . ASP B 1 158 ? -25.453 17.875 0.991 1 88.25 158 ASP B CA 1
ATOM 4790 C C . ASP B 1 158 ? -24.844 19.219 1.374 1 88.25 158 ASP B C 1
ATOM 4792 O O . ASP B 1 158 ? -25.531 20.25 1.319 1 88.25 158 ASP B O 1
ATOM 4796 N N . THR B 1 159 ? -23.578 19.266 1.62 1 93.19 159 THR B N 1
ATOM 4797 C CA . THR B 1 159 ? -22.969 20.469 2.154 1 93.19 159 THR B CA 1
ATOM 4798 C C . THR B 1 159 ? -22.125 21.172 1.088 1 93.19 159 THR B C 1
ATOM 4800 O O . THR B 1 159 ? -21.281 22.016 1.405 1 93.19 159 THR B O 1
ATOM 4803 N N . PHE B 1 160 ? -22.25 20.828 -0.144 1 97 160 PHE B N 1
ATOM 4804 C CA . PHE B 1 160 ? -21.438 21.391 -1.213 1 97 160 PHE B CA 1
ATOM 4805 C C . PHE B 1 160 ? -21.516 22.906 -1.206 1 97 160 PHE B C 1
ATOM 4807 O O . PHE B 1 160 ? -20.5 23.594 -1.291 1 97 160 PHE B O 1
ATOM 4814 N N . ASP B 1 161 ? -22.688 23.5 -1.078 1 97.31 161 ASP B N 1
ATOM 4815 C CA . ASP B 1 161 ? -22.891 24.938 -1.104 1 97.31 161 ASP B CA 1
ATOM 4816 C C . ASP B 1 161 ? -22.281 25.609 0.134 1 97.31 161 ASP B C 1
ATOM 4818 O O . ASP B 1 161 ? -21.703 26.688 0.047 1 97.31 161 ASP B O 1
ATOM 4822 N N . TYR B 1 162 ? -22.531 24.969 1.247 1 97.12 162 TYR B N 1
ATOM 4823 C CA . TYR B 1 162 ? -21.922 25.453 2.479 1 97.12 162 TYR B CA 1
ATOM 4824 C C . TYR B 1 162 ? -20.406 25.531 2.34 1 97.12 162 TYR B C 1
ATOM 4826 O O . TYR B 1 162 ? -19.797 26.547 2.678 1 97.12 162 TYR B O 1
ATOM 4834 N N . VAL B 1 163 ? -19.797 24.469 1.789 1 98.5 163 VAL B N 1
ATOM 4835 C CA . VAL B 1 163 ? -18.344 24.391 1.643 1 98.5 163 VAL B CA 1
ATOM 4836 C C . VAL B 1 163 ? -17.875 25.422 0.618 1 98.5 163 VAL B C 1
ATOM 4838 O O . VAL B 1 163 ? -16.797 26 0.759 1 98.5 163 VAL B O 1
ATOM 4841 N N . THR B 1 164 ? -18.703 25.688 -0.395 1 98.69 164 THR B N 1
ATOM 4842 C CA . THR B 1 164 ? -18.406 26.734 -1.355 1 98.69 164 THR B CA 1
ATOM 4843 C C . THR B 1 164 ? -18.25 28.078 -0.649 1 98.69 164 THR B C 1
ATOM 4845 O O . THR B 1 164 ? -17.312 28.828 -0.927 1 98.69 164 THR B O 1
ATOM 4848 N N . ASN B 1 165 ? -19.156 28.359 0.231 1 98.69 165 ASN B N 1
ATOM 4849 C CA . ASN B 1 165 ? -19.109 29.625 0.97 1 98.69 165 ASN B CA 1
ATOM 4850 C C . ASN B 1 165 ? -17.906 29.672 1.9 1 98.69 165 ASN B C 1
ATOM 4852 O O . ASN B 1 165 ? -17.328 30.75 2.119 1 98.69 165 ASN B O 1
ATOM 4856 N N . VAL B 1 166 ? -17.578 28.547 2.453 1 98.69 166 VAL B N 1
ATOM 4857 C CA . VAL B 1 166 ? -16.375 28.453 3.281 1 98.69 166 VAL B CA 1
ATOM 4858 C C . VAL B 1 166 ? -15.148 28.812 2.453 1 98.69 166 VAL B C 1
ATOM 4860 O O . VAL B 1 166 ? -14.305 29.594 2.891 1 98.69 166 VAL B O 1
ATOM 4863 N N . PHE B 1 167 ? -15.031 28.25 1.26 1 98.88 167 PHE B N 1
ATOM 4864 C CA . PHE B 1 167 ? -13.898 28.516 0.385 1 98.88 167 PHE B CA 1
ATOM 4865 C C . PHE B 1 167 ? -13.883 29.969 -0.053 1 98.88 167 PHE B C 1
ATOM 4867 O O . PHE B 1 167 ? -12.82 30.594 -0.11 1 98.88 167 PHE B O 1
ATOM 4874 N N . ARG B 1 168 ? -15.086 30.578 -0.315 1 98.81 168 ARG B N 1
ATOM 4875 C CA . ARG B 1 168 ? -15.188 31.984 -0.665 1 98.81 168 ARG B CA 1
ATOM 4876 C C . ARG B 1 168 ? -14.594 32.875 0.433 1 98.81 168 ARG B C 1
ATOM 4878 O O . ARG B 1 168 ? -13.836 33.781 0.15 1 98.81 168 ARG B O 1
ATOM 4885 N N . ALA B 1 169 ? -14.984 32.562 1.599 1 98.81 169 ALA B N 1
ATOM 4886 C CA . ALA B 1 169 ? -14.5 33.312 2.744 1 98.81 169 ALA B CA 1
ATOM 4887 C C . ALA B 1 169 ? -12.977 33.219 2.869 1 98.81 169 ALA B C 1
ATOM 4889 O O . ALA B 1 169 ? -12.297 34.219 3.102 1 98.81 169 ALA B O 1
ATOM 4890 N N . ALA B 1 170 ? -12.43 31.984 2.75 1 98.88 170 ALA B N 1
ATOM 4891 C CA . ALA B 1 170 ? -10.984 31.766 2.854 1 98.88 170 ALA B CA 1
ATOM 4892 C C . ALA B 1 170 ? -10.234 32.531 1.775 1 98.88 170 ALA B C 1
ATOM 4894 O O . ALA B 1 170 ? -9.234 33.219 2.061 1 98.88 170 ALA B O 1
ATOM 4895 N N . VAL B 1 171 ? -10.719 32.469 0.547 1 98.88 171 VAL B N 1
ATOM 4896 C CA . VAL B 1 171 ? -10.055 33.094 -0.593 1 98.88 171 VAL B CA 1
ATOM 4897 C C . VAL B 1 171 ? -10.125 34.625 -0.459 1 98.88 171 VAL B C 1
ATOM 4899 O O . VAL B 1 171 ? -9.133 35.312 -0.684 1 98.88 171 VAL B O 1
ATOM 4902 N N . ALA B 1 172 ? -11.305 35.125 -0.069 1 98.75 172 ALA B N 1
ATOM 4903 C CA . ALA B 1 172 ? -11.469 36.562 0.133 1 98.75 172 ALA B CA 1
ATOM 4904 C C . ALA B 1 172 ? -10.508 37.094 1.205 1 98.75 172 ALA B C 1
ATOM 4906 O O . ALA B 1 172 ? -10.055 38.219 1.139 1 98.75 172 ALA B O 1
ATOM 4907 N N . ALA B 1 173 ? -10.188 36.219 2.145 1 98.81 173 ALA B N 1
ATOM 4908 C CA . ALA B 1 173 ? -9.352 36.594 3.279 1 98.81 173 ALA B CA 1
ATOM 4909 C C . ALA B 1 173 ? -7.871 36.469 2.945 1 98.81 173 ALA B C 1
ATOM 4911 O O . ALA B 1 173 ? -7.012 36.906 3.707 1 98.81 173 ALA B O 1
ATOM 4912 N N . GLY B 1 174 ? -7.559 35.781 1.834 1 98.62 174 GLY B N 1
ATOM 4913 C CA . GLY B 1 174 ? -6.176 35.781 1.389 1 98.62 174 GLY B CA 1
ATOM 4914 C C . GLY B 1 174 ? -5.523 34.406 1.494 1 98.62 174 GLY B C 1
ATOM 4915 O O . GLY B 1 174 ? -4.297 34.312 1.532 1 98.62 174 GLY 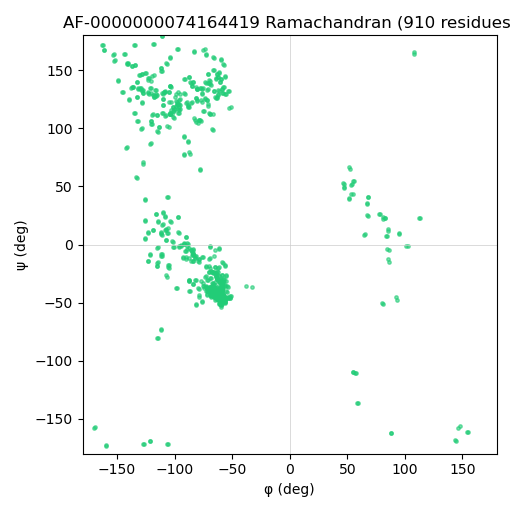B O 1
ATOM 4916 N N . VAL B 1 175 ? -6.281 33.344 1.503 1 98.81 175 VAL B N 1
ATOM 4917 C CA . VAL B 1 175 ? -5.719 32 1.549 1 98.81 175 VAL B CA 1
ATOM 4918 C C . VAL B 1 175 ? -4.883 31.75 0.298 1 98.81 175 VAL B C 1
ATOM 4920 O O . VAL B 1 175 ? -5.207 32.25 -0.784 1 98.81 175 VAL B O 1
ATOM 4923 N N . LYS B 1 176 ? -3.795 31.016 0.484 1 98.69 176 LYS B N 1
ATOM 4924 C CA . LYS B 1 176 ? -2.934 30.656 -0.637 1 98.69 176 LYS B CA 1
ATOM 4925 C C . LYS B 1 176 ? -3.246 29.25 -1.132 1 98.69 176 LYS B C 1
ATOM 4927 O O . LYS B 1 176 ? -3.162 28.969 -2.33 1 98.69 176 LYS B O 1
ATOM 4932 N N . VAL B 1 177 ? -3.549 28.344 -0.256 1 98.94 177 VAL B N 1
ATOM 4933 C CA . VAL B 1 177 ? -3.76 26.938 -0.571 1 98.94 177 VAL B CA 1
ATOM 4934 C C . VAL B 1 177 ? -5.098 26.469 0.001 1 98.94 177 VAL B C 1
ATOM 4936 O O . VAL B 1 177 ? -5.414 26.75 1.158 1 98.94 177 VAL B O 1
ATOM 4939 N N . ILE B 1 178 ? -5.902 25.797 -0.731 1 98.94 178 ILE B N 1
ATOM 4940 C CA . ILE B 1 178 ? -7.098 25.094 -0.278 1 98.94 178 ILE B CA 1
ATOM 4941 C C . ILE B 1 178 ? -6.871 23.594 -0.375 1 98.94 178 ILE B C 1
ATOM 4943 O O . ILE B 1 178 ? -6.586 23.062 -1.454 1 98.94 178 ILE B O 1
ATOM 4947 N N . ASN B 1 179 ? -6.961 22.938 0.747 1 98.88 179 ASN B N 1
ATOM 4948 C CA . ASN B 1 179 ? -6.742 21.5 0.822 1 98.88 179 ASN B CA 1
ATOM 4949 C C . ASN B 1 179 ? -8.055 20.734 0.973 1 98.88 179 ASN B C 1
ATOM 4951 O O . ASN B 1 179 ? -8.898 21.109 1.789 1 98.88 179 ASN B O 1
ATOM 4955 N N . CYS B 1 180 ? -8.234 19.719 0.17 1 98.81 180 CYS B N 1
ATOM 4956 C CA . CYS B 1 180 ? -9.391 18.844 0.189 1 98.81 180 CYS B CA 1
ATOM 4957 C C . CYS B 1 180 ? -8.992 17.438 0.615 1 98.81 180 CYS B C 1
ATOM 4959 O O . CYS B 1 180 ? -8.594 16.625 -0.217 1 98.81 180 CYS B O 1
ATOM 4961 N N . PRO B 1 181 ? -9.234 17.094 1.859 1 98.31 181 PRO B N 1
ATOM 4962 C CA . PRO B 1 181 ? -8.758 15.797 2.357 1 98.31 181 PRO B CA 1
ATOM 4963 C C . PRO B 1 181 ? -9.781 14.68 2.186 1 98.31 181 PRO B C 1
ATOM 4965 O O . PRO B 1 181 ? -10.984 14.922 2.303 1 98.31 181 PRO B O 1
ATOM 4968 N N . ASP B 1 182 ? -9.312 13.516 1.86 1 97.88 182 ASP B N 1
ATOM 4969 C CA . ASP B 1 182 ? -10.031 12.266 2.105 1 97.88 182 ASP B CA 1
ATOM 4970 C C . ASP B 1 182 ? -9.727 11.727 3.502 1 97.88 182 ASP B C 1
ATOM 4972 O O . ASP B 1 182 ? -9.016 10.727 3.648 1 97.88 182 ASP B O 1
ATOM 4976 N N . THR B 1 183 ? -10.367 12.289 4.434 1 95.5 183 THR B N 1
ATOM 4977 C CA . THR B 1 183 ? -10.008 12.188 5.844 1 95.5 183 THR B CA 1
ATOM 4978 C C . THR B 1 183 ? -10.172 10.758 6.34 1 95.5 183 THR B C 1
ATOM 4980 O O . THR B 1 183 ? -9.367 10.273 7.141 1 95.5 183 THR B O 1
ATOM 4983 N N . ILE B 1 184 ? -11.164 10.055 5.895 1 92.94 184 ILE B N 1
ATOM 4984 C CA . ILE B 1 184 ? -11.43 8.734 6.465 1 92.94 184 ILE B CA 1
ATOM 4985 C C . ILE B 1 184 ? -10.906 7.652 5.523 1 92.94 184 ILE B C 1
ATOM 4987 O O . ILE B 1 184 ? -11.125 6.461 5.754 1 92.94 184 ILE B O 1
ATOM 4991 N N . GLY B 1 185 ? -10.25 8.07 4.363 1 96.5 185 GLY B N 1
ATOM 4992 C CA . GLY B 1 185 ? -9.617 7.121 3.457 1 96.5 185 GLY B CA 1
ATOM 4993 C C . GLY B 1 185 ? -10.609 6.219 2.748 1 96.5 185 GLY B C 1
ATOM 4994 O O . GLY B 1 185 ? -10.344 5.035 2.549 1 96.5 185 GLY B O 1
ATOM 4995 N N . GLY B 1 186 ? -11.75 6.777 2.436 1 95.12 186 GLY B N 1
ATOM 4996 C CA . GLY B 1 186 ? -12.812 5.957 1.861 1 95.12 186 GLY B CA 1
ATOM 4997 C C . GLY B 1 186 ? -13.156 6.348 0.438 1 95.12 186 GLY B C 1
ATOM 4998 O O . GLY B 1 186 ? -13.992 5.703 -0.2 1 95.12 186 GLY B O 1
ATOM 4999 N N . ALA B 1 187 ? -12.555 7.367 -0.126 1 96.81 187 ALA B N 1
ATOM 5000 C CA . ALA B 1 187 ? -12.883 7.828 -1.473 1 96.81 187 ALA B CA 1
ATOM 5001 C C . ALA B 1 187 ? -12.406 6.836 -2.525 1 96.81 187 ALA B C 1
ATOM 5003 O O . ALA B 1 187 ? -11.391 6.16 -2.336 1 96.81 187 ALA B O 1
ATOM 5004 N N . CYS B 1 188 ? -13.109 6.711 -3.584 1 97.5 188 CYS B N 1
ATOM 5005 C CA . CYS B 1 188 ? -12.781 5.855 -4.719 1 97.5 188 CYS B CA 1
ATOM 5006 C C . CYS B 1 188 ? -13.312 6.445 -6.02 1 97.5 188 CYS B C 1
ATOM 5008 O O . CYS B 1 188 ? -14.422 6.98 -6.055 1 97.5 188 CYS B O 1
ATOM 5010 N N . GLU B 1 189 ? -12.5 6.301 -7.039 1 96.38 189 GLU B N 1
ATOM 5011 C CA . GLU B 1 189 ? -12.898 6.82 -8.344 1 96.38 189 GLU B CA 1
ATOM 5012 C C . GLU B 1 189 ? -14.156 6.121 -8.852 1 96.38 189 GLU B C 1
ATOM 5014 O O . GLU B 1 189 ? -14.906 6.688 -9.656 1 96.38 189 GLU B O 1
ATOM 5019 N N . ARG B 1 190 ? -14.43 4.914 -8.375 1 96.12 190 ARG B N 1
ATOM 5020 C CA . ARG B 1 190 ? -15.555 4.117 -8.844 1 96.12 190 ARG B CA 1
ATOM 5021 C C . ARG B 1 190 ? -16.828 4.484 -8.094 1 96.12 190 ARG B C 1
ATOM 5023 O O . ARG B 1 190 ? -17.922 4.043 -8.469 1 96.12 190 ARG B O 1
ATOM 5030 N N . GLU B 1 191 ? -16.688 5.328 -7.16 1 92.56 191 GLU B N 1
ATOM 5031 C CA . GLU B 1 191 ? -17.844 5.707 -6.359 1 92.56 191 GLU B CA 1
ATOM 5032 C C . GLU B 1 191 ? -18.484 6.984 -6.895 1 92.56 191 GLU B C 1
ATOM 5034 O O . GLU B 1 191 ? -17.828 8.016 -7.008 1 92.56 191 GLU B O 1
ATOM 5039 N N . ASN B 1 192 ? -19.828 6.953 -7.199 1 89.56 192 ASN B N 1
ATOM 5040 C CA . ASN B 1 192 ? -20.641 8.109 -7.551 1 89.56 192 ASN B CA 1
ATOM 5041 C C . ASN B 1 192 ? -19.953 8.992 -8.586 1 89.56 192 ASN B C 1
ATOM 5043 O O . ASN B 1 192 ? -19.812 10.203 -8.383 1 89.56 192 ASN B O 1
ATOM 5047 N N . ASP B 1 193 ? -19.438 8.414 -9.68 1 88.06 193 ASP B N 1
ATOM 5048 C CA . ASP B 1 193 ? -18.766 9.102 -10.781 1 88.06 193 ASP B CA 1
ATOM 5049 C C . ASP B 1 193 ? -17.625 9.961 -10.273 1 88.06 193 ASP B C 1
ATOM 5051 O O . ASP B 1 193 ? -17.594 11.172 -10.516 1 88.06 193 ASP B O 1
ATOM 5055 N N . ASN B 1 194 ? -16.734 9.305 -9.461 1 93.69 194 ASN B N 1
ATOM 5056 C CA . ASN B 1 194 ? -15.555 9.961 -8.922 1 93.69 194 ASN B CA 1
ATOM 5057 C C . ASN B 1 194 ? -15.922 11.234 -8.156 1 93.69 194 ASN B C 1
ATOM 5059 O O . ASN B 1 194 ? -15.367 12.305 -8.422 1 93.69 194 ASN B O 1
ATOM 5063 N N . TYR B 1 195 ? -16.766 11.078 -7.25 1 94.25 195 TYR B N 1
ATOM 5064 C CA . TYR B 1 195 ? -17.406 12.125 -6.465 1 94.25 195 TYR B CA 1
ATOM 5065 C C . TYR B 1 195 ? -16.359 13.062 -5.859 1 94.25 195 TYR B C 1
ATOM 5067 O O . TYR B 1 195 ? -16.5 14.281 -5.926 1 94.25 195 TYR B O 1
ATOM 5075 N N . PHE B 1 196 ? -15.328 12.609 -5.281 1 97.44 196 PHE B N 1
ATOM 5076 C CA . PHE B 1 196 ? -14.289 13.359 -4.594 1 97.44 196 PHE B CA 1
ATOM 5077 C C . PHE B 1 196 ? -13.609 14.336 -5.547 1 97.44 196 PHE B C 1
ATOM 5079 O O . PHE B 1 196 ? -13.641 15.547 -5.332 1 97.44 196 PHE B O 1
ATOM 5086 N N . ILE B 1 197 ? -13.156 13.812 -6.672 1 98 197 ILE B N 1
ATOM 5087 C CA . ILE B 1 197 ? -12.383 14.602 -7.621 1 98 197 ILE B CA 1
ATOM 5088 C C . ILE B 1 197 ? -13.305 15.539 -8.391 1 98 197 ILE B C 1
ATOM 5090 O O . ILE B 1 197 ? -12.938 16.688 -8.68 1 98 197 ILE B O 1
ATOM 5094 N N . LYS B 1 198 ? -14.484 15.141 -8.703 1 97.5 198 LYS B N 1
ATOM 5095 C CA . LYS B 1 198 ? -15.445 15.977 -9.414 1 97.5 198 LYS B CA 1
ATOM 5096 C C . LYS B 1 198 ? -15.82 17.203 -8.586 1 97.5 198 LYS B C 1
ATOM 5098 O O . LYS B 1 198 ? -15.922 18.312 -9.117 1 97.5 198 LYS B O 1
ATOM 5103 N N . ASN B 1 199 ? -16.031 16.984 -7.301 1 98 199 ASN B N 1
ATOM 5104 C CA . ASN B 1 199 ? -16.344 18.109 -6.418 1 98 199 ASN B CA 1
ATOM 5105 C C . ASN B 1 199 ? -15.18 19.078 -6.32 1 98 199 ASN B C 1
ATOM 5107 O O . ASN B 1 199 ? -15.383 20.297 -6.301 1 98 199 ASN B O 1
ATOM 5111 N N . MET B 1 200 ? -14 18.578 -6.223 1 98.56 200 MET B N 1
ATOM 5112 C CA . MET B 1 200 ? -12.82 19.438 -6.188 1 98.56 200 MET B CA 1
ATOM 5113 C C . MET B 1 200 ? -12.75 20.312 -7.43 1 98.56 200 MET B C 1
ATOM 5115 O O . MET B 1 200 ? -12.484 21.516 -7.336 1 98.56 200 MET B O 1
ATOM 5119 N N . ALA B 1 201 ? -12.953 19.672 -8.578 1 98.5 201 ALA B N 1
ATOM 5120 C CA . ALA B 1 201 ? -12.891 20.391 -9.852 1 98.5 201 ALA B CA 1
ATOM 5121 C C . ALA B 1 201 ? -13.961 21.469 -9.914 1 98.5 201 ALA B C 1
ATOM 5123 O O . ALA B 1 201 ? -13.695 22.594 -10.359 1 98.5 201 ALA B O 1
ATOM 5124 N N . LYS B 1 202 ? -15.148 21.141 -9.516 1 98.44 202 LYS B N 1
ATOM 5125 C CA . LYS B 1 202 ? -16.25 22.109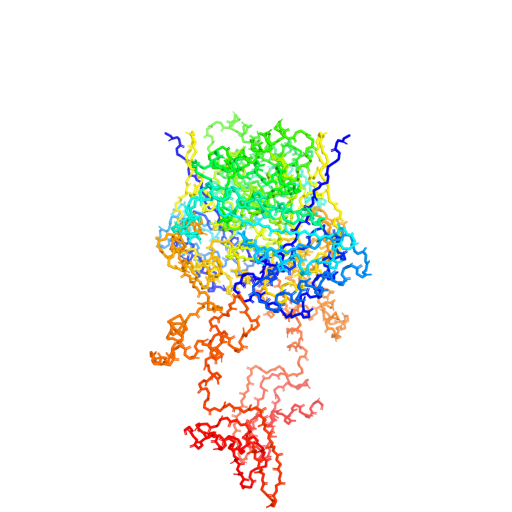 -9.523 1 98.44 202 LYS B CA 1
ATOM 5126 C C . LYS B 1 202 ? -15.953 23.281 -8.609 1 98.44 202 LYS B C 1
ATOM 5128 O O . LYS B 1 202 ? -16.203 24.438 -8.984 1 98.44 202 LYS B O 1
ATOM 5133 N N . HIS B 1 203 ? -15.484 23 -7.398 1 98.81 203 HIS B N 1
ATOM 5134 C CA . HIS B 1 203 ? -15.133 24.062 -6.469 1 98.81 203 HIS B CA 1
ATOM 5135 C C . HIS B 1 203 ? -14.031 24.953 -7.035 1 98.81 203 HIS B C 1
ATOM 5137 O O . HIS B 1 203 ? -14.078 26.172 -6.898 1 98.81 203 HIS B O 1
ATOM 5143 N N . ALA B 1 204 ? -13.039 24.359 -7.613 1 98.81 204 ALA B N 1
ATOM 5144 C CA . ALA B 1 204 ? -11.945 25.125 -8.203 1 98.81 204 ALA B CA 1
ATOM 5145 C C . ALA B 1 204 ? -12.453 26.047 -9.312 1 98.81 204 ALA B C 1
ATOM 5147 O O . ALA B 1 204 ? -12 27.188 -9.438 1 98.81 204 ALA B O 1
ATOM 5148 N N . GLU B 1 205 ? -13.344 25.562 -10.125 1 98.62 205 GLU B N 1
ATOM 5149 C CA . GLU B 1 205 ? -13.922 26.344 -11.203 1 98.62 205 GLU B CA 1
ATOM 5150 C C . GLU B 1 205 ? -14.703 27.547 -10.656 1 98.62 205 GLU B C 1
ATOM 5152 O O . GLU B 1 205 ? -14.586 28.656 -11.164 1 98.62 205 GLU B O 1
ATOM 5157 N N . ILE B 1 206 ? -15.5 27.266 -9.672 1 98.75 206 ILE B N 1
ATOM 5158 C CA . ILE B 1 206 ? -16.297 28.312 -9.055 1 98.75 206 ILE B CA 1
ATOM 5159 C C . ILE B 1 206 ? -15.391 29.406 -8.5 1 98.75 206 ILE B C 1
ATOM 5161 O O . ILE B 1 206 ? -15.602 30.594 -8.758 1 98.75 206 ILE B O 1
ATOM 5165 N N . ILE B 1 207 ? -14.406 29 -7.758 1 98.75 207 ILE B N 1
ATOM 5166 C CA . ILE B 1 207 ? -13.5 29.922 -7.105 1 98.75 207 ILE B CA 1
ATOM 5167 C C . ILE B 1 207 ? -12.727 30.719 -8.156 1 98.75 207 ILE B C 1
ATOM 5169 O O . ILE B 1 207 ? -12.547 31.938 -8.016 1 98.75 207 ILE B O 1
ATOM 5173 N N . LYS B 1 208 ? -12.273 30.094 -9.219 1 98.38 208 LYS B N 1
ATOM 5174 C CA . LYS B 1 208 ? -11.539 30.766 -10.281 1 98.38 208 LYS B CA 1
ATOM 5175 C C . LYS B 1 208 ? -12.414 31.812 -10.969 1 98.38 208 LYS B C 1
ATOM 5177 O O . LYS B 1 208 ? -11.938 32.906 -11.312 1 98.38 208 LYS B O 1
ATOM 5182 N N . LYS B 1 209 ? -13.633 31.516 -11.219 1 98.44 209 LYS B N 1
ATOM 5183 C CA . LYS B 1 209 ? -14.57 32.438 -11.852 1 98.44 209 LYS B CA 1
ATOM 5184 C C . LYS B 1 209 ? -14.844 33.656 -10.969 1 98.44 209 LYS B C 1
ATOM 5186 O O . LYS B 1 209 ? -14.891 34.781 -11.453 1 98.44 209 LYS B O 1
ATOM 5191 N N . GLU B 1 210 ? -15.016 33.375 -9.703 1 98.5 210 GLU B N 1
ATOM 5192 C CA . GLU B 1 210 ? -15.414 34.438 -8.766 1 98.5 210 GLU B CA 1
ATOM 5193 C C . GLU B 1 210 ? -14.211 35.25 -8.336 1 98.5 210 GLU B C 1
ATOM 5195 O O . GLU B 1 210 ? -14.359 36.438 -8 1 98.5 210 GLU B O 1
ATOM 5200 N N . PHE B 1 211 ? -13.07 34.656 -8.289 1 98.44 211 PHE B N 1
ATOM 5201 C CA . PHE B 1 211 ? -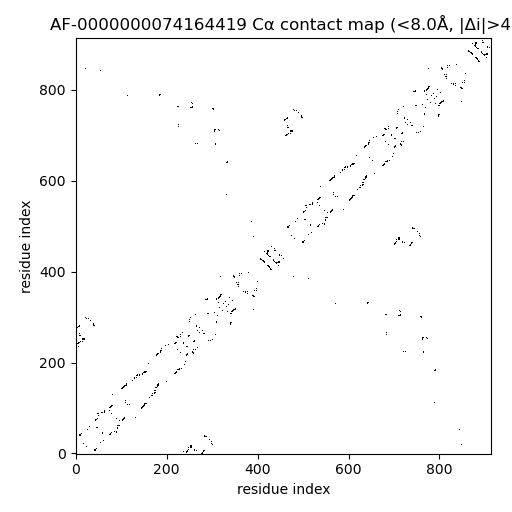11.844 35.312 -7.871 1 98.44 211 PHE B CA 1
ATOM 5202 C C . PHE B 1 211 ? -10.75 35.125 -8.922 1 98.44 211 PHE B C 1
ATOM 5204 O O . PHE B 1 211 ? -9.703 34.531 -8.641 1 98.44 211 PHE B O 1
ATOM 5211 N N . PRO B 1 212 ? -10.82 35.719 -10.109 1 96.94 212 PRO B N 1
ATOM 5212 C CA . PRO B 1 212 ? -9.898 35.469 -11.219 1 96.94 212 PRO B CA 1
ATOM 5213 C C . PRO B 1 212 ? -8.484 35.969 -10.93 1 96.94 212 PRO B C 1
ATOM 5215 O O . PRO B 1 212 ? -7.516 35.5 -11.516 1 96.94 212 PRO B O 1
ATOM 5218 N N . ASP B 1 213 ? -8.375 36.906 -10.055 1 96.75 213 ASP B N 1
ATOM 5219 C CA . ASP B 1 213 ? -7.066 37.469 -9.789 1 96.75 213 ASP B CA 1
ATOM 5220 C C . ASP B 1 213 ? -6.344 36.719 -8.672 1 96.75 213 ASP B C 1
ATOM 5222 O O . ASP B 1 213 ? -5.203 37.062 -8.328 1 96.75 213 ASP B O 1
ATOM 5226 N N . ARG B 1 214 ? -7.008 35.781 -8.039 1 96.81 214 ARG B N 1
ATOM 5227 C CA . ARG B 1 214 ? -6.402 34.969 -6.984 1 96.81 214 ARG B CA 1
ATOM 5228 C C . ARG B 1 214 ? -5.863 33.656 -7.535 1 96.81 214 ARG B C 1
ATOM 5230 O O . ARG B 1 214 ? -6.59 32.906 -8.203 1 96.81 214 ARG B O 1
ATOM 5237 N N . ASN B 1 215 ? -4.621 33.469 -7.375 1 96.31 215 ASN B N 1
ATOM 5238 C CA . ASN B 1 215 ? -4.016 32.188 -7.773 1 96.31 215 ASN B CA 1
ATOM 5239 C C . ASN B 1 215 ? -3.992 31.188 -6.617 1 96.31 215 ASN B C 1
ATOM 5241 O O . ASN B 1 215 ? -3.014 31.125 -5.871 1 96.31 215 ASN B O 1
ATOM 5245 N N . ILE B 1 216 ? -4.977 30.375 -6.543 1 98.5 216 ILE B N 1
ATOM 5246 C CA . ILE B 1 216 ? -5.141 29.422 -5.453 1 98.5 216 ILE B CA 1
ATOM 5247 C C . ILE B 1 216 ? -4.488 28.094 -5.824 1 98.5 216 ILE B C 1
ATOM 5249 O O . ILE B 1 216 ? -4.688 27.594 -6.93 1 98.5 216 ILE B O 1
ATOM 5253 N N . ILE B 1 217 ? -3.664 27.531 -4.98 1 98.81 217 ILE B N 1
ATOM 5254 C CA . ILE B 1 217 ? -3.145 26.172 -5.121 1 98.81 217 ILE B CA 1
ATOM 5255 C C . ILE B 1 217 ? -4.105 25.188 -4.465 1 98.81 217 ILE B C 1
ATOM 5257 O O . ILE B 1 217 ? -4.395 25.281 -3.271 1 98.81 217 ILE B O 1
ATOM 5261 N N . TRP B 1 218 ? -4.652 24.297 -5.207 1 98.88 218 TRP B N 1
ATOM 5262 C CA . TRP B 1 218 ? -5.484 23.219 -4.66 1 98.88 218 TRP B CA 1
ATOM 5263 C C . TRP B 1 218 ? -4.633 22.047 -4.223 1 98.88 218 TRP B C 1
ATOM 5265 O O . TRP B 1 218 ? -3.666 21.672 -4.898 1 98.88 218 TRP B O 1
ATOM 5275 N N . SER B 1 219 ? -4.992 21.469 -3.078 1 98.94 219 SER B N 1
ATOM 5276 C CA . SER B 1 219 ? -4.219 20.391 -2.473 1 98.94 219 SER B CA 1
ATOM 5277 C C . SER B 1 219 ? -5.098 19.188 -2.145 1 98.94 219 SER B C 1
ATOM 5279 O O . SER B 1 219 ? -6.293 19.344 -1.876 1 98.94 219 SER B O 1
ATOM 5281 N N . ALA B 1 220 ? -4.531 17.984 -2.254 1 98.88 220 ALA B N 1
ATOM 5282 C CA . ALA B 1 220 ? -5.195 16.766 -1.841 1 98.88 220 ALA B CA 1
ATOM 5283 C C . ALA B 1 220 ? -4.422 16.062 -0.725 1 98.88 220 ALA B C 1
ATOM 5285 O O . ALA B 1 220 ? -3.201 15.906 -0.813 1 98.88 220 ALA B O 1
ATOM 5286 N N . HIS B 1 221 ? -5.086 15.719 0.353 1 98.81 221 HIS B N 1
ATOM 5287 C CA . HIS B 1 221 ? -4.605 14.953 1.501 1 98.81 221 HIS B CA 1
ATOM 5288 C C . HIS B 1 221 ? -5.414 13.68 1.693 1 98.81 221 HIS B C 1
ATOM 5290 O O . HIS B 1 221 ? -6.531 13.719 2.221 1 98.81 221 HIS B O 1
ATOM 5296 N N . CYS B 1 222 ? -4.801 12.555 1.342 1 98.69 222 CYS B N 1
ATOM 5297 C CA . CYS B 1 222 ? -5.605 11.336 1.302 1 98.69 222 CYS B CA 1
ATOM 5298 C C . CYS B 1 222 ? -5.086 10.305 2.297 1 98.69 222 CYS B C 1
ATOM 5300 O O . CYS B 1 222 ? -3.895 9.984 2.297 1 98.69 222 CYS B O 1
ATOM 5302 N N . HIS B 1 223 ? -5.996 9.82 3.148 1 98 223 HIS B N 1
ATOM 5303 C CA . HIS B 1 223 ? -5.676 8.695 4.027 1 98 223 HIS B CA 1
ATOM 5304 C C . HIS B 1 223 ? -5.848 7.367 3.307 1 98 223 HIS B C 1
ATOM 5306 O O . HIS B 1 223 ? -6.453 7.309 2.234 1 98 223 HIS B O 1
ATOM 5312 N N . ASN B 1 224 ? -5.305 6.266 3.91 1 98.31 224 ASN B N 1
ATOM 5313 C CA . ASN B 1 224 ? -5.043 5.047 3.152 1 98.31 224 ASN B CA 1
ATOM 5314 C C . ASN B 1 224 ? -5.883 3.879 3.662 1 98.31 224 ASN B C 1
ATOM 5316 O O . ASN B 1 224 ? -5.547 2.717 3.424 1 98.31 224 ASN B O 1
ATOM 5320 N N . ASP B 1 225 ? -7.031 4.105 4.262 1 97.31 225 ASP B N 1
ATOM 5321 C CA . ASP B 1 225 ? -7.805 3.096 4.973 1 97.31 225 ASP B CA 1
ATOM 5322 C C . ASP B 1 225 ? -8.211 1.955 4.043 1 97.31 225 ASP B C 1
ATOM 5324 O O . ASP B 1 225 ? -8.297 0.802 4.469 1 97.31 225 ASP B O 1
ATOM 5328 N N . LEU B 1 226 ? -8.422 2.244 2.766 1 98.06 226 LEU B N 1
ATOM 5329 C CA . LEU B 1 226 ? -8.805 1.212 1.81 1 98.06 226 LEU B CA 1
ATOM 5330 C C . LEU B 1 226 ? -7.652 0.886 0.868 1 98.06 226 LEU B C 1
ATOM 5332 O O . LEU B 1 226 ? -7.82 0.125 -0.088 1 98.06 226 LEU B O 1
ATOM 5336 N N . GLY B 1 227 ? -6.48 1.51 1.104 1 98.12 227 GLY B N 1
ATOM 5337 C CA . GLY B 1 227 ? -5.332 1.297 0.238 1 98.12 227 GLY B CA 1
ATOM 5338 C C . GLY B 1 227 ? -5.359 2.156 -1.012 1 98.12 227 GLY B C 1
ATOM 5339 O O . GLY B 1 227 ? -4.699 1.838 -2.004 1 98.12 227 GLY B O 1
ATOM 5340 N N . LEU B 1 228 ? -6.082 3.271 -0.997 1 98.44 228 LEU B N 1
ATOM 5341 C CA . LEU B 1 228 ? -6.32 4.012 -2.23 1 98.44 228 LEU B CA 1
ATOM 5342 C C . LEU B 1 228 ? -5.738 5.418 -2.143 1 98.44 228 LEU B C 1
ATOM 5344 O O . LEU B 1 228 ? -6.039 6.273 -2.98 1 98.44 228 LEU B O 1
ATOM 5348 N N . ALA B 1 229 ? -4.91 5.703 -1.131 1 98.75 229 ALA B N 1
ATOM 5349 C CA . ALA B 1 229 ? -4.406 7.055 -0.909 1 98.75 229 ALA B CA 1
ATOM 5350 C C . ALA B 1 229 ? -3.564 7.523 -2.092 1 98.75 229 ALA B C 1
ATOM 5352 O O . ALA B 1 229 ? -3.674 8.68 -2.518 1 98.75 229 ALA B O 1
ATOM 5353 N N . LEU B 1 230 ? -2.664 6.629 -2.598 1 98.75 230 LEU B N 1
ATOM 5354 C CA . LEU B 1 230 ? -1.851 6.992 -3.754 1 98.75 230 LEU B CA 1
ATOM 5355 C C . LEU B 1 230 ? -2.729 7.297 -4.965 1 98.75 230 LEU B C 1
ATOM 5357 O O . LEU B 1 230 ? -2.578 8.344 -5.602 1 98.75 230 LEU B O 1
ATOM 5361 N N . GLU B 1 231 ? -3.625 6.418 -5.262 1 98.12 231 GLU B N 1
ATOM 5362 C CA . GLU B 1 231 ? -4.508 6.574 -6.418 1 98.12 231 GLU B CA 1
ATOM 5363 C C . GLU B 1 231 ? -5.32 7.859 -6.32 1 98.12 231 GLU B C 1
ATOM 5365 O O . GLU B 1 231 ? -5.402 8.617 -7.289 1 98.12 231 GLU B O 1
ATOM 5370 N N . ASN B 1 232 ? -5.895 8.102 -5.168 1 98.62 232 ASN B N 1
ATOM 5371 C CA . ASN B 1 232 ? -6.73 9.281 -4.992 1 98.62 232 ASN B CA 1
ATOM 5372 C C . ASN B 1 232 ? -5.91 10.562 -5.09 1 98.62 232 ASN B C 1
ATOM 5374 O O . ASN B 1 232 ? -6.371 11.562 -5.648 1 98.62 232 ASN B O 1
ATOM 5378 N N . SER B 1 233 ? -4.738 10.57 -4.539 1 98.88 233 SER B N 1
ATOM 5379 C CA . SER B 1 233 ? -3.854 11.727 -4.641 1 98.88 233 SER B CA 1
ATOM 5380 C C . SER B 1 233 ? -3.482 12.008 -6.094 1 98.88 233 SER B C 1
ATOM 5382 O O . SER B 1 233 ? -3.508 13.156 -6.531 1 98.88 233 SER B O 1
ATOM 5384 N N . MET B 1 234 ? -3.141 10.953 -6.863 1 98.62 234 MET B N 1
ATOM 5385 C CA . MET B 1 234 ? -2.758 11.125 -8.258 1 98.62 234 MET B CA 1
ATOM 5386 C C . MET B 1 234 ? -3.961 11.523 -9.109 1 98.62 234 MET B C 1
ATOM 5388 O O . MET B 1 234 ? -3.836 12.328 -10.039 1 98.62 234 MET B O 1
ATOM 5392 N N . ASN B 1 235 ? -5.133 10.953 -8.82 1 98.25 235 ASN B N 1
ATOM 5393 C CA . ASN B 1 235 ? -6.344 11.375 -9.508 1 98.25 235 ASN B CA 1
ATOM 5394 C C . ASN B 1 235 ? -6.621 12.859 -9.297 1 98.25 235 ASN B C 1
ATOM 5396 O O . ASN B 1 235 ? -7.082 13.547 -10.211 1 98.25 235 ASN B O 1
ATOM 5400 N N . ALA B 1 236 ? -6.379 13.336 -8.078 1 98.81 236 ALA B N 1
ATOM 5401 C CA . ALA B 1 236 ? -6.594 14.75 -7.777 1 98.81 236 ALA B CA 1
ATOM 5402 C C . ALA B 1 236 ? -5.688 15.633 -8.633 1 98.81 236 ALA B C 1
ATOM 5404 O O . ALA B 1 236 ? -6.062 16.75 -9 1 98.81 236 ALA B O 1
ATOM 5405 N N . VAL B 1 237 ? -4.508 15.164 -8.977 1 98.5 237 VAL B N 1
ATOM 5406 C CA . VAL B 1 237 ? -3.547 15.906 -9.789 1 98.5 237 VAL B CA 1
ATOM 5407 C C . VAL B 1 237 ? -3.908 15.781 -11.266 1 98.5 237 VAL B C 1
ATOM 5409 O O . VAL B 1 237 ? -4.078 16.781 -11.961 1 98.5 237 VAL B O 1
ATOM 5412 N N . PHE B 1 238 ? -4.105 14.578 -11.773 1 97.19 238 PHE B N 1
ATOM 5413 C CA . PHE B 1 238 ? -4.184 14.305 -13.203 1 97.19 238 PHE B CA 1
ATOM 5414 C C . PHE B 1 238 ? -5.59 14.562 -13.727 1 97.19 238 PHE B C 1
ATOM 5416 O O . PHE B 1 238 ? -5.766 14.938 -14.891 1 97.19 238 PHE B O 1
ATOM 5423 N N . ASP B 1 239 ? -6.617 14.297 -12.891 1 96.69 239 ASP B N 1
ATOM 5424 C CA . ASP B 1 239 ? -8.008 14.453 -13.312 1 96.69 239 ASP B CA 1
ATOM 5425 C C . ASP B 1 239 ? -8.672 15.625 -12.586 1 96.69 239 ASP B C 1
ATOM 5427 O O . ASP B 1 239 ? -9.805 15.984 -12.891 1 96.69 239 ASP B O 1
ATOM 5431 N N . GLY B 1 240 ? -7.957 16.156 -11.562 1 98.06 240 GLY B N 1
ATOM 5432 C CA . GLY B 1 240 ? -8.469 17.266 -10.766 1 98.06 240 GLY B CA 1
ATOM 5433 C C . GLY B 1 240 ? -7.574 18.484 -10.797 1 98.06 240 GLY B C 1
ATOM 5434 O O . GLY B 1 240 ? -6.668 18.578 -11.625 1 98.06 240 GLY B O 1
ATOM 5435 N N . PRO B 1 241 ? -7.867 19.453 -9.914 1 98.38 241 PRO B N 1
ATOM 5436 C CA . PRO B 1 241 ? -7.148 20.734 -9.938 1 98.38 241 PRO B CA 1
ATOM 5437 C C . PRO B 1 241 ? -5.934 20.734 -9.016 1 98.38 241 PRO B C 1
ATOM 5439 O O . PRO B 1 241 ? -5.199 21.734 -8.969 1 98.38 241 PRO B O 1
ATOM 5442 N N . ALA B 1 242 ? -5.645 19.672 -8.344 1 98.81 242 ALA B N 1
ATOM 5443 C CA . ALA B 1 242 ? -4.617 19.703 -7.301 1 98.81 242 ALA B CA 1
ATOM 5444 C C . ALA B 1 242 ? -3.238 19.969 -7.902 1 98.81 242 ALA B C 1
ATOM 5446 O O . ALA B 1 242 ? -2.879 19.391 -8.93 1 98.81 242 ALA B O 1
ATOM 5447 N N . ARG B 1 243 ? -2.545 20.875 -7.328 1 98.81 243 ARG B N 1
ATOM 5448 C CA . ARG B 1 243 ? -1.153 21.141 -7.672 1 98.81 243 ARG B CA 1
ATOM 5449 C C . ARG B 1 243 ? -0.251 21.016 -6.449 1 98.81 243 ARG B C 1
ATOM 5451 O O . ARG B 1 243 ? 0.924 21.375 -6.496 1 98.81 243 ARG B O 1
ATOM 5458 N N . GLN B 1 244 ? -0.793 20.484 -5.348 1 98.94 244 GLN B N 1
ATOM 5459 C CA . GLN B 1 244 ? -0.097 20.047 -4.145 1 98.94 244 GLN B CA 1
ATOM 5460 C C . GLN B 1 244 ? -0.639 18.703 -3.66 1 98.94 244 GLN B C 1
ATOM 5462 O O . GLN B 1 244 ? -1.852 18.484 -3.666 1 98.94 244 GLN B O 1
ATOM 5467 N N . VAL B 1 245 ? 0.262 17.812 -3.303 1 98.88 245 VAL B N 1
ATOM 5468 C CA . VAL B 1 245 ? -0.123 16.547 -2.701 1 98.88 245 VAL B CA 1
ATOM 5469 C C . VAL B 1 245 ? 0.508 16.406 -1.315 1 98.88 245 VAL B C 1
ATOM 5471 O O . VAL B 1 245 ? 1.674 16.766 -1.123 1 98.88 245 VAL B O 1
ATOM 5474 N N . GLU B 1 246 ? -0.303 15.984 -0.368 1 98.94 246 GLU B N 1
ATOM 5475 C CA . GLU B 1 246 ? 0.149 15.836 1.012 1 98.94 246 GLU B CA 1
ATOM 5476 C C . GLU B 1 246 ? 0.255 14.367 1.4 1 98.94 246 GLU B C 1
ATOM 5478 O O . GLU B 1 246 ? -0.628 13.57 1.077 1 98.94 246 GLU B O 1
ATOM 5483 N N . GLY B 1 247 ? 1.302 13.984 1.949 1 98.75 247 GLY B N 1
ATOM 5484 C CA . GLY B 1 247 ? 1.536 12.609 2.361 1 98.75 247 GLY B CA 1
ATOM 5485 C C . GLY B 1 247 ? 2.615 12.477 3.42 1 98.75 247 GLY B C 1
ATOM 5486 O O . GLY B 1 247 ? 2.996 13.469 4.051 1 98.75 247 GLY B O 1
ATOM 5487 N N . CYS B 1 248 ? 2.971 11.266 3.723 1 98.44 248 CYS B N 1
ATOM 5488 C CA . CYS B 1 248 ? 3.998 10.953 4.711 1 98.44 248 CYS B CA 1
ATOM 5489 C C . CYS B 1 248 ? 5.008 9.961 4.152 1 98.44 248 CYS B C 1
ATOM 5491 O O . CYS B 1 248 ? 4.648 9.078 3.365 1 98.44 248 CYS B O 1
ATOM 5493 N N . ILE B 1 249 ? 6.258 10.133 4.574 1 98.38 249 ILE B N 1
ATOM 5494 C CA . ILE B 1 249 ? 7.25 9.102 4.281 1 98.38 249 ILE B CA 1
ATOM 5495 C C . ILE B 1 249 ? 6.801 7.77 4.871 1 98.38 249 ILE B C 1
ATOM 5497 O O . ILE B 1 249 ? 6.328 7.715 6.012 1 98.38 249 ILE B O 1
ATOM 5501 N N . ASN B 1 250 ? 6.891 6.664 4.09 1 97.06 250 ASN B N 1
ATOM 5502 C CA . ASN B 1 250 ? 6.465 5.312 4.438 1 97.06 250 ASN B CA 1
ATOM 5503 C C . ASN B 1 250 ? 4.953 5.238 4.629 1 97.06 250 ASN B C 1
ATOM 5505 O O . ASN B 1 250 ? 4.434 4.238 5.137 1 97.06 250 ASN B O 1
ATOM 5509 N N . GLY B 1 251 ? 4.215 6.273 4.305 1 97.44 251 GLY B N 1
ATOM 5510 C CA . GLY B 1 251 ? 2.766 6.297 4.391 1 97.44 251 GLY B CA 1
ATOM 5511 C C . GLY B 1 251 ? 2.252 6.227 5.816 1 97.44 251 GLY B C 1
ATOM 5512 O O . GLY B 1 251 ? 1.128 5.781 6.059 1 97.44 251 GLY B O 1
ATOM 5513 N N . VAL B 1 252 ? 2.98 6.637 6.82 1 94.56 252 VAL B N 1
ATOM 5514 C CA . VAL B 1 252 ? 2.576 6.547 8.219 1 94.56 252 VAL B CA 1
ATOM 5515 C C . VAL B 1 252 ? 1.489 7.578 8.516 1 94.56 252 VAL B C 1
ATOM 5517 O O . VAL B 1 252 ? 1.283 8.508 7.734 1 94.56 252 VAL B O 1
ATOM 5520 N N . GLY B 1 253 ? 0.783 7.367 9.641 1 92.56 253 GLY B N 1
ATOM 5521 C CA . GLY B 1 253 ? -0.222 8.328 10.07 1 92.56 253 GLY B CA 1
ATOM 5522 C C . GLY B 1 253 ? -1.427 7.676 10.719 1 92.56 253 GLY B C 1
ATOM 5523 O O . GLY B 1 253 ? -1.386 6.5 11.078 1 92.56 253 GLY B O 1
ATOM 5524 N N . GLU B 1 254 ? -2.402 8.445 10.898 1 88.38 254 GLU B N 1
ATOM 5525 C CA . GLU B 1 254 ? -3.613 8 11.578 1 88.38 254 GLU B CA 1
ATOM 5526 C C . GLU B 1 254 ? -4.227 6.789 10.883 1 88.38 254 GLU B C 1
ATOM 5528 O O . GLU B 1 254 ? -4.309 6.746 9.656 1 88.38 254 GLU B O 1
ATOM 5533 N N . ARG B 1 255 ? -4.641 5.758 11.789 1 91.44 255 ARG B N 1
ATOM 5534 C CA . ARG B 1 255 ? -5.262 4.527 11.305 1 91.44 255 ARG B CA 1
ATOM 5535 C C . ARG B 1 255 ? -4.379 3.84 10.273 1 91.44 255 ARG B C 1
ATOM 5537 O O . ARG B 1 255 ? -3.346 3.26 10.609 1 91.44 255 ARG B O 1
ATOM 5544 N N . ALA B 1 256 ? -4.793 3.822 8.945 1 95.06 256 ALA B N 1
ATOM 5545 C CA . ALA B 1 256 ? -4.027 3.131 7.914 1 95.06 256 ALA B CA 1
ATOM 5546 C C . ALA B 1 256 ? -3.006 4.066 7.27 1 95.06 256 ALA B C 1
ATOM 5548 O O . ALA B 1 256 ? -2.346 3.699 6.293 1 95.06 256 ALA B O 1
ATOM 5549 N N . GLY B 1 257 ? -2.879 5.262 7.82 1 95.56 257 GLY B N 1
ATOM 5550 C CA . GLY B 1 257 ? -1.841 6.176 7.367 1 95.56 257 GLY B CA 1
ATOM 5551 C C . GLY B 1 257 ? -2.273 7.039 6.195 1 95.56 257 GLY B C 1
ATOM 5552 O O . GLY B 1 257 ? -3.455 7.355 6.055 1 95.56 257 GLY B O 1
ATOM 5553 N N . ASN B 1 258 ? -1.255 7.617 5.5 1 97.81 258 ASN B N 1
ATOM 5554 C CA . ASN B 1 258 ? -1.426 8.586 4.418 1 97.81 258 ASN B CA 1
ATOM 5555 C C . ASN B 1 258 ? -0.851 8.062 3.105 1 97.81 258 ASN B C 1
ATOM 5557 O O . ASN B 1 258 ? -0.26 6.98 3.064 1 97.81 258 ASN B O 1
ATOM 5561 N N . ALA B 1 259 ? -1.104 8.82 2.047 1 98.75 259 ALA B N 1
ATOM 5562 C CA . ALA B 1 259 ? -0.364 8.57 0.812 1 98.75 259 ALA B CA 1
ATOM 5563 C C . ALA B 1 259 ? 1.141 8.578 1.064 1 98.75 259 ALA B C 1
ATOM 5565 O O . ALA B 1 259 ? 1.656 9.453 1.764 1 98.75 259 ALA B O 1
ATOM 5566 N N . SER B 1 260 ? 1.82 7.539 0.535 1 98.5 260 SER B N 1
ATOM 5567 C CA . SER B 1 260 ? 3.275 7.492 0.634 1 98.5 260 SER B CA 1
ATOM 5568 C C . SER B 1 260 ? 3.928 8.523 -0.278 1 98.5 260 SER B C 1
ATOM 5570 O O . SER B 1 260 ? 3.703 8.523 -1.489 1 98.5 260 SER B O 1
ATOM 5572 N N . LEU B 1 261 ? 4.746 9.375 0.307 1 98.81 261 LEU B N 1
ATOM 5573 C CA . LEU B 1 261 ? 5.332 10.461 -0.471 1 98.81 261 LEU B CA 1
ATOM 5574 C C . LEU B 1 261 ? 6.301 9.922 -1.518 1 98.81 261 LEU B C 1
ATOM 5576 O O . LEU B 1 261 ? 6.363 10.43 -2.639 1 98.81 261 LEU B O 1
ATOM 5580 N N . GLU B 1 262 ? 7.094 8.875 -1.158 1 98.38 262 GLU B N 1
ATOM 5581 C CA . GLU B 1 262 ? 8.016 8.297 -2.133 1 98.38 262 GLU B CA 1
ATOM 5582 C C . GLU B 1 262 ? 7.262 7.766 -3.35 1 98.38 262 GLU B C 1
ATOM 5584 O O . GLU B 1 262 ? 7.723 7.91 -4.484 1 98.38 262 GLU B O 1
ATOM 5589 N N . GLN B 1 263 ? 6.133 7.16 -3.092 1 98.69 263 GLN B N 1
ATOM 5590 C CA . GLN B 1 263 ? 5.328 6.609 -4.18 1 98.69 263 GLN B CA 1
ATOM 5591 C C . GLN B 1 263 ? 4.711 7.719 -5.023 1 98.69 263 GLN B C 1
ATOM 5593 O O . GLN B 1 263 ? 4.695 7.633 -6.254 1 98.69 263 GLN B O 1
ATOM 5598 N N . CYS B 1 264 ? 4.234 8.812 -4.402 1 98.88 264 CYS B N 1
ATOM 5599 C CA . CYS B 1 264 ? 3.682 9.945 -5.129 1 98.88 264 CYS B CA 1
ATOM 5600 C C . CYS B 1 264 ? 4.734 10.578 -6.031 1 98.88 264 CYS B C 1
ATOM 5602 O O . CYS B 1 264 ? 4.48 10.836 -7.211 1 98.88 264 CYS B O 1
ATOM 5604 N N . VAL B 1 265 ? 5.887 10.812 -5.477 1 98.88 265 VAL B N 1
ATOM 5605 C CA . VAL B 1 265 ? 6.969 11.469 -6.203 1 98.88 265 VAL B CA 1
ATOM 5606 C C . VAL B 1 265 ? 7.398 10.609 -7.387 1 98.88 265 VAL B C 1
ATOM 5608 O O . VAL B 1 265 ? 7.539 11.109 -8.508 1 98.88 265 VAL B O 1
ATOM 5611 N N . MET B 1 266 ? 7.582 9.289 -7.168 1 98.5 266 MET B N 1
ATOM 5612 C CA . MET B 1 266 ? 8 8.398 -8.242 1 98.5 266 MET B CA 1
ATOM 5613 C C . MET B 1 266 ? 6.926 8.305 -9.32 1 98.5 266 MET B C 1
ATOM 5615 O O . MET B 1 266 ? 7.238 8.211 -10.508 1 98.5 266 MET B O 1
ATOM 5619 N N . PHE B 1 267 ? 5.648 8.281 -8.93 1 98.62 267 PHE B N 1
ATOM 5620 C CA . PHE B 1 267 ? 4.547 8.289 -9.891 1 98.62 267 PHE B CA 1
ATOM 5621 C C . PHE B 1 267 ? 4.652 9.492 -10.82 1 98.62 267 PHE B C 1
ATOM 5623 O O . PHE B 1 267 ? 4.559 9.344 -12.039 1 98.62 267 PHE B O 1
ATOM 5630 N N . ILE B 1 268 ? 4.863 10.68 -10.266 1 98.69 268 ILE B N 1
ATOM 5631 C CA . ILE B 1 268 ? 4.934 11.914 -11.039 1 98.69 268 ILE B CA 1
ATOM 5632 C C . ILE B 1 268 ? 6.184 11.906 -11.922 1 98.69 268 ILE B C 1
ATOM 5634 O O . ILE B 1 268 ? 6.133 12.305 -13.086 1 98.69 268 ILE B O 1
ATOM 5638 N N . ASN B 1 269 ? 7.289 11.445 -11.367 1 98.12 269 ASN B N 1
ATOM 5639 C CA . ASN B 1 269 ? 8.539 11.406 -12.125 1 98.12 269 ASN B CA 1
ATOM 5640 C C . ASN B 1 269 ? 8.422 10.508 -13.352 1 98.12 269 ASN B C 1
ATOM 5642 O O . ASN B 1 269 ? 8.961 10.82 -14.414 1 98.12 269 ASN B O 1
ATOM 5646 N N . LEU B 1 270 ? 7.762 9.383 -13.203 1 97 270 LEU B N 1
ATOM 5647 C CA . LEU B 1 270 ? 7.738 8.367 -14.25 1 97 270 LEU B CA 1
ATOM 5648 C C . LEU B 1 270 ? 6.602 8.625 -15.234 1 97 270 LEU B C 1
ATOM 5650 O O . LEU B 1 270 ? 6.723 8.32 -16.422 1 97 270 LEU B O 1
ATOM 5654 N N . PHE B 1 271 ? 5.508 9.211 -14.719 1 97 271 PHE B N 1
ATOM 5655 C CA . PHE B 1 271 ? 4.316 9.242 -15.555 1 97 271 PHE B CA 1
ATOM 5656 C C . PHE B 1 271 ? 3.799 10.672 -15.703 1 97 271 PHE B C 1
ATOM 5658 O O . PHE B 1 271 ? 2.762 10.906 -16.328 1 97 271 PHE B O 1
ATOM 5665 N N . GLY B 1 272 ? 4.531 11.656 -15.172 1 97.19 272 GLY B N 1
ATOM 5666 C CA . GLY B 1 272 ? 4.082 13.039 -15.172 1 97.19 272 GLY B CA 1
ATOM 5667 C C . GLY B 1 272 ? 4.062 13.664 -16.547 1 97.19 272 GLY B C 1
ATOM 5668 O O . GLY B 1 272 ? 3.312 14.609 -16.797 1 97.19 272 GLY B O 1
ATOM 5669 N N . LYS B 1 273 ? 4.938 13.203 -17.469 1 95.69 273 LYS B N 1
ATOM 5670 C CA . LYS B 1 273 ? 4.957 13.719 -18.844 1 95.69 273 LYS B CA 1
ATOM 5671 C C . LYS B 1 273 ? 3.838 13.109 -19.672 1 95.69 273 LYS B C 1
ATOM 5673 O O . LYS B 1 273 ? 3.893 11.93 -20.031 1 95.69 273 LYS B O 1
ATOM 5678 N N . GLN B 1 274 ? 2.854 13.867 -19.953 1 93.25 274 GLN B N 1
ATOM 5679 C CA . GLN B 1 274 ? 1.701 13.469 -20.75 1 93.25 274 GLN B CA 1
ATOM 5680 C C . GLN B 1 274 ? 1.698 14.188 -22.094 1 93.25 274 GLN B C 1
ATOM 5682 O O . GLN B 1 274 ? 2.635 14.922 -22.422 1 93.25 274 GLN B O 1
ATOM 5687 N N . LYS B 1 275 ? 0.728 13.922 -22.938 1 89 275 LYS B N 1
ATOM 5688 C CA . LYS B 1 275 ? 0.662 14.469 -24.281 1 89 275 LYS B CA 1
ATOM 5689 C C . LYS B 1 275 ? 0.566 15.992 -24.25 1 89 275 LYS B C 1
ATOM 5691 O O . LYS B 1 275 ? 1.285 16.688 -24.984 1 89 275 LYS B O 1
ATOM 5696 N N . ASP B 1 276 ? -0.21 16.516 -23.328 1 89.38 276 ASP B N 1
ATOM 5697 C CA . ASP B 1 276 ? -0.516 17.953 -23.359 1 89.38 276 ASP B CA 1
ATOM 5698 C C . ASP B 1 276 ? 0.068 18.672 -22.156 1 89.38 276 ASP B C 1
ATOM 5700 O O . ASP B 1 276 ? 0.139 19.906 -22.125 1 89.38 276 ASP B O 1
ATOM 5704 N N . TYR B 1 277 ? 0.466 17.922 -21.141 1 92 277 TYR B N 1
ATOM 5705 C CA . TYR B 1 277 ? 1.012 18.547 -19.938 1 92 277 TYR B CA 1
ATOM 5706 C C . TYR B 1 277 ? 2.176 17.719 -19.391 1 92 277 TYR B C 1
ATOM 5708 O O . TYR B 1 277 ? 2.328 16.547 -19.734 1 92 277 TYR B O 1
ATOM 5716 N N . HIS B 1 278 ? 2.998 18.453 -18.656 1 96.12 278 HIS B N 1
ATOM 5717 C CA . HIS B 1 278 ? 4.105 17.812 -17.953 1 96.12 278 HIS B CA 1
ATOM 5718 C C . HIS B 1 278 ? 4.125 18.203 -16.484 1 96.12 278 HIS B C 1
ATOM 5720 O O . HIS B 1 278 ? 4.543 19.312 -16.141 1 96.12 278 HIS B O 1
ATOM 5726 N N . TYR B 1 279 ? 3.604 17.312 -15.664 1 98.12 279 TYR B N 1
ATOM 5727 C CA . TYR B 1 279 ? 3.688 17.5 -14.219 1 98.12 279 TYR B CA 1
ATOM 5728 C C . TYR B 1 279 ? 5.051 17.078 -13.688 1 98.12 279 TYR B C 1
ATOM 5730 O O . TYR B 1 279 ? 5.574 16.031 -14.07 1 98.12 279 TYR B O 1
ATOM 5738 N N . TYR B 1 280 ? 5.633 17.906 -12.859 1 98.25 280 TYR B N 1
ATOM 5739 C CA . TYR B 1 280 ? 6.949 17.594 -12.328 1 98.25 280 TYR B CA 1
ATOM 5740 C C . TYR B 1 280 ? 7.082 18.047 -10.883 1 98.25 280 TYR B C 1
ATOM 5742 O O . TYR B 1 280 ? 6.199 18.734 -10.359 1 98.25 280 TYR B O 1
ATOM 5750 N N . ASN B 1 281 ? 8.039 17.594 -10.141 1 98.5 281 ASN B N 1
ATOM 5751 C CA . ASN B 1 281 ? 8.461 18.062 -8.828 1 98.5 281 ASN B CA 1
ATOM 5752 C C . ASN B 1 281 ? 9.977 18.172 -8.734 1 98.5 281 ASN B C 1
ATOM 5754 O O . ASN B 1 281 ? 10.695 17.766 -9.656 1 98.5 281 ASN B O 1
ATOM 5758 N N . ASP B 1 282 ? 10.461 18.734 -7.668 1 97.94 282 ASP B N 1
ATOM 5759 C CA . ASP B 1 282 ? 11.891 19.016 -7.559 1 97.94 282 ASP B CA 1
ATOM 5760 C C . ASP B 1 282 ? 12.531 18.188 -6.449 1 97.94 282 ASP B C 1
ATOM 5762 O O . ASP B 1 282 ? 13.617 18.5 -5.969 1 97.94 282 ASP B O 1
ATOM 5766 N N . VAL B 1 283 ? 11.891 17.125 -6.055 1 98.5 283 VAL B N 1
ATOM 5767 C CA . VAL B 1 283 ? 12.383 16.328 -4.938 1 98.5 283 VAL B CA 1
ATOM 5768 C C . VAL B 1 283 ? 13.641 15.57 -5.363 1 98.5 283 VAL B C 1
ATOM 5770 O O . VAL B 1 283 ? 13.688 15 -6.457 1 98.5 283 VAL B O 1
ATOM 5773 N N . ASN B 1 284 ? 14.664 15.625 -4.523 1 98.06 284 ASN B N 1
ATOM 5774 C CA . ASN B 1 284 ? 15.852 14.797 -4.707 1 98.06 284 ASN B CA 1
ATOM 5775 C C . ASN B 1 284 ? 15.625 13.375 -4.211 1 98.06 284 ASN B C 1
ATOM 5777 O O . ASN B 1 284 ? 15.773 13.094 -3.018 1 98.06 284 ASN B O 1
ATOM 5781 N N . ILE B 1 285 ? 15.445 12.477 -5.121 1 97.94 285 ILE B N 1
ATOM 5782 C CA . ILE B 1 285 ? 14.961 11.148 -4.766 1 97.94 285 ILE B CA 1
ATOM 5783 C C . ILE B 1 285 ? 16.125 10.273 -4.316 1 97.94 285 ILE B C 1
ATOM 5785 O O . ILE B 1 285 ? 15.922 9.188 -3.768 1 97.94 285 ILE B O 1
ATOM 5789 N N . ALA B 1 286 ? 17.344 10.703 -4.441 1 95.88 286 ALA B N 1
ATOM 5790 C CA . ALA B 1 286 ? 18.531 9.922 -4.113 1 95.88 286 ALA B CA 1
ATOM 5791 C C . ALA B 1 286 ? 18.562 9.562 -2.629 1 95.88 286 ALA B C 1
ATOM 5793 O O . ALA B 1 286 ? 19.203 8.586 -2.23 1 95.88 286 ALA B O 1
ATOM 5794 N N . HIS B 1 287 ? 17.812 10.312 -1.843 1 94 287 HIS B N 1
ATOM 5795 C CA . HIS B 1 287 ? 17.875 10.117 -0.398 1 94 287 HIS B CA 1
ATOM 5796 C C . HIS B 1 287 ? 16.594 9.5 0.145 1 94 287 HIS B C 1
ATOM 5798 O O . HIS B 1 287 ? 16.375 9.508 1.356 1 94 287 HIS B O 1
ATOM 5804 N N . PHE B 1 288 ? 15.797 8.922 -0.68 1 97.38 288 PHE B N 1
ATOM 5805 C CA . PHE B 1 288 ? 14.539 8.32 -0.251 1 97.38 288 PHE B CA 1
ATOM 5806 C C . PHE B 1 288 ? 14.789 7.172 0.715 1 97.38 288 PHE B C 1
ATOM 5808 O O . PHE B 1 288 ? 14.109 7.051 1.737 1 97.38 288 PHE B O 1
ATOM 5815 N N . LYS B 1 289 ? 15.719 6.355 0.393 1 95.06 289 LYS B N 1
ATOM 5816 C CA . LYS B 1 289 ? 16 5.211 1.256 1 95.06 289 LYS B CA 1
ATOM 5817 C C . LYS B 1 289 ? 16.406 5.664 2.654 1 95.06 289 LYS B C 1
ATOM 5819 O O . LYS B 1 289 ? 15.953 5.105 3.652 1 95.06 289 LYS B O 1
ATOM 5824 N N . THR B 1 290 ? 17.25 6.672 2.719 1 94.75 290 THR B N 1
ATOM 5825 C CA . THR B 1 290 ? 17.75 7.176 3.988 1 94.75 290 THR B CA 1
ATOM 5826 C C . THR B 1 290 ? 16.625 7.684 4.871 1 94.75 290 THR B C 1
ATOM 5828 O O . THR B 1 290 ? 16.516 7.305 6.039 1 94.75 290 THR B O 1
ATOM 5831 N N . ILE B 1 291 ? 15.781 8.5 4.348 1 97.75 291 ILE B N 1
ATOM 5832 C CA . ILE B 1 291 ? 14.727 9.102 5.152 1 97.75 291 ILE B CA 1
ATOM 5833 C C . ILE B 1 291 ? 13.664 8.055 5.477 1 97.75 291 ILE B C 1
ATOM 5835 O O . ILE B 1 291 ? 13.078 8.07 6.559 1 97.75 291 ILE B O 1
ATOM 5839 N N . SER B 1 292 ? 13.391 7.176 4.543 1 97.31 292 SER B N 1
ATOM 5840 C CA . SER B 1 292 ? 12.477 6.062 4.781 1 97.31 292 SER B CA 1
ATOM 5841 C C . SER B 1 292 ? 12.977 5.176 5.918 1 97.31 292 SER B C 1
ATOM 5843 O O . SER B 1 292 ? 12.195 4.789 6.797 1 97.31 292 SER B O 1
ATOM 5845 N N . ASP B 1 293 ? 14.281 4.828 5.906 1 92.94 293 ASP B N 1
ATOM 5846 C CA . ASP B 1 293 ? 14.891 4.035 6.973 1 92.94 293 ASP B CA 1
ATOM 5847 C C . ASP B 1 293 ? 14.789 4.758 8.312 1 92.94 293 ASP B C 1
ATOM 5849 O O . ASP B 1 293 ? 14.57 4.125 9.352 1 92.94 293 ASP B O 1
ATOM 5853 N N . PHE B 1 294 ? 15 6.043 8.266 1 94.62 294 PHE B N 1
ATOM 5854 C CA . PHE B 1 294 ? 14.883 6.852 9.469 1 94.62 294 PHE B CA 1
ATOM 5855 C C . PHE B 1 294 ? 13.516 6.668 10.125 1 94.62 294 PHE B C 1
ATOM 5857 O O . PHE B 1 294 ? 13.43 6.41 11.32 1 94.62 294 PHE B O 1
ATOM 5864 N N . ILE B 1 295 ? 12.453 6.711 9.367 1 94.5 295 ILE B N 1
ATOM 5865 C CA . ILE B 1 295 ? 11.086 6.578 9.867 1 94.5 295 ILE B CA 1
ATOM 5866 C C . ILE B 1 295 ? 10.828 5.133 10.289 1 94.5 295 ILE B C 1
ATOM 5868 O O . ILE B 1 295 ? 10.219 4.883 11.328 1 94.5 295 ILE B O 1
ATOM 5872 N N . GLY B 1 296 ? 11.266 4.188 9.469 1 89.88 296 GLY B N 1
ATOM 5873 C CA . GLY B 1 296 ? 11.109 2.781 9.805 1 89.88 296 GLY B CA 1
ATOM 5874 C C . GLY B 1 296 ? 11.711 2.414 11.148 1 89.88 296 GLY B C 1
ATOM 5875 O O . GLY B 1 296 ? 11.18 1.56 11.859 1 89.88 296 GLY B O 1
ATOM 5876 N N . LYS B 1 297 ? 12.766 3.092 11.523 1 85.5 297 LYS B N 1
ATOM 5877 C CA . LYS B 1 297 ? 13.484 2.789 12.758 1 85.5 297 LYS B CA 1
ATOM 5878 C C . LYS B 1 297 ? 12.891 3.541 13.945 1 85.5 297 LYS B C 1
ATOM 5880 O O . LYS B 1 297 ? 12.914 3.045 15.07 1 85.5 297 LYS B O 1
ATOM 5885 N N . ARG B 1 298 ? 12.352 4.691 13.703 1 81.38 298 ARG B N 1
ATOM 5886 C CA . ARG B 1 298 ? 12.062 5.59 14.82 1 81.38 298 ARG B CA 1
ATOM 5887 C C . ARG B 1 298 ? 10.562 5.652 15.102 1 81.38 298 ARG B C 1
ATOM 5889 O O . ARG B 1 298 ? 10.148 6.012 16.203 1 81.38 298 ARG B O 1
ATOM 5896 N N . ILE B 1 299 ? 9.766 5.438 14.148 1 82.88 299 ILE B N 1
ATOM 5897 C CA . ILE B 1 299 ? 8.328 5.641 14.289 1 82.88 299 ILE B CA 1
ATOM 5898 C C . ILE B 1 299 ? 7.605 4.301 14.164 1 82.88 299 ILE B C 1
ATOM 5900 O O . ILE B 1 299 ? 7.188 3.721 15.172 1 82.88 299 ILE B O 1
ATOM 5904 N N . LEU B 1 300 ? 7.395 3.826 13.031 1 82.75 300 LEU B N 1
ATOM 5905 C CA . LEU B 1 300 ? 6.699 2.576 12.734 1 82.75 300 LEU B CA 1
ATOM 5906 C C . LEU B 1 300 ? 7.488 1.743 11.727 1 82.75 300 LEU B C 1
ATOM 5908 O O . LEU B 1 300 ? 7.992 2.275 10.734 1 82.75 300 LEU B O 1
ATOM 5912 N N . SER B 1 301 ? 7.48 0.467 12.016 1 84.25 301 SER B N 1
ATOM 5913 C CA . SER B 1 301 ? 8.195 -0.43 11.117 1 84.25 301 SER B CA 1
ATOM 5914 C C . SER B 1 301 ? 7.586 -0.417 9.719 1 84.25 301 SER B C 1
ATOM 5916 O O . SER B 1 301 ? 6.379 -0.232 9.562 1 84.25 301 SER B O 1
ATOM 5918 N N . ARG B 1 302 ? 8.5 -0.594 8.789 1 88.44 302 ARG B N 1
ATOM 5919 C CA . ARG B 1 302 ? 8.125 -0.682 7.375 1 88.44 302 ARG B CA 1
ATOM 5920 C C . ARG B 1 302 ? 8.18 -2.125 6.887 1 88.44 302 ARG B C 1
ATOM 5922 O O . ARG B 1 302 ? 9.094 -2.871 7.227 1 88.44 302 ARG B O 1
ATOM 5929 N N . GLN B 1 303 ? 7.195 -2.508 6.152 1 90.44 303 GLN B N 1
ATOM 5930 C CA . GLN B 1 303 ? 7.238 -3.842 5.562 1 90.44 303 GLN B CA 1
ATOM 5931 C C . GLN B 1 303 ? 8.453 -4 4.652 1 90.44 303 GLN B C 1
ATOM 5933 O O . GLN B 1 303 ? 8.82 -3.074 3.926 1 90.44 303 GLN B O 1
ATOM 5938 N N . PRO B 1 304 ? 9.062 -5.203 4.676 1 87.81 304 PRO B N 1
ATOM 5939 C CA . PRO B 1 304 ? 10.234 -5.41 3.824 1 87.81 304 PRO B CA 1
ATOM 5940 C C . PRO B 1 304 ? 9.938 -5.199 2.342 1 87.81 304 PRO B C 1
ATOM 5942 O O . PRO B 1 304 ? 10.805 -4.754 1.589 1 87.81 304 PRO B O 1
ATOM 5945 N N . HIS B 1 305 ? 8.742 -5.516 1.94 1 92.12 305 HIS B N 1
ATOM 5946 C CA . HIS B 1 305 ? 8.367 -5.418 0.535 1 92.12 305 HIS B CA 1
ATOM 5947 C C . HIS B 1 305 ? 7.648 -4.105 0.248 1 92.12 305 HIS B C 1
ATOM 5949 O O . HIS B 1 305 ? 6.879 -4.008 -0.714 1 92.12 305 HIS B O 1
ATOM 5955 N N . HIS B 1 306 ? 7.891 -3.086 1.112 1 94.81 306 HIS B N 1
ATOM 5956 C CA . HIS B 1 306 ? 7.328 -1.767 0.845 1 94.81 306 HIS B CA 1
ATOM 5957 C C . HIS B 1 306 ? 7.797 -1.232 -0.504 1 94.81 306 HIS B C 1
ATOM 5959 O O . HIS B 1 306 ? 8.992 -1.249 -0.802 1 94.81 306 HIS B O 1
ATOM 5965 N N . PRO B 1 307 ? 6.879 -0.756 -1.352 1 97.25 307 PRO B N 1
ATOM 5966 C CA . PRO B 1 307 ? 7.281 -0.27 -2.674 1 97.25 307 PRO B CA 1
ATOM 5967 C C . PRO B 1 307 ? 8.336 0.832 -2.604 1 97.25 307 PRO B C 1
ATOM 5969 O O . PRO B 1 307 ? 8.305 1.663 -1.692 1 97.25 307 PRO B O 1
ATOM 5972 N N . ILE B 1 308 ? 9.273 0.895 -3.51 1 97.06 308 ILE B N 1
ATOM 5973 C CA . ILE B 1 308 ? 10.273 1.92 -3.771 1 97.06 308 ILE B CA 1
ATOM 5974 C C . ILE B 1 308 ? 11.453 1.749 -2.811 1 97.06 308 ILE B C 1
ATOM 5976 O O . ILE B 1 308 ? 12.602 1.644 -3.24 1 97.06 308 ILE B O 1
ATOM 5980 N N . THR B 1 309 ? 11.156 1.644 -1.479 1 95.19 309 THR B N 1
ATOM 5981 C CA . THR B 1 309 ? 12.266 1.796 -0.547 1 95.19 309 THR B CA 1
ATOM 5982 C C . THR B 1 309 ? 12.414 0.552 0.323 1 95.19 309 THR B C 1
ATOM 5984 O O . THR B 1 309 ? 13.375 0.439 1.094 1 95.19 309 THR B O 1
ATOM 5987 N N . GLY B 1 310 ? 11.508 -0.378 0.279 1 92.5 310 GLY B N 1
ATOM 5988 C CA . GLY B 1 310 ? 11.617 -1.577 1.093 1 92.5 310 GLY B CA 1
ATOM 5989 C C . GLY B 1 310 ? 12.891 -2.359 0.829 1 92.5 310 GLY B C 1
ATOM 5990 O O . GLY B 1 310 ? 13.438 -2.316 -0.276 1 92.5 310 GLY B O 1
ATOM 5991 N N . LEU B 1 311 ? 13.227 -3.07 1.846 1 83.62 311 LEU B N 1
ATOM 5992 C CA . LEU B 1 311 ? 14.438 -3.869 1.75 1 83.62 311 LEU B CA 1
ATOM 5993 C C . LEU B 1 311 ? 14.359 -4.848 0.583 1 83.62 311 LEU B C 1
ATOM 5995 O O . LEU B 1 311 ? 15.32 -5.004 -0.171 1 83.62 311 LEU B O 1
ATOM 5999 N N . ASN B 1 312 ? 13.258 -5.48 0.408 1 87.81 312 ASN B N 1
ATOM 6000 C CA . ASN B 1 312 ? 13.078 -6.531 -0.59 1 87.81 312 ASN B CA 1
ATOM 6001 C C . ASN B 1 312 ? 12.727 -5.953 -1.956 1 87.81 312 ASN B C 1
ATOM 6003 O O . ASN B 1 312 ? 12.75 -6.664 -2.963 1 87.81 312 ASN B O 1
ATOM 6007 N N . SER B 1 313 ? 12.461 -4.664 -1.998 1 89.81 313 SER B N 1
ATOM 6008 C CA . SER B 1 313 ? 11.969 -4.07 -3.238 1 89.81 313 SER B CA 1
ATOM 6009 C C . SER B 1 313 ? 13.016 -4.156 -4.344 1 89.81 313 SER B C 1
ATOM 6011 O O . SER B 1 313 ? 12.68 -4.078 -5.527 1 89.81 313 SER B O 1
ATOM 6013 N N . ALA B 1 314 ? 14.242 -4.344 -3.992 1 86.94 314 ALA B N 1
ATOM 6014 C CA . ALA B 1 314 ? 15.312 -4.449 -4.977 1 86.94 314 ALA B CA 1
ATOM 6015 C C . ALA B 1 314 ? 16.109 -5.738 -4.785 1 86.94 314 ALA B C 1
ATOM 6017 O O . ALA B 1 314 ? 17.266 -5.828 -5.191 1 86.94 314 ALA B O 1
ATOM 6018 N N . ARG B 1 315 ? 15.477 -6.594 -4.156 1 83.75 315 ARG B N 1
ATOM 6019 C CA . ARG B 1 315 ? 16.141 -7.867 -3.896 1 83.75 315 ARG B CA 1
ATOM 6020 C C . ARG B 1 315 ? 15.617 -8.961 -4.816 1 83.75 315 ARG B C 1
ATOM 6022 O O . ARG B 1 315 ? 14.414 -9.047 -5.066 1 83.75 315 ARG B O 1
ATOM 6029 N N . HIS B 1 316 ? 16.562 -9.719 -5.324 1 78.31 316 HIS B N 1
ATOM 6030 C CA . HIS B 1 316 ? 16.219 -10.789 -6.254 1 78.31 316 HIS B CA 1
ATOM 6031 C C . HIS B 1 316 ? 16.766 -12.133 -5.785 1 78.31 316 HIS B C 1
ATOM 6033 O O . HIS B 1 316 ? 17.734 -12.172 -5.012 1 78.31 316 HIS B O 1
ATOM 6039 N N . THR B 1 317 ? 16.031 -13.141 -6.113 1 67.38 317 THR B N 1
ATOM 6040 C CA . THR B 1 317 ? 16.578 -14.461 -5.816 1 67.38 317 THR B CA 1
ATOM 6041 C C . THR B 1 317 ? 17.766 -14.766 -6.723 1 67.38 317 THR B C 1
ATOM 6043 O O . THR B 1 317 ? 17.766 -14.383 -7.895 1 67.38 317 THR B O 1
ATOM 6046 N N . SER B 1 318 ? 18.797 -15.391 -5.922 1 55.81 318 SER B N 1
ATOM 6047 C CA . SER B 1 318 ? 19.984 -15.758 -6.68 1 55.81 318 SER B CA 1
ATOM 6048 C C . SER B 1 318 ? 19.719 -16.938 -7.609 1 55.81 318 SER B C 1
ATOM 6050 O O . SER B 1 318 ? 18.891 -17.797 -7.301 1 55.81 318 SER B O 1
ATOM 6052 N N . GLY B 1 319 ? 19.891 -16.812 -8.922 1 54.44 319 GLY B N 1
ATOM 6053 C CA . GLY B 1 319 ? 19.781 -17.859 -9.906 1 54.44 319 GLY B CA 1
ATOM 6054 C C . GLY B 1 319 ? 20.266 -17.438 -11.289 1 54.44 319 GLY B C 1
ATOM 6055 O O . GLY B 1 319 ? 21.141 -16.578 -11.406 1 54.44 319 GLY B O 1
ATOM 6056 N N . GLY B 1 320 ? 19.75 -18.172 -12.234 1 51.25 320 GLY B N 1
ATOM 6057 C CA . GLY B 1 320 ? 20.234 -18.031 -13.594 1 51.25 320 GLY B CA 1
ATOM 6058 C C . GLY B 1 320 ? 20.031 -16.641 -14.172 1 51.25 320 GLY B C 1
ATOM 6059 O O . GLY B 1 320 ? 20.594 -16.312 -15.219 1 51.25 320 GLY B O 1
ATOM 6060 N N . HIS B 1 321 ? 19.328 -15.773 -13.281 1 62.62 321 HIS B N 1
ATOM 6061 C CA . HIS B 1 321 ? 19.047 -14.492 -13.914 1 62.62 321 HIS B CA 1
ATOM 6062 C C . HIS B 1 321 ? 19.875 -13.375 -13.281 1 62.62 321 HIS B C 1
ATOM 6064 O O . HIS B 1 321 ? 19.609 -12.195 -13.516 1 62.62 321 HIS B O 1
ATOM 6070 N N . THR B 1 322 ? 20.781 -13.742 -12.438 1 65.44 322 THR B N 1
ATOM 6071 C CA . THR B 1 322 ? 21.547 -12.711 -11.727 1 65.44 322 THR B CA 1
ATOM 6072 C C . THR B 1 322 ? 22.266 -11.805 -12.703 1 65.44 322 THR B C 1
ATOM 6074 O O . THR B 1 322 ? 22.188 -10.578 -12.594 1 65.44 322 THR B O 1
ATOM 6077 N N . ASN B 1 323 ? 22.891 -12.492 -13.594 1 62.88 323 ASN B N 1
ATOM 6078 C CA . ASN B 1 323 ? 23.641 -11.719 -14.578 1 62.88 323 ASN B CA 1
ATOM 6079 C C . ASN B 1 323 ? 22.719 -10.883 -15.461 1 62.88 323 ASN B C 1
ATOM 6081 O O . ASN B 1 323 ? 23.062 -9.75 -15.812 1 62.88 323 ASN B O 1
ATOM 6085 N N . ALA B 1 324 ? 21.672 -11.461 -15.812 1 69.62 324 ALA B N 1
ATOM 6086 C CA . ALA B 1 324 ? 20.719 -10.742 -16.656 1 69.62 324 ALA B CA 1
ATOM 6087 C C . ALA B 1 324 ? 20.156 -9.523 -15.93 1 69.62 324 ALA B C 1
ATOM 6089 O O . ALA B 1 324 ? 19.984 -8.461 -16.531 1 69.62 324 ALA B O 1
ATOM 6090 N N . ILE B 1 325 ? 19.953 -9.656 -14.703 1 75.31 325 ILE B N 1
ATOM 6091 C CA . ILE B 1 325 ? 19.406 -8.578 -13.891 1 75.31 325 ILE B CA 1
ATOM 6092 C C . ILE B 1 325 ? 20.438 -7.449 -13.773 1 75.31 325 ILE B C 1
ATOM 6094 O O . ILE B 1 325 ? 20.094 -6.273 -13.891 1 75.31 325 ILE B O 1
ATOM 6098 N N . LEU B 1 326 ? 21.641 -7.902 -13.547 1 71.38 326 LEU B N 1
ATOM 6099 C CA . LEU B 1 326 ? 22.688 -6.902 -13.375 1 71.38 326 LEU B CA 1
ATOM 6100 C C . LEU B 1 326 ? 22.938 -6.156 -14.68 1 71.38 326 LEU B C 1
ATOM 6102 O O . LEU B 1 326 ? 23.234 -4.957 -14.664 1 71.38 326 LEU B O 1
ATOM 6106 N N . LYS B 1 327 ? 22.844 -6.879 -15.758 1 72.88 327 LYS B N 1
ATOM 6107 C CA . LYS B 1 327 ? 23.094 -6.273 -17.062 1 72.88 327 LYS B CA 1
ATOM 6108 C C . LYS B 1 327 ? 21.969 -5.336 -17.469 1 72.88 327 LYS B C 1
ATOM 6110 O O . LYS B 1 327 ? 22.203 -4.285 -18.062 1 72.88 327 LYS B O 1
ATOM 6115 N N . ASN B 1 328 ? 20.734 -5.727 -17.141 1 80.56 328 ASN B N 1
ATOM 6116 C CA . ASN B 1 328 ? 19.578 -4.918 -17.469 1 80.56 328 ASN B CA 1
ATOM 6117 C C . ASN B 1 328 ? 18.531 -4.945 -16.344 1 80.56 328 ASN B C 1
ATOM 6119 O O . ASN B 1 328 ? 17.484 -5.574 -16.484 1 80.56 328 ASN B O 1
ATOM 6123 N N . PRO B 1 329 ? 18.766 -4.086 -15.398 1 79.56 329 PRO B N 1
ATOM 6124 C CA . PRO B 1 329 ? 17.844 -4.082 -14.258 1 79.56 329 PRO B CA 1
ATOM 6125 C C . PRO B 1 329 ? 16.422 -3.73 -14.648 1 79.56 329 PRO B C 1
ATOM 6127 O O . PRO B 1 329 ? 15.469 -4.188 -14.008 1 79.56 329 PRO B O 1
ATOM 6130 N N . LEU B 1 330 ? 16.25 -3.014 -15.68 1 84.75 330 LEU B N 1
ATOM 6131 C CA . LEU B 1 330 ? 14.938 -2.52 -16.078 1 84.75 330 LEU B CA 1
ATOM 6132 C C . LEU B 1 330 ? 14.109 -3.627 -16.719 1 84.75 330 LEU B C 1
ATOM 6134 O O . LEU B 1 330 ? 12.898 -3.48 -16.891 1 84.75 330 LEU B O 1
ATOM 6138 N N . ALA B 1 331 ? 14.766 -4.73 -17 1 80.81 331 ALA B N 1
ATOM 6139 C CA . ALA B 1 331 ? 14.023 -5.902 -17.453 1 80.81 331 ALA B CA 1
ATOM 6140 C C . ALA B 1 331 ? 13.25 -6.547 -16.312 1 80.81 331 ALA B C 1
ATOM 6142 O O . ALA B 1 331 ? 12.258 -7.238 -16.531 1 80.81 331 ALA B O 1
ATOM 6143 N N . TYR B 1 332 ? 13.688 -6.199 -15.117 1 83.81 332 TYR B N 1
ATOM 6144 C CA . TYR B 1 332 ? 13.125 -6.922 -13.977 1 83.81 332 TYR B CA 1
ATOM 6145 C C . TYR B 1 332 ? 12.484 -5.961 -12.984 1 83.81 332 TYR B C 1
ATOM 6147 O O . TYR B 1 332 ? 11.734 -6.383 -12.102 1 83.81 332 TYR B O 1
ATOM 6155 N N . GLN B 1 333 ? 12.805 -4.66 -13.172 1 90.31 333 GLN B N 1
ATOM 6156 C CA . GLN B 1 333 ? 12.289 -3.621 -12.281 1 90.31 333 GLN B CA 1
ATOM 6157 C C . GLN B 1 333 ? 11.836 -2.398 -13.07 1 90.31 333 GLN B C 1
ATOM 6159 O O . GLN B 1 333 ? 12.359 -2.119 -14.148 1 90.31 333 GLN B O 1
ATOM 6164 N N . PRO B 1 334 ? 10.906 -1.663 -12.516 1 92.38 334 PRO B N 1
ATOM 6165 C CA . PRO B 1 334 ? 10.359 -0.542 -13.281 1 92.38 334 PRO B CA 1
ATOM 6166 C C . PRO B 1 334 ? 11.227 0.712 -13.195 1 92.38 334 PRO B C 1
ATOM 6168 O O . PRO B 1 334 ? 10.969 1.695 -13.891 1 92.38 334 PRO B O 1
ATOM 6171 N N . PHE B 1 335 ? 12.164 0.773 -12.344 1 92.94 335 PHE B N 1
ATOM 6172 C CA . PHE B 1 335 ? 13.117 1.87 -12.195 1 92.94 335 PHE B CA 1
ATOM 6173 C C . PHE B 1 335 ? 14.43 1.374 -11.602 1 92.94 335 PHE B C 1
ATOM 6175 O O . PHE B 1 335 ? 14.508 0.239 -11.125 1 92.94 335 PHE B O 1
ATOM 6182 N N . HIS B 1 336 ? 15.461 2.188 -11.734 1 91.62 336 HIS B N 1
ATOM 6183 C CA . HIS B 1 336 ? 16.734 1.838 -11.133 1 91.62 336 HIS B CA 1
ATOM 6184 C C . HIS B 1 336 ? 16.703 2.047 -9.617 1 91.62 336 HIS B C 1
ATOM 6186 O O . HIS B 1 336 ? 16.625 3.182 -9.148 1 91.62 336 HIS B O 1
ATOM 6192 N N . PRO B 1 337 ? 16.828 0.974 -8.898 1 90.19 337 PRO B N 1
ATOM 6193 C CA . PRO B 1 337 ? 16.781 1.119 -7.438 1 90.19 337 PRO B CA 1
ATOM 6194 C C . PRO B 1 337 ? 17.844 2.078 -6.898 1 90.19 337 PRO B C 1
ATOM 6196 O O . PRO B 1 337 ? 17.609 2.748 -5.887 1 90.19 337 PRO B O 1
ATOM 6199 N N . GLU B 1 338 ? 18.953 2.207 -7.527 1 89.94 338 GLU B N 1
ATOM 6200 C CA . GLU B 1 338 ? 20.031 3.08 -7.09 1 89.94 338 GLU B CA 1
ATOM 6201 C C . GLU B 1 338 ? 19.609 4.543 -7.109 1 89.94 338 GLU B C 1
ATOM 6203 O O . GLU B 1 338 ? 20.109 5.355 -6.332 1 89.94 338 GLU B O 1
ATOM 6208 N N . SER B 1 339 ? 18.703 4.84 -7.953 1 94.12 339 SER B N 1
ATOM 6209 C CA . SER B 1 339 ? 18.25 6.223 -8.078 1 94.12 339 SER B CA 1
ATOM 6210 C C . SER B 1 339 ? 17.578 6.707 -6.801 1 94.12 339 SER B C 1
ATOM 6212 O O . SER B 1 339 ? 17.547 7.906 -6.523 1 94.12 339 SER B O 1
ATOM 6214 N N . VAL B 1 340 ? 17.031 5.809 -5.98 1 95.44 340 VAL B N 1
ATOM 6215 C CA . VAL B 1 340 ? 16.328 6.195 -4.762 1 95.44 340 VAL B CA 1
ATOM 6216 C C . VAL B 1 340 ? 17.172 5.84 -3.543 1 95.44 340 VAL B C 1
ATOM 6218 O O . VAL B 1 340 ? 16.672 5.805 -2.418 1 95.44 340 VAL B O 1
ATOM 6221 N N . GLY B 1 341 ? 18.391 5.52 -3.777 1 91.12 341 GLY B N 1
ATOM 6222 C CA . GLY B 1 341 ? 19.312 5.203 -2.699 1 91.12 341 GLY B CA 1
ATOM 6223 C C . GLY B 1 341 ? 19.25 3.75 -2.264 1 91.12 341 GLY B C 1
ATOM 6224 O O . GLY B 1 341 ? 19.719 3.396 -1.183 1 91.12 341 GLY B O 1
ATOM 6225 N N . ASN B 1 342 ? 18.594 2.98 -3.041 1 87.81 342 ASN B N 1
ATOM 6226 C CA . ASN B 1 342 ? 18.531 1.543 -2.797 1 87.81 342 ASN B CA 1
ATOM 6227 C C . ASN B 1 342 ? 19.562 0.793 -3.652 1 87.81 342 ASN B C 1
ATOM 6229 O O . ASN B 1 342 ? 20.25 1.397 -4.469 1 87.81 342 ASN B O 1
ATOM 6233 N N . GLU B 1 343 ? 19.797 -0.535 -3.344 1 82.56 343 GLU B N 1
ATOM 6234 C CA . GLU B 1 343 ? 20.766 -1.327 -4.094 1 82.56 343 GLU B CA 1
ATOM 6235 C C . GLU B 1 343 ? 20.219 -2.723 -4.391 1 82.56 343 GLU B C 1
ATOM 6237 O O . GLU B 1 343 ? 19.594 -3.346 -3.537 1 82.56 343 GLU B O 1
ATOM 6242 N N . ILE B 1 344 ? 20.469 -3.098 -5.699 1 81.5 344 ILE B N 1
ATOM 6243 C CA . ILE B 1 344 ? 20.109 -4.457 -6.082 1 81.5 344 ILE B CA 1
ATOM 6244 C C . ILE B 1 344 ? 20.922 -5.461 -5.281 1 81.5 344 ILE B C 1
ATOM 6246 O O . ILE B 1 344 ? 22.141 -5.277 -5.102 1 81.5 344 ILE B O 1
ATOM 6250 N N . SER B 1 345 ? 20.188 -6.312 -4.688 1 77.75 345 SER B N 1
ATOM 6251 C CA . SER B 1 345 ? 20.875 -7.367 -3.947 1 77.75 345 SER B CA 1
ATOM 6252 C C . SER B 1 345 ? 20.266 -8.734 -4.238 1 77.75 345 SER B C 1
ATOM 6254 O O . SER B 1 345 ? 19.141 -8.82 -4.754 1 77.75 345 SER B O 1
ATOM 6256 N N . PHE B 1 346 ? 21.078 -9.75 -4.062 1 76.06 346 PHE B N 1
ATOM 6257 C CA . PHE B 1 346 ? 20.625 -11.109 -4.348 1 76.06 346 PHE B CA 1
ATOM 6258 C C . PHE B 1 346 ? 20.625 -11.953 -3.082 1 76.06 346 PHE B C 1
ATOM 6260 O O . PHE B 1 346 ? 21.531 -11.844 -2.25 1 76.06 346 PHE B O 1
ATOM 6267 N N . ILE B 1 347 ? 19.547 -12.625 -2.922 1 75.19 347 ILE B N 1
ATOM 6268 C CA . ILE B 1 347 ? 19.453 -13.531 -1.781 1 75.19 347 ILE B CA 1
ATOM 6269 C C . ILE B 1 347 ? 20.094 -14.867 -2.125 1 75.19 347 ILE B C 1
ATOM 6271 O O . ILE B 1 347 ? 19.969 -15.352 -3.256 1 75.19 347 ILE B O 1
ATOM 6275 N N . PHE B 1 348 ? 20.797 -15.312 -1.044 1 75.06 348 PHE B N 1
ATOM 6276 C CA . PHE B 1 348 ? 21.391 -16.641 -1.213 1 75.06 348 PHE B CA 1
ATOM 6277 C C . PHE B 1 348 ? 20.312 -17.719 -1.255 1 75.06 348 PHE B C 1
ATOM 6279 O O . PHE B 1 348 ? 19.516 -17.828 -0.327 1 75.06 348 PHE B O 1
ATOM 6286 N N . GLY B 1 349 ? 20.125 -18.359 -2.373 1 68.62 349 GLY B N 1
ATOM 6287 C CA . GLY B 1 349 ? 19.125 -19.391 -2.535 1 68.62 349 GLY B CA 1
ATOM 6288 C C . GLY B 1 349 ? 19.688 -20.688 -3.078 1 68.62 349 GLY B C 1
ATOM 6289 O O . GLY B 1 349 ? 20.906 -20.891 -3.098 1 68.62 349 GLY B O 1
ATOM 6290 N N . PRO B 1 350 ? 18.781 -21.625 -3.412 1 61.88 350 PRO B N 1
ATOM 6291 C CA . PRO B 1 350 ? 19.219 -22.953 -3.844 1 61.88 350 PRO B CA 1
ATOM 6292 C C . PRO B 1 350 ? 20.188 -22.906 -5.027 1 61.88 350 PRO B C 1
ATOM 6294 O O . PRO B 1 350 ? 21.031 -23.797 -5.172 1 61.88 350 PRO B O 1
ATOM 6297 N N . LEU B 1 351 ? 20.016 -21.859 -5.766 1 57.25 351 LEU B N 1
ATOM 6298 C CA . LEU B 1 351 ? 20.859 -21.781 -6.953 1 57.25 351 LEU B CA 1
ATOM 6299 C C . LEU B 1 351 ? 22.094 -20.922 -6.684 1 57.25 351 LEU B C 1
ATOM 6301 O O . LEU B 1 351 ? 22.922 -20.719 -7.574 1 57.25 351 LEU B O 1
ATOM 6305 N N . SER B 1 352 ? 22.125 -20.422 -5.484 1 69.62 352 SER B N 1
ATOM 6306 C CA . SER B 1 352 ? 23.297 -19.625 -5.117 1 69.62 352 SER B CA 1
ATOM 6307 C C . SER B 1 352 ? 24.531 -20.516 -4.969 1 69.62 352 SER B C 1
ATOM 6309 O O . SER B 1 352 ? 24.422 -21.688 -4.625 1 69.62 352 SER B O 1
ATOM 6311 N N . GLY B 1 353 ? 25.688 -20 -5.492 1 64.12 353 GLY B N 1
ATOM 6312 C CA . GLY B 1 353 ? 26.938 -20.734 -5.414 1 64.12 353 GLY B CA 1
ATOM 6313 C C . GLY B 1 353 ? 27.906 -20.172 -4.395 1 64.12 353 GLY B C 1
ATOM 6314 O O . GLY B 1 353 ? 27.5 -19.375 -3.531 1 64.12 353 GLY B O 1
ATOM 6315 N N . GLY B 1 354 ? 29.062 -20.719 -4.465 1 71.94 354 GLY B N 1
ATOM 6316 C CA . GLY B 1 354 ? 30.125 -20.359 -3.537 1 71.94 354 GLY B CA 1
ATOM 6317 C C . GLY B 1 354 ? 30.469 -18.891 -3.574 1 71.94 354 GLY B C 1
ATOM 6318 O O . GLY B 1 354 ? 30.719 -18.281 -2.531 1 71.94 354 GLY B O 1
ATOM 6319 N N . ASN B 1 355 ? 30.438 -18.359 -4.707 1 71.19 355 ASN B N 1
ATOM 6320 C CA . ASN B 1 355 ? 30.766 -16.938 -4.828 1 71.19 355 ASN B CA 1
ATOM 6321 C C . ASN B 1 355 ? 29.766 -16.047 -4.094 1 71.19 355 ASN B C 1
ATOM 6323 O O . ASN B 1 355 ? 30.156 -15.086 -3.439 1 71.19 355 ASN B O 1
ATOM 6327 N N . HIS B 1 356 ? 28.625 -16.375 -4.242 1 74.25 356 HIS B N 1
ATOM 6328 C CA . HIS B 1 356 ? 27.578 -15.633 -3.561 1 74.25 356 HIS B CA 1
ATOM 6329 C C . HIS B 1 356 ? 27.688 -15.781 -2.047 1 74.25 356 HIS B C 1
ATOM 6331 O O . HIS B 1 356 ? 27.578 -14.797 -1.312 1 74.25 356 HIS B O 1
ATOM 6337 N N . ALA B 1 357 ? 27.844 -16.953 -1.649 1 80.12 357 ALA B N 1
ATOM 6338 C CA . ALA B 1 357 ? 28.031 -17.203 -0.222 1 80.12 357 ALA B CA 1
ATOM 6339 C C . ALA B 1 357 ? 29.234 -16.438 0.322 1 80.12 357 ALA B C 1
ATOM 6341 O O . ALA B 1 357 ? 29.125 -15.766 1.352 1 80.12 357 ALA B O 1
ATOM 6342 N N . LYS B 1 358 ? 30.25 -16.516 -0.41 1 78 358 LYS B N 1
ATOM 6343 C CA . LYS B 1 358 ? 31.469 -15.828 -0.01 1 78 358 LYS B CA 1
ATOM 6344 C C . LYS B 1 358 ? 31.25 -14.328 0.111 1 78 358 LYS B C 1
ATOM 6346 O O . LYS B 1 358 ? 31.688 -13.703 1.082 1 78 358 LYS B O 1
ATOM 6351 N N . LYS B 1 359 ? 30.594 -13.82 -0.806 1 76 359 LYS B N 1
ATOM 6352 C CA . LYS B 1 359 ? 30.312 -12.383 -0.788 1 76 359 LYS B CA 1
ATOM 6353 C C . LYS B 1 359 ? 29.547 -11.984 0.469 1 76 359 LYS B C 1
ATOM 6355 O O . LYS B 1 359 ? 29.922 -11.023 1.146 1 76 359 LYS B O 1
ATOM 6360 N N . ILE B 1 360 ? 28.531 -12.656 0.716 1 77.75 360 ILE B N 1
ATOM 6361 C CA . ILE B 1 360 ? 27.703 -12.352 1.877 1 77.75 360 ILE B CA 1
ATOM 6362 C C . ILE B 1 360 ? 28.516 -12.516 3.154 1 77.75 360 ILE B C 1
ATOM 6364 O O . ILE B 1 360 ? 28.453 -11.672 4.051 1 77.75 360 ILE B O 1
ATOM 6368 N N . ILE B 1 361 ? 29.328 -13.547 3.193 1 79.38 361 ILE B N 1
ATOM 6369 C CA . ILE B 1 361 ? 30.141 -13.883 4.355 1 79.38 361 ILE B CA 1
ATOM 6370 C C . ILE B 1 361 ? 31.188 -12.797 4.582 1 79.38 361 ILE B C 1
ATOM 6372 O O . ILE B 1 361 ? 31.328 -12.289 5.695 1 79.38 361 ILE B O 1
ATOM 6376 N N . GLU B 1 362 ? 31.797 -12.391 3.516 1 75.38 362 GLU B N 1
ATOM 6377 C CA . GLU B 1 362 ? 32.844 -11.391 3.615 1 75.38 362 GLU B CA 1
ATOM 6378 C C . GLU B 1 362 ? 32.281 -10.008 3.916 1 75.38 362 GLU B C 1
ATOM 6380 O O . GLU B 1 362 ? 32.875 -9.242 4.688 1 75.38 362 GLU B O 1
ATOM 6385 N N . GLU B 1 363 ? 31.172 -9.773 3.369 1 72.31 363 GLU B N 1
ATOM 6386 C CA . GLU B 1 363 ? 30.516 -8.492 3.625 1 72.31 363 GLU B CA 1
ATOM 6387 C C . GLU B 1 363 ? 30.078 -8.375 5.082 1 72.31 363 GLU B C 1
ATOM 6389 O O . GLU B 1 363 ? 29.906 -7.27 5.594 1 72.31 363 GLU B O 1
ATOM 6394 N N . ASN B 1 364 ? 29.891 -9.453 5.676 1 70.88 364 ASN B N 1
ATOM 6395 C CA . ASN B 1 364 ? 29.484 -9.461 7.074 1 70.88 364 ASN B CA 1
ATOM 6396 C C . ASN B 1 364 ? 30.672 -9.641 8.008 1 70.88 364 ASN B C 1
ATOM 6398 O O . ASN B 1 364 ? 30.5 -9.992 9.18 1 70.88 364 ASN B O 1
ATOM 6402 N N . GLY B 1 365 ? 31.891 -9.547 7.453 1 71.75 365 GLY B N 1
ATOM 6403 C CA . GLY B 1 365 ? 33.094 -9.445 8.281 1 71.75 365 GLY B CA 1
ATOM 6404 C C . GLY B 1 365 ? 33.75 -10.781 8.523 1 71.75 365 GLY B C 1
ATOM 6405 O O . GLY B 1 365 ? 34.594 -10.898 9.398 1 71.75 365 GLY B O 1
ATOM 6406 N N . TYR B 1 366 ? 33.312 -11.773 7.836 1 78.5 366 TYR B N 1
ATOM 6407 C CA . TYR B 1 366 ? 33.938 -13.094 8.008 1 78.5 366 TYR B CA 1
ATOM 6408 C C . TYR B 1 366 ? 34.844 -13.422 6.836 1 78.5 366 TYR B C 1
ATOM 6410 O O . TYR B 1 366 ? 34.906 -12.672 5.859 1 78.5 366 TYR B O 1
ATOM 6418 N N . ILE B 1 367 ? 35.719 -14.406 7.164 1 77.19 367 ILE B N 1
ATOM 6419 C CA . ILE B 1 367 ? 36.625 -14.859 6.125 1 77.19 367 ILE B CA 1
ATOM 6420 C C . ILE B 1 367 ? 36.094 -16.141 5.496 1 77.19 367 ILE B C 1
ATOM 6422 O O . ILE B 1 367 ? 35.688 -17.062 6.203 1 77.19 367 ILE B O 1
ATOM 6426 N N . CYS B 1 368 ? 36.031 -16.156 4.219 1 81.38 368 CYS B N 1
ATOM 6427 C CA . CYS B 1 368 ? 35.656 -17.344 3.471 1 81.38 368 CYS B CA 1
ATOM 6428 C C . CYS B 1 368 ? 36.625 -17.578 2.311 1 81.38 368 CYS B C 1
ATOM 6430 O O . CYS B 1 368 ? 36.625 -16.828 1.341 1 81.38 368 CYS B O 1
ATOM 6432 N N . ASP B 1 369 ? 37.469 -18.625 2.561 1 80.94 369 ASP B N 1
ATOM 6433 C CA . ASP B 1 369 ? 38.469 -18.922 1.558 1 80.94 369 ASP B CA 1
ATOM 6434 C C . ASP B 1 369 ? 37.844 -19.422 0.264 1 80.94 369 ASP B C 1
ATOM 6436 O O . ASP B 1 369 ? 36.844 -20.125 0.296 1 80.94 369 ASP B O 1
ATOM 6440 N N . ASP B 1 370 ? 38.469 -19.172 -0.843 1 81.38 370 ASP B N 1
ATOM 6441 C CA . ASP B 1 370 ? 38 -19.594 -2.164 1 81.38 370 ASP B CA 1
ATOM 6442 C C . ASP B 1 370 ? 37.875 -21.109 -2.256 1 81.38 370 ASP B C 1
ATOM 6444 O O . ASP B 1 370 ? 37 -21.625 -2.951 1 81.38 370 ASP B O 1
ATOM 6448 N N . LYS B 1 371 ? 38.75 -21.75 -1.566 1 78.69 371 LYS B N 1
ATOM 6449 C CA . LYS B 1 371 ? 38.781 -23.203 -1.642 1 78.69 371 LYS B CA 1
ATOM 6450 C C . LYS B 1 371 ? 37.562 -23.828 -0.964 1 78.69 371 LYS B C 1
ATOM 6452 O O . LYS B 1 371 ? 37.156 -24.938 -1.319 1 78.69 371 LYS B O 1
ATOM 6457 N N . GLU B 1 372 ? 37 -23.078 -0.06 1 85.44 372 GLU B N 1
ATOM 6458 C CA . GLU B 1 372 ? 35.938 -23.703 0.741 1 85.44 372 GLU B CA 1
ATOM 6459 C C . GLU B 1 372 ? 34.594 -23.109 0.421 1 85.44 372 GLU B C 1
ATOM 6461 O O . GLU B 1 372 ? 33.562 -23.594 0.892 1 85.44 372 GLU B O 1
ATOM 6466 N N . LYS B 1 373 ? 34.531 -22.078 -0.337 1 82.94 373 LYS B N 1
ATOM 6467 C CA . LYS B 1 373 ? 33.312 -21.312 -0.511 1 82.94 373 LYS B CA 1
ATOM 6468 C C . LYS B 1 373 ? 32.188 -22.188 -1.087 1 82.94 373 LYS B C 1
ATOM 6470 O O . LYS B 1 373 ? 31.031 -22.062 -0.697 1 82.94 373 LYS B O 1
ATOM 6475 N N . ALA B 1 374 ? 32.594 -23.062 -1.944 1 79.62 374 ALA B N 1
ATOM 6476 C CA . ALA B 1 374 ? 31.578 -23.922 -2.568 1 79.62 374 ALA B CA 1
ATOM 6477 C C . ALA B 1 374 ? 30.984 -24.891 -1.554 1 79.62 374 ALA B C 1
ATOM 6479 O O . ALA B 1 374 ? 29.766 -25.109 -1.534 1 79.62 374 ALA B O 1
ATOM 6480 N N . ALA B 1 375 ? 31.828 -25.438 -0.819 1 81.56 375 ALA B N 1
ATOM 6481 C CA . ALA B 1 375 ? 31.391 -26.391 0.203 1 81.56 375 ALA B CA 1
ATOM 6482 C C . ALA B 1 375 ? 30.516 -25.703 1.244 1 81.56 375 ALA B C 1
ATOM 6484 O O . ALA B 1 375 ? 29.5 -26.25 1.684 1 81.56 375 ALA B O 1
ATOM 6485 N N . ILE B 1 376 ? 30.906 -24.578 1.605 1 85.12 376 ILE B N 1
ATOM 6486 C CA . ILE B 1 376 ? 30.156 -23.797 2.584 1 85.12 376 ILE B CA 1
ATOM 6487 C C . ILE B 1 376 ? 28.781 -23.469 2.029 1 85.12 376 ILE B C 1
ATOM 6489 O O . ILE B 1 376 ? 27.766 -23.609 2.729 1 85.12 376 ILE B O 1
ATOM 6493 N N . ALA B 1 377 ? 28.766 -23.047 0.777 1 81.25 377 ALA B N 1
ATOM 6494 C CA . ALA B 1 377 ? 27.5 -22.719 0.145 1 81.25 377 ALA B CA 1
ATOM 6495 C C . ALA B 1 377 ? 26.547 -23.906 0.161 1 81.25 377 ALA B C 1
ATOM 6497 O O . ALA B 1 377 ? 25.359 -23.766 0.478 1 81.25 377 ALA B O 1
ATOM 6498 N N . GLN B 1 378 ? 27.078 -25 -0.123 1 79.31 378 GLN B N 1
ATOM 6499 C CA . GLN B 1 378 ? 26.266 -26.219 -0.151 1 79.31 378 GLN B CA 1
ATOM 6500 C C . GLN B 1 378 ? 25.75 -26.562 1.242 1 79.31 378 GLN B C 1
ATOM 6502 O O . GLN B 1 378 ? 24.594 -26.953 1.404 1 79.31 378 GLN B O 1
ATOM 6507 N N . GLN B 1 379 ? 26.609 -26.438 2.182 1 81.62 379 GLN B N 1
ATOM 6508 C CA . GLN B 1 379 ? 26.219 -26.75 3.557 1 81.62 379 GLN B CA 1
ATOM 6509 C C . GLN B 1 379 ? 25.125 -25.812 4.043 1 81.62 379 GLN B C 1
ATOM 6511 O O . GLN B 1 379 ? 24.203 -26.234 4.75 1 81.62 379 GLN B O 1
ATOM 6516 N N . ILE B 1 380 ? 25.312 -24.609 3.625 1 81.38 380 ILE B N 1
ATOM 6517 C CA . ILE B 1 380 ? 24.297 -23.641 4.004 1 81.38 380 ILE B CA 1
ATOM 6518 C C . ILE B 1 380 ? 22.969 -24.016 3.379 1 81.38 380 ILE B C 1
ATOM 6520 O O . ILE B 1 380 ? 21.922 -23.984 4.047 1 81.38 380 ILE B O 1
ATOM 6524 N N . LYS B 1 381 ? 22.969 -24.375 2.176 1 75.12 381 LYS B N 1
ATOM 6525 C CA . LYS B 1 381 ? 21.766 -24.797 1.472 1 75.12 381 LYS B CA 1
ATOM 6526 C C . LYS B 1 381 ? 21.156 -26.031 2.121 1 75.12 381 LYS B C 1
ATOM 6528 O O . LYS B 1 381 ? 19.922 -26.156 2.197 1 75.12 381 LYS B O 1
ATOM 6533 N N . ASP B 1 382 ? 22.047 -26.797 2.658 1 74.5 382 ASP B N 1
ATOM 6534 C CA . ASP B 1 382 ? 21.578 -28.016 3.326 1 74.5 382 ASP B CA 1
ATOM 6535 C C . ASP B 1 382 ? 20.891 -27.688 4.652 1 74.5 382 ASP B C 1
ATOM 6537 O O . ASP B 1 382 ? 19.922 -28.344 5.031 1 74.5 382 ASP B O 1
ATOM 6541 N N . ILE B 1 383 ? 21.484 -26.75 5.32 1 75.19 383 ILE B N 1
ATOM 6542 C CA . ILE B 1 383 ? 20.906 -26.312 6.586 1 75.19 383 ILE B CA 1
ATOM 6543 C C . ILE B 1 383 ? 19.5 -25.766 6.359 1 75.19 383 ILE B C 1
ATOM 6545 O O . ILE B 1 383 ? 18.594 -26.047 7.133 1 75.19 383 ILE B O 1
ATOM 6549 N N . TYR B 1 384 ? 19.5 -25.016 5.344 1 73.38 384 TYR B N 1
ATOM 6550 C CA . TYR B 1 384 ? 18.219 -24.375 5.059 1 73.38 384 TYR B CA 1
ATOM 6551 C C . TYR B 1 384 ? 17.531 -25.031 3.863 1 73.38 384 TYR B C 1
ATOM 6553 O O . TYR B 1 384 ? 17 -24.328 2.988 1 73.38 384 TYR B O 1
ATOM 6561 N N . HIS B 1 385 ? 17.625 -26.297 3.842 1 65.12 385 HIS B N 1
ATOM 6562 C CA . HIS B 1 385 ? 17.141 -27.062 2.693 1 65.12 385 HIS B CA 1
ATOM 6563 C C . HIS B 1 385 ? 15.656 -26.797 2.453 1 65.12 385 HIS B C 1
ATOM 6565 O O . HIS B 1 385 ? 15.172 -26.938 1.33 1 65.12 385 HIS B O 1
ATOM 6571 N N . GLU B 1 386 ? 15.227 -26.25 3.531 1 59.34 386 GLU B N 1
ATOM 6572 C CA . GLU B 1 386 ? 13.781 -26.016 3.43 1 59.34 386 GLU B CA 1
ATOM 6573 C C . GLU B 1 386 ? 13.484 -24.625 2.893 1 59.34 386 GLU B C 1
ATOM 6575 O O . GLU B 1 386 ? 12.344 -24.328 2.52 1 59.34 386 GLU B O 1
ATOM 6580 N N . ARG B 1 387 ? 14.625 -23.906 2.896 1 61.75 387 ARG B N 1
ATOM 6581 C CA . ARG B 1 387 ? 14.422 -22.516 2.475 1 61.75 387 ARG B CA 1
ATOM 6582 C C . ARG B 1 387 ? 14.633 -22.375 0.971 1 61.75 387 ARG B C 1
ATOM 6584 O O . ARG B 1 387 ? 15.656 -21.844 0.531 1 61.75 387 ARG B O 1
ATOM 6591 N N . ARG B 1 388 ? 13.758 -22.734 0.211 1 53.94 388 ARG B N 1
ATOM 6592 C CA . ARG B 1 388 ? 13.852 -22.812 -1.242 1 53.94 388 ARG B CA 1
ATOM 6593 C C . ARG B 1 388 ? 13.93 -21.438 -1.874 1 53.94 388 ARG B C 1
ATOM 6595 O O . ARG B 1 388 ? 14.375 -21.297 -3.018 1 53.94 388 ARG B O 1
ATOM 6602 N N . LYS B 1 389 ? 13.531 -20.531 -1.166 1 58.44 389 LYS B N 1
ATOM 6603 C CA . LYS B 1 389 ? 13.477 -19.203 -1.76 1 58.44 389 LYS B CA 1
ATOM 6604 C C . LYS B 1 389 ? 14.609 -18.328 -1.237 1 58.44 389 LYS B C 1
ATOM 6606 O O . LYS B 1 389 ? 14.562 -17.094 -1.373 1 58.44 389 LYS B O 1
ATOM 6611 N N . GLY B 1 390 ? 15.422 -18.906 -0.605 1 68.19 390 GLY B N 1
ATOM 6612 C CA . GLY B 1 390 ? 16.609 -18.203 -0.17 1 68.19 390 GLY B CA 1
ATOM 6613 C C . GLY B 1 390 ? 16.625 -17.906 1.316 1 68.19 390 GLY B C 1
ATOM 6614 O O . GLY B 1 390 ? 15.688 -18.266 2.035 1 68.19 390 GLY B O 1
ATOM 6615 N N . ILE B 1 391 ? 17.781 -17.547 1.776 1 70.94 391 ILE B N 1
ATOM 6616 C CA . ILE B 1 391 ? 17.969 -17.234 3.189 1 70.94 391 ILE B CA 1
ATOM 6617 C C . ILE B 1 391 ? 18.516 -15.82 3.338 1 70.94 391 ILE B C 1
ATOM 6619 O O . ILE B 1 391 ? 19.109 -15.281 2.406 1 70.94 391 ILE B O 1
ATOM 6623 N N . THR B 1 392 ? 18.062 -15.148 4.383 1 69.88 392 THR B N 1
ATOM 6624 C CA . THR B 1 392 ? 18.609 -13.82 4.664 1 69.88 392 THR B CA 1
ATOM 6625 C C . THR B 1 392 ? 20.125 -13.898 4.895 1 69.88 392 THR B C 1
ATOM 6627 O O . THR B 1 392 ? 20.656 -14.969 5.164 1 69.88 392 THR B O 1
ATOM 6630 N N . ASP B 1 393 ? 20.688 -12.727 4.707 1 70.44 393 ASP B N 1
ATOM 6631 C CA . ASP B 1 393 ? 22.109 -12.688 5.023 1 70.44 393 ASP B CA 1
ATOM 6632 C C . ASP B 1 393 ? 22.375 -13.125 6.461 1 70.44 393 ASP B C 1
ATOM 6634 O O . ASP B 1 393 ? 23.359 -13.805 6.742 1 70.44 393 ASP B O 1
ATOM 6638 N N . GLU B 1 394 ? 21.406 -12.742 7.273 1 67.5 394 GLU B N 1
ATOM 6639 C CA . GLU B 1 394 ? 21.547 -13.125 8.672 1 67.5 394 GLU B CA 1
ATOM 6640 C C . GLU B 1 394 ? 21.484 -14.641 8.836 1 67.5 394 GLU B C 1
ATOM 6642 O O . GLU B 1 394 ? 22.281 -15.227 9.57 1 67.5 394 GLU B O 1
ATOM 6647 N N . GLU B 1 395 ? 20.578 -15.156 8.133 1 72.56 395 GLU B N 1
ATOM 6648 C CA . GLU B 1 395 ? 20.469 -16.609 8.172 1 72.56 395 GLU B CA 1
ATOM 6649 C C . GLU B 1 395 ? 21.719 -17.281 7.598 1 72.56 395 GLU B C 1
ATOM 6651 O O . GLU B 1 395 ? 22.203 -18.281 8.133 1 72.56 395 GLU B O 1
ATOM 6656 N N . LEU B 1 396 ? 22.094 -16.672 6.559 1 78.56 396 LEU B N 1
ATOM 6657 C CA . LEU B 1 396 ? 23.297 -17.203 5.934 1 78.56 396 LEU B CA 1
ATOM 6658 C C . LEU B 1 396 ? 24.484 -17.141 6.895 1 78.56 396 LEU B C 1
ATOM 6660 O O . LEU B 1 396 ? 25.219 -18.125 7.035 1 78.56 396 LEU B O 1
ATOM 6664 N N . ILE B 1 397 ? 24.547 -16.016 7.57 1 75.06 397 ILE B N 1
ATOM 6665 C CA . ILE B 1 397 ? 25.656 -15.828 8.492 1 75.06 397 ILE B CA 1
ATOM 6666 C C . ILE B 1 397 ? 25.516 -16.766 9.688 1 75.06 397 ILE B C 1
ATOM 6668 O O . ILE B 1 397 ? 26.5 -17.312 10.188 1 75.06 397 ILE B O 1
ATOM 6672 N N . GLN B 1 398 ? 24.312 -16.953 10.086 1 73.94 398 GLN B N 1
ATOM 6673 C CA . GLN B 1 398 ? 24.078 -17.891 11.18 1 73.94 398 GLN B CA 1
ATOM 6674 C C . GLN B 1 398 ? 24.5 -19.312 10.781 1 73.94 398 GLN B C 1
ATOM 6676 O O . GLN B 1 398 ? 25.125 -20.016 11.562 1 73.94 398 GLN B O 1
ATOM 6681 N N . ALA B 1 399 ? 24.141 -19.703 9.641 1 80 399 ALA B N 1
ATOM 6682 C CA . ALA B 1 399 ? 24.547 -21.016 9.133 1 80 399 ALA B CA 1
ATOM 6683 C C . ALA B 1 399 ? 26.062 -21.109 8.992 1 80 399 ALA B C 1
ATOM 6685 O O . ALA B 1 399 ? 26.656 -22.141 9.336 1 80 399 ALA B O 1
ATOM 6686 N N . TYR B 1 400 ? 26.609 -20.031 8.5 1 81.81 400 TYR B N 1
ATOM 6687 C CA . TYR B 1 400 ? 28.047 -20 8.336 1 81.81 400 TYR B CA 1
ATOM 6688 C C . TYR B 1 400 ? 28.75 -20.188 9.68 1 81.81 400 TYR B C 1
ATOM 6690 O O . TYR B 1 400 ? 29.703 -20.969 9.773 1 81.81 400 TYR B O 1
ATOM 6698 N N . LYS B 1 401 ? 28.219 -19.469 10.664 1 73.12 401 LYS B N 1
ATOM 6699 C CA . LYS B 1 401 ? 28.766 -19.609 12.008 1 73.12 401 LYS B CA 1
ATOM 6700 C C . LYS B 1 401 ? 28.625 -21.031 12.516 1 73.12 401 LYS B C 1
ATOM 6702 O O . LYS B 1 401 ? 29.531 -21.562 13.172 1 73.12 401 LYS B O 1
ATOM 6707 N N . GLN B 1 402 ? 27.516 -21.641 12.258 1 73.19 402 GLN B N 1
ATOM 6708 C CA . GLN B 1 402 ? 27.281 -23.016 12.656 1 73.19 402 GLN B CA 1
ATOM 6709 C C . GLN B 1 402 ? 28.266 -23.953 11.961 1 73.19 402 GLN B C 1
ATOM 6711 O O . GLN B 1 402 ? 28.766 -24.891 12.578 1 73.19 402 GLN B O 1
ATOM 6716 N N . ILE B 1 403 ? 28.5 -23.719 10.727 1 76.69 403 ILE B N 1
ATOM 6717 C CA . ILE B 1 403 ? 29.375 -24.547 9.906 1 76.69 403 ILE B CA 1
ATOM 6718 C C . ILE B 1 403 ? 30.812 -24.406 10.391 1 76.69 403 ILE B C 1
ATOM 6720 O O . ILE B 1 403 ? 31.562 -25.391 10.461 1 76.69 403 ILE B O 1
ATOM 6724 N N . LYS B 1 404 ? 31.125 -23.125 10.727 1 72.25 404 LYS B N 1
ATOM 6725 C CA . LYS B 1 404 ? 32.5 -22.844 11.125 1 72.25 404 LYS B CA 1
ATOM 6726 C C . LYS B 1 404 ? 32.688 -23 12.633 1 72.25 404 LYS B C 1
ATOM 6728 O O . LYS B 1 404 ? 33.812 -22.906 13.148 1 72.25 404 LYS B O 1
ATOM 6733 N N . SER B 1 405 ? 31.594 -23.125 13.242 1 63.06 405 SER B N 1
ATOM 6734 C CA . SER B 1 405 ? 31.703 -23.297 14.688 1 63.06 405 SER B CA 1
ATOM 6735 C C . SER B 1 405 ? 32.656 -24.438 15.047 1 63.06 405 SER B C 1
ATOM 6737 O O . SER B 1 405 ? 32.562 -25.516 14.477 1 63.06 405 SER B O 1
ATOM 6739 N N . PRO B 1 406 ? 33.594 -23.969 15.672 1 58.72 406 PRO B N 1
ATOM 6740 C CA . PRO B 1 406 ? 34.5 -25.031 16.109 1 58.72 406 PRO B CA 1
ATOM 6741 C C . PRO B 1 406 ? 33.781 -26.109 16.938 1 58.72 406 PRO B C 1
ATOM 6743 O O . PRO B 1 406 ? 34.312 -27.203 17.094 1 58.72 406 PRO B O 1
ATOM 6746 N N . ILE B 1 407 ? 32.562 -25.75 17.453 1 55.44 407 ILE B N 1
ATOM 6747 C CA . ILE B 1 407 ? 31.781 -26.672 18.281 1 55.44 407 ILE B CA 1
ATOM 6748 C C . ILE B 1 407 ? 30.484 -27.047 17.562 1 55.44 407 ILE B C 1
ATOM 6750 O O . ILE B 1 407 ? 29.656 -26.172 17.281 1 55.44 407 ILE B O 1
ATOM 6754 N N . HIS B 1 408 ? 30.422 -28.047 16.938 1 56.88 408 HIS B N 1
ATOM 6755 C CA . HIS B 1 408 ? 29.188 -28.656 16.406 1 56.88 408 HIS B CA 1
ATOM 6756 C C . HIS B 1 408 ? 28.781 -29.875 17.234 1 56.88 408 HIS B C 1
ATOM 6758 O O . HIS B 1 408 ? 29.406 -30.938 17.125 1 56.88 408 HIS B O 1
ATOM 6764 N N . VAL B 1 409 ? 27.766 -29.734 18.172 1 53.38 409 VAL B N 1
ATOM 6765 C CA . VAL B 1 409 ? 27.406 -30.812 19.078 1 53.38 409 VAL B CA 1
ATOM 6766 C C . VAL B 1 409 ? 25.984 -31.281 18.797 1 53.38 409 VAL B C 1
ATOM 6768 O O . VAL B 1 409 ? 25.062 -30.469 18.719 1 53.38 409 VAL B O 1
ATOM 6771 N N . SER B 1 410 ? 25.875 -32.406 18.312 1 54.91 410 SER B N 1
ATOM 6772 C CA . SER B 1 410 ? 24.562 -33 18.062 1 54.91 410 SER B CA 1
ATOM 6773 C C . SER B 1 410 ? 23.906 -33.469 19.359 1 54.91 410 SER B C 1
ATOM 6775 O O . SER B 1 410 ? 22.688 -33.562 19.438 1 54.91 410 SER B O 1
ATOM 6777 N N . ALA B 1 411 ? 24.719 -33.906 20.297 1 59.81 411 ALA B N 1
ATOM 6778 C CA . ALA B 1 411 ? 24.234 -34.375 21.594 1 59.81 411 ALA B CA 1
ATOM 6779 C C . ALA B 1 411 ? 25.219 -34.031 22.703 1 59.81 411 ALA B C 1
ATOM 6781 O O . ALA B 1 411 ? 26.438 -33.969 22.469 1 59.81 411 ALA B O 1
ATOM 6782 N N . ILE B 1 412 ? 24.703 -33.469 23.766 1 58.81 412 ILE B N 1
ATOM 6783 C CA . ILE B 1 412 ? 25.5 -33.25 24.969 1 58.81 412 ILE B CA 1
ATOM 6784 C C . ILE B 1 412 ? 25.078 -34.219 26.078 1 58.81 412 ILE B C 1
ATOM 6786 O O . ILE B 1 412 ? 23.891 -34.281 26.438 1 58.81 412 ILE B O 1
ATOM 6790 N N . ASP B 1 413 ? 25.891 -35.062 26.375 1 63.28 413 ASP B N 1
ATOM 6791 C CA . ASP B 1 413 ? 25.703 -35.906 27.562 1 63.28 413 ASP B CA 1
ATOM 6792 C C . ASP B 1 413 ? 26.516 -35.375 28.734 1 63.28 413 ASP B C 1
ATOM 6794 O O . ASP B 1 413 ? 27.688 -35 28.578 1 63.28 413 ASP B O 1
ATOM 6798 N N . TYR B 1 414 ? 25.734 -35.031 29.766 1 61.25 414 TYR B N 1
ATOM 6799 C CA . TYR B 1 414 ? 26.469 -34.594 30.953 1 61.25 414 TYR B CA 1
ATOM 6800 C C . TYR B 1 414 ? 26.094 -35.438 32.156 1 61.25 414 TYR B C 1
ATOM 6802 O O . TYR B 1 414 ? 25 -36.031 32.219 1 61.25 414 TYR B O 1
ATOM 6810 N N . GLY B 1 415 ? 26.938 -35.75 32.938 1 63.53 415 GLY B N 1
ATOM 6811 C CA . GLY B 1 415 ? 26.75 -36.531 34.156 1 63.53 415 GLY B CA 1
ATOM 6812 C C . GLY B 1 415 ? 27.906 -36.406 35.125 1 63.53 415 GLY B C 1
ATOM 6813 O O . GLY B 1 415 ? 28.781 -35.562 34.969 1 63.53 415 GLY B O 1
ATOM 6814 N N . LYS B 1 416 ? 27.75 -36.906 36.25 1 64.25 416 LYS B N 1
ATOM 6815 C CA . LYS B 1 416 ? 28.797 -37.062 37.25 1 64.25 416 LYS B CA 1
ATOM 6816 C C . LYS B 1 416 ? 29.266 -38.5 37.344 1 64.25 416 LYS B C 1
ATOM 6818 O O . LYS B 1 416 ? 28.438 -39.438 37.375 1 64.25 416 LYS B O 1
ATOM 6823 N N . SER B 1 417 ? 30.406 -38.75 36.969 1 61.19 417 SER B N 1
ATOM 6824 C CA . SER B 1 417 ? 31 -40.062 37.156 1 61.19 417 SER B CA 1
ATOM 6825 C C . SER B 1 417 ? 32.281 -40 38 1 61.19 417 SER B C 1
ATOM 6827 O O . SER B 1 417 ? 33.156 -39.188 37.719 1 61.19 417 SER B O 1
ATOM 6829 N N . ASN B 1 418 ? 32.469 -40.812 39.031 1 62.22 418 ASN B N 1
ATOM 6830 C CA . ASN B 1 418 ? 33.594 -40.906 39.969 1 62.22 418 ASN B CA 1
ATOM 6831 C C . ASN B 1 418 ? 33.906 -39.531 40.562 1 62.22 418 ASN B C 1
ATOM 6833 O O . ASN B 1 418 ? 35.094 -39.156 40.656 1 62.22 418 ASN B O 1
ATOM 6837 N N . GLY B 1 419 ? 32.812 -38.719 40.875 1 59.97 419 GLY B N 1
ATOM 6838 C CA . GLY B 1 419 ? 33 -37.438 41.531 1 59.97 419 GLY B CA 1
ATOM 6839 C C . GLY B 1 419 ? 33.281 -36.312 40.562 1 59.97 419 GLY B C 1
ATOM 6840 O O . GLY B 1 419 ? 33.5 -35.156 41 1 59.97 419 GLY B O 1
ATOM 6841 N N . GLU B 1 420 ? 33.406 -36.625 39.375 1 58.75 420 GLU B N 1
ATOM 6842 C CA . GLU B 1 420 ? 33.719 -35.625 38.375 1 58.75 420 GLU B CA 1
ATOM 6843 C C . GLU B 1 420 ? 32.531 -35.375 37.438 1 58.75 420 GLU B C 1
ATOM 6845 O O . GLU B 1 420 ? 31.797 -36.312 37.094 1 58.75 420 GLU B O 1
ATOM 6850 N N . THR B 1 421 ? 32.281 -34.125 37.344 1 62.66 421 THR B N 1
ATOM 6851 C CA . THR B 1 421 ? 31.234 -33.719 36.375 1 62.66 421 THR B CA 1
ATOM 6852 C C . THR B 1 421 ? 31.766 -33.781 34.938 1 62.66 421 THR B C 1
ATOM 6854 O O . THR B 1 421 ? 32.875 -33.344 34.656 1 62.66 421 THR B O 1
ATOM 6857 N N . TYR B 1 422 ? 31.078 -34.562 34.125 1 62.53 422 TYR B N 1
ATOM 6858 C CA . TYR B 1 422 ? 31.531 -34.594 32.719 1 62.53 422 TYR B CA 1
ATOM 6859 C C . TYR B 1 422 ? 30.453 -34.094 31.781 1 62.53 422 TYR B C 1
ATOM 6861 O O . TYR B 1 422 ? 29.266 -34.156 32.094 1 62.53 422 TYR B O 1
ATOM 6869 N N . VAL B 1 423 ? 31 -33.438 30.734 1 64.69 423 VAL B N 1
ATOM 6870 C CA . VAL B 1 423 ? 30.156 -33.062 29.594 1 64.69 423 VAL B CA 1
ATOM 6871 C C . VAL B 1 423 ? 30.703 -33.75 28.328 1 64.69 423 VAL B C 1
ATOM 6873 O O . VAL B 1 423 ? 31.875 -33.594 28 1 64.69 423 VAL B O 1
ATOM 6876 N N . GLU B 1 424 ? 29.953 -34.656 27.844 1 63.38 424 GLU B N 1
ATOM 6877 C CA . GLU B 1 424 ? 30.281 -35.281 26.562 1 63.38 424 GLU B CA 1
ATOM 6878 C C . GLU B 1 424 ? 29.516 -34.625 25.422 1 63.38 424 GLU B C 1
ATOM 6880 O O . GLU B 1 424 ? 28.281 -34.562 25.438 1 63.38 424 GLU B O 1
ATOM 6885 N N . LEU B 1 425 ? 30.359 -34.094 24.562 1 63.62 425 LEU B N 1
ATOM 6886 C CA . LEU B 1 425 ? 29.797 -33.438 23.375 1 63.62 425 LEU B CA 1
ATOM 6887 C C . LEU B 1 425 ? 29.891 -34.344 22.156 1 63.62 425 LEU B C 1
ATOM 6889 O O . LEU B 1 425 ? 30.984 -34.812 21.812 1 63.62 425 LEU B O 1
ATOM 6893 N N . LYS B 1 426 ? 28.719 -34.781 21.797 1 62.03 426 LYS B N 1
ATOM 6894 C CA . LYS B 1 426 ? 28.703 -35.531 20.531 1 62.03 426 LYS B CA 1
ATOM 6895 C C . LYS B 1 426 ? 28.656 -34.594 19.328 1 62.03 426 LYS B C 1
ATOM 6897 O O . LYS B 1 426 ? 27.719 -33.812 19.188 1 62.03 426 LYS B O 1
ATOM 6902 N N . GLY B 1 427 ? 29.781 -34.5 18.641 1 62.97 427 GLY B N 1
ATOM 6903 C CA . GLY B 1 427 ? 29.938 -33.656 17.469 1 62.97 427 GLY B CA 1
ATOM 6904 C C . GLY B 1 427 ? 31.344 -33.094 17.312 1 62.97 427 GLY B C 1
ATOM 6905 O O . GLY B 1 427 ? 32.312 -33.719 17.734 1 62.97 427 GLY B O 1
ATOM 6906 N N . ARG B 1 428 ? 31.484 -32.062 16.672 1 62.34 428 ARG B N 1
ATOM 6907 C CA . ARG B 1 428 ? 32.781 -31.438 16.484 1 62.34 428 ARG B CA 1
ATOM 6908 C C . ARG B 1 428 ? 33 -30.297 17.484 1 62.34 428 ARG B C 1
ATOM 6910 O O . ARG B 1 428 ? 32.125 -29.438 17.625 1 62.34 428 ARG B O 1
ATOM 6917 N N . PHE B 1 429 ? 34.031 -30.406 18.281 1 61.31 429 PHE B N 1
ATOM 6918 C CA . PHE B 1 429 ? 34.469 -29.406 19.25 1 61.31 429 PHE B CA 1
ATOM 6919 C C . PHE B 1 429 ? 35.875 -28.938 18.969 1 61.31 429 PHE B C 1
ATOM 6921 O O . PHE B 1 429 ? 36.844 -29.656 19.219 1 61.31 429 PHE B O 1
ATOM 6928 N N . PHE B 1 430 ? 36.062 -27.781 18.422 1 59.16 430 PHE B N 1
ATOM 6929 C CA . PHE B 1 430 ? 37.344 -27.188 18.016 1 59.16 430 PHE B CA 1
ATOM 6930 C C . PHE B 1 430 ? 38.188 -28.188 17.25 1 59.16 430 PHE B C 1
ATOM 6932 O O . PHE B 1 430 ? 39.375 -28.375 17.547 1 59.16 430 PHE B O 1
ATOM 6939 N N . GLY B 1 431 ? 37.594 -28.781 16.203 1 59.62 431 GLY B N 1
ATOM 6940 C CA . GLY B 1 431 ? 38.344 -29.703 15.336 1 59.62 431 GLY B CA 1
ATOM 6941 C C . GLY B 1 431 ? 38.344 -31.125 15.859 1 59.62 431 GLY B C 1
ATOM 6942 O O . GLY B 1 431 ? 38.781 -32.031 15.156 1 59.62 431 GLY B O 1
ATOM 6943 N N . ASN B 1 432 ? 37.969 -31.312 17.109 1 63.53 432 ASN B N 1
ATOM 6944 C CA . ASN B 1 432 ? 37.969 -32.656 17.688 1 63.53 432 ASN B CA 1
ATOM 6945 C C . ASN B 1 432 ? 36.594 -33.312 17.594 1 63.53 432 ASN B C 1
ATOM 6947 O O . ASN B 1 432 ? 35.562 -32.625 17.766 1 63.53 432 ASN B O 1
ATOM 6951 N N . THR B 1 433 ? 36.5 -34.5 17.109 1 63.72 433 THR B N 1
ATOM 6952 C CA . THR B 1 433 ? 35.25 -35.25 17.016 1 63.72 433 THR B CA 1
ATOM 6953 C C . THR B 1 433 ? 34.969 -35.969 18.344 1 63.72 433 THR B C 1
ATOM 6955 O O . THR B 1 433 ? 35.844 -36.625 18.906 1 63.72 433 THR B O 1
ATOM 6958 N N . ASP B 1 434 ? 33.719 -35.938 18.828 1 60.47 434 ASP B N 1
ATOM 6959 C CA . ASP B 1 434 ? 33.219 -36.594 20.047 1 60.47 434 ASP B CA 1
ATOM 6960 C C . ASP B 1 434 ? 34.094 -36.219 21.25 1 60.47 434 ASP B C 1
ATOM 6962 O O . ASP B 1 434 ? 34.719 -37.094 21.844 1 60.47 434 ASP B O 1
ATOM 6966 N N . TYR B 1 435 ? 34.062 -34.969 21.578 1 64.44 435 TYR B N 1
ATOM 6967 C CA . TYR B 1 435 ? 34.938 -34.406 22.609 1 64.44 435 TYR B CA 1
ATOM 6968 C C . TYR B 1 435 ? 34.281 -34.5 23.984 1 64.44 435 TYR B C 1
ATOM 6970 O O . TYR B 1 435 ? 33.094 -34.188 24.125 1 64.44 435 TYR B O 1
ATOM 6978 N N . ARG B 1 436 ? 34.969 -35.156 24.906 1 65.94 436 ARG B N 1
ATOM 6979 C CA . ARG B 1 436 ? 34.531 -35.219 26.297 1 65.94 436 ARG B CA 1
ATOM 6980 C C . ARG B 1 436 ? 35.312 -34.219 27.156 1 65.94 436 ARG B C 1
ATOM 6982 O O . ARG B 1 436 ? 36.531 -34.188 27.109 1 65.94 436 ARG B O 1
ATOM 6989 N N . ILE B 1 437 ? 34.531 -33.281 27.672 1 62.44 437 ILE B N 1
ATOM 6990 C CA . ILE B 1 437 ? 35.125 -32.375 28.641 1 62.44 437 ILE B CA 1
ATOM 6991 C C . ILE B 1 437 ? 34.875 -32.844 30.062 1 62.44 437 ILE B C 1
ATOM 6993 O O . ILE B 1 437 ? 33.75 -33.219 30.406 1 62.44 437 ILE B O 1
ATOM 6997 N N . THR B 1 438 ? 35.938 -33.156 30.766 1 60.47 438 THR B N 1
ATOM 6998 C CA . THR B 1 438 ? 35.844 -33.562 32.156 1 60.47 438 THR B CA 1
ATOM 6999 C C . THR B 1 438 ? 36.25 -32.406 33.094 1 60.47 438 THR B C 1
ATOM 7001 O O . THR B 1 438 ? 37.188 -31.656 32.75 1 60.47 438 THR B O 1
ATOM 7004 N N . GLY B 1 439 ? 35.406 -31.812 33.875 1 55.09 439 GLY B N 1
ATOM 7005 C CA . GLY B 1 439 ? 35.812 -30.844 34.875 1 55.09 439 GLY B CA 1
ATOM 7006 C C . GLY B 1 439 ? 35.812 -31.406 36.281 1 55.09 439 GLY B C 1
ATOM 7007 O O . GLY B 1 439 ? 34.938 -32.188 36.656 1 55.09 439 GLY B O 1
ATOM 7008 N N . ARG B 1 440 ? 36.938 -31.328 36.906 1 50.66 440 ARG B N 1
ATOM 7009 C CA . ARG B 1 440 ? 37.125 -31.609 38.312 1 50.66 440 ARG B CA 1
ATOM 7010 C C . ARG B 1 440 ? 36.719 -30.422 39.188 1 50.66 440 ARG B C 1
ATOM 7012 O O . ARG B 1 440 ? 37.094 -29.281 38.906 1 50.66 440 ARG B O 1
ATOM 7019 N N . GLY B 1 441 ? 35.75 -30.734 40.156 1 50.06 441 GLY B N 1
ATOM 7020 C CA . GLY B 1 441 ? 35.406 -29.844 41.25 1 50.06 441 GLY B CA 1
ATOM 7021 C C . GLY B 1 441 ? 34.25 -28.922 40.906 1 50.06 441 GLY B C 1
ATOM 7022 O O . GLY B 1 441 ? 33.562 -28.422 41.812 1 50.06 441 GLY B O 1
ATOM 7023 N N . GLU B 1 442 ? 34.312 -28.328 39.656 1 49.28 442 GLU B N 1
ATOM 7024 C CA . GLU B 1 442 ? 33.312 -27.266 39.469 1 49.28 442 GLU B CA 1
ATOM 7025 C C . GLU B 1 442 ? 31.984 -27.844 39 1 49.28 442 GLU B C 1
ATOM 7027 O O . GLU B 1 442 ? 31.953 -28.812 38.219 1 49.28 442 GLU B O 1
ATOM 7032 N N . ASN B 1 443 ? 30.906 -27.641 39.719 1 49.62 443 ASN B N 1
ATOM 7033 C CA . ASN B 1 443 ? 29.578 -28.219 39.844 1 49.62 443 ASN B CA 1
ATOM 7034 C C . ASN B 1 443 ? 28.75 -28.031 38.594 1 49.62 443 ASN B C 1
ATOM 7036 O O . ASN B 1 443 ? 27.547 -28.266 38.562 1 49.62 443 ASN B O 1
ATOM 7040 N N . SER B 1 444 ? 29.141 -27.375 37.625 1 55.44 444 SER B N 1
ATOM 7041 C CA . SER B 1 444 ? 28.078 -27.344 36.625 1 55.44 444 SER B CA 1
ATOM 7042 C C . SER B 1 444 ? 28.609 -27.734 35.25 1 55.44 444 SER B C 1
ATOM 7044 O O . SER B 1 444 ? 29.781 -27.531 34.938 1 55.44 444 SER B O 1
ATOM 7046 N N . ALA B 1 445 ? 27.891 -28.625 34.5 1 54.97 445 ALA B N 1
ATOM 7047 C CA . ALA B 1 445 ? 28.094 -28.953 33.062 1 54.97 445 ALA B CA 1
ATOM 7048 C C . ALA B 1 445 ? 28.469 -27.703 32.281 1 54.97 445 ALA B C 1
ATOM 7050 O O . ALA B 1 445 ? 29.328 -27.766 31.391 1 54.97 445 ALA B O 1
ATOM 7051 N N . LEU B 1 446 ? 27.938 -26.734 32.656 1 57.41 446 LEU B N 1
ATOM 7052 C CA . LEU B 1 446 ? 28.219 -25.469 32 1 57.41 446 LEU B CA 1
ATOM 7053 C C . LEU B 1 446 ? 29.641 -25 32.25 1 57.41 446 LEU B C 1
ATOM 7055 O O . LEU B 1 446 ? 30.312 -24.5 31.359 1 57.41 446 LEU B O 1
ATOM 7059 N N . SER B 1 447 ? 30.062 -25.188 33.406 1 60 447 SER B N 1
ATOM 7060 C CA . SER B 1 447 ? 31.453 -24.828 33.719 1 60 447 SER B CA 1
ATOM 7061 C C . SER B 1 447 ? 32.438 -25.719 32.969 1 60 447 SER B C 1
ATOM 7063 O O . SER B 1 447 ? 33.469 -25.234 32.5 1 60 447 SER B O 1
ATOM 7065 N N . ALA B 1 448 ? 32.094 -26.922 32.969 1 57.25 448 ALA B N 1
ATOM 7066 C CA . ALA B 1 448 ? 32.938 -27.828 32.188 1 57.25 448 ALA B CA 1
ATOM 7067 C C . ALA B 1 448 ? 32.938 -27.469 30.719 1 57.25 448 ALA B C 1
ATOM 7069 O O . ALA B 1 448 ? 34 -27.484 30.078 1 57.25 448 ALA B O 1
ATOM 7070 N N . LEU B 1 449 ? 31.891 -27.172 30.266 1 59.38 449 LEU B N 1
ATOM 7071 C CA . LEU B 1 449 ? 31.781 -26.75 28.875 1 59.38 449 LEU B CA 1
ATOM 7072 C C . LEU B 1 449 ? 32.531 -25.453 28.641 1 59.38 449 LEU B C 1
ATOM 7074 O O . LEU B 1 449 ? 33.25 -25.328 27.641 1 59.38 449 LEU B O 1
ATOM 7078 N N . LEU B 1 450 ? 32.406 -24.594 29.484 1 60.81 450 LEU B N 1
ATOM 7079 C CA . LEU B 1 450 ? 33.125 -23.328 29.375 1 60.81 450 LEU B CA 1
ATOM 7080 C C . LEU B 1 450 ? 34.625 -23.578 29.422 1 60.81 450 LEU B C 1
ATOM 7082 O O . LEU B 1 450 ? 35.375 -22.938 28.688 1 60.81 450 LEU B O 1
ATOM 7086 N N . LYS B 1 451 ? 35 -24.391 30.266 1 59.72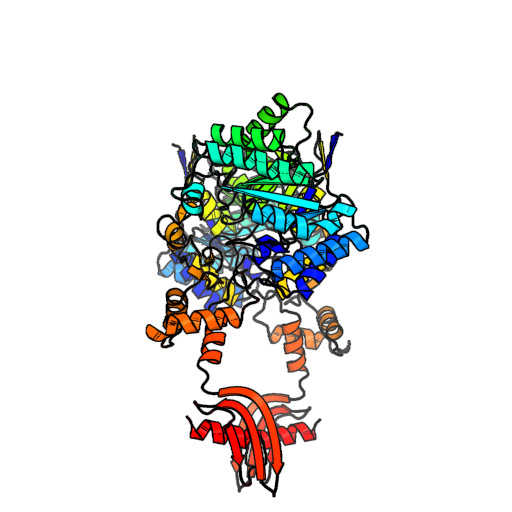 451 LYS B N 1
ATOM 7087 C CA . LYS B 1 451 ? 36.406 -24.734 30.344 1 59.72 451 LYS B CA 1
ATOM 7088 C C . LYS B 1 451 ? 36.906 -25.375 29.047 1 59.72 451 LYS B C 1
ATOM 7090 O O . LYS B 1 451 ? 38 -25.094 28.562 1 59.72 451 LYS B O 1
ATOM 7095 N N . GLY B 1 452 ? 36.125 -26.219 28.594 1 55.69 452 GLY B N 1
ATOM 7096 C CA . GLY B 1 452 ? 36.438 -26.844 27.328 1 55.69 452 GLY B CA 1
ATOM 7097 C C . GLY B 1 452 ? 36.562 -25.844 26.188 1 55.69 452 GLY B C 1
ATOM 7098 O O . GLY B 1 452 ? 37.438 -25.938 25.344 1 55.69 452 GLY B O 1
ATOM 7099 N N . ILE B 1 453 ? 35.688 -24.984 26.219 1 58.5 453 ILE B N 1
ATOM 7100 C CA . ILE B 1 453 ? 35.719 -23.938 25.203 1 58.5 453 ILE B CA 1
ATOM 7101 C C . ILE B 1 453 ? 36.938 -23.062 25.391 1 58.5 453 ILE B C 1
ATOM 7103 O O . ILE B 1 453 ? 37.594 -22.703 24.422 1 58.5 453 ILE B O 1
ATOM 7107 N N . GLN B 1 454 ? 37.25 -22.828 26.594 1 56.59 454 GLN B N 1
ATOM 7108 C CA . GLN B 1 454 ? 38.406 -22.016 26.922 1 56.59 454 GLN B CA 1
ATOM 7109 C C . GLN B 1 454 ? 39.719 -22.688 26.469 1 56.59 454 GLN B C 1
ATOM 7111 O O . GLN B 1 454 ? 40.688 -22.016 26.141 1 56.59 454 GLN B O 1
ATOM 7116 N N . GLU B 1 455 ? 39.688 -23.891 26.516 1 55 455 GLU B N 1
ATOM 7117 C CA . GLU B 1 455 ? 40.875 -24.609 26.109 1 55 455 GLU B CA 1
ATOM 7118 C C . GLU B 1 455 ? 41.156 -24.453 24.609 1 55 455 GLU B C 1
ATOM 7120 O O . GLU B 1 455 ? 42.281 -24.594 24.156 1 55 455 GLU B O 1
ATOM 7125 N N . TYR B 1 456 ? 40.094 -24.172 23.984 1 53.34 456 TYR B N 1
ATOM 7126 C CA . TYR B 1 456 ? 40.312 -24.062 22.547 1 53.34 456 TYR B CA 1
ATOM 7127 C C . TYR B 1 456 ? 40.281 -22.609 22.094 1 53.34 456 TYR B C 1
ATOM 7129 O O . TYR B 1 456 ? 40.625 -22.297 20.953 1 53.34 456 TYR B O 1
ATOM 7137 N N . ILE B 1 457 ? 39.75 -21.781 22.828 1 52.12 457 ILE B N 1
ATOM 7138 C CA . ILE B 1 457 ? 39.844 -20.359 22.469 1 52.12 457 ILE B CA 1
ATOM 7139 C C . ILE B 1 457 ? 41.125 -19.781 23.031 1 52.12 457 ILE B C 1
ATOM 7141 O O . ILE B 1 457 ? 41.5 -20.047 24.172 1 52.12 457 ILE B O 1
#

Organism: Francisella tularensis subsp. tularensis (strain SCHU S4 / Schu 4) (NCBI:txid177416)

pLDDT: mean 86.92, std 14.35, range [49.06, 98.94]

Foldseek 3Di:
DAEAEFAEEAACQAQQCQDPQFDFDLVLLLVLLVLCLVQVHAEYASYQLVPDVSRLVSLLVSLQVCLVVLGNHAYEHEDELDQVSLVSRCVSNVSNLVSLRYEYEYEAAQQPVVNCVPCNPNDDLVVLLVSLLVSLLVQVVVRHAYEYEHACQLHNPPCLVSVLSSVVSNVVSPHAEYEYEQHVQPFDCPPPNRSNQVSQQVSVVVCCVVPVPHDHAYEYWYAQQPPCQLVNRVCCVPVHRHSYYYAHDLQGGDDRHTPHSLSNQVCLVVPQDDDVYHYHYDTQQQCSLVSSVSSCPGGNNHDQCRDLHHVCNQEEEDAPCVVVCVVPVVVPHVDDSNSNNHDRYYALAPHHALVNLQVLQVVVPHHDDPVCSRVLSVQLCVVPVVCHRHDDSVSSNVSSCQVPVQANFPDWDWDDDPQWTKIWGQQGHNNDHGDIQIDHPDPDSVVSVVVSNVVND/DAEAEFAEEAACQAQQCQAPQFDFDLVLLLVLLVLCLVQVHAEYASYQLVPDVSRLVSLLVSLQVCLVVLGNHAYEHEDELDQVSLVSRCVSNVSNVVSLRYEYEYEAAQQPVVNCVPCNPNDDLVVLLVSLLVSLLVQVVVRHAYEYEHACQLHNPPCLVSVLSSVVSNVVSPHAEYEYEQHVQPFDCPPPNRSNQVSQQVSVVVCCVVPVPHDHAYEYWYAQQPPCQLVNRVCCVPVHRHSYYYAHDLQGGDDRHTPHSLSNQVCLVVPQDDDVYHYHYDTQLQCSLVSSVSSCPGGNNHDQCRDLHHVCNQEEEDAPCVVVCVVPVVVPHVDDSNSNNHDRYYALAPHHALVNLQVLQVVVPHHDDPVCSRVLSVQLCVVPVVCHRHDDSVSSNVSSCQVPVQANFPDWDWDDDPQWTKIWGQQGHNNDHGDIQIDHPDPDSVVSVVVSNVVND

Nearest PDB structures (foldseek):
  6e1j-assembly1_B  TM=8.156E-01  e=9.623E-29  Brassica juncea
  3rmj-assembly1_B  TM=8.986E-01  e=6.570E-24  Neisseria meningitidis serogroup B
  3rmj-assembly1_A  TM=8.978E-01  e=7.663E-24  Neisseria meningitidis serogroup B
  6ktq-assembly1_B  TM=7.943E-01  e=2.731E-25  Sulfolobus acidocaldarius DSM 639
  3b0p-assembly1_A  TM=5.163E-01  e=1.753E-04  Thermus thermophilus HB8

Sequence (914 aa):
MDKQKIYIFDTTLRDGQQSPGAGMSFEDNIAYADLADKLNIDVLEAGFPSASNTDFEIVNTISKRMAERNSNMIIAGLCQLRKNQVEITMDALRPSLAIGKARVHMYLPVDPNLAQASLGSKNDNEQNIKNVYELVKLASDEGFEVEFSAEGYSRLGDTFDYVTNVFRAAVAAGVKVINCPDTIGGACERENDNYFIKNMAKHAEIIKKEFPDRNIIWSAHCHNDLGLALENSMNAVFDGPARQVEGCINGVGERAGNASLEQCVMFINLFGKQKDYHYYNDVNIAHFKTISDFIGKRILSRQPHHPITGLNSARHTSGGHTNAILKNPLAYQPFHPESVGNEISFIFGPLSGGNHAKKIIEENGYICDDKEKAAIAQQIKDIYHERRKGITDEELIQAYKQIKSPIHVSAIDYGKSNGETYVELKGRFFGNTDYRITGRGENSALSALLKGIQEYIMDKQKIYIFDTTLRDGQQSPGAGMSFEDNIAYADLADKLNIDVLEAGFPSASNTDFEIVNTISKRMAERNSNMIIAGLCQLRKNQVEITMDALRPSLAIGKARVHMYLPVDPNLAQASLGSKNDNEQNIKNVYELVKLASDEGFEVEFSAEGYSRLGDTFDYVTNVFRAAVAAGVKVINCPDTIGGACERENDNYFIKNMAKHAEIIKKEFPDRNIIWSAHCHNDLGLALENSMNAVFDGPARQVEGCINGVGERAGNASLEQCVMFINLFGKQKDYHYYNDVNIAHFKTISDFIGKRILSRQPHHPITGLNSARHTSGGHTNAILKNPLAYQPFHPESVGNEISFIFGPLSGGNHAKKIIEENGYICDDKEKAAIAQQIKDIYHERRKGITDEELIQAYKQIKSPIHVSAIDYGKSNGETYVELKGRFFGNTDYRITGRGENSALSALLKGIQEYI

Secondary structure (DSSP, 8-state):
-EEEEPEEEE-TTTGGGGSTT----HHHHHHHHHHHHHHT-SEEEEE-TTS-HHHHHHHHHHHHHHHHTT-SPEEEEEEES-HHHHHHHHHHHHHHHTTT-EEEEEEEE-SHHHHHHHHGGG--HHHHHHHHHHHHHHHHTTT-EEEEEEETGGG-TT-HHHHHHHHHHHHHHT-SEEEEEETTS---TTTTTTHHHHHHHHHHHHHHHH-TT--PEEEEEEB-TTS-HHHHHHHHHHTSSEEEEEEBGGG-SSTT-B-BHHHHHHHHHHH-B-SSEEEE----GGGHHHHHHHHHHHTSPPPTT-TTTSGGGGEEESSTTHHHHHH-GGGT-SS-GGGGT---EEEB-TT--HHHHHHHHHHTT----TTTHHHHHHHHHHHTTT-TT-B-HHHHHHHHHHHH-SEEEEEEEEEEETTEEEEEEEEEETTEEEEEEEESS---HHHHHHHHHHHH-/-EEEEPEEEE-TTTGGGGSTT----HHHHHHHHHHHHHHT-SEEEEE-TTS-HHHHHHHHHHHHHHHHTT-SPEEEEEEES-HHHHHHHHHHHHHHHTTT-EEEEEEEE-SHHHHHHHHGGG--HHHHHHHHHHHHHHHHTTT-EEEEEEETGGG-TT-HHHHHHHHHHHHHHT-SEEEEEETTS---TTTTTTHHHHHHHHHHHHHHHH-TT--PEEEEEEB-TTS-HHHHHHHHHHTSSEEEEEEBGGG-SSTT-B-BHHHHHHHHHHH-B-SSEEEE----GGGHHHHHHHHHHHTS---TT-TTTSGGGGEEESSTTHHHHHH-GGGT-SS-GGGGT---EEEB-TT--HHHHHHHHHHTT----TTTHHHHHHHHHHHTTT-TT-B-HHHHHHHHHHHH-SEEEEEEEEEEETTEEEEEEEEEETTEESPEEEESS---HHHHHHHHHHHH-